Protein AF-0000000078067009 (afdb_homodimer)

Sequence (1162 aa):
MADAAASQSSAQTVKLALQVLQTLSLTAWQYPPDCTLTNGSSFDFIVVGSGTAGSVLANRLSANESVSVLLLEAGGYPPLESELPALFMMLSNSDYDYKYYAENDNYTMQNIRGKRCALTQGKVLGGTSSTYAMMHTRGDPQDYDVWAERTNDTTWNATNTLAYFKKQEKLTDEELLHSEYAAVHGSDGMVKIRRETSPLLDDILDAFKEVGHDLVMDTTSLNSSLGYTQLLYAIDDGVRQSSALAYLSPAKKRQNLCVSLFTTATKILIENEVAVGVQLTTSTNETYVIYSNKEVIVSAGTFNSPKLLMLSGIGPREHLESVGIDVVADLPVGQNYMDQPSAPIIIQMEESAEVAGATNPHQFPLPTFIGNVALDSPSKRPEYHTVNFLFPANSTDLLDMCSLFLGYSDEVCQKAYEATTNRKTIFSLVGLALPNSRGEVLLASADPAAAPIVHTGMFSNYTDLNLMGRAFIDHVRVLNSTYFRSVNATILDLGFCKDTTSEVEFWECYTLAMSNTMWHCGGTCAMGLVLDSKMKVKGVGRLRVVDSSSMPALVTGKVNSPIGMLAEKAADFILTEHNILMADAAASQSSAQTVKLALQVLQTLSLTAWQYPPDCTLTNGSSFDFIVVGSGTAGSVLANRLSANESVSVLLLEAGGYPPLESELPALFMMLSNSDYDYKYYAENDNYTMQNIRGKRCALTQGKVLGGTSSTYAMMHTRGDPQDYDVWAERTNDTTWNATNTLAYFKKQEKLTDEELLHSEYAAVHGSDGMVKIRRETSPLLDDILDAFKEVGHDLVMDTTSLNSSLGYTQLLYAIDDGVRQSSALAYLSPAKKRQNLCVSLFTTATKILIENEVAVGVQLTTSTNETYVIYSNKEVIVSAGTFNSPKLLMLSGIGPREHLESVGIDVVADLPVGQNYMDQPSAPIIIQMEESAEVAGATNPHQFPLPTFIGNVALDSPSKRPEYHTVNFLFPANSTDLLDMCSLFLGYSDEVCQKAYEATTNRKTIFSLVGLALPNSRGEVLLASADPAAAPIVHTGMFSNYTDLNLMGRAFIDHVRVLNSTYFRSVNATILDLGFCKDTTSEVEFWECYTLAMSNTMWHCGGTCAMGLVLDSKMKVKGVGRLRVVDSSSMPALVTGKVNSPIGMLAEKAADFILTEHNIL

Radius of gyration: 33.48 Å; Cα contacts (8 Å, |Δi|>4): 2938; chains: 2; bounding box: 71×94×73 Å

Foldseek 3Di:
DPDLVNVVVVLVVVLVVQVVVCVVVVPVLLFADAFDDDFAAEFQEEEEAQALLNLLLLQLQCVFLVGFYEYEAQAEAQTPLLWFLANLLSLPPHPQWPFDWADQPVFFCQFFVVNIWTQTWGRHRRICLSRANQFDDDFFQVLQVVLCVLQVHCCSHSVNLLVLLQQAEAEPEPVCCPDPNVVSHHRDHQQYKYFDADPVCVVVQVLQVVLPFDEDDDCRDNAGDFGKYGTMGSADPLTHRRSRSRRRSVVNPRPSYHYHYSKHWQEFDADPQAGFWTWIAHNVRDIHTYGHPFFYEYAHAQFVSLVHCLLHQAAAPVQSVVQPHHHQHHFHFFWFKDFKKKFKWKKWFAFAPDDDDDARSSDNRFRKMKGFADDDDPRNRGFKMKIKTKDAAQDCVQLSCQPSRGRGHPLQSSLSNVSRHRTIMMMMIMITQFDPFIWGWHPPHSDSSDGIHTHGRPCVDVVRLLVQLVSVVSVCCSCVGPRNVVRVMDIRCSPPDPPDDDSSSSRSRSCRNGMHTPSQIEQSCEDSGQARSLQAGPSHHSYGYQARNHHNGGGSDHCSSVSSSSSSSNSVVSCVVVVND/DPDLVNVVVVLVVVLVVQVVCCVVVVPVLLFADAFDDDFAAEFQEEEEAQALLNLLLLQLQCVFLVGFYEYEAQAEAQTPLLWFLANLLSQPPHPQWPFDWADQPVFFCQFFVVNIWTQTWGRHRNICLSRANQFDDDFFQVLQVVLCVLQVHCCSGSVNLLVLLQQAEAEPEPVCCPDPNVVSHHRDHQQYKYFDADPVCVVVQVLQVVLPFDEDDDCRDNAGDFGKYGTMGSADPLTHRRSRSRRRSVVNPRPSYHYHYSKHFQEFDADPLAGFWTWIAHNVRDIHTYGHPFFYEYAHAQFVSLVHCLLHQAAAPVQSVVQPHHHQHHFHFFWFKDFKKKFKWKKWFAFAPDDDDDARSSDNRFRKMKGFADDDDPSNRGFKMKIKTKDAAQDCVQLSCQPSRGRGHPLQSSLSNVSRHRTIMMMMIMITQFDPFIWGWHDPHSDSSDGIHTHGRPCVDVVRLLVQLVSVVSVCCSCVGPRNVVRVMDIRDSPPDPPDDDSSSSRSRSCRNGMHTPSQIEQSCEDSGQARSLQAGPSHHRYGYQARNHHNGGGSDHCSSVSSSSSSSNSVVSCVVVVND

Solvent-accessible surface area (backbone atoms only — not comparable to full-atom values): 56680 Å² total; per-residue (Å²): 123,86,49,67,65,56,55,51,50,51,51,52,49,41,49,52,23,52,56,53,48,43,78,68,39,63,47,39,52,56,41,51,64,77,40,86,82,57,74,68,38,72,27,38,31,36,33,39,22,29,16,43,18,21,15,43,34,53,36,63,58,31,70,34,73,89,36,36,32,36,37,30,19,60,17,49,70,51,46,70,49,41,37,26,41,42,39,30,57,64,41,48,81,32,90,42,24,70,64,41,49,37,55,64,76,87,62,48,17,61,45,28,50,89,25,30,49,76,50,76,41,33,29,23,46,4,11,40,48,36,47,54,86,43,68,54,40,66,27,46,28,64,39,25,41,50,37,9,61,60,37,73,40,70,68,43,16,44,77,58,38,44,63,32,47,22,53,44,21,13,61,69,31,66,69,49,61,75,40,83,54,34,78,74,49,16,74,78,26,52,35,37,29,25,65,65,81,55,77,86,45,51,65,58,52,52,21,41,37,70,66,72,41,47,76,40,84,65,61,67,46,86,49,66,56,58,26,32,32,56,44,37,26,27,41,47,100,42,26,46,41,15,29,26,60,36,32,33,27,83,46,37,82,45,85,30,50,39,39,27,50,34,22,39,79,48,29,52,39,66,58,95,52,23,41,44,28,35,32,29,35,41,75,84,72,43,80,33,44,38,37,28,76,56,30,41,34,39,14,46,34,48,65,46,33,32,45,38,37,35,63,44,13,36,20,38,53,71,61,35,50,72,48,72,39,68,74,73,34,78,33,64,42,11,35,54,23,34,54,23,48,25,28,70,49,46,35,33,40,40,75,38,86,60,73,77,70,60,59,51,38,47,34,73,76,54,55,45,35,35,34,31,38,50,88,82,42,88,81,41,48,52,46,32,33,35,45,34,38,50,41,56,23,63,44,64,61,60,31,43,45,32,42,55,55,66,33,37,27,69,69,59,27,46,52,52,37,57,49,16,57,46,10,25,25,38,43,31,37,43,25,41,25,71,55,79,32,50,18,33,48,43,74,70,50,75,51,72,86,57,66,62,41,33,42,63,33,76,60,69,32,62,70,44,38,52,50,48,10,51,48,51,58,57,60,57,47,35,51,74,19,70,56,34,49,73,38,60,42,42,72,64,83,85,81,69,57,78,85,50,88,44,70,55,51,28,36,34,46,45,38,30,36,46,29,39,71,69,79,45,53,24,18,10,39,12,28,58,70,33,14,41,79,82,30,33,38,64,85,35,41,42,31,33,44,45,33,38,11,29,28,63,59,79,47,56,39,44,50,66,52,47,27,41,21,53,17,51,48,45,42,52,54,52,31,59,74,68,72,56,123,123,88,47,67,66,56,54,52,52,50,52,52,52,42,48,53,23,52,56,53,50,44,78,69,38,64,48,41,52,54,41,50,63,76,40,87,83,57,74,67,39,74,28,36,29,36,34,40,23,28,16,42,18,22,15,44,34,53,35,61,55,32,69,33,74,90,36,35,31,35,38,31,19,59,17,50,70,53,48,69,48,40,37,26,40,43,37,32,57,64,41,48,81,32,92,41,25,71,62,41,50,38,54,63,75,87,64,45,18,63,45,27,49,88,28,32,49,76,49,76,42,36,30,23,46,4,10,40,48,36,46,54,86,44,67,54,40,67,29,45,28,65,39,25,41,49,39,9,61,62,38,72,39,70,67,43,16,43,78,59,38,44,63,32,47,22,53,46,20,14,60,68,31,68,69,49,63,73,41,83,55,34,79,75,50,16,74,76,26,52,34,39,29,26,64,64,80,55,80,86,45,50,64,58,53,48,21,41,37,70,67,70,41,46,76,41,83,64,60,66,45,87,49,67,55,60,23,33,32,56,43,37,26,28,42,47,99,40,26,45,40,16,29,27,61,36,32,32,28,82,43,36,82,47,86,32,49,38,39,26,51,34,20,38,78,49,29,53,37,67,56,95,51,24,41,45,29,36,32,28,34,41,75,83,71,43,82,34,42,38,36,28,76,57,30,39,35,38,14,46,32,48,64,46,34,33,45,40,37,38,62,42,14,37,18,39,54,72,61,36,51,74,48,74,38,67,74,74,36,79,32,62,41,11,35,55,22,35,55,25,48,25,26,69,49,46,36,33,40,40,75,38,87,59,73,76,72,58,58,52,37,49,34,72,76,54,57,47,35,34,33,32,39,51,88,82,42,89,80,41,49,54,44,34,34,35,45,35,37,52,42,58,22,63,44,64,60,59,32,43,45,33,41,55,54,65,34,38,28,70,69,59,26,46,52,53,39,57,48,15,57,45,10,25,25,37,41,31,37,43,25,42,26,71,56,80,32,50,19,33,47,42,74,70,50,74,52,72,85,57,67,63,42,31,41,62,34,74,59,70,32,62,69,43,38,53,49,49,9,51,48,50,59,58,61,58,48,34,51,74,18,71,55,34,49,73,37,61,42,45,72,65,81,85,82,70,58,77,84,51,87,45,70,55,52,28,36,34,46,45,37,30,37,46,29,40,72,68,80,46,52,24,18,10,39,13,27,57,70,33,13,40,79,83,30,34,38,64,83,34,42,40,32,32,46,45,34,39,12,29,30,64,60,77,47,57,41,44,52,66,51,46,28,40,22,51,18,50,49,45,43,51,54,51,32,58,75,68,72,54,122

pLDDT: mean 95.67, std 5.36, range [36.94, 98.94]

Organism: Helicoverpa armigera (NCBI:txid29058)

Secondary structure (DSSP, 8-state):
---HHHHHHHHHHHHHHHHHHGGG-TTGGGSPPBPPP-TT-EEEEEEE--SHHHHHHHHHHHTSTTS-EEEE-SSBS--HHHHSGGGGGGGTTSTTB--EEBPP-SSS-TTBGGGS-EE--B-BTTGGGGTS--EE----HHHHHHHHHHHT-GGGSHHHHHHHHHHHEEE--HHHHTSGGGGGS-BSSSEEEEE---GGGHHHHHHHHHTT--B-S----SS---EEEEPEESEETTEE--HIIIIIGGGTT-TTEEEE-S-EEEEEEEETTEEEEEEEE-TTS-EEEEEEEEEEEE--HHHHHHHHHHHTTEE-HHHHHHTT---SEE--TTEEEB--EEEEEEEEEEE--PPP----TTS-SS-EEEEEE-SS-TT---SEEEEEEEEPTT-SHHHHIIIIIS-B-HHHHHHHHHHTTTEEEEEEEEEESS----EEEE-SSS-TTSPPEEE--TT-SHHHHHHHHHHHHHHGGGGGSHHHHHTT-EE---S--TT--SHHHHHHHHHHHH-EE-S--B-TT-BTTTB-TTSBBTT-BTEEE-SGGG-SS--SS-SHHHHHHHHHHHHHHHHHHTT--/---HHHHHHHHHHHHHHHHHHGGG-TTGGGSPPBPPP-TT-EEEEEEE--SHHHHHHHHHHHTSTTS-EEEE-SSBS--HHHHSGGGGGGGTTSTTB--EEBPP-SSS-TTBGGGS-EE--B-BTTGGGGTS--EE----HHHHHHHHHHHT-GGGSHHHHHHHHHHHEEE--HHHHTSGGGGGS-BSSSEEEEE---GGGHHHHHHHHHTT--B-S----SS---EEEEPEESEETTEE--HIIIIIGGGTT-TTEEEE-S-EEEEEEEETTEEEEEEEE-TTS-EEEEEEEEEEEE--HHHHHHHHHHHTTEE-HHHHHHTT---SEE--TTEEEB--EEEEEEEEEEE--PPP----TTS-SS-EEEEEE-SS-TT---SEEEEEEEEPTT-SHHHHIIIIIS-B-HHHHHHHHHHTTTEEEEEEEEEESS----EEEE-SSS-TTSPPEEE--TT-SHHHHHHHHHHHHHHGGGGGSHHHHHTT-EE---S--TT--SHHHHHHHHHHHH-EE-S--B-TT-BTTTB-TTSBBTT-BTEEE-SGGG-SS--SS-SHHHHHHHHHHHHHHHHHHTT--

InterPro domains:
  IPR000172 Glucose-methanol-choline oxidoreductase, N-terminal [PF00732] (43-341)
  IPR000172 Glucose-methanol-choline oxidoreductase, N-terminal [PS00624] (301-315)
  IPR007867 Glucose-methanol-choline oxidoreductase, C-terminal [PF05199] (435-567)
  IPR012132 Glucose-methanol-choline oxidoreductase [PIRSF000137] (27-578)
  IPR012132 Glucose-methanol-choline oxidoreductase [PTHR11552] (23-577)
  IPR036188 FAD/NAD(P)-binding domain superfamily [G3DSA:3.50.50.60] (43-574)
  IPR036188 FAD/NAD(P)-binding domain superfamily [SSF51905] (32-578)

Structure (mmCIF, N/CA/C/O backbone):
data_AF-0000000078067009-model_v1
#
loop_
_entity.id
_entity.type
_entity.pdbx_description
1 polymer 'Glucose-methanol-choline oxidoreductase N-terminal domain-containing protein'
#
loop_
_atom_site.group_PDB
_atom_site.id
_atom_site.type_symbol
_atom_site.label_atom_id
_atom_site.label_alt_id
_atom_site.label_comp_id
_atom_site.label_asym_id
_atom_site.label_entity_id
_atom_site.label_seq_id
_atom_site.pdbx_PDB_ins_code
_atom_site.Cartn_x
_atom_site.Cartn_y
_atom_site.Cartn_z
_atom_site.occupancy
_atom_site.B_iso_or_equiv
_atom_site.auth_seq_id
_atom_site.auth_comp_id
_atom_site.auth_asym_id
_atom_site.auth_atom_id
_atom_site.pdbx_PDB_model_num
ATOM 1 N N . MET A 1 1 ? 20.484 15.562 -18.297 1 37.47 1 MET A N 1
ATOM 2 C CA . MET A 1 1 ? 19.922 16.047 -17.031 1 37.47 1 MET A CA 1
ATOM 3 C C . MET A 1 1 ? 18.406 16.219 -17.156 1 37.47 1 MET A C 1
ATOM 5 O O . MET A 1 1 ? 17.938 16.938 -18.031 1 37.47 1 MET A O 1
ATOM 9 N N . ALA A 1 2 ? 17.703 15.344 -16.688 1 53.16 2 ALA A N 1
ATOM 10 C CA . ALA A 1 2 ? 16.266 15.531 -16.844 1 53.16 2 ALA A CA 1
ATOM 11 C C . ALA A 1 2 ? 15.867 16.969 -16.516 1 53.16 2 ALA A C 1
ATOM 13 O O . ALA A 1 2 ? 16.312 17.531 -15.516 1 53.16 2 ALA A O 1
ATOM 14 N N . ASP A 1 3 ? 15.273 17.656 -17.359 1 72.19 3 ASP A N 1
ATOM 15 C CA . ASP A 1 3 ? 14.742 19.016 -17.281 1 72.19 3 ASP A CA 1
ATOM 16 C C . ASP A 1 3 ? 13.688 19.141 -16.188 1 72.19 3 ASP A C 1
ATOM 18 O O . ASP A 1 3 ? 12.984 18.156 -15.883 1 72.19 3 ASP A O 1
ATOM 22 N N . ALA A 1 4 ? 13.875 20.094 -15.18 1 72.69 4 ALA A N 1
ATOM 23 C CA . ALA A 1 4 ? 12.891 20.406 -14.148 1 72.69 4 ALA A CA 1
ATOM 24 C C . ALA A 1 4 ? 11.469 20.25 -14.672 1 72.69 4 ALA A C 1
ATOM 26 O O . ALA A 1 4 ? 10.602 19.703 -13.992 1 72.69 4 ALA A O 1
ATOM 27 N N . ALA A 1 5 ? 11.367 20.625 -15.914 1 77.75 5 ALA A N 1
ATOM 28 C CA . ALA A 1 5 ? 10.039 20.562 -16.531 1 77.75 5 ALA A CA 1
ATOM 29 C C . ALA A 1 5 ? 9.594 19.125 -16.734 1 77.75 5 ALA A C 1
ATOM 31 O O . ALA A 1 5 ? 8.438 18.781 -16.5 1 77.75 5 ALA A O 1
ATOM 32 N N . ALA A 1 6 ? 10.531 18.25 -17.141 1 75.44 6 ALA A N 1
ATOM 33 C CA . ALA A 1 6 ? 10.219 16.844 -17.344 1 75.44 6 ALA A CA 1
ATOM 34 C C . ALA A 1 6 ? 9.875 16.156 -16.031 1 75.44 6 ALA A C 1
ATOM 36 O O . ALA A 1 6 ? 8.93 15.367 -15.969 1 75.44 6 ALA A O 1
ATOM 37 N N . SER A 1 7 ? 10.547 16.484 -15.047 1 77.62 7 SER A N 1
ATOM 38 C CA . SER A 1 7 ? 10.297 15.906 -13.727 1 77.62 7 SER A CA 1
ATOM 39 C C . SER A 1 7 ? 8.938 16.344 -13.18 1 77.62 7 SER A C 1
ATOM 41 O O . SER A 1 7 ? 8.227 15.539 -12.578 1 77.62 7 SER A O 1
ATOM 43 N N . GLN A 1 8 ? 8.609 17.531 -13.414 1 80.44 8 GLN A N 1
ATOM 44 C CA . GLN A 1 8 ? 7.324 18.047 -12.953 1 80.44 8 GLN A CA 1
ATOM 45 C C . GLN A 1 8 ? 6.168 17.391 -13.695 1 80.44 8 GLN A C 1
ATOM 47 O O . GLN A 1 8 ? 5.125 17.109 -13.109 1 80.44 8 GLN A O 1
ATOM 52 N N . SER A 1 9 ? 6.391 17.156 -14.945 1 82.75 9 SER A N 1
ATOM 53 C CA . SER A 1 9 ? 5.383 16.453 -15.742 1 82.75 9 SER A CA 1
ATOM 54 C C . SER A 1 9 ? 5.168 15.031 -15.234 1 82.75 9 SER A C 1
ATOM 56 O O . SER A 1 9 ? 4.031 14.562 -15.156 1 82.75 9 SER A O 1
ATOM 58 N N . SER A 1 10 ? 6.207 14.383 -14.859 1 85.44 10 SER A N 1
ATOM 59 C CA . SER A 1 10 ? 6.125 13.039 -14.312 1 85.44 10 SER A CA 1
ATOM 60 C C . SER A 1 10 ? 5.359 13.023 -12.992 1 85.44 10 SER A C 1
ATOM 62 O O . SER A 1 10 ? 4.539 12.133 -12.758 1 85.44 10 SER A O 1
ATOM 64 N N . ALA A 1 11 ? 5.637 13.984 -12.211 1 86.06 11 ALA A N 1
ATOM 65 C CA . ALA A 1 11 ? 4.945 14.078 -10.93 1 86.06 11 ALA A CA 1
ATOM 66 C C . ALA A 1 11 ? 3.447 14.297 -11.125 1 86.06 11 ALA A C 1
ATOM 68 O O . ALA A 1 11 ? 2.633 13.719 -10.398 1 86.06 11 ALA A O 1
ATOM 69 N N . GLN A 1 12 ? 3.076 15.094 -12.039 1 87.75 12 GLN A N 1
ATOM 70 C CA . GLN A 1 12 ? 1.667 15.328 -12.328 1 87.75 12 GLN A CA 1
ATOM 71 C C . GLN A 1 12 ? 0.988 14.062 -12.828 1 87.75 12 GLN A C 1
ATOM 73 O O . GLN A 1 12 ? -0.166 13.789 -12.492 1 87.75 12 GLN A O 1
ATOM 78 N N . THR A 1 13 ? 1.729 13.344 -13.641 1 92.19 13 THR A N 1
ATOM 79 C CA . THR A 1 13 ? 1.206 12.078 -14.133 1 92.19 13 THR A CA 1
ATOM 80 C C . THR A 1 13 ? 0.973 11.094 -12.992 1 92.19 13 THR A C 1
ATOM 82 O O . THR A 1 13 ? -0.038 10.391 -12.961 1 92.19 13 THR A O 1
ATOM 85 N N . VAL A 1 14 ? 1.853 11.062 -12.109 1 93.38 14 VAL A N 1
ATOM 86 C CA . VAL A 1 14 ? 1.715 10.203 -10.938 1 93.38 14 VAL A CA 1
ATOM 87 C C . VAL A 1 14 ? 0.501 10.641 -10.117 1 93.38 14 VAL A C 1
ATOM 89 O O . VAL A 1 14 ? -0.275 9.805 -9.648 1 93.38 14 VAL A O 1
ATOM 92 N N . LYS A 1 15 ? 0.299 11.914 -9.922 1 92.5 15 LYS A N 1
ATOM 93 C CA . LYS A 1 15 ? -0.857 12.422 -9.188 1 92.5 15 LYS A CA 1
ATOM 94 C C . LYS A 1 15 ? -2.162 11.969 -9.836 1 92.5 15 LYS A C 1
ATOM 96 O O . LYS A 1 15 ? -3.096 11.562 -9.141 1 92.5 15 LYS A O 1
ATOM 101 N N . LEU A 1 16 ? -2.182 12.039 -11.133 1 92.94 16 LEU A N 1
ATOM 102 C CA . LEU A 1 16 ? -3.369 11.594 -11.852 1 92.94 16 LEU A CA 1
ATOM 103 C C . LEU A 1 16 ? -3.588 10.102 -11.672 1 92.94 16 LEU A C 1
ATOM 105 O O . LEU A 1 16 ? -4.727 9.648 -11.516 1 92.94 16 LEU A O 1
ATOM 109 N N . ALA A 1 17 ? -2.52 9.367 -11.742 1 96.12 17 ALA A N 1
ATOM 110 C CA . ALA A 1 17 ? -2.613 7.922 -11.523 1 96.12 17 ALA A CA 1
ATOM 111 C C . ALA A 1 17 ? -3.148 7.609 -10.133 1 96.12 17 ALA A C 1
ATOM 113 O O . ALA A 1 17 ? -3.98 6.711 -9.969 1 96.12 17 ALA A O 1
ATOM 114 N N . LEU A 1 18 ? -2.703 8.312 -9.188 1 95.81 18 LEU A N 1
ATOM 115 C CA . LEU A 1 18 ? -3.162 8.133 -7.816 1 95.81 18 LEU A CA 1
ATOM 116 C C . LEU A 1 18 ? -4.645 8.469 -7.691 1 95.81 18 LEU A C 1
ATOM 118 O O . LEU A 1 18 ? -5.375 7.797 -6.957 1 95.81 18 LEU A O 1
ATOM 122 N N . GLN A 1 19 ? -5.098 9.445 -8.383 1 93.94 19 GLN A N 1
ATOM 123 C CA . GLN A 1 19 ? -6.516 9.789 -8.391 1 93.94 19 GLN A CA 1
ATOM 124 C C . GLN A 1 19 ? -7.355 8.648 -8.969 1 93.94 19 GLN A C 1
ATOM 126 O O . GLN A 1 19 ? -8.438 8.352 -8.461 1 93.94 19 GLN A O 1
ATOM 131 N N . VAL A 1 20 ? -6.863 8.07 -9.992 1 94.5 20 VAL A N 1
ATOM 132 C CA . VAL A 1 20 ? -7.547 6.93 -10.586 1 94.5 20 VAL A CA 1
ATOM 133 C C . VAL A 1 20 ? -7.605 5.781 -9.586 1 94.5 20 VAL A C 1
ATOM 135 O O . VAL A 1 20 ? -8.648 5.145 -9.422 1 94.5 20 VAL A O 1
ATOM 138 N N . LEU A 1 21 ? -6.555 5.574 -8.906 1 94.69 21 LEU A N 1
ATOM 139 C CA . LEU A 1 21 ? -6.488 4.469 -7.953 1 94.69 21 LEU A CA 1
ATOM 140 C C . LEU A 1 21 ? -7.469 4.676 -6.805 1 94.69 21 LEU A C 1
ATOM 142 O O . LEU A 1 21 ? -7.906 3.711 -6.176 1 94.69 21 LEU A O 1
ATOM 146 N N . GLN A 1 22 ? -7.773 5.906 -6.516 1 94.31 22 GLN A N 1
ATOM 147 C CA . GLN A 1 22 ? -8.719 6.207 -5.445 1 94.31 22 GLN A CA 1
ATOM 148 C C . GLN A 1 22 ? -10.086 5.586 -5.723 1 94.31 22 GLN A C 1
ATOM 150 O O . GLN A 1 22 ? -10.867 5.355 -4.801 1 94.31 22 GLN A O 1
ATOM 155 N N . THR A 1 23 ? -10.43 5.289 -6.973 1 91.44 23 THR A N 1
ATOM 156 C CA . THR A 1 23 ? -11.703 4.672 -7.316 1 91.44 23 THR A CA 1
ATOM 157 C C . THR A 1 23 ? -11.805 3.273 -6.711 1 91.44 23 THR A C 1
ATOM 159 O O . THR A 1 23 ? -12.906 2.732 -6.57 1 91.44 23 THR A O 1
ATOM 162 N N . LEU A 1 24 ? -10.656 2.686 -6.297 1 92 24 LEU A N 1
ATOM 163 C CA . LEU A 1 24 ? -10.648 1.366 -5.672 1 92 24 LEU A CA 1
ATOM 164 C C . LEU A 1 24 ? -10.898 1.471 -4.172 1 92 24 LEU A C 1
ATOM 166 O O . LEU A 1 24 ? -11.141 0.461 -3.508 1 92 24 LEU A O 1
ATOM 170 N N . SER A 1 25 ? -10.812 2.691 -3.574 1 93.38 25 SER A N 1
ATOM 171 C CA . SER A 1 25 ? -11.047 2.936 -2.154 1 93.38 25 SER A CA 1
ATOM 172 C C . SER A 1 25 ? -10.25 1.961 -1.289 1 93.38 25 SER A C 1
ATOM 174 O O . SER A 1 25 ? -10.812 1.321 -0.395 1 93.38 25 SER A O 1
ATOM 176 N N . LEU A 1 26 ? -8.969 1.878 -1.503 1 95.31 26 LEU A N 1
ATOM 177 C CA . LEU A 1 26 ? -8.102 0.853 -0.932 1 95.31 26 LEU A CA 1
ATOM 178 C C . LEU A 1 26 ? -7.992 1.013 0.581 1 95.31 26 LEU A C 1
ATOM 180 O O . LEU A 1 26 ? -7.57 0.087 1.278 1 95.31 26 LEU A O 1
ATOM 184 N N . THR A 1 27 ? -8.375 2.16 1.139 1 96.75 27 THR A N 1
ATOM 185 C CA . THR A 1 27 ? -8.188 2.398 2.566 1 96.75 27 THR A CA 1
ATOM 186 C C . THR A 1 27 ? -9.531 2.408 3.289 1 96.75 27 THR A C 1
ATOM 188 O O . THR A 1 27 ? -9.578 2.434 4.52 1 96.75 27 THR A O 1
ATOM 191 N N . ALA A 1 28 ? -10.609 2.334 2.59 1 96.19 28 ALA A N 1
ATOM 192 C CA . ALA A 1 28 ? -11.953 2.562 3.119 1 96.19 28 ALA A CA 1
ATOM 193 C C . ALA A 1 28 ? -12.297 1.536 4.195 1 96.19 28 ALA A C 1
ATOM 195 O O . ALA A 1 28 ? -13.039 1.838 5.133 1 96.19 28 ALA A O 1
ATOM 196 N N . TRP A 1 29 ? -11.734 0.289 4.066 1 94.94 29 TRP A N 1
ATOM 197 C CA . TRP A 1 29 ? -12.055 -0.803 4.98 1 94.94 29 TRP A CA 1
ATOM 198 C C . TRP A 1 29 ? -11.664 -0.448 6.414 1 94.94 29 TRP A C 1
ATOM 200 O O . TRP A 1 29 ? -12.156 -1.061 7.367 1 94.94 29 TRP A O 1
ATOM 210 N N . GLN A 1 30 ? -10.812 0.565 6.621 1 96.69 30 GLN A N 1
ATOM 211 C CA . GLN A 1 30 ? -10.281 0.943 7.93 1 96.69 30 GLN A CA 1
ATOM 212 C C . GLN A 1 30 ? -11.25 1.852 8.672 1 96.69 30 GLN A C 1
ATOM 214 O O . GLN A 1 30 ? -11.109 2.07 9.883 1 96.69 30 GLN A O 1
ATOM 219 N N . TYR A 1 31 ? -12.266 2.4 7.984 1 97.69 31 TYR A N 1
ATOM 220 C CA . TYR A 1 31 ? -13.039 3.5 8.547 1 97.69 31 TYR A CA 1
ATOM 221 C C . TYR A 1 31 ? -14.523 3.146 8.602 1 97.69 31 TYR A C 1
ATOM 223 O O . TYR A 1 31 ? -14.961 2.166 7.992 1 97.69 31 TYR A O 1
ATOM 231 N N . PRO A 1 32 ? -15.305 3.936 9.414 1 97 32 PRO A N 1
ATOM 232 C CA . PRO A 1 32 ? -16.75 3.738 9.383 1 97 32 PRO A CA 1
ATOM 233 C C . PRO A 1 32 ? -17.344 3.885 7.977 1 97 32 PRO A C 1
ATOM 235 O O . PRO A 1 32 ? -16.906 4.746 7.211 1 97 32 PRO A O 1
ATOM 238 N N . PRO A 1 33 ? -18.266 3.029 7.633 1 94.94 33 PRO A N 1
ATOM 239 C CA . PRO A 1 33 ? -18.922 3.193 6.332 1 94.94 33 PRO A CA 1
ATOM 240 C C . PRO A 1 33 ? -19.688 4.504 6.219 1 94.94 33 PRO A C 1
ATOM 242 O O . PRO A 1 33 ? -20.094 5.082 7.234 1 94.94 33 PRO A O 1
ATOM 245 N N . ASP A 1 34 ? -19.859 4.988 5.039 1 95.44 34 ASP A N 1
ATOM 246 C CA . ASP A 1 34 ? -20.672 6.176 4.773 1 95.44 34 ASP A CA 1
ATOM 247 C C . ASP A 1 34 ? -22.109 5.969 5.211 1 95.44 34 ASP A C 1
ATOM 249 O O . ASP A 1 34 ? -22.766 5.004 4.797 1 95.44 34 ASP A O 1
ATOM 253 N N . CYS A 1 35 ? -22.531 6.863 6.043 1 94.19 35 CYS A N 1
ATOM 254 C CA . CYS A 1 35 ? -23.891 6.789 6.574 1 94.19 35 CYS A CA 1
ATOM 255 C C . CYS A 1 35 ? -24.859 7.602 5.719 1 94.19 35 CYS A C 1
ATOM 257 O O . CYS A 1 35 ? -24.562 8.742 5.359 1 94.19 35 CYS A O 1
ATOM 259 N N . THR A 1 36 ? -26.047 7.066 5.406 1 90.69 36 THR A N 1
ATOM 260 C CA . THR A 1 36 ? -27.078 7.777 4.66 1 90.69 36 THR A CA 1
ATOM 261 C C . THR A 1 36 ? -27.969 8.586 5.605 1 90.69 36 THR A C 1
ATOM 263 O O . THR A 1 36 ? -28.531 8.039 6.551 1 90.69 36 THR A O 1
ATOM 266 N N . LEU A 1 37 ? -28.047 9.828 5.285 1 96.06 37 LEU A N 1
ATOM 267 C CA . LEU A 1 37 ? -28.859 10.719 6.117 1 96.06 37 LEU A CA 1
ATOM 268 C C . LEU A 1 37 ? -30.266 10.852 5.559 1 96.06 37 LEU A C 1
ATOM 270 O O . LEU A 1 37 ? -30.469 10.781 4.344 1 96.06 37 LEU A O 1
ATOM 274 N N . THR A 1 38 ? -31.219 11.008 6.453 1 96.56 38 THR A N 1
ATOM 275 C CA . THR A 1 38 ? -32.594 11.367 6.098 1 96.56 38 TH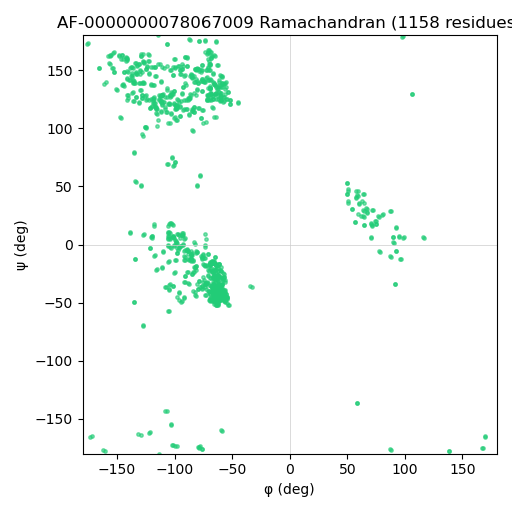R A CA 1
ATOM 276 C C . THR A 1 38 ? -32.875 12.812 6.473 1 96.56 38 THR A C 1
ATOM 278 O O . THR A 1 38 ? -32.594 13.242 7.598 1 96.56 38 THR A O 1
ATOM 281 N N . ASN A 1 39 ? -33.5 13.547 5.555 1 97.81 39 ASN A N 1
ATOM 282 C CA . ASN A 1 39 ? -33.844 14.93 5.832 1 97.81 39 ASN A CA 1
ATOM 283 C C . ASN A 1 39 ? -34.781 15.031 7.047 1 97.81 39 ASN A C 1
ATOM 285 O O . ASN A 1 39 ? -35.75 14.281 7.16 1 97.81 39 ASN A O 1
ATOM 289 N N . GLY A 1 40 ? -34.438 15.867 7.934 1 98.06 40 GLY A N 1
ATOM 290 C CA . GLY A 1 40 ? -35.25 16.078 9.117 1 98.06 40 GLY A CA 1
ATOM 291 C C . GLY A 1 40 ? -34.875 15.188 10.281 1 98.06 40 GLY A C 1
ATOM 292 O O . GLY A 1 40 ? -35.406 15.305 11.367 1 98.06 40 GLY A O 1
ATOM 293 N N . SER A 1 41 ? -33.844 14.367 10.086 1 97.62 41 SER A N 1
ATOM 294 C CA . SER A 1 41 ? -33.438 13.484 11.172 1 97.62 41 SER A CA 1
ATOM 295 C C . SER A 1 41 ? -32.781 14.266 12.305 1 97.62 41 SER A C 1
ATOM 297 O O . SER A 1 41 ? -32.531 15.469 12.172 1 97.62 41 SER A O 1
ATOM 299 N N . SER A 1 42 ? -32.625 13.578 13.445 1 98.44 42 SER A N 1
ATOM 300 C CA . SER A 1 42 ? -32.062 14.227 14.625 1 98.44 42 SER A CA 1
ATOM 301 C C . SER A 1 42 ? -30.984 13.352 15.273 1 98.44 42 SER A C 1
ATOM 303 O O . SER A 1 42 ? -31.062 12.125 15.227 1 98.44 42 SER A O 1
ATOM 305 N N . PHE A 1 43 ? -30.016 13.93 15.852 1 98.81 43 PHE A N 1
ATOM 306 C CA . PHE A 1 43 ? -28.953 13.32 16.625 1 98.81 43 PHE A CA 1
ATOM 307 C C . PHE A 1 43 ? -28.734 14.086 17.938 1 98.81 43 PHE A C 1
ATOM 309 O O . PHE A 1 43 ? -29.125 15.242 18.047 1 98.81 43 PHE A O 1
ATOM 316 N N . ASP A 1 44 ? -28.172 13.422 18.938 1 98.75 44 ASP A N 1
ATOM 317 C CA . ASP A 1 44 ? -27.828 14.148 20.156 1 98.75 44 ASP A CA 1
ATOM 318 C C . ASP A 1 44 ? -26.75 15.195 19.891 1 98.75 44 ASP A C 1
ATOM 320 O O . ASP A 1 44 ? -26.891 16.344 20.281 1 98.75 44 ASP A O 1
ATOM 324 N N . PHE A 1 45 ? -25.719 14.797 19.188 1 98.88 45 PHE A N 1
ATOM 325 C CA . PHE A 1 45 ? -24.641 15.711 18.828 1 98.88 45 PHE A CA 1
ATOM 326 C C . PHE A 1 45 ? -24.391 15.695 17.312 1 98.88 45 PHE A C 1
ATOM 328 O O . PHE A 1 45 ? -24.422 14.633 16.688 1 98.88 45 PHE A O 1
ATOM 335 N N . ILE A 1 46 ? -24.156 16.844 16.734 1 98.94 46 ILE A N 1
ATOM 336 C CA . ILE A 1 46 ? -23.688 17.016 15.359 1 98.94 46 ILE A CA 1
ATOM 337 C C . ILE A 1 46 ? -22.297 17.641 15.352 1 98.94 46 ILE A C 1
ATOM 339 O O . ILE A 1 46 ? -22.125 18.766 15.812 1 98.94 46 ILE A O 1
ATOM 343 N N . VAL A 1 47 ? -21.297 16.891 14.938 1 98.94 47 VAL A N 1
ATOM 344 C CA . VAL A 1 47 ? -19.938 17.391 14.781 1 98.94 47 VAL A CA 1
ATOM 345 C C . VAL A 1 47 ? -19.688 17.734 13.312 1 98.94 47 VAL A C 1
ATOM 347 O O . VAL A 1 47 ? -19.766 16.859 12.438 1 98.94 47 VAL A O 1
ATOM 350 N N . VAL A 1 48 ? -19.375 19 13.023 1 98.94 48 VAL A N 1
ATOM 351 C CA . VAL A 1 48 ? -19.172 19.469 11.656 1 98.94 48 VAL A CA 1
ATOM 352 C C . VAL A 1 48 ? -17.672 19.516 11.352 1 98.94 48 VAL A C 1
ATOM 354 O O . VAL A 1 48 ? -16.969 20.438 11.758 1 98.94 48 VAL A O 1
ATOM 357 N N . GLY A 1 49 ? -17.203 18.547 10.523 1 98.88 49 GLY A N 1
ATOM 358 C CA . GLY A 1 49 ? -15.789 18.422 10.195 1 98.88 49 GLY A CA 1
ATOM 359 C C . GLY A 1 49 ? -15.125 17.25 10.898 1 98.88 49 GLY A C 1
ATOM 360 O O . GLY A 1 49 ? -15.211 17.125 12.117 1 98.88 49 GLY A O 1
ATOM 361 N N . SER A 1 50 ? -14.438 16.438 10.148 1 98.81 50 SER A N 1
ATOM 362 C CA . SER A 1 50 ? -13.828 15.227 10.695 1 98.81 50 SER A CA 1
ATOM 363 C C . SER A 1 50 ? -12.32 15.406 10.875 1 98.81 50 SER A C 1
ATOM 365 O O . SER A 1 50 ? -11.578 14.422 10.938 1 98.81 50 SER A O 1
ATOM 367 N N . GLY A 1 51 ? -11.797 16.656 10.898 1 98.62 51 GLY A N 1
ATOM 368 C CA . GLY A 1 51 ? -10.375 16.891 11.117 1 98.62 51 GLY A CA 1
ATOM 369 C C . GLY A 1 51 ? -9.875 16.344 12.438 1 98.62 51 GLY A C 1
ATOM 370 O O . GLY A 1 51 ? -10.508 15.453 13.023 1 98.62 51 GLY A O 1
ATOM 371 N N . THR A 1 52 ? -8.75 16.828 12.898 1 98.56 52 THR A N 1
ATOM 372 C CA . THR A 1 52 ? -8.117 16.344 14.109 1 98.56 52 THR A CA 1
ATOM 373 C C . THR A 1 52 ? -9.094 16.359 15.281 1 98.56 52 THR A C 1
ATOM 375 O O . THR A 1 52 ? -9.344 15.328 15.914 1 98.56 52 THR A O 1
ATOM 378 N N . ALA A 1 53 ? -9.688 17.453 15.484 1 98.88 53 ALA A N 1
ATOM 379 C CA . ALA A 1 53 ? -10.57 17.609 16.641 1 98.88 53 ALA A CA 1
ATOM 380 C C . ALA A 1 53 ? -11.875 16.844 16.438 1 98.88 53 ALA A C 1
ATOM 382 O O . ALA A 1 53 ? -12.359 16.188 17.359 1 98.88 53 ALA A O 1
ATOM 383 N N . GLY A 1 54 ? -12.461 16.938 15.25 1 98.88 54 GLY A N 1
ATOM 384 C CA . GLY A 1 54 ? -13.719 16.266 14.977 1 98.88 54 GLY A CA 1
ATOM 385 C C . GLY A 1 54 ? -13.648 14.766 15.172 1 98.88 54 GLY A C 1
ATOM 386 O O . GLY A 1 54 ? -14.586 14.156 15.672 1 98.88 54 GLY A O 1
ATOM 387 N N . SER A 1 55 ? -12.578 14.188 14.742 1 98.88 55 SER A N 1
ATOM 388 C CA . SER A 1 55 ? -12.383 12.75 14.906 1 98.88 55 SER A CA 1
ATOM 389 C C . SER A 1 55 ? -12.312 12.367 16.375 1 98.88 55 SER A C 1
ATOM 391 O O . SER A 1 55 ? -12.891 11.359 16.797 1 98.88 55 SER A O 1
ATOM 393 N N . VAL A 1 56 ? -11.578 13.172 17.156 1 98.88 56 VAL A N 1
ATOM 394 C CA . VAL A 1 56 ? -11.461 12.93 18.594 1 98.88 56 VAL A CA 1
ATOM 395 C C . VAL A 1 56 ? -12.844 13.008 19.234 1 98.88 56 VAL A C 1
ATOM 397 O O . VAL A 1 56 ? -13.234 12.102 19.984 1 98.88 56 VAL A O 1
ATOM 400 N N . LEU A 1 57 ? -13.609 14.023 18.938 1 98.88 57 LEU A N 1
ATOM 401 C CA . LEU A 1 57 ? -14.914 14.258 19.547 1 98.88 57 LEU A CA 1
ATOM 402 C C . LEU A 1 57 ? -15.891 13.148 19.156 1 98.88 57 LEU A C 1
ATOM 404 O O . LEU A 1 57 ? -16.609 12.625 20.016 1 98.88 57 LEU A O 1
ATOM 408 N N . ALA A 1 58 ? -15.922 12.836 17.859 1 98.81 58 ALA A N 1
ATOM 409 C CA . ALA A 1 58 ? -16.812 11.773 17.406 1 98.81 58 ALA A CA 1
ATOM 410 C C . ALA A 1 58 ? -16.547 10.477 18.156 1 98.81 58 ALA A C 1
ATOM 412 O O . ALA A 1 58 ? -17.484 9.781 18.562 1 98.81 58 ALA A O 1
ATOM 413 N N . ASN A 1 59 ? -15.273 10.109 18.312 1 98.81 59 ASN A N 1
ATOM 414 C CA . ASN A 1 59 ? -14.914 8.898 19.031 1 98.81 59 ASN A CA 1
ATOM 415 C C . ASN A 1 59 ? -15.336 8.961 20.484 1 98.81 59 ASN A C 1
ATOM 417 O O . ASN A 1 59 ? -16 8.055 20.984 1 98.81 59 ASN A O 1
ATOM 421 N N . ARG A 1 60 ? -14.961 10.039 21.172 1 98.69 60 ARG A N 1
ATOM 422 C CA . ARG A 1 60 ? -15.18 10.141 22.609 1 98.69 60 ARG A CA 1
ATOM 423 C C . ARG A 1 60 ? -16.672 10.234 22.938 1 98.69 60 ARG A C 1
ATOM 425 O O . ARG A 1 60 ? -17.141 9.617 23.875 1 98.69 60 ARG A O 1
ATOM 432 N N . LEU A 1 61 ? -17.422 10.969 22.172 1 98.56 61 LEU A N 1
ATOM 433 C CA . LEU A 1 61 ? -18.844 11.164 22.438 1 98.56 61 LEU A CA 1
ATOM 434 C C . LEU A 1 61 ? -19.625 9.898 22.125 1 98.56 61 LEU A C 1
ATOM 436 O O . LEU A 1 61 ? -20.578 9.555 22.828 1 98.56 61 LEU A O 1
ATOM 440 N N . SER A 1 62 ? -19.281 9.148 21.062 1 98.44 62 SER A N 1
ATOM 441 C CA . SER A 1 62 ? -20.031 7.969 20.656 1 98.44 62 SER A CA 1
ATOM 442 C C . SER A 1 62 ? -19.656 6.75 21.484 1 98.44 62 SER A C 1
ATOM 444 O O . SER A 1 62 ? -20.25 5.676 21.312 1 98.44 62 SER A O 1
ATOM 446 N N . ALA A 1 63 ? -18.609 6.902 22.375 1 98 63 ALA A N 1
ATOM 447 C CA . ALA A 1 63 ? -18.234 5.785 23.234 1 98 63 ALA A CA 1
ATOM 448 C C . ALA A 1 63 ? -19.406 5.344 24.109 1 98 63 ALA A C 1
ATOM 450 O O . ALA A 1 63 ? -19.516 4.176 24.484 1 98 63 ALA A O 1
ATOM 451 N N . ASN A 1 64 ? -20.297 6.293 24.469 1 97.5 64 ASN A N 1
ATOM 452 C CA . ASN A 1 64 ? -21.547 5.961 25.125 1 97.5 64 ASN A CA 1
ATOM 453 C C . ASN A 1 64 ? -22.641 5.59 24.125 1 97.5 64 ASN A C 1
ATOM 455 O O . ASN A 1 64 ? -23.109 6.441 23.359 1 97.5 64 ASN A O 1
ATOM 459 N N . GLU A 1 65 ? -23.094 4.438 24.172 1 96.38 65 GLU A N 1
ATOM 460 C CA . GLU A 1 65 ? -23.984 3.871 23.172 1 96.38 65 GLU A CA 1
ATOM 461 C C . GLU A 1 65 ? -25.359 4.539 23.219 1 96.38 65 GLU A C 1
ATOM 463 O O . GLU A 1 65 ? -26.141 4.426 22.281 1 96.38 65 GLU A O 1
ATOM 468 N N . SER A 1 66 ? -25.672 5.23 24.266 1 96.06 66 SER A N 1
ATOM 469 C CA . SER A 1 66 ? -26.969 5.863 24.422 1 96.06 66 SER A CA 1
ATOM 470 C C . SER A 1 66 ? -27 7.23 23.734 1 96.06 66 SER A C 1
ATOM 472 O O . SER A 1 66 ? -28.062 7.859 23.656 1 96.06 66 SER A O 1
ATOM 474 N N . VAL A 1 67 ? -25.875 7.656 23.266 1 97.44 67 VAL A N 1
ATOM 475 C CA . VAL A 1 67 ? -25.734 8.969 22.641 1 97.44 67 VAL A CA 1
ATOM 476 C C . VAL A 1 67 ? -25.578 8.797 21.141 1 97.44 67 VAL A C 1
ATOM 478 O O . VAL A 1 67 ? -24.719 8.047 20.672 1 97.44 67 VAL A O 1
ATOM 481 N N . SER A 1 68 ? -26.391 9.461 20.359 1 98.5 68 SER A N 1
ATOM 482 C CA . SER A 1 68 ? -26.25 9.414 18.906 1 98.5 68 SER A CA 1
ATOM 483 C C . SER A 1 68 ? -25.391 10.57 18.391 1 98.5 68 SER A C 1
ATOM 485 O O . SER A 1 68 ? -25.609 11.727 18.781 1 98.5 68 SER A O 1
ATOM 487 N N . VAL A 1 69 ? -24.406 10.266 17.578 1 98.88 69 VAL A N 1
ATOM 488 C CA . VAL A 1 69 ? -23.469 11.273 17.094 1 98.88 69 VAL A CA 1
ATOM 489 C C . VAL A 1 69 ? -23.438 11.25 15.562 1 98.88 69 VAL A C 1
ATOM 491 O O . VAL A 1 69 ? -23.297 10.188 14.953 1 98.88 69 VAL A O 1
ATOM 494 N N . LEU A 1 70 ? -23.609 12.414 14.922 1 98.88 70 LEU A N 1
ATOM 495 C CA . LEU A 1 70 ? -23.406 12.602 13.492 1 98.88 70 LEU A CA 1
ATOM 496 C C . LEU A 1 70 ? -22.094 13.344 13.234 1 98.88 70 LEU A C 1
ATOM 498 O O . LEU A 1 70 ? -21.859 14.414 13.797 1 98.88 70 LEU A O 1
ATOM 502 N N . LEU A 1 71 ? -21.219 12.734 12.5 1 98.94 71 LEU A N 1
ATOM 503 C CA . LEU A 1 71 ? -20 13.383 12.023 1 98.94 71 LEU A CA 1
ATOM 504 C C . LEU A 1 71 ? -20.094 13.703 10.539 1 98.94 71 LEU A C 1
ATOM 506 O O . LEU A 1 71 ? -20.281 12.805 9.719 1 98.94 71 LEU A O 1
ATOM 510 N N . LEU A 1 72 ? -19.969 14.977 10.18 1 98.88 72 LEU A N 1
ATOM 511 C CA . LEU A 1 72 ? -20.062 15.422 8.797 1 98.88 72 LEU A CA 1
ATOM 512 C C . LEU A 1 72 ? -18.672 15.656 8.211 1 98.88 72 LEU A C 1
ATOM 514 O O . LEU A 1 72 ? -17.812 16.266 8.859 1 98.88 72 LEU A O 1
ATOM 518 N N . GLU A 1 73 ? -18.391 15.156 7.047 1 98.81 73 GLU A N 1
ATOM 519 C CA . GLU A 1 73 ? -17.156 15.375 6.305 1 98.81 73 GLU A CA 1
ATOM 520 C C . GLU A 1 73 ? -17.438 15.719 4.848 1 98.81 73 GLU A C 1
ATOM 522 O O . GLU A 1 73 ? -18.141 14.984 4.152 1 98.81 73 GLU A O 1
ATOM 527 N N . ALA A 1 74 ? -16.844 16.844 4.43 1 98.44 74 ALA A N 1
ATOM 528 C CA . ALA A 1 74 ? -17.047 17.344 3.07 1 98.44 74 ALA A CA 1
ATOM 529 C C . ALA A 1 74 ? -16.344 16.453 2.055 1 98.44 74 ALA A C 1
ATOM 531 O O . ALA A 1 74 ? -16.734 16.391 0.887 1 98.44 74 ALA A O 1
ATOM 532 N N . GLY A 1 75 ? -15.305 15.789 2.453 1 98.06 75 GLY A N 1
ATOM 533 C CA . GLY A 1 75 ? -14.555 14.906 1.576 1 98.06 75 GLY A CA 1
ATOM 534 C C . GLY A 1 75 ? -14.875 13.438 1.79 1 98.06 75 GLY A C 1
ATOM 535 O O . GLY A 1 75 ? -15.852 13.102 2.467 1 98.06 75 GLY A O 1
ATOM 536 N N . GLY A 1 76 ? -14.109 12.578 1.133 1 97.75 76 GLY A N 1
ATOM 537 C CA . GLY A 1 76 ? -14.281 11.133 1.213 1 97.75 76 GLY A CA 1
ATOM 538 C C . GLY A 1 76 ? -13.25 10.461 2.092 1 97.75 76 GLY A C 1
ATOM 539 O O . GLY A 1 76 ? -12.766 11.047 3.059 1 97.75 76 GLY A O 1
ATOM 540 N N . TYR A 1 77 ? -12.992 9.141 1.817 1 97.81 77 TYR A N 1
ATOM 541 C CA . TYR A 1 77 ? -12 8.359 2.549 1 97.81 77 TYR A CA 1
ATOM 542 C C . TYR A 1 77 ? -10.586 8.781 2.164 1 97.81 77 TYR A C 1
ATOM 544 O O . TYR A 1 77 ? -10.359 9.258 1.053 1 97.81 77 TYR A O 1
ATOM 552 N N . PRO A 1 78 ? -9.641 8.641 3.137 1 98.06 78 PRO A N 1
ATOM 553 C CA . PRO A 1 78 ? -8.25 8.93 2.791 1 98.06 78 PRO A CA 1
ATOM 554 C C . PRO A 1 78 ? -7.73 8.055 1.649 1 98.06 78 PRO A C 1
ATOM 556 O O . PRO A 1 78 ? -8.047 6.867 1.584 1 98.06 78 PRO A O 1
ATOM 559 N N . PRO A 1 79 ? -6.984 8.633 0.746 1 97.69 79 PRO A N 1
ATOM 560 C CA . PRO A 1 79 ? -6.371 7.875 -0.346 1 97.69 79 PRO A CA 1
ATOM 561 C C . PRO A 1 79 ? -5.121 7.117 0.094 1 97.69 79 PRO A C 1
ATOM 563 O O . PRO A 1 79 ? -4.648 7.301 1.218 1 97.69 79 PRO A O 1
ATOM 566 N N . LEU A 1 80 ? -4.582 6.332 -0.827 1 96.81 80 LEU A N 1
ATOM 567 C CA . LEU A 1 80 ? -3.383 5.547 -0.561 1 96.81 80 LEU A CA 1
ATOM 568 C C . LEU A 1 80 ? -2.219 6.453 -0.168 1 96.81 80 LEU A C 1
ATOM 570 O O . LEU A 1 80 ? -1.457 6.129 0.746 1 96.81 80 LEU A O 1
ATOM 574 N N . GLU A 1 81 ? -2.061 7.547 -0.871 1 97.12 81 GLU A N 1
ATOM 575 C CA . GLU A 1 81 ? -0.93 8.438 -0.638 1 97.12 81 GLU A CA 1
ATOM 576 C C . GLU A 1 81 ? -1.056 9.148 0.706 1 97.12 81 GLU A C 1
ATOM 578 O O . GLU A 1 81 ? -0.086 9.734 1.2 1 97.12 81 GLU A O 1
ATOM 583 N N . SER A 1 82 ? -2.258 9.156 1.305 1 97.94 82 SER A N 1
ATOM 584 C CA . SER A 1 82 ? -2.406 9.633 2.674 1 97.94 82 SER A CA 1
ATOM 585 C C . SER A 1 82 ? -1.833 8.641 3.676 1 97.94 82 SER A C 1
ATOM 587 O O . SER A 1 82 ? -1.246 9.031 4.688 1 97.94 82 SER A O 1
ATOM 589 N N . GLU A 1 83 ? -1.932 7.441 3.404 1 96.75 83 GLU A N 1
ATOM 590 C CA . GLU A 1 83 ? -1.492 6.395 4.32 1 96.75 83 GLU A CA 1
ATOM 591 C C . GLU A 1 83 ? 0.021 6.207 4.258 1 96.75 83 GLU A C 1
ATOM 593 O O . GLU A 1 83 ? 0.662 5.941 5.277 1 96.75 83 GLU A O 1
ATOM 598 N N . LEU A 1 84 ? 0.619 6.293 3.074 1 97.69 84 LEU A N 1
ATOM 599 C CA . LEU A 1 84 ? 2.051 6.09 2.879 1 97.69 84 LEU A CA 1
ATOM 600 C C . LEU A 1 84 ? 2.822 7.379 3.139 1 97.69 84 LEU A C 1
ATOM 602 O O . LEU A 1 84 ? 2.781 8.305 2.328 1 97.69 84 LEU A O 1
ATOM 606 N N . PRO A 1 85 ? 3.637 7.418 4.137 1 97.75 85 PRO A N 1
ATOM 607 C CA . PRO A 1 85 ? 4.301 8.656 4.562 1 97.75 85 PRO A CA 1
ATOM 608 C C . PRO A 1 85 ? 5.156 9.273 3.457 1 97.75 85 PRO A C 1
ATOM 610 O O . PRO A 1 85 ? 5.188 10.492 3.311 1 97.75 85 PRO A O 1
ATOM 613 N N . ALA A 1 86 ? 5.785 8.484 2.609 1 96.5 86 ALA A N 1
ATOM 614 C CA . ALA A 1 86 ? 6.734 8.984 1.621 1 96.5 86 ALA A CA 1
ATOM 615 C C . ALA A 1 86 ? 6.023 9.797 0.538 1 96.5 86 ALA A C 1
ATOM 617 O O . ALA A 1 86 ? 6.664 10.539 -0.211 1 96.5 86 ALA A O 1
ATOM 618 N N . LEU A 1 87 ? 4.695 9.656 0.434 1 95.81 87 LEU A N 1
ATOM 619 C CA . LEU A 1 87 ? 3.969 10.258 -0.678 1 95.81 87 LEU A CA 1
ATOM 620 C C . LEU A 1 87 ? 3.211 11.5 -0.223 1 95.81 87 LEU A C 1
ATOM 622 O O . LEU A 1 87 ? 2.342 12 -0.94 1 95.81 87 LEU A O 1
ATOM 626 N N . PHE A 1 88 ? 3.545 12.086 0.909 1 95.56 88 PHE A N 1
ATOM 627 C CA . PHE A 1 88 ? 2.732 13.141 1.504 1 95.56 88 PHE A CA 1
ATOM 628 C C . PHE A 1 88 ? 2.715 14.383 0.613 1 95.56 88 PHE A C 1
ATOM 630 O O . PHE A 1 88 ? 1.73 15.125 0.591 1 95.56 88 PHE A O 1
ATOM 637 N N . MET A 1 89 ? 3.773 14.617 -0.161 1 93.56 89 MET A N 1
ATOM 638 C CA . MET A 1 89 ? 3.857 15.828 -0.981 1 93.56 89 MET A CA 1
ATOM 639 C C . MET A 1 89 ? 2.836 15.781 -2.113 1 93.56 89 MET A C 1
ATOM 641 O O . MET A 1 89 ? 2.508 16.812 -2.695 1 93.56 89 MET A O 1
ATOM 645 N N . MET A 1 90 ? 2.322 14.547 -2.398 1 93.81 90 MET A N 1
ATOM 646 C CA . MET A 1 90 ? 1.369 14.383 -3.492 1 93.81 90 MET A CA 1
ATOM 647 C C . MET A 1 90 ? -0.014 14.883 -3.088 1 93.81 90 MET A C 1
ATOM 649 O O . MET A 1 90 ? -0.884 15.07 -3.939 1 93.81 90 MET A O 1
ATOM 653 N N . LEU A 1 91 ? -0.223 15.156 -1.841 1 95.19 91 LEU A N 1
ATOM 654 C CA . LEU A 1 91 ? -1.548 15.469 -1.312 1 95.19 91 LEU A CA 1
ATOM 655 C C . LEU A 1 91 ? -1.842 16.953 -1.417 1 95.19 91 LEU A C 1
ATOM 657 O O . LEU A 1 91 ? -3.004 17.375 -1.37 1 95.19 91 LEU A O 1
ATOM 661 N N . SER A 1 92 ? -0.781 17.766 -1.48 1 90.31 92 SER A N 1
ATOM 662 C CA . SER A 1 92 ? -1.002 19.203 -1.589 1 90.31 92 SER A CA 1
ATOM 663 C C . SER A 1 92 ? -1.66 19.562 -2.918 1 90.31 92 SER A C 1
ATOM 665 O O . SER A 1 92 ? -1.307 19 -3.961 1 90.31 92 SER A O 1
ATOM 667 N N . ASN A 1 93 ? -2.654 20.5 -2.844 1 90.62 93 ASN A N 1
ATOM 668 C CA . AS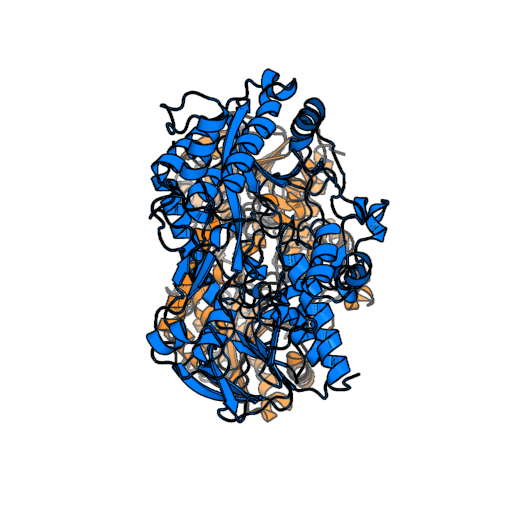N A 1 93 ? -3.367 20.969 -4.027 1 90.62 93 ASN A CA 1
ATOM 669 C C . ASN A 1 93 ? -3.967 19.812 -4.816 1 90.62 93 ASN A C 1
ATOM 671 O O . ASN A 1 93 ? -3.91 19.797 -6.047 1 90.62 93 ASN A O 1
ATOM 675 N N . SER A 1 94 ? -4.332 18.734 -4.137 1 93.25 94 SER A N 1
ATOM 676 C CA . SER A 1 94 ? -5.035 17.594 -4.699 1 93.25 94 SER A CA 1
ATOM 677 C C . SER A 1 94 ? -6.535 17.672 -4.434 1 93.25 94 SER A C 1
ATOM 679 O O . SER A 1 94 ? -7.023 18.672 -3.904 1 93.25 94 SER A O 1
ATOM 681 N N . ASP A 1 95 ? -7.246 16.625 -4.781 1 93.69 95 ASP A N 1
ATOM 682 C CA . ASP A 1 95 ? -8.688 16.578 -4.574 1 93.69 95 ASP A CA 1
ATOM 683 C C . ASP A 1 95 ? -9.031 16.391 -3.096 1 93.69 95 ASP A C 1
ATOM 685 O O . ASP A 1 95 ? -10.188 16.516 -2.695 1 93.69 95 ASP A O 1
ATOM 689 N N . TYR A 1 96 ? -8.031 16.266 -2.273 1 97.19 96 TYR A N 1
ATOM 690 C CA . TYR A 1 96 ? -8.211 16.078 -0.838 1 97.19 96 TYR A CA 1
ATOM 691 C C . TYR A 1 96 ? -7.891 17.344 -0.068 1 97.19 96 TYR A C 1
ATOM 693 O O . TYR A 1 96 ? -7.766 17.328 1.158 1 97.19 96 TYR A O 1
ATOM 701 N N . ASP A 1 97 ? -7.746 18.391 -0.832 1 96.56 97 ASP A N 1
ATOM 702 C CA . ASP A 1 97 ? -7.457 19.75 -0.364 1 96.56 97 ASP A CA 1
ATOM 703 C C . ASP A 1 97 ? -8.547 20.719 -0.794 1 96.56 97 ASP A C 1
ATOM 705 O O . ASP A 1 97 ? -9.062 20.641 -1.911 1 96.56 97 ASP A O 1
ATOM 709 N N . TYR A 1 98 ? -8.961 21.641 0.12 1 97.5 98 TYR A N 1
ATOM 710 C CA . TYR A 1 98 ? -9.953 22.641 -0.229 1 97.5 98 TYR A CA 1
ATOM 711 C C . TYR A 1 98 ? -9.406 23.609 -1.281 1 97.5 98 TYR A C 1
ATOM 713 O O . TYR A 1 98 ? -10.164 24.281 -1.975 1 97.5 98 TYR A O 1
ATOM 721 N N . LYS A 1 99 ? -8.039 23.719 -1.419 1 95.75 99 LYS A N 1
ATOM 722 C CA . LYS A 1 99 ? -7.332 24.547 -2.4 1 95.75 99 LYS A CA 1
ATOM 723 C C . LYS A 1 99 ? -7.613 26.031 -2.184 1 95.75 99 LYS A C 1
ATOM 725 O O . LYS A 1 99 ? -7.922 26.75 -3.133 1 95.75 99 LYS A O 1
ATOM 730 N N . TYR A 1 100 ? -7.582 26.422 -0.901 1 97.12 100 TYR A N 1
ATOM 731 C CA . TYR A 1 100 ? -7.68 27.844 -0.562 1 97.12 100 TYR A CA 1
ATOM 732 C C . TYR A 1 100 ? -6.34 28.547 -0.761 1 97.12 100 TYR A C 1
ATOM 734 O O . TYR A 1 100 ? -5.281 27.922 -0.609 1 97.12 100 TYR A O 1
ATOM 742 N N . TYR A 1 101 ? -6.383 29.844 -1.077 1 96.88 101 TYR A N 1
ATOM 743 C CA . TYR A 1 101 ? -5.199 30.688 -1.238 1 96.88 101 TYR A CA 1
ATOM 744 C C . TYR A 1 101 ? -5.359 32 -0.496 1 96.88 101 TYR A C 1
ATOM 746 O O . TYR A 1 101 ? -6.473 32.531 -0.378 1 96.88 101 TYR A O 1
ATOM 754 N N . ALA A 1 102 ? -4.285 32.469 -0.014 1 97.56 102 ALA A N 1
ATOM 755 C CA . ALA A 1 102 ? -4.281 33.812 0.554 1 97.56 102 ALA A CA 1
ATOM 756 C C . ALA A 1 102 ? -4.449 34.875 -0.536 1 97.56 102 ALA A C 1
ATOM 758 O O . ALA A 1 102 ? -4.16 34.594 -1.707 1 97.56 102 ALA A O 1
ATOM 759 N N . GLU A 1 103 ? -4.949 36 -0.124 1 97.44 103 GLU A N 1
ATOM 760 C CA . GLU A 1 103 ? -4.926 37.156 -1.027 1 97.44 103 GLU A CA 1
ATOM 761 C C . GLU A 1 103 ? -3.504 37.656 -1.257 1 97.44 103 GLU A C 1
ATOM 763 O O . GLU A 1 103 ? -2.672 37.625 -0.347 1 97.44 103 GLU A O 1
ATOM 768 N N . ASN A 1 104 ? -3.236 38.062 -2.482 1 97.44 104 ASN A N 1
ATOM 769 C CA . ASN A 1 104 ? -1.966 38.719 -2.764 1 97.44 104 ASN A CA 1
ATOM 770 C C . ASN A 1 104 ? -1.872 40.062 -2.072 1 97.44 104 ASN A C 1
ATOM 772 O O . ASN A 1 104 ? -2.629 41 -2.393 1 97.44 104 ASN A O 1
ATOM 776 N N . ASP A 1 105 ? -0.942 40.281 -1.169 1 96.62 105 ASP A N 1
ATOM 777 C CA . ASP A 1 105 ? -0.831 41.531 -0.425 1 96.62 105 ASP A CA 1
ATOM 778 C C . ASP A 1 105 ? 0.184 42.469 -1.076 1 96.62 105 ASP A C 1
ATOM 780 O O . ASP A 1 105 ? 0.399 43.594 -0.602 1 96.62 105 ASP A O 1
ATOM 784 N N . ASN A 1 106 ? 0.865 42.062 -2.148 1 95.56 106 ASN A N 1
ATOM 785 C CA . ASN A 1 106 ? 1.864 42.812 -2.902 1 95.56 106 ASN A CA 1
ATOM 786 C C . ASN A 1 106 ? 3.061 43.156 -2.033 1 95.56 106 ASN A C 1
ATOM 788 O O . ASN A 1 106 ? 3.699 44.188 -2.256 1 95.56 106 ASN A O 1
ATOM 792 N N . TYR A 1 107 ? 3.309 42.438 -1.033 1 96 107 TYR A N 1
ATOM 793 C CA . TYR A 1 107 ? 4.363 42.75 -0.07 1 96 107 TYR A CA 1
ATOM 794 C C . TYR A 1 107 ? 5.164 41.5 0.26 1 96 107 TYR A C 1
ATOM 796 O O . TYR A 1 107 ? 6.391 41.469 0.157 1 96 107 TYR A O 1
ATOM 804 N N . THR A 1 108 ? 4.562 40.438 0.57 1 97.19 108 THR A N 1
ATOM 805 C CA . THR A 1 108 ? 5.199 39.156 0.929 1 97.19 108 THR A CA 1
ATOM 806 C C . THR A 1 108 ? 5.055 38.156 -0.199 1 97.19 108 THR A C 1
ATOM 808 O O . THR A 1 108 ? 4.457 38.438 -1.236 1 97.19 108 THR A O 1
ATOM 811 N N . MET A 1 109 ? 5.754 36.906 -0.09 1 96.69 109 MET A N 1
ATOM 812 C CA . MET A 1 109 ? 5.602 35.75 -0.996 1 96.69 109 MET A CA 1
ATOM 813 C C . MET A 1 109 ? 5.922 36.156 -2.432 1 96.69 109 MET A C 1
ATOM 815 O O . MET A 1 109 ? 5.203 35.781 -3.361 1 96.69 109 MET A O 1
ATOM 819 N N . GLN A 1 110 ? 6.902 36.938 -2.613 1 96.38 110 GLN A N 1
ATOM 820 C CA . GLN A 1 110 ? 7.18 37.562 -3.896 1 96.38 110 GLN A CA 1
ATOM 821 C C . GLN A 1 110 ? 7.621 36.562 -4.938 1 96.38 110 GLN A C 1
ATOM 823 O O . GLN A 1 110 ? 7.508 36.781 -6.141 1 96.38 110 GLN A O 1
ATOM 828 N N . ASN A 1 111 ? 8.086 35.406 -4.48 1 96.44 111 ASN A N 1
ATOM 829 C CA . ASN A 1 111 ? 8.586 34.406 -5.422 1 96.44 111 ASN A CA 1
ATOM 830 C C . ASN A 1 111 ? 7.766 33.125 -5.355 1 96.44 111 ASN A C 1
ATOM 832 O O . ASN A 1 111 ? 8.242 32.062 -5.758 1 96.44 111 ASN A O 1
ATOM 836 N N . ILE A 1 112 ? 6.648 33.156 -4.789 1 95.69 112 ILE A N 1
ATOM 837 C CA . ILE A 1 112 ? 5.664 32.094 -4.879 1 95.69 112 ILE A CA 1
ATOM 838 C C . ILE A 1 112 ? 4.82 32.281 -6.141 1 95.69 112 ILE A C 1
ATOM 840 O O . ILE A 1 112 ? 4.52 33.406 -6.539 1 95.69 112 ILE A O 1
ATOM 844 N N . ARG A 1 113 ? 4.43 31.172 -6.77 1 92.5 113 ARG A N 1
ATOM 845 C CA . ARG A 1 113 ? 3.572 31.25 -7.949 1 92.5 113 ARG A CA 1
ATOM 846 C C . ARG A 1 113 ? 2.295 32.031 -7.641 1 92.5 113 ARG A C 1
ATOM 848 O O . ARG A 1 113 ? 1.609 31.734 -6.66 1 92.5 113 ARG A O 1
ATOM 855 N N . GLY A 1 114 ? 2.025 33.031 -8.406 1 92.31 114 GLY A N 1
ATOM 856 C CA . GLY A 1 114 ? 0.843 33.844 -8.195 1 92.31 114 GLY A CA 1
ATOM 857 C C . GLY A 1 114 ? 0.999 34.844 -7.055 1 92.31 114 GLY A C 1
ATOM 858 O O . GLY A 1 114 ? 0.096 35.625 -6.789 1 92.31 114 GLY A O 1
ATOM 859 N N . LYS A 1 115 ? 2.096 34.781 -6.324 1 95.5 115 LYS A N 1
ATOM 860 C CA . LYS A 1 115 ? 2.43 35.656 -5.203 1 95.5 115 LYS A CA 1
ATOM 861 C C . LYS A 1 115 ? 1.385 35.562 -4.098 1 95.5 115 LYS A C 1
ATOM 863 O O . LYS A 1 115 ? 0.974 36.594 -3.531 1 95.5 115 LYS A O 1
ATOM 868 N N . ARG A 1 116 ? 0.872 34.469 -3.914 1 94.5 116 ARG A N 1
ATOM 869 C CA . ARG A 1 116 ? -0.035 34.062 -2.838 1 94.5 116 ARG A CA 1
ATOM 870 C C . ARG A 1 116 ? 0.209 32.625 -2.402 1 94.5 116 ARG A C 1
ATOM 872 O O . ARG A 1 116 ? 0.49 31.766 -3.232 1 94.5 116 ARG A O 1
ATOM 879 N N . CYS A 1 117 ? 0.202 32.438 -1.159 1 94.06 117 CYS A N 1
ATOM 880 C CA . CYS A 1 117 ? 0.498 31.078 -0.693 1 94.06 117 CYS A CA 1
ATOM 881 C C . CYS A 1 117 ? -0.76 30.219 -0.677 1 94.06 117 CYS A C 1
ATOM 883 O O . CYS A 1 117 ? -1.865 30.734 -0.49 1 94.06 117 CYS A O 1
ATOM 885 N N . ALA A 1 118 ? -0.585 28.953 -0.947 1 95.19 118 ALA A N 1
ATOM 886 C CA . ALA A 1 118 ? -1.643 27.969 -0.765 1 95.19 118 ALA A CA 1
ATOM 887 C C . ALA A 1 118 ? -1.917 27.719 0.716 1 95.19 118 ALA A C 1
ATOM 889 O O . ALA A 1 118 ? -0.985 27.562 1.508 1 95.19 118 ALA A O 1
ATOM 890 N N . LEU A 1 119 ? -3.137 27.812 1.109 1 96.38 119 LEU A N 1
ATOM 891 C CA . LEU A 1 119 ? -3.568 27.531 2.477 1 96.38 119 LEU A CA 1
ATOM 892 C C . LEU A 1 119 ? -4.223 26.172 2.576 1 96.38 119 LEU A C 1
ATOM 894 O O . LEU A 1 119 ? -5.438 26.062 2.764 1 96.38 119 LEU A O 1
ATOM 898 N N . THR A 1 120 ? -3.414 25.188 2.533 1 94.06 120 THR A N 1
ATOM 899 C CA . THR A 1 120 ? -3.84 23.797 2.477 1 94.06 120 THR A CA 1
ATOM 900 C C . THR A 1 120 ? -4.676 23.438 3.701 1 94.06 120 THR A C 1
ATOM 902 O O . THR A 1 120 ? -4.262 23.688 4.836 1 94.06 120 THR A O 1
ATOM 905 N N . GLN A 1 121 ? -5.801 22.906 3.539 1 96.75 121 GLN A N 1
ATOM 906 C CA . GLN A 1 121 ? -6.703 22.328 4.531 1 96.75 121 GLN A CA 1
ATOM 907 C C . GLN A 1 121 ? -7.355 21.062 4.012 1 96.75 121 GLN A C 1
ATOM 909 O O . GLN A 1 121 ? -7.938 21.047 2.926 1 96.75 121 GLN A O 1
ATOM 914 N N . GLY A 1 122 ? -7.281 20.062 4.758 1 97.94 122 GLY A N 1
ATOM 915 C CA . GLY A 1 122 ? -7.746 18.766 4.305 1 97.94 122 GLY A CA 1
ATOM 916 C C . GLY A 1 122 ? -9.25 18.703 4.094 1 97.94 122 GLY A C 1
ATOM 917 O O . GLY A 1 122 ? -10.016 19.125 4.957 1 97.94 122 GLY A O 1
ATOM 918 N N . LYS A 1 123 ? -9.688 18.312 2.91 1 98.38 123 LYS A N 1
ATOM 919 C CA . LYS A 1 123 ? -11.055 17.922 2.566 1 98.38 123 LYS A CA 1
ATOM 920 C C . LYS A 1 123 ? -11.164 16.422 2.383 1 98.38 123 LYS A C 1
ATOM 922 O O . LYS A 1 123 ? -11.344 15.93 1.262 1 98.38 123 LYS A O 1
ATOM 927 N N . VAL A 1 124 ? -11.047 15.734 3.416 1 98.56 124 VAL A N 1
ATOM 928 C CA . VAL A 1 124 ? -10.93 14.281 3.502 1 98.56 124 VAL A CA 1
ATOM 929 C C . VAL A 1 124 ? -11.156 13.828 4.941 1 98.56 124 VAL A C 1
ATOM 931 O O . VAL A 1 124 ? -10.914 14.586 5.883 1 98.56 124 VAL A O 1
ATOM 934 N N . LEU A 1 125 ? -11.641 12.625 5.133 1 98.69 125 LEU A N 1
ATOM 935 C CA . LEU A 1 125 ? -11.805 12.086 6.48 1 98.69 125 LEU A CA 1
ATOM 936 C C . LEU A 1 125 ? -10.508 12.211 7.277 1 98.69 125 LEU A C 1
ATOM 938 O O . LEU A 1 125 ? -9.445 11.797 6.809 1 98.69 125 LEU A O 1
ATOM 942 N N . GLY A 1 126 ? -10.555 12.844 8.414 1 98.62 126 GLY A N 1
ATOM 943 C CA . GLY A 1 126 ? -9.375 13.156 9.211 1 98.62 126 GLY A CA 1
ATOM 944 C C . GLY A 1 126 ? -8.852 14.562 8.984 1 98.62 126 GLY A C 1
ATOM 945 O O . GLY A 1 126 ? -8.016 15.047 9.742 1 98.62 126 GLY A O 1
ATOM 946 N N . GLY A 1 127 ? -9.391 15.211 7.895 1 98.44 127 GLY A N 1
ATOM 947 C CA . GLY A 1 127 ? -8.977 16.562 7.594 1 98.44 127 GLY A CA 1
ATOM 948 C C . GLY A 1 127 ? -7.48 16.703 7.359 1 98.44 127 GLY A C 1
ATOM 949 O O . GLY A 1 127 ? -6.887 15.891 6.641 1 98.44 127 GLY A O 1
ATOM 950 N N . THR A 1 128 ? -6.918 17.719 7.926 1 98.06 128 THR A N 1
ATOM 951 C CA . THR A 1 128 ? -5.512 18.016 7.668 1 98.06 128 THR A CA 1
ATOM 952 C C . THR A 1 128 ? -4.609 16.984 8.32 1 98.06 128 THR A C 1
ATOM 954 O O . THR A 1 128 ? -3.49 16.75 7.855 1 98.06 128 THR A O 1
ATOM 957 N N . SER A 1 129 ? -5.047 16.234 9.359 1 98.31 129 SER A N 1
ATOM 958 C CA . SER A 1 129 ? -4.246 15.164 9.938 1 98.31 129 SER A CA 1
ATOM 959 C C . SER A 1 129 ? -4.004 14.047 8.922 1 98.31 129 SER A C 1
ATOM 961 O O . SER A 1 129 ? -3.1 13.234 9.102 1 98.31 129 SER A O 1
ATOM 963 N N . SER A 1 130 ? -4.785 14 7.855 1 98.44 130 SER A N 1
ATOM 964 C CA . SER A 1 130 ? -4.645 12.992 6.809 1 98.44 130 SER A CA 1
ATOM 965 C C . SER A 1 130 ? -3.787 13.5 5.66 1 98.44 130 SER A C 1
ATOM 967 O O . SER A 1 130 ? -3.5 12.766 4.715 1 98.44 130 SER A O 1
ATOM 969 N N . THR A 1 131 ? -3.32 14.773 5.754 1 97.25 131 THR A N 1
ATOM 970 C CA . THR A 1 131 ? -2.631 15.312 4.59 1 97.25 131 THR A CA 1
ATOM 971 C C . THR A 1 131 ? -1.347 16.031 5.004 1 97.25 131 THR A C 1
ATOM 973 O O . THR A 1 131 ? -0.49 16.312 4.164 1 97.25 131 THR A O 1
ATOM 976 N N . TYR A 1 132 ? -1.148 16.297 6.277 1 95.81 132 TYR A N 1
ATOM 977 C CA . TYR A 1 132 ? -0.009 17.094 6.715 1 95.81 132 TYR A CA 1
ATOM 978 C C . TYR A 1 132 ? 1.275 16.266 6.68 1 95.81 132 TYR A C 1
ATOM 980 O O . TYR A 1 132 ? 1.28 15.133 6.207 1 95.81 132 TYR A O 1
ATOM 988 N N . ALA A 1 133 ? 2.406 16.781 7.117 1 96.31 133 ALA A N 1
ATOM 989 C CA . ALA A 1 133 ? 3.717 16.156 6.977 1 96.31 133 ALA A CA 1
ATOM 990 C C . ALA A 1 133 ? 4.059 15.312 8.203 1 96.31 133 ALA A C 1
ATOM 992 O O . ALA A 1 133 ? 5.219 14.953 8.414 1 96.31 133 ALA A O 1
ATOM 993 N N . MET A 1 134 ? 3.195 15.055 9.117 1 97.69 134 MET A N 1
ATOM 994 C CA . MET A 1 134 ? 3.223 14.062 10.188 1 97.69 134 MET A CA 1
ATOM 995 C C . MET A 1 134 ? 4.262 14.438 11.25 1 97.69 134 MET A C 1
ATOM 997 O O . MET A 1 134 ? 4.539 13.648 12.156 1 97.69 134 MET A O 1
ATOM 1001 N N . MET A 1 135 ? 4.906 15.641 11.18 1 96.94 135 MET A N 1
ATOM 1002 C CA . MET A 1 135 ? 5.855 16.062 12.211 1 96.94 135 MET A CA 1
ATOM 1003 C C . MET A 1 135 ? 5.137 16.359 13.523 1 96.94 135 MET A C 1
ATOM 1005 O O . MET A 1 135 ? 4.066 16.969 13.523 1 96.94 135 MET A O 1
ATOM 1009 N N . HIS A 1 136 ? 5.715 15.859 14.578 1 95.94 136 HIS A N 1
ATOM 1010 C CA . HIS A 1 136 ? 5 15.922 15.852 1 95.94 136 HIS A CA 1
ATOM 1011 C C . HIS A 1 136 ? 5.797 16.703 16.891 1 95.94 136 HIS A C 1
ATOM 1013 O O . HIS A 1 136 ? 6.91 16.312 17.25 1 95.94 136 HIS A O 1
ATOM 1019 N N . THR A 1 137 ? 5.242 17.781 17.359 1 93.25 137 THR A N 1
ATOM 1020 C CA . THR A 1 137 ? 5.684 18.531 18.531 1 93.25 137 THR A CA 1
ATOM 1021 C C . THR A 1 137 ? 4.488 19.047 19.328 1 93.25 137 THR A C 1
ATOM 1023 O O . THR A 1 137 ? 3.375 19.125 18.812 1 93.25 137 THR A O 1
ATOM 1026 N N . ARG A 1 138 ? 4.688 19.406 20.609 1 92.69 138 ARG A N 1
ATOM 1027 C CA . ARG A 1 138 ? 3.621 19.938 21.453 1 92.69 138 ARG A CA 1
ATOM 1028 C C . ARG A 1 138 ? 3.754 21.438 21.641 1 92.69 138 ARG A C 1
ATOM 1030 O O . ARG A 1 138 ? 2.807 22.109 22.062 1 92.69 138 ARG A O 1
ATOM 1037 N N . GLY A 1 139 ? 4.859 21.953 21.312 1 92.19 139 GLY A N 1
ATOM 1038 C CA . GLY A 1 139 ? 5.156 23.328 21.672 1 92.19 139 GLY A CA 1
ATOM 1039 C C . GLY A 1 139 ? 5.777 23.484 23.047 1 92.19 139 GLY A C 1
ATOM 1040 O O . GLY A 1 139 ? 6.09 22.484 23.703 1 92.19 139 GLY A O 1
ATOM 1041 N N . ASP A 1 140 ? 5.977 24.703 23.422 1 95 140 ASP A N 1
ATOM 1042 C CA . ASP A 1 140 ? 6.57 25.047 24.719 1 95 140 ASP A CA 1
ATOM 1043 C C . ASP A 1 140 ? 5.512 25.078 25.828 1 95 140 ASP A C 1
ATOM 1045 O O . ASP A 1 140 ? 4.379 25.5 25.594 1 95 140 ASP A O 1
ATOM 1049 N N . PRO A 1 141 ? 5.855 24.641 27.062 1 94.25 141 PRO A N 1
ATOM 1050 C CA . PRO A 1 141 ? 4.883 24.688 28.156 1 94.25 141 PRO A CA 1
ATOM 1051 C C . PRO A 1 141 ? 4.336 26.094 28.375 1 94.25 141 PRO A C 1
ATOM 1053 O O . PRO A 1 141 ? 3.166 26.266 28.734 1 94.25 141 PRO A O 1
ATOM 1056 N N . GLN A 1 142 ? 5.078 27.094 28.141 1 95.38 142 GLN A N 1
ATOM 1057 C CA . GLN A 1 142 ? 4.664 28.484 28.359 1 95.38 142 GLN A CA 1
ATOM 1058 C C . GLN A 1 142 ? 3.545 28.875 27.391 1 95.38 142 GLN A C 1
ATOM 1060 O O . GLN A 1 142 ? 2.828 29.844 27.641 1 95.38 142 GLN A O 1
ATOM 1065 N N . ASP A 1 143 ? 3.488 28.172 26.297 1 96.88 143 ASP A N 1
ATOM 1066 C CA . ASP A 1 143 ? 2.387 28.422 25.375 1 96.88 143 ASP A CA 1
ATOM 1067 C C . ASP A 1 143 ? 1.038 28.266 26.078 1 96.88 143 ASP A C 1
ATOM 1069 O O . ASP A 1 143 ? 0.134 29.094 25.891 1 96.88 143 ASP A O 1
ATOM 1073 N N . TYR A 1 144 ? 0.93 27.328 26.906 1 97.12 144 TYR A N 1
ATOM 1074 C CA . TYR A 1 144 ? -0.34 26.984 27.547 1 97.12 144 TYR A CA 1
ATOM 1075 C C . TYR A 1 144 ? -0.576 27.844 28.781 1 97.12 144 TYR A C 1
ATOM 1077 O O . TYR A 1 144 ? -1.723 28.078 29.172 1 97.12 144 TYR A O 1
ATOM 1085 N N . ASP A 1 145 ? 0.471 28.312 29.359 1 96.88 145 ASP A N 1
ATOM 1086 C CA . ASP A 1 145 ? 0.313 29.344 30.391 1 96.88 145 ASP A CA 1
ATOM 1087 C C . ASP A 1 145 ? -0.291 30.609 29.812 1 96.88 145 ASP A C 1
ATOM 1089 O O . ASP A 1 145 ? -1.115 31.266 30.453 1 96.88 145 ASP A O 1
ATOM 1093 N N . VAL A 1 146 ? 0.11 30.906 28.641 1 97.31 146 VAL A N 1
ATOM 1094 C CA . VAL A 1 146 ? -0.473 32.062 27.938 1 97.31 146 VAL A CA 1
ATOM 1095 C C . VAL A 1 146 ? -1.951 31.781 27.656 1 97.31 146 VAL A C 1
ATOM 1097 O O . VAL A 1 146 ? -2.781 32.688 27.766 1 97.31 146 VAL A O 1
ATOM 1100 N N . TRP A 1 147 ? -2.295 30.516 27.281 1 98.31 147 TRP A N 1
ATOM 1101 C CA . TRP A 1 147 ? -3.701 30.188 27.078 1 98.31 147 TRP A CA 1
ATOM 1102 C C . TRP A 1 147 ? -4.512 30.422 28.344 1 98.31 147 TRP A C 1
ATOM 1104 O O . TRP A 1 147 ? -5.609 30.984 28.297 1 98.31 147 TRP A O 1
ATOM 1114 N N . ALA A 1 148 ? -3.959 30.016 29.453 1 98.44 148 ALA A N 1
ATOM 1115 C CA . ALA A 1 148 ? -4.629 30.203 30.734 1 98.44 148 ALA A CA 1
ATOM 1116 C C . ALA A 1 148 ? -4.855 31.688 31.016 1 98.44 148 ALA A C 1
ATOM 1118 O O . ALA A 1 148 ? -5.926 32.062 31.484 1 98.44 148 ALA A O 1
ATOM 1119 N N . GLU A 1 149 ? -3.889 32.469 30.734 1 98 149 GLU A N 1
ATOM 1120 C CA . GLU A 1 149 ? -3.977 33.906 30.969 1 98 149 GLU A CA 1
ATOM 1121 C C . GLU A 1 149 ? -5.039 34.531 30.062 1 98 149 GLU A C 1
ATOM 1123 O O . G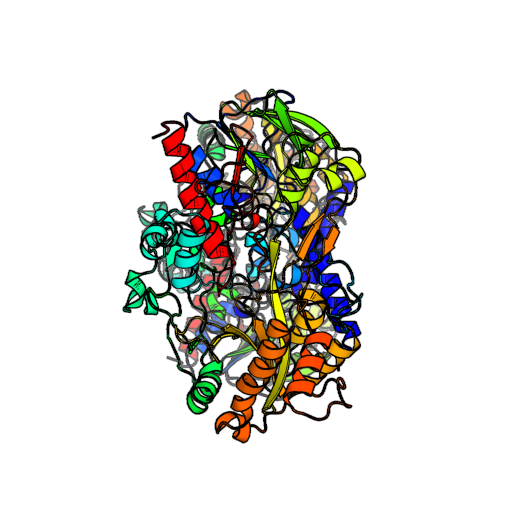LU A 1 149 ? -5.883 35.312 30.547 1 98 149 GLU A O 1
ATOM 1128 N N . ARG A 1 150 ? -5.012 34.188 28.812 1 97.31 150 ARG A N 1
ATOM 1129 C CA . ARG A 1 150 ? -5.902 34.812 27.828 1 97.31 150 ARG A CA 1
ATOM 1130 C C . ARG A 1 150 ? -7.352 34.406 28.062 1 97.31 150 ARG A C 1
ATOM 1132 O O . ARG A 1 150 ? -8.273 35.156 27.766 1 97.31 150 ARG A O 1
ATOM 1139 N N . THR A 1 151 ? -7.52 33.25 28.609 1 98 151 THR A N 1
ATOM 1140 C CA . THR A 1 151 ? -8.867 32.719 28.828 1 98 151 THR A CA 1
ATOM 1141 C C . THR A 1 151 ? -9.305 32.969 30.266 1 98 151 THR A C 1
ATOM 1143 O O . THR A 1 151 ? -10.453 32.688 30.609 1 98 151 THR A O 1
ATOM 1146 N N . ASN A 1 152 ? -8.398 33.469 31.109 1 97.5 152 ASN A N 1
ATOM 1147 C CA . ASN A 1 152 ? -8.633 33.594 32.531 1 97.5 152 ASN A CA 1
ATOM 1148 C C . ASN A 1 152 ? -9.148 32.281 33.156 1 97.5 152 ASN A C 1
ATOM 1150 O O . ASN A 1 152 ? -10.18 32.281 33.812 1 97.5 152 ASN A O 1
ATOM 1154 N N . ASP A 1 153 ? -8.531 31.234 32.812 1 98.25 153 ASP A N 1
ATOM 1155 C CA . ASP A 1 153 ? -8.875 29.875 33.219 1 98.25 153 ASP A CA 1
ATOM 1156 C C . ASP A 1 153 ? -7.629 29 33.375 1 98.25 153 ASP A C 1
ATOM 1158 O O . ASP A 1 153 ? -7.074 28.531 32.375 1 98.25 153 ASP A O 1
ATOM 1162 N N . THR A 1 154 ? -7.219 28.625 34.531 1 97.69 154 THR A N 1
ATOM 1163 C CA . THR A 1 154 ? -5.953 27.969 34.844 1 97.69 154 THR A CA 1
ATOM 1164 C C . THR A 1 154 ? -5.961 26.516 34.375 1 97.69 154 THR A C 1
ATOM 1166 O O . THR A 1 154 ? -4.91 25.875 34.312 1 97.69 154 THR A O 1
ATOM 1169 N N . THR A 1 155 ? -7.094 26 34 1 97.56 155 THR A N 1
ATOM 1170 C CA . THR A 1 155 ? -7.145 24.609 33.562 1 97.56 155 THR A CA 1
ATOM 1171 C C . THR A 1 155 ? -6.465 24.453 32.188 1 97.56 155 THR A C 1
ATOM 1173 O O . THR A 1 155 ? -6.184 23.344 31.766 1 97.56 155 THR A O 1
ATOM 1176 N N . TRP A 1 156 ? -6.102 25.594 31.562 1 98.38 156 TRP A N 1
ATOM 1177 C CA . TRP A 1 156 ? -5.461 25.547 30.25 1 98.38 156 TRP A CA 1
ATOM 1178 C C . TRP A 1 156 ? -3.945 25.672 30.391 1 98.38 156 TRP A C 1
ATOM 1180 O O . TRP A 1 156 ? -3.227 25.656 29.391 1 98.38 156 TRP A O 1
ATOM 1190 N N . ASN A 1 157 ? -3.408 25.781 31.609 1 97.31 157 ASN A N 1
ATOM 1191 C CA . ASN A 1 157 ? -1.963 25.938 31.75 1 97.31 157 ASN A CA 1
ATOM 1192 C C . ASN A 1 157 ? -1.234 24.625 31.453 1 97.31 157 ASN A C 1
ATOM 1194 O O . ASN A 1 157 ? -1.869 23.594 31.219 1 97.31 157 ASN A O 1
ATOM 1198 N N . ALA A 1 158 ? 0.071 24.656 31.453 1 95.69 158 ALA A N 1
ATOM 1199 C CA . ALA A 1 158 ? 0.909 23.531 31.047 1 95.69 158 ALA A CA 1
ATOM 1200 C C . ALA A 1 158 ? 0.653 22.312 31.906 1 95.69 158 ALA A C 1
ATOM 1202 O O . ALA A 1 158 ? 0.512 21.188 31.391 1 95.69 158 ALA A O 1
ATOM 1203 N N . THR A 1 159 ? 0.573 22.438 33.094 1 95.38 159 THR A N 1
ATOM 1204 C CA . THR A 1 159 ? 0.404 21.344 34.062 1 95.38 159 THR A CA 1
ATOM 1205 C C . THR A 1 159 ? -0.945 20.656 33.844 1 95.38 159 THR A C 1
ATOM 1207 O O . THR A 1 159 ? -1.019 19.422 33.781 1 95.38 159 THR A O 1
ATOM 1210 N N . ASN A 1 160 ? -1.958 21.438 33.688 1 96.62 160 ASN A N 1
ATOM 1211 C CA . ASN A 1 160 ? -3.316 20.906 33.656 1 96.62 160 ASN A CA 1
ATOM 1212 C C . ASN A 1 160 ? -3.684 20.344 32.312 1 96.62 160 ASN A C 1
ATOM 1214 O O . ASN A 1 160 ? -4.625 19.562 32.188 1 96.62 160 ASN A O 1
ATOM 1218 N N . THR A 1 161 ? -2.973 20.703 31.266 1 97.12 161 THR A N 1
ATOM 1219 C CA . THR A 1 161 ? -3.275 20.188 29.938 1 97.12 161 THR A CA 1
ATOM 1220 C C . THR A 1 161 ? -2.467 18.922 29.656 1 97.12 161 THR A C 1
ATOM 1222 O O . THR A 1 161 ? -2.76 18.188 28.703 1 97.12 161 THR A O 1
ATOM 1225 N N . LEU A 1 162 ? -1.462 18.625 30.469 1 96.62 162 LEU A N 1
ATOM 1226 C CA . LEU A 1 162 ? -0.557 17.5 30.25 1 96.62 162 LEU A CA 1
ATOM 1227 C C . LEU A 1 162 ? -1.329 16.188 30.141 1 96.62 162 LEU A C 1
ATOM 1229 O O . LEU A 1 162 ? -1.013 15.344 29.297 1 96.62 162 LEU A O 1
ATOM 1233 N N . ALA A 1 163 ? -2.314 16.047 30.984 1 97.06 163 ALA A N 1
ATOM 1234 C CA . ALA A 1 163 ? -3.076 14.797 30.984 1 97.06 163 ALA A CA 1
ATOM 1235 C C . ALA A 1 163 ? -3.777 14.57 29.656 1 97.06 163 ALA A C 1
ATOM 1237 O O . ALA A 1 163 ? -3.928 13.43 29.203 1 97.06 163 ALA A O 1
ATOM 1238 N N . TYR A 1 164 ? -4.207 15.625 28.984 1 98.06 164 TYR A N 1
ATOM 1239 C CA . TYR A 1 164 ? -4.902 15.516 27.703 1 98.06 164 TYR A CA 1
ATOM 1240 C C . TYR A 1 164 ? -3.92 15.266 26.562 1 98.06 164 TYR A C 1
ATOM 1242 O O . TYR A 1 164 ? -4.246 14.578 25.594 1 98.06 164 TYR A O 1
ATOM 1250 N N . PHE A 1 165 ? -2.699 15.805 26.703 1 97.56 165 PHE A N 1
ATOM 1251 C CA . PHE A 1 165 ? -1.642 15.445 25.766 1 97.56 165 PHE A CA 1
ATOM 1252 C C . PHE A 1 165 ? -1.334 13.953 25.844 1 97.56 165 PHE A C 1
ATOM 1254 O O . PHE A 1 165 ? -1.217 13.281 24.812 1 97.56 165 PHE A O 1
ATOM 1261 N N . LYS A 1 166 ? -1.206 13.492 27.047 1 97.69 166 LYS A N 1
ATOM 1262 C CA . LYS A 1 166 ? -0.895 12.078 27.266 1 97.69 166 LYS A CA 1
ATOM 1263 C C . LYS A 1 166 ? -2.047 11.188 26.797 1 97.69 166 LYS A C 1
ATOM 1265 O O . LYS A 1 166 ? -1.822 10.102 26.266 1 97.69 166 LYS A O 1
ATOM 1270 N N . LYS A 1 167 ? -3.246 11.664 26.953 1 98 167 LYS A N 1
ATOM 1271 C CA . LYS A 1 167 ? -4.449 10.906 26.625 1 98 167 LYS A CA 1
ATOM 1272 C C . LYS A 1 167 ? -4.508 10.594 25.125 1 98 167 LYS A C 1
ATOM 1274 O O . LYS A 1 167 ? -4.988 9.531 24.734 1 98 167 LYS A O 1
ATOM 1279 N N . GLN A 1 168 ? -4.062 11.43 24.281 1 98 168 GLN A N 1
ATOM 1280 C CA . GLN A 1 168 ? -4.168 11.234 22.844 1 98 168 GLN A CA 1
ATOM 1281 C C . GLN A 1 168 ? -2.98 10.438 22.312 1 98 168 GLN A C 1
ATOM 1283 O O . GLN A 1 168 ? -3.049 9.867 21.219 1 98 168 GLN A O 1
ATOM 1288 N N . GLU A 1 169 ? -1.941 10.281 23.109 1 98.12 169 GLU A N 1
ATOM 1289 C CA . GLU A 1 169 ? -0.643 9.898 22.562 1 98.12 169 GLU A CA 1
ATOM 1290 C C . GLU A 1 169 ? -0.252 8.484 22.984 1 98.12 169 GLU A C 1
ATOM 1292 O O . GLU A 1 169 ? -0.487 8.102 24.141 1 98.12 169 GLU A O 1
ATOM 1297 N N . LYS A 1 170 ? 0.325 7.738 22.125 1 98.31 170 LYS A N 1
ATOM 1298 C CA . LYS A 1 170 ? 1.036 6.504 22.438 1 98.31 170 LYS A CA 1
ATOM 1299 C C . LYS A 1 170 ? 2.459 6.531 21.891 1 98.31 170 LYS A C 1
ATOM 1301 O O . LYS A 1 170 ? 2.676 6.293 20.703 1 98.31 170 LYS A O 1
ATOM 1306 N N . LEU A 1 171 ? 3.41 6.797 22.75 1 97.88 171 LEU A N 1
ATOM 1307 C CA . LEU A 1 171 ? 4.82 6.762 22.375 1 97.88 171 LEU A CA 1
ATOM 1308 C C . LEU A 1 171 ? 5.289 5.328 22.156 1 97.88 171 LEU A C 1
ATOM 1310 O O . LEU A 1 171 ? 5.141 4.48 23.047 1 97.88 171 LEU A O 1
ATOM 1314 N N . THR A 1 172 ? 5.848 5.062 21 1 97.75 172 THR A N 1
ATOM 1315 C CA . THR A 1 172 ? 6.293 3.705 20.703 1 97.75 172 THR A CA 1
ATOM 1316 C C . THR A 1 172 ? 7.793 3.682 20.406 1 97.75 172 THR A C 1
ATOM 1318 O O . THR A 1 172 ? 8.328 2.656 19.984 1 97.75 172 THR A O 1
ATOM 1321 N N . ASP A 1 173 ? 8.469 4.793 20.578 1 96.25 173 ASP A N 1
ATOM 1322 C CA . ASP A 1 173 ? 9.914 4.879 20.406 1 96.25 173 ASP A CA 1
ATOM 1323 C C . ASP A 1 173 ? 10.648 4.242 21.578 1 96.25 173 ASP A C 1
ATOM 1325 O O . ASP A 1 173 ? 10.625 4.777 22.703 1 96.25 173 ASP A O 1
ATOM 1329 N N . GLU A 1 174 ? 11.375 3.205 21.375 1 95.06 174 GLU A N 1
ATOM 1330 C CA . GLU A 1 174 ? 11.977 2.406 22.453 1 95.06 174 GLU A CA 1
ATOM 1331 C C . GLU A 1 174 ? 13.008 3.217 23.234 1 95.06 174 GLU A C 1
ATOM 1333 O O . GLU A 1 174 ? 13.086 3.111 24.453 1 95.06 174 GLU A O 1
ATOM 1338 N N . GLU A 1 175 ? 13.805 3.975 22.562 1 94.56 175 GLU A N 1
ATOM 1339 C CA . GLU A 1 175 ? 14.836 4.762 23.234 1 94.56 175 GLU A CA 1
ATOM 1340 C C . GLU A 1 175 ? 14.211 5.805 24.172 1 94.56 175 GLU A C 1
ATOM 1342 O O . GLU A 1 175 ? 14.664 5.98 25.297 1 94.56 175 GLU A O 1
ATOM 1347 N N . LEU A 1 176 ? 13.219 6.496 23.672 1 94.94 176 LEU A N 1
ATOM 1348 C CA . LEU A 1 176 ? 12.555 7.516 24.484 1 94.94 176 LEU A CA 1
ATOM 1349 C C . LEU A 1 176 ? 11.805 6.879 25.641 1 94.94 176 LEU A C 1
ATOM 1351 O O . LEU A 1 176 ? 11.766 7.441 26.75 1 94.94 176 LEU A O 1
ATOM 1355 N N . LEU A 1 177 ? 11.227 5.727 25.391 1 95.88 177 LEU A N 1
ATOM 1356 C CA . LEU A 1 177 ? 10.477 5.031 26.438 1 95.88 177 LEU A CA 1
ATOM 1357 C C . LEU A 1 177 ? 11.383 4.68 27.609 1 95.88 177 LEU A C 1
ATOM 1359 O O . LEU A 1 177 ? 10.922 4.578 28.75 1 95.88 177 LEU A O 1
ATOM 1363 N N . HIS A 1 178 ? 12.656 4.512 27.344 1 95.5 178 HIS A N 1
ATOM 1364 C CA . HIS A 1 178 ? 13.602 4.137 28.391 1 95.5 178 HIS A CA 1
ATOM 1365 C C . HIS A 1 178 ? 14.414 5.344 28.844 1 95.5 178 HIS A C 1
ATOM 1367 O O . HIS A 1 178 ? 15.477 5.184 29.453 1 95.5 178 HIS A O 1
ATOM 1373 N N . SER A 1 179 ? 13.969 6.52 28.562 1 93.38 179 SER A N 1
ATOM 1374 C CA . SER A 1 179 ? 14.617 7.762 28.969 1 93.38 179 SER A CA 1
ATOM 1375 C C . SER A 1 179 ? 13.75 8.547 29.953 1 93.38 179 SER A C 1
ATOM 1377 O O . SER A 1 179 ? 12.625 8.133 30.25 1 93.38 179 SER A O 1
ATOM 1379 N N . GLU A 1 180 ? 14.25 9.703 30.391 1 91.06 180 GLU A N 1
ATOM 1380 C CA . GLU A 1 180 ? 13.531 10.562 31.328 1 91.06 180 GLU A CA 1
ATOM 1381 C C . GLU A 1 180 ? 12.344 11.242 30.641 1 91.06 180 GLU A C 1
ATOM 1383 O O . GLU A 1 180 ? 11.398 11.664 31.312 1 91.06 180 GLU A O 1
ATOM 1388 N N . TYR A 1 181 ? 12.398 11.25 29.359 1 91.62 181 TYR A N 1
ATOM 1389 C CA . TYR A 1 181 ? 11.359 11.953 28.625 1 91.62 181 TYR A CA 1
ATOM 1390 C C . TYR A 1 181 ? 10.055 11.164 28.625 1 91.62 181 TYR A C 1
ATOM 1392 O O . TYR A 1 181 ? 8.992 11.711 28.328 1 91.62 181 TYR A O 1
ATOM 1400 N N . ALA A 1 182 ? 10.109 9.914 28.938 1 93.75 182 ALA A N 1
ATOM 1401 C CA . ALA A 1 182 ? 8.945 9.031 28.906 1 93.75 182 ALA A CA 1
ATOM 1402 C C . ALA A 1 182 ? 7.848 9.547 29.828 1 93.75 182 ALA A C 1
ATOM 1404 O O . ALA A 1 182 ? 6.66 9.383 29.547 1 93.75 182 ALA A O 1
ATOM 1405 N N . ALA A 1 183 ? 8.227 10.234 30.859 1 93.25 183 ALA A N 1
ATOM 1406 C CA . ALA A 1 183 ? 7.301 10.656 31.906 1 93.25 183 ALA A CA 1
ATOM 1407 C C . ALA A 1 183 ? 6.301 11.68 31.375 1 93.25 183 ALA A C 1
ATOM 1409 O O . ALA A 1 183 ? 5.195 11.805 31.891 1 93.25 183 ALA A O 1
ATOM 1410 N N . VAL A 1 184 ? 6.625 12.391 30.328 1 94.19 184 VAL A N 1
ATOM 1411 C CA . VAL A 1 184 ? 5.75 13.445 29.844 1 94.19 184 VAL A CA 1
ATOM 1412 C C . VAL A 1 184 ? 5.043 12.992 28.562 1 94.19 184 VAL A C 1
ATOM 1414 O O . VAL A 1 184 ? 4.242 13.742 27.984 1 94.19 184 VAL A O 1
ATOM 1417 N N . HIS A 1 185 ? 5.332 11.812 28.125 1 96.69 185 HIS A N 1
ATOM 1418 C CA . HIS A 1 185 ? 4.652 11.25 26.953 1 96.69 185 HIS A CA 1
ATOM 1419 C C . HIS A 1 185 ? 3.545 10.289 27.375 1 96.69 185 HIS A C 1
ATOM 1421 O O . HIS A 1 185 ? 3.584 9.734 28.469 1 96.69 185 HIS A O 1
ATOM 1427 N N . GLY A 1 186 ? 2.547 10.18 26.516 1 97.31 186 GLY A N 1
ATOM 1428 C CA . GLY A 1 186 ? 1.523 9.164 26.719 1 97.31 186 GLY A CA 1
ATOM 1429 C C . GLY A 1 186 ? 1.938 7.793 26.234 1 97.31 186 GLY A C 1
ATOM 1430 O O . GLY A 1 186 ? 2.691 7.68 25.266 1 97.31 186 GLY A O 1
ATOM 1431 N N . SER A 1 187 ? 1.403 6.738 26.875 1 95.88 187 SER A N 1
ATOM 1432 C CA . SER A 1 187 ? 1.785 5.379 26.516 1 95.88 187 SER A CA 1
ATOM 1433 C C . SER A 1 187 ? 0.571 4.555 26.094 1 95.88 187 SER A C 1
ATOM 1435 O O . SER A 1 187 ? 0.714 3.436 25.594 1 95.88 187 SER A O 1
ATOM 1437 N N . ASP A 1 188 ? -0.593 5.109 26.156 1 96.69 188 ASP A N 1
ATOM 1438 C CA . ASP A 1 188 ? -1.79 4.301 25.938 1 96.69 188 ASP A CA 1
ATOM 1439 C C . ASP A 1 188 ? -2.814 5.055 25.094 1 96.69 188 ASP A C 1
ATOM 1441 O O . ASP A 1 188 ? -3.977 4.652 25.016 1 96.69 188 ASP A O 1
ATOM 1445 N N . GLY A 1 189 ? -2.475 6.117 24.531 1 98 189 GLY A N 1
ATOM 1446 C CA . GLY A 1 189 ? -3.389 6.914 23.719 1 98 189 GLY A CA 1
ATOM 1447 C C . GLY A 1 189 ? -3.592 6.363 22.328 1 98 189 GLY A C 1
ATOM 1448 O O . GLY A 1 189 ? -3.184 5.234 22.031 1 98 189 GLY A O 1
ATOM 1449 N N . MET A 1 190 ? -4.301 7.102 21.516 1 97.81 190 MET A N 1
ATOM 1450 C CA . MET A 1 190 ? -4.781 6.602 20.234 1 97.81 190 MET A CA 1
ATOM 1451 C C . MET A 1 190 ? -3.775 6.887 19.125 1 97.81 190 MET A C 1
ATOM 1453 O O . MET A 1 190 ? -3.699 6.145 18.141 1 97.81 190 MET A O 1
ATOM 1457 N N . VAL A 1 191 ? -3.047 7.969 19.203 1 98.44 191 VAL A N 1
ATOM 1458 C CA . VAL A 1 191 ? -2.133 8.391 18.141 1 98.44 191 VAL A CA 1
ATOM 1459 C C . VAL A 1 191 ? -0.725 7.887 18.438 1 98.44 191 VAL A C 1
ATOM 1461 O O . VAL A 1 191 ? -0.076 8.367 19.375 1 98.44 191 VAL A O 1
ATOM 1464 N N . LYS A 1 192 ? -0.207 6.977 17.719 1 98.38 192 LYS A N 1
ATOM 1465 C CA . LYS A 1 192 ? 1.135 6.438 17.922 1 98.38 192 LYS A CA 1
ATOM 1466 C C . LYS A 1 192 ? 2.191 7.359 17.312 1 98.38 192 LYS A C 1
ATOM 1468 O O . LYS A 1 192 ? 2.014 7.883 16.219 1 98.38 192 LYS A O 1
ATOM 1473 N N . ILE A 1 193 ? 3.227 7.625 18.047 1 97.69 193 ILE A N 1
ATOM 1474 C CA . ILE A 1 193 ? 4.32 8.461 17.562 1 97.69 193 ILE A CA 1
ATOM 1475 C C . ILE A 1 193 ? 5.652 7.762 17.812 1 97.69 193 ILE A C 1
ATOM 1477 O O . ILE A 1 193 ? 5.805 7.039 18.812 1 97.69 193 ILE A O 1
ATOM 1481 N N . ARG A 1 194 ? 6.602 7.977 17.031 1 96.69 194 ARG A N 1
ATOM 1482 C CA . ARG A 1 194 ? 7.957 7.469 17.188 1 96.69 194 ARG A CA 1
ATOM 1483 C C . ARG A 1 194 ? 8.961 8.32 16.406 1 96.69 194 ARG A C 1
ATOM 1485 O O . ARG A 1 194 ? 8.57 9.07 15.508 1 96.69 194 ARG A O 1
ATOM 1492 N N . ARG A 1 195 ? 10.273 8.188 16.766 1 95.81 195 ARG A N 1
ATOM 1493 C CA . ARG A 1 195 ? 11.328 8.891 16.047 1 95.81 195 ARG A CA 1
ATOM 1494 C C . ARG A 1 195 ? 11.758 8.102 14.812 1 95.81 195 ARG A C 1
ATOM 1496 O O . ARG A 1 195 ? 11.688 6.871 14.797 1 95.81 195 ARG A O 1
ATOM 1503 N N . GLU A 1 196 ? 12.102 8.789 13.828 1 92.75 196 GLU A N 1
ATOM 1504 C CA . GLU A 1 196 ? 12.883 8.25 12.719 1 92.75 196 GLU A CA 1
ATOM 1505 C C . GLU A 1 196 ? 14.25 8.922 12.633 1 92.75 196 GLU A C 1
ATOM 1507 O O . GLU A 1 196 ? 14.375 10 12.047 1 92.75 196 GLU A O 1
ATOM 1512 N N . THR A 1 197 ? 15.266 8.242 13.102 1 93.69 197 THR A N 1
ATOM 1513 C CA . THR A 1 197 ? 16.594 8.852 13.211 1 93.69 197 THR A CA 1
ATOM 1514 C C . THR A 1 197 ? 17.484 8.391 12.062 1 93.69 197 THR A C 1
ATOM 1516 O O . THR A 1 197 ? 17.266 7.328 11.477 1 93.69 197 THR A O 1
ATOM 1519 N N . SER A 1 198 ? 18.406 9.219 11.75 1 94.62 198 SER A N 1
ATOM 1520 C CA . SER A 1 198 ? 19.375 8.898 10.703 1 94.62 198 SER A CA 1
ATOM 1521 C C . SER A 1 198 ? 20.797 9.273 11.117 1 94.62 198 SER A C 1
ATOM 1523 O O . SER A 1 198 ? 21.047 10.414 11.5 1 94.62 198 SER A O 1
ATOM 1525 N N . PRO A 1 199 ? 21.734 8.391 10.969 1 94.12 199 PRO A N 1
ATOM 1526 C CA . PRO A 1 199 ? 23.125 8.711 11.281 1 94.12 199 PRO A CA 1
ATOM 1527 C C . PRO A 1 199 ? 23.734 9.734 10.32 1 94.12 199 PRO A C 1
ATOM 1529 O O . PRO A 1 199 ? 24.75 10.344 10.625 1 94.12 199 PRO A O 1
ATOM 1532 N N . LEU A 1 200 ? 23.062 9.961 9.195 1 92.31 200 LEU A N 1
ATOM 1533 C CA . LEU A 1 200 ? 23.547 10.93 8.219 1 92.31 200 LEU A CA 1
ATOM 1534 C C . LEU A 1 200 ? 23.5 12.344 8.789 1 92.31 200 LEU A C 1
ATOM 1536 O O . LEU A 1 200 ? 24.109 13.258 8.234 1 92.31 200 LEU A O 1
ATOM 1540 N N . LEU A 1 201 ? 22.781 12.477 9.891 1 97 201 LEU A N 1
ATOM 1541 C CA . LEU A 1 201 ? 22.578 13.812 10.445 1 97 201 LEU A CA 1
ATOM 1542 C C . LEU A 1 201 ? 23.562 14.094 11.57 1 97 201 LEU A C 1
ATOM 1544 O O . LEU A 1 201 ? 23.641 15.219 12.062 1 97 201 LEU A O 1
ATOM 1548 N N . ASP A 1 202 ? 24.422 13.125 11.953 1 96.56 202 ASP A N 1
ATOM 1549 C CA . ASP A 1 202 ? 25.25 13.227 13.148 1 96.56 202 ASP A CA 1
ATOM 1550 C C . ASP A 1 202 ? 26.234 14.391 13.031 1 96.56 202 ASP A C 1
ATOM 1552 O O . ASP A 1 202 ? 26.281 15.258 13.906 1 96.56 202 ASP A O 1
ATOM 1556 N N . ASP A 1 203 ? 26.938 14.438 11.93 1 97.19 203 ASP A N 1
ATOM 1557 C CA . ASP A 1 203 ? 27.953 15.484 11.742 1 97.19 203 ASP A CA 1
ATOM 1558 C C . ASP A 1 203 ? 27.297 16.859 11.641 1 97.19 203 ASP A C 1
ATOM 1560 O O . ASP A 1 203 ? 27.859 17.859 12.086 1 97.19 203 ASP A O 1
ATOM 1564 N N . ILE A 1 204 ? 26.156 16.906 11.07 1 98.06 204 ILE A N 1
ATOM 1565 C CA . ILE A 1 204 ? 25.438 18.156 10.891 1 98.06 204 ILE A CA 1
ATOM 1566 C C . ILE A 1 204 ? 24.953 18.672 12.242 1 98.06 204 ILE A C 1
ATOM 1568 O O . ILE A 1 204 ? 25.109 19.859 12.555 1 98.06 204 ILE A O 1
ATOM 1572 N N . LEU A 1 205 ? 24.375 17.781 13.023 1 98.12 205 LEU A N 1
ATOM 1573 C CA . LEU A 1 205 ? 23.906 18.156 14.352 1 98.12 205 LEU A CA 1
ATOM 1574 C C . LEU A 1 205 ? 25.078 18.594 15.234 1 98.12 205 LEU A C 1
ATOM 1576 O O . LEU A 1 205 ? 24.969 19.578 15.977 1 98.12 205 LEU A O 1
ATOM 1580 N N . ASP A 1 206 ? 26.188 17.938 15.133 1 98.19 206 ASP A N 1
ATOM 1581 C CA . ASP A 1 206 ? 27.375 18.328 15.883 1 98.19 206 ASP A CA 1
ATOM 1582 C C . ASP A 1 206 ? 27.828 19.734 15.484 1 98.19 206 ASP A C 1
ATOM 1584 O O . ASP A 1 206 ? 28.359 20.484 16.312 1 98.19 206 ASP A O 1
ATOM 1588 N N . ALA A 1 207 ? 27.672 20.078 14.234 1 98.56 207 ALA A N 1
ATOM 1589 C CA . ALA A 1 207 ? 28.047 21.406 13.758 1 98.56 207 ALA A CA 1
ATOM 1590 C C . ALA A 1 207 ? 27.188 22.484 14.43 1 98.56 207 ALA A C 1
ATOM 1592 O O . ALA A 1 207 ? 27.688 23.547 14.766 1 98.56 207 ALA A O 1
ATOM 1593 N N . PHE A 1 208 ? 25.922 22.234 14.57 1 98.38 208 PHE A N 1
ATOM 1594 C CA . PHE A 1 208 ? 25.062 23.188 15.25 1 98.38 208 PHE A CA 1
ATOM 1595 C C . PHE A 1 208 ? 25.469 23.328 16.719 1 98.38 208 PHE A C 1
ATOM 1597 O O . PHE A 1 208 ? 25.406 24.422 17.281 1 98.38 208 PHE A O 1
ATOM 1604 N N . LYS A 1 209 ? 25.844 22.234 17.297 1 98 209 LYS A N 1
ATOM 1605 C CA . LYS A 1 209 ? 26.375 22.297 18.656 1 98 209 LYS A CA 1
ATOM 1606 C C . LYS A 1 209 ? 27.641 23.141 18.719 1 98 209 LYS A C 1
ATOM 1608 O O . LYS A 1 209 ? 27.812 23.953 19.625 1 98 209 LYS A O 1
ATOM 1613 N N . GLU A 1 210 ? 28.469 23 17.812 1 98.38 210 GLU A N 1
ATOM 1614 C CA . GLU A 1 210 ? 29.734 23.734 17.75 1 98.38 210 GLU A CA 1
ATOM 1615 C C . GLU A 1 210 ? 29.5 25.234 17.703 1 98.38 210 GLU A C 1
ATOM 1617 O O . GLU A 1 210 ? 30.281 26 18.281 1 98.38 210 GLU A O 1
ATOM 1622 N N . VAL A 1 211 ? 28.469 25.656 17.062 1 97.56 211 VAL A N 1
ATOM 1623 C CA . VAL A 1 211 ? 28.266 27.094 16.906 1 97.56 211 VAL A CA 1
ATOM 1624 C C . VAL A 1 211 ? 27.375 27.609 18.031 1 97.56 211 VAL A C 1
ATOM 1626 O O . VAL A 1 211 ? 26.828 28.703 17.938 1 97.56 211 VAL A O 1
ATOM 1629 N N . GLY A 1 212 ? 27.078 26.781 19.031 1 96.25 212 GLY A N 1
ATOM 1630 C CA . GLY A 1 212 ? 26.562 27.328 20.281 1 96.25 212 GLY A CA 1
ATOM 1631 C C . GLY A 1 212 ? 25.141 26.891 20.594 1 96.25 212 GLY A C 1
ATOM 1632 O O . GLY A 1 212 ? 24.531 27.344 21.562 1 96.25 212 GLY A O 1
ATOM 1633 N N . HIS A 1 213 ? 24.578 25.969 19.797 1 96.69 213 HIS A N 1
ATOM 1634 C CA . HIS A 1 213 ? 23.234 25.484 20.094 1 96.69 213 HIS A CA 1
ATOM 1635 C C . HIS A 1 213 ? 23.281 24.172 20.859 1 96.69 213 HIS A C 1
ATOM 1637 O O . HIS A 1 213 ? 24.234 23.406 20.734 1 96.69 213 HIS A O 1
ATOM 1643 N N . ASP A 1 214 ? 22.25 23.875 21.641 1 95.12 214 ASP A N 1
ATOM 1644 C CA . ASP A 1 214 ? 22.141 22.594 22.344 1 95.12 214 ASP A CA 1
ATOM 1645 C C . ASP A 1 214 ? 21.594 21.516 21.422 1 95.12 214 ASP A C 1
ATOM 1647 O O . ASP A 1 214 ? 20.906 21.812 20.438 1 95.12 214 ASP A O 1
ATOM 1651 N N . LEU A 1 215 ? 22 20.328 21.703 1 95.5 215 LEU A N 1
ATOM 1652 C CA . LEU A 1 215 ? 21.328 19.141 21.156 1 95.5 215 LEU A CA 1
ATOM 1653 C C . LEU A 1 215 ? 20.469 18.469 22.219 1 95.5 215 LEU A C 1
ATOM 1655 O O . LEU A 1 215 ? 20.922 18.25 23.344 1 95.5 215 LEU A O 1
ATOM 1659 N N . VAL A 1 216 ? 19.234 18.234 21.875 1 92.31 216 VAL A N 1
ATOM 1660 C CA . VAL A 1 216 ? 18.328 17.594 22.828 1 92.31 216 VAL A CA 1
ATOM 1661 C C . VAL A 1 216 ? 17.719 16.344 22.203 1 92.31 216 VAL A C 1
ATOM 1663 O O . VAL A 1 216 ? 17.594 16.25 20.969 1 92.31 216 VAL A O 1
ATOM 1666 N N . MET A 1 217 ? 17.391 15.383 23.047 1 90.06 217 MET A N 1
ATOM 1667 C CA . MET A 1 217 ? 16.828 14.133 22.547 1 90.06 217 MET A CA 1
ATOM 1668 C C . MET A 1 217 ? 15.359 14.32 22.156 1 90.06 217 MET A C 1
ATOM 1670 O O . MET A 1 217 ? 14.875 13.68 21.234 1 90.06 217 MET A O 1
ATOM 1674 N N . ASP A 1 218 ? 14.68 15.125 22.969 1 90.69 218 ASP A N 1
ATOM 1675 C CA . ASP A 1 218 ? 13.25 15.375 22.812 1 90.69 218 ASP A CA 1
ATOM 1676 C C . ASP A 1 218 ? 12.883 16.766 23.312 1 90.69 218 ASP A C 1
ATOM 1678 O O . ASP A 1 218 ? 13.328 17.188 24.391 1 90.69 218 ASP A O 1
ATOM 1682 N N . THR A 1 219 ? 12.109 17.422 22.453 1 86.56 219 THR A N 1
ATOM 1683 C CA . THR A 1 219 ? 11.742 18.781 22.844 1 86.56 219 THR A CA 1
ATOM 1684 C C . THR A 1 219 ? 10.469 18.781 23.688 1 86.56 219 THR A C 1
ATOM 1686 O O . THR A 1 219 ? 10.055 19.812 24.203 1 86.56 219 THR A O 1
ATOM 1689 N N . THR A 1 220 ? 9.836 17.641 23.844 1 85.56 220 THR A N 1
ATOM 1690 C CA . THR A 1 220 ? 8.656 17.531 24.688 1 85.56 220 THR A CA 1
ATOM 1691 C C . THR A 1 220 ? 9.055 17.547 26.172 1 85.56 220 THR A C 1
ATOM 1693 O O . THR A 1 220 ? 9.617 16.562 26.672 1 85.56 220 THR A O 1
ATOM 1696 N N . SER A 1 221 ? 8.82 18.672 26.828 1 81.81 221 SER A N 1
ATOM 1697 C CA . SER A 1 221 ? 9.25 18.859 28.203 1 81.81 221 SER A CA 1
ATOM 1698 C C . SER A 1 221 ? 8.297 19.766 28.969 1 81.81 221 SER A C 1
ATOM 1700 O O . SER A 1 221 ? 7.457 20.438 28.359 1 81.81 221 SER A O 1
ATOM 1702 N N . LEU A 1 222 ? 8.438 19.672 30.266 1 81.75 222 LEU A N 1
ATOM 1703 C CA . LEU A 1 222 ? 7.664 20.578 31.094 1 81.75 222 LEU A CA 1
ATOM 1704 C C . LEU A 1 222 ? 8.391 21.906 31.281 1 81.75 222 LEU A C 1
ATOM 1706 O O . LEU A 1 222 ? 7.805 22.875 31.75 1 81.75 222 LEU A O 1
ATOM 1710 N N . ASN A 1 223 ? 9.617 21.828 30.859 1 83.19 223 ASN A N 1
ATOM 1711 C CA . ASN A 1 223 ? 10.391 23.062 30.797 1 83.19 223 ASN A CA 1
ATOM 1712 C C . ASN A 1 223 ? 10.797 23.406 29.375 1 83.19 223 ASN A C 1
ATOM 1714 O O . ASN A 1 223 ? 10.812 22.531 28.5 1 83.19 223 ASN A O 1
ATOM 1718 N N . SER A 1 224 ? 10.953 24.719 29.219 1 81.69 224 SER A N 1
ATOM 1719 C CA . SER A 1 224 ? 11.383 25.125 27.891 1 81.69 224 SER A CA 1
ATOM 1720 C C . SER A 1 224 ? 12.641 24.375 27.469 1 81.69 224 SER A C 1
ATOM 1722 O O . SER A 1 224 ? 13.562 24.203 28.266 1 81.69 224 SER A O 1
ATOM 1724 N N . SER A 1 225 ? 12.523 23.859 26.234 1 83.25 225 SER A N 1
ATOM 1725 C CA . SER A 1 225 ? 13.641 23.094 25.703 1 83.25 225 SER A CA 1
ATOM 1726 C C . SER A 1 225 ? 14.102 23.641 24.359 1 83.25 225 SER A C 1
ATOM 1728 O O . SER A 1 225 ? 13.406 23.516 23.344 1 83.25 225 SER A O 1
ATOM 1730 N N . LEU A 1 226 ? 15.195 24.391 24.406 1 92 226 LEU A N 1
ATOM 1731 C CA . LEU A 1 226 ? 15.828 24.938 23.203 1 92 226 LEU A CA 1
ATOM 1732 C C . LEU A 1 226 ? 16.891 23.984 22.672 1 92 226 LEU A C 1
ATOM 1734 O O . LEU A 1 226 ? 17.547 23.281 23.453 1 92 226 LEU A O 1
ATOM 1738 N N . GLY A 1 227 ? 17 23.984 21.359 1 94.5 227 GLY A N 1
ATOM 1739 C CA . GLY A 1 227 ? 18.062 23.188 20.75 1 94.5 227 GLY A CA 1
ATOM 1740 C C . GLY A 1 227 ? 17.609 22.453 19.516 1 94.5 227 GLY A C 1
ATOM 1741 O O . GLY A 1 227 ? 16.484 22.641 19.031 1 94.5 227 GLY A O 1
ATOM 1742 N N . TYR A 1 228 ? 18.547 21.688 18.969 1 96.69 228 TYR A N 1
ATOM 1743 C CA . TYR A 1 228 ? 18.297 20.891 17.766 1 96.69 228 TYR A CA 1
ATOM 1744 C C . TYR A 1 228 ? 18.062 19.422 18.125 1 96.69 228 TYR A C 1
ATOM 1746 O O . TYR A 1 228 ? 18.609 18.922 19.109 1 96.69 228 TYR A O 1
ATOM 1754 N N . THR A 1 229 ? 17.203 18.719 17.391 1 95.06 229 THR A N 1
ATOM 1755 C CA . THR A 1 229 ? 16.859 17.328 17.656 1 95.06 229 THR A CA 1
ATOM 1756 C C . THR A 1 229 ? 16.344 16.641 16.391 1 95.06 229 THR A C 1
ATOM 1758 O O . THR A 1 229 ? 15.906 17.312 15.453 1 95.06 229 THR A O 1
ATOM 1761 N N . GLN A 1 230 ? 16.469 15.305 16.375 1 93.81 230 GLN A N 1
ATOM 1762 C CA . GLN A 1 230 ? 15.766 14.523 15.352 1 93.81 230 GLN A CA 1
ATOM 1763 C C . GLN A 1 230 ? 14.305 14.297 15.758 1 93.81 230 GLN A C 1
ATOM 1765 O O . GLN A 1 230 ? 14.016 14.023 16.922 1 93.81 230 GLN A O 1
ATOM 1770 N N . LEU A 1 231 ? 13.438 14.328 14.883 1 89.94 231 LEU A N 1
ATOM 1771 C CA . LEU A 1 231 ? 12.031 14.633 15.148 1 89.94 231 LEU A CA 1
ATOM 1772 C C . LEU A 1 231 ? 11.242 13.352 15.398 1 89.94 231 LEU A C 1
ATOM 1774 O O . LEU A 1 231 ? 11.641 12.273 14.961 1 89.94 231 LEU A O 1
ATOM 1778 N N . LEU A 1 232 ? 10.141 13.508 16.172 1 95.19 232 LEU A N 1
ATOM 1779 C CA . LEU A 1 232 ? 9.047 12.555 16.297 1 95.19 232 LEU A CA 1
ATOM 1780 C C . LEU A 1 232 ? 8.055 12.719 15.148 1 95.19 232 LEU A C 1
ATOM 1782 O O . LEU A 1 232 ? 7.762 13.836 14.727 1 95.19 232 LEU A O 1
ATOM 1786 N N . TYR A 1 233 ? 7.57 11.578 14.656 1 97.75 233 TYR A N 1
ATOM 1787 C CA . TYR A 1 233 ? 6.551 11.57 13.617 1 97.75 233 TYR A CA 1
ATOM 1788 C C . TYR A 1 233 ? 5.305 10.812 14.078 1 97.75 233 TYR A C 1
ATOM 1790 O O . TYR A 1 233 ? 5.402 9.859 14.852 1 97.75 233 TYR A O 1
ATOM 1798 N N . ALA A 1 234 ? 4.152 11.266 13.609 1 98.19 234 ALA A N 1
ATOM 1799 C CA . ALA A 1 234 ? 2.936 10.461 13.703 1 98.19 234 ALA A CA 1
ATOM 1800 C C . ALA A 1 234 ? 2.918 9.367 12.633 1 98.19 234 ALA A C 1
ATOM 1802 O O . ALA A 1 234 ? 2.053 9.367 11.75 1 98.19 234 ALA A O 1
ATOM 1803 N N . ILE A 1 235 ? 3.863 8.539 12.656 1 98.19 235 ILE A N 1
ATOM 1804 C CA . ILE A 1 235 ? 4.035 7.375 11.797 1 98.19 235 ILE A CA 1
ATOM 1805 C C . ILE A 1 235 ? 4.297 6.137 12.648 1 98.19 235 ILE A C 1
ATOM 1807 O O . ILE A 1 235 ? 5.152 6.16 13.539 1 98.19 235 ILE A O 1
ATOM 1811 N N . ASP A 1 236 ? 3.584 5.156 12.477 1 97.06 236 ASP A N 1
ATOM 1812 C CA . ASP A 1 236 ? 3.793 3.865 13.117 1 97.06 236 ASP A CA 1
ATOM 1813 C C . ASP A 1 236 ? 3.236 2.729 12.266 1 97.06 236 ASP A C 1
ATOM 1815 O O . ASP A 1 236 ? 2.383 2.953 11.398 1 97.06 236 ASP A O 1
ATOM 1819 N N . ASP A 1 237 ? 3.941 1.541 12.406 1 92.06 237 ASP A N 1
ATOM 1820 C CA . ASP A 1 237 ? 3.576 0.37 11.617 1 92.06 237 ASP A CA 1
ATOM 1821 C C . ASP A 1 237 ? 3.609 0.685 10.125 1 92.06 237 ASP A C 1
ATOM 1823 O O . ASP A 1 237 ? 2.775 0.192 9.359 1 92.06 237 ASP A O 1
ATOM 1827 N N . GLY A 1 238 ? 4.293 1.717 9.797 1 94.81 238 GLY A N 1
ATOM 1828 C CA . GLY A 1 238 ? 4.562 2.039 8.406 1 94.81 238 GLY A CA 1
ATOM 1829 C C . GLY A 1 238 ? 3.504 2.928 7.785 1 94.81 238 GLY A C 1
ATOM 1830 O O . GLY A 1 238 ? 3.496 3.139 6.57 1 94.81 238 GLY A O 1
ATOM 1831 N N . VAL A 1 239 ? 2.574 3.41 8.562 1 97.31 239 VAL A N 1
ATOM 1832 C CA . VAL A 1 239 ? 1.51 4.23 7.996 1 97.31 239 VAL A CA 1
ATOM 1833 C C . VAL A 1 239 ? 1.358 5.516 8.812 1 97.31 239 VAL A C 1
ATOM 1835 O O . VAL A 1 239 ? 1.724 5.559 9.984 1 97.31 239 VAL A O 1
ATOM 1838 N N . ARG A 1 240 ? 0.833 6.535 8.18 1 98.38 240 ARG A N 1
ATOM 1839 C CA . ARG A 1 240 ? 0.455 7.773 8.852 1 98.38 240 ARG A CA 1
ATOM 1840 C C . ARG A 1 240 ? -0.546 7.5 9.969 1 98.38 240 ARG A C 1
ATOM 1842 O O . ARG A 1 240 ? -1.482 6.719 9.797 1 98.38 240 ARG A O 1
ATOM 1849 N N . GLN A 1 241 ? -0.349 8.156 11.094 1 98.5 241 GLN A N 1
ATOM 1850 C CA . GLN A 1 241 ? -1.312 8.078 12.188 1 98.5 241 GLN A CA 1
ATOM 1851 C C . GLN A 1 241 ? -2.23 9.297 12.203 1 98.5 241 GLN A C 1
ATOM 1853 O O . GLN A 1 241 ? -2.162 10.117 13.117 1 98.5 241 GLN A O 1
ATOM 1858 N N . SER A 1 242 ? -3.117 9.383 11.227 1 98.5 242 SER A N 1
ATOM 1859 C CA . SER A 1 242 ? -4.102 10.461 11.195 1 98.5 242 SER A CA 1
ATOM 1860 C C . SER A 1 242 ? -5.113 10.312 12.328 1 98.5 242 SER A C 1
ATOM 1862 O O . SER A 1 242 ? -5.242 9.242 12.914 1 98.5 242 SER A O 1
ATOM 1864 N N . SER A 1 243 ? -5.777 11.383 12.648 1 98.5 243 SER A N 1
ATOM 1865 C CA . SER A 1 243 ? -6.809 11.305 13.672 1 98.5 243 SER A CA 1
ATOM 1866 C C . SER A 1 243 ? -7.961 10.406 13.234 1 98.5 243 SER A C 1
ATOM 1868 O O . SER A 1 243 ? -8.609 9.766 14.07 1 98.5 243 SER A O 1
ATOM 1870 N N . ALA A 1 244 ? -8.227 10.352 11.938 1 98.62 244 ALA A N 1
ATOM 1871 C CA . ALA A 1 244 ? -9.234 9.414 11.453 1 98.62 244 ALA A CA 1
ATOM 1872 C C . ALA A 1 244 ? -8.836 7.973 11.742 1 98.62 244 ALA A C 1
ATOM 1874 O O . ALA A 1 244 ? -9.625 7.195 12.281 1 98.62 244 ALA A O 1
ATOM 1875 N N . LEU A 1 245 ? -7.613 7.59 11.359 1 98.5 245 LEU A N 1
ATOM 1876 C CA . LEU A 1 245 ? -7.148 6.23 11.602 1 98.5 245 LEU A CA 1
ATOM 1877 C C . LEU A 1 245 ? -7.121 5.926 13.094 1 98.5 245 LEU A C 1
ATOM 1879 O O . LEU A 1 245 ? -7.582 4.867 13.523 1 98.5 245 LEU A O 1
ATOM 1883 N N . ALA A 1 246 ? -6.613 6.828 13.867 1 98.56 246 ALA A N 1
ATOM 1884 C CA . ALA A 1 246 ? -6.383 6.609 15.297 1 98.56 246 ALA A CA 1
ATOM 1885 C C . ALA A 1 246 ? -7.703 6.547 16.062 1 98.56 246 ALA A C 1
ATOM 1887 O O . ALA A 1 246 ? -7.875 5.711 16.953 1 98.56 246 ALA A O 1
ATOM 1888 N N . TYR A 1 247 ? -8.664 7.441 15.695 1 98.81 247 TYR A N 1
ATOM 1889 C CA . TYR A 1 247 ? -9.836 7.605 16.547 1 98.81 247 TYR A CA 1
ATOM 1890 C C . TYR A 1 247 ? -11.078 6.992 15.898 1 98.81 247 TYR A C 1
ATOM 1892 O O . TYR A 1 247 ? -11.938 6.445 16.594 1 98.81 247 TYR A O 1
ATOM 1900 N N . LEU A 1 248 ? -11.234 7.086 14.578 1 98.81 248 LEU A N 1
ATOM 1901 C CA . LEU A 1 248 ? -12.469 6.645 13.938 1 98.81 248 LEU A CA 1
ATOM 1902 C C . LEU A 1 248 ? -12.398 5.16 13.586 1 98.81 248 LEU A C 1
ATOM 1904 O O . LEU A 1 248 ? -13.414 4.465 13.609 1 98.81 248 LEU A O 1
ATOM 1908 N N . SER A 1 249 ? -11.227 4.668 13.242 1 98.19 249 SER A N 1
ATOM 1909 C CA . SER A 1 249 ? -11.07 3.256 12.906 1 98.19 249 SER A CA 1
ATOM 1910 C C . SER A 1 249 ? -11.547 2.361 14.047 1 98.19 249 SER A C 1
ATOM 1912 O O . SER A 1 249 ? -12.352 1.455 13.836 1 98.19 249 SER A O 1
ATOM 1914 N N . PRO A 1 250 ? -11.125 2.637 15.297 1 98.06 250 PRO A N 1
ATOM 1915 C CA . PRO A 1 250 ? -11.586 1.788 16.391 1 98.06 250 PRO A CA 1
ATOM 1916 C C . PRO A 1 250 ? -13.086 1.908 16.641 1 98.06 250 PRO A C 1
ATOM 1918 O O . PRO A 1 250 ? -13.68 1.057 17.312 1 98.06 250 PRO A O 1
ATOM 1921 N N . ALA A 1 251 ? -13.711 2.92 16.125 1 98.12 251 ALA A N 1
ATOM 1922 C CA . ALA A 1 251 ? -15.133 3.166 16.359 1 98.12 251 ALA A CA 1
ATOM 1923 C C . ALA A 1 251 ? -15.977 2.719 15.164 1 98.12 251 ALA A C 1
ATOM 1925 O O . ALA A 1 251 ? -17.188 2.957 15.117 1 98.12 251 ALA A O 1
ATOM 1926 N N . LYS A 1 252 ? -15.375 2.076 14.203 1 96.5 252 LYS A N 1
ATOM 1927 C CA . LYS A 1 252 ? -16 1.887 12.898 1 96.5 252 LYS A CA 1
ATOM 1928 C C . LYS A 1 252 ? -17.219 0.967 13.008 1 96.5 252 LYS A C 1
ATOM 1930 O O . LYS A 1 252 ? -18.078 0.961 12.125 1 96.5 252 LYS A O 1
ATOM 1935 N N . LYS A 1 253 ? -17.422 0.213 14.102 1 95.38 253 LYS A N 1
ATOM 1936 C CA . LYS A 1 253 ? -18.531 -0.735 14.227 1 95.38 253 LYS A CA 1
ATOM 1937 C C . LYS A 1 253 ? -19.641 -0.176 15.109 1 95.38 253 LYS A C 1
ATOM 1939 O O . LYS A 1 253 ? -20.656 -0.836 15.336 1 95.38 253 LYS A O 1
ATOM 1944 N N . ARG A 1 254 ? -19.422 1.046 15.672 1 97.88 254 ARG A N 1
ATOM 1945 C CA . ARG A 1 254 ? -20.422 1.629 16.562 1 97.88 254 ARG A CA 1
ATOM 1946 C C . ARG A 1 254 ? -21.688 2.02 15.789 1 97.88 254 ARG A C 1
ATOM 1948 O O . ARG A 1 254 ? -21.609 2.781 14.828 1 97.88 254 ARG A O 1
ATOM 1955 N N . GLN A 1 255 ? -22.844 1.625 16.25 1 96.75 255 GLN A N 1
ATOM 1956 C CA . GLN A 1 255 ? -24.109 1.871 15.562 1 96.75 255 GLN A CA 1
ATOM 1957 C C . GLN A 1 255 ? -24.625 3.277 15.852 1 96.75 255 GLN A C 1
ATOM 1959 O O . GLN A 1 255 ? -25.469 3.797 15.117 1 96.75 255 GLN A O 1
ATOM 1964 N N . ASN A 1 256 ? -24.109 3.832 16.953 1 98.25 256 ASN A N 1
ATOM 1965 C CA . ASN A 1 256 ? -24.609 5.141 17.375 1 98.25 256 ASN A CA 1
ATOM 1966 C C . ASN A 1 256 ? -23.766 6.27 16.781 1 98.25 256 ASN A C 1
ATOM 1968 O O . ASN A 1 256 ? -23.922 7.43 17.172 1 98.25 256 ASN A O 1
ATOM 1972 N N . LEU A 1 257 ? -22.781 5.941 15.906 1 98.69 257 LEU A N 1
ATOM 1973 C CA . LEU A 1 257 ? -21.984 6.926 15.188 1 98.69 257 LEU A CA 1
ATOM 1974 C C . LEU A 1 257 ? -22.297 6.906 13.695 1 98.69 257 LEU A C 1
ATOM 1976 O O . LEU A 1 257 ? -22.109 5.887 13.031 1 98.69 257 LEU A O 1
ATOM 1980 N N . CYS A 1 258 ? -22.844 7.957 13.211 1 98.56 258 CYS A N 1
ATOM 1981 C CA . CYS A 1 258 ? -23.094 8.133 11.781 1 98.56 258 CYS A CA 1
ATOM 1982 C C . CYS A 1 258 ? -22.078 9.07 11.164 1 98.56 258 CYS A C 1
ATOM 1984 O O . CYS A 1 258 ? -22 10.25 11.523 1 98.56 258 CYS A O 1
ATOM 1986 N N . VAL A 1 259 ? -21.234 8.57 10.305 1 98.56 259 VAL A N 1
ATOM 1987 C CA . VAL A 1 259 ? -20.297 9.383 9.531 1 98.56 259 VAL A CA 1
ATOM 1988 C C . VAL A 1 259 ? -20.844 9.617 8.133 1 98.56 259 VAL A C 1
ATOM 1990 O O . VAL A 1 259 ? -21.031 8.672 7.363 1 98.56 259 VAL A O 1
ATOM 1993 N N . SER A 1 260 ? -21.109 10.828 7.785 1 98.44 260 SER A N 1
ATOM 1994 C CA . SER A 1 260 ? -21.641 11.156 6.465 1 98.44 260 SER A CA 1
ATOM 1995 C C . SER A 1 260 ? -20.578 11.844 5.609 1 98.44 260 SER A C 1
ATOM 1997 O O . SER A 1 260 ? -20.141 12.953 5.914 1 98.44 260 SER A O 1
ATOM 1999 N N . LEU A 1 261 ? -20.172 11.195 4.57 1 97.94 261 LEU A N 1
ATOM 2000 C CA . LEU A 1 261 ? -19.125 11.688 3.676 1 97.94 261 LEU A CA 1
ATOM 2001 C C . LEU A 1 261 ? -19.719 12.508 2.541 1 97.94 261 LEU A C 1
ATOM 2003 O O . LEU A 1 261 ? -20.938 12.461 2.305 1 97.94 261 LEU A O 1
ATOM 2007 N N . PHE A 1 262 ? -18.812 13.336 1.894 1 97.88 262 PHE A N 1
ATOM 2008 C CA . PHE A 1 262 ? -19.203 14.195 0.785 1 97.88 262 PHE A CA 1
ATOM 2009 C C . PHE A 1 262 ? -20.438 15.016 1.156 1 97.88 262 PHE A C 1
ATOM 2011 O O . PHE A 1 262 ? -21.359 15.148 0.355 1 97.88 262 PHE A O 1
ATOM 2018 N N . THR A 1 263 ? -20.484 15.422 2.373 1 98.38 263 THR A N 1
ATOM 2019 C CA . THR A 1 263 ? -21.578 16.203 2.938 1 98.38 263 THR A CA 1
ATOM 2020 C C . THR A 1 263 ? -21.047 17.5 3.555 1 98.38 263 THR A C 1
ATOM 2022 O O . THR A 1 263 ? -20.172 17.469 4.422 1 98.38 263 THR A O 1
ATOM 2025 N N . THR A 1 264 ? -21.531 18.594 3.148 1 98.44 264 THR A N 1
ATOM 2026 C CA . THR A 1 264 ? -21.016 19.891 3.578 1 98.44 264 THR A CA 1
ATOM 2027 C C . THR A 1 264 ? -22.078 20.672 4.34 1 98.44 264 THR A C 1
ATOM 2029 O O . THR A 1 264 ? -23.172 20.922 3.82 1 98.44 264 THR A O 1
ATOM 2032 N N . ALA A 1 265 ? -21.781 21.047 5.586 1 98.81 265 ALA A N 1
ATOM 2033 C CA . ALA A 1 265 ? -22.656 21.953 6.316 1 98.81 265 ALA A CA 1
ATOM 2034 C C . ALA A 1 265 ? -22.609 23.359 5.723 1 98.81 265 ALA A C 1
ATOM 2036 O O . ALA A 1 265 ? -21.516 23.891 5.457 1 98.81 265 ALA A O 1
ATOM 2037 N N . THR A 1 266 ? -23.781 23.969 5.547 1 98.62 266 THR A N 1
ATOM 2038 C CA . THR A 1 266 ? -23.828 25.25 4.871 1 98.62 266 THR A CA 1
ATOM 2039 C C . THR A 1 266 ? -24.328 26.344 5.816 1 98.62 266 THR A C 1
ATOM 2041 O O . THR A 1 266 ? -24.109 27.531 5.574 1 98.62 266 THR A O 1
ATOM 2044 N N . LYS A 1 267 ? -25.031 25.938 6.852 1 98.75 267 LYS A N 1
ATOM 2045 C CA . LYS A 1 267 ? -25.594 26.891 7.801 1 98.75 267 LYS A CA 1
ATOM 2046 C C . LYS A 1 267 ? -25.922 26.219 9.125 1 98.75 267 LYS A C 1
ATOM 2048 O O . LYS A 1 267 ? -26.375 25.062 9.148 1 98.75 267 LYS A O 1
ATOM 2053 N N . ILE A 1 268 ? -25.625 26.938 10.234 1 98.94 268 ILE A N 1
ATOM 2054 C CA . ILE A 1 268 ? -26.141 26.516 11.531 1 98.94 268 ILE A CA 1
ATOM 2055 C C . ILE A 1 268 ? -27.531 27.109 11.742 1 98.94 268 ILE A C 1
ATOM 2057 O O . ILE A 1 268 ? -27.75 28.312 11.523 1 98.94 268 ILE A O 1
ATOM 2061 N N . LEU A 1 269 ? -28.438 26.281 12.102 1 98.81 269 LEU A N 1
ATOM 2062 C CA . LEU A 1 269 ? -29.797 26.75 12.383 1 98.81 269 LEU A CA 1
ATOM 2063 C C . LEU A 1 269 ? -29.906 27.281 13.812 1 98.81 269 LEU A C 1
ATOM 2065 O O . LEU A 1 269 ? -29.688 26.531 14.773 1 98.81 269 LEU A O 1
ATOM 2069 N N . ILE A 1 270 ? -30.234 28.562 13.938 1 98.69 270 ILE A N 1
ATOM 2070 C CA . ILE A 1 270 ? -30.312 29.219 15.234 1 98.69 270 ILE A CA 1
ATOM 2071 C C . ILE A 1 270 ? -31.719 29.734 15.477 1 98.69 270 ILE A C 1
ATOM 2073 O O . ILE A 1 270 ? -32.25 30.469 14.648 1 98.69 270 ILE A O 1
ATOM 2077 N N . GLU A 1 271 ? -32.344 29.312 16.531 1 98 271 GLU A N 1
ATOM 2078 C CA . GLU A 1 271 ? -33.625 29.797 17 1 98 271 GLU A CA 1
ATOM 2079 C C . GLU A 1 271 ? -33.531 30.359 18.406 1 98 271 GLU A C 1
ATOM 2081 O O . GLU A 1 271 ? -33.125 29.672 19.344 1 98 271 GLU A O 1
ATOM 2086 N N . ASN A 1 272 ? -33.938 31.578 18.625 1 97 272 ASN A N 1
ATOM 2087 C CA . ASN A 1 272 ? -33.875 32.25 19.922 1 97 272 ASN A CA 1
ATOM 2088 C C . ASN A 1 272 ? -32.5 32.125 20.547 1 97 272 ASN A C 1
ATOM 2090 O O . ASN A 1 272 ? -32.344 31.688 21.688 1 97 272 ASN A O 1
ATOM 2094 N N . GLU A 1 273 ? -31.438 32.312 19.719 1 97.31 273 GLU A N 1
ATOM 2095 C CA . GLU A 1 273 ? -30.031 32.312 20.125 1 97.31 273 GLU A CA 1
ATOM 2096 C C . GLU A 1 273 ? -29.578 30.953 20.594 1 97.31 273 GLU A C 1
ATOM 2098 O O . GLU A 1 273 ? -28.719 30.859 21.484 1 97.31 273 GLU A O 1
ATOM 2103 N N . VAL A 1 274 ? -30.234 29.969 20.062 1 98.62 274 VAL A N 1
ATOM 2104 C CA . VAL A 1 274 ? -29.859 28.594 20.375 1 98.62 274 VAL A CA 1
ATOM 2105 C C . VAL A 1 274 ? -29.672 27.812 19.078 1 98.62 274 VAL A C 1
ATOM 2107 O O . VAL A 1 274 ? -30.516 27.844 18.188 1 98.62 274 VAL A O 1
ATOM 2110 N N . ALA A 1 275 ? -28.562 27.156 18.953 1 98.88 275 ALA A N 1
ATOM 2111 C CA . ALA A 1 275 ? -28.328 26.281 17.812 1 98.88 275 ALA A CA 1
ATOM 2112 C C . ALA A 1 275 ? -29.203 25.031 17.891 1 98.88 275 ALA A C 1
ATOM 2114 O O . ALA A 1 275 ? -29.109 24.266 18.859 1 98.88 275 ALA A O 1
ATOM 2115 N N . VAL A 1 276 ? -30 24.734 16.875 1 98.81 276 VAL A N 1
ATOM 2116 C CA . VAL A 1 276 ? -30.953 23.625 16.953 1 98.81 276 VAL A CA 1
ATOM 2117 C C . VAL A 1 276 ? -30.609 22.578 15.898 1 98.81 276 VAL A C 1
ATOM 2119 O O . VAL A 1 276 ? -31.203 21.5 15.875 1 98.81 276 VAL A O 1
ATOM 2122 N N . GLY A 1 277 ? -29.719 22.891 15.008 1 98.81 277 GLY A N 1
ATOM 2123 C CA . GLY A 1 277 ? -29.328 21.969 13.961 1 98.81 277 GLY A CA 1
ATOM 2124 C C . GLY A 1 277 ? -28.469 22.609 12.891 1 98.81 277 GLY A C 1
ATOM 2125 O O . GLY A 1 277 ? -27.844 23.641 13.117 1 98.81 277 GLY A O 1
ATOM 2126 N N . VAL A 1 278 ? -28.344 21.844 11.742 1 98.94 278 VAL A N 1
ATOM 2127 C CA . VAL A 1 278 ? -27.547 22.359 10.633 1 98.94 278 VAL A CA 1
ATOM 2128 C C . VAL A 1 278 ? -28.281 22.109 9.32 1 98.94 278 VAL A C 1
ATOM 2130 O O . VAL A 1 278 ? -29.047 21.156 9.203 1 98.94 278 VAL A O 1
ATOM 2133 N N . GLN A 1 279 ? -28.094 23 8.422 1 98.81 279 GLN A N 1
ATOM 2134 C CA . GLN A 1 279 ? -28.391 22.766 7.012 1 98.81 279 GLN A CA 1
ATOM 2135 C C . GLN A 1 279 ? -27.156 22.219 6.281 1 98.81 279 GLN A C 1
ATOM 2137 O O . GLN A 1 279 ? -26.031 22.625 6.562 1 98.81 279 GLN A O 1
ATOM 2142 N N . LEU A 1 280 ? -27.344 21.234 5.391 1 98.44 280 LEU A N 1
ATOM 2143 C CA . LEU A 1 280 ? -26.203 20.672 4.684 1 98.44 280 LEU A CA 1
ATOM 2144 C C . LEU A 1 280 ? -26.562 20.344 3.24 1 98.44 280 LEU A C 1
ATOM 2146 O O . LEU A 1 280 ? -27.734 20.312 2.881 1 98.44 280 LEU A O 1
ATOM 2150 N N . THR A 1 281 ? -25.578 20.266 2.412 1 97.94 281 THR A N 1
ATOM 2151 C CA . THR A 1 281 ? -25.672 19.719 1.062 1 97.94 281 THR A CA 1
ATOM 2152 C C . THR A 1 281 ? -25.109 18.312 1.004 1 97.94 281 THR A C 1
ATOM 2154 O O . THR A 1 281 ? -24 18.047 1.477 1 97.94 281 THR A O 1
ATOM 2157 N N . THR A 1 282 ? -25.844 17.391 0.427 1 95.69 282 THR A N 1
ATOM 2158 C CA . THR A 1 282 ? -25.469 15.984 0.354 1 95.69 282 THR A CA 1
ATOM 2159 C C . THR A 1 282 ? -24.594 15.727 -0.877 1 95.69 282 THR A C 1
ATOM 2161 O O . THR A 1 282 ? -24.375 16.625 -1.684 1 95.69 282 THR A O 1
ATOM 2164 N N . SER A 1 283 ? -24.141 14.508 -0.973 1 91.38 283 SER A N 1
ATOM 2165 C CA . SER A 1 283 ? -23.312 14.078 -2.098 1 91.38 283 SER A CA 1
ATOM 2166 C C . SER A 1 283 ? -24.078 14.188 -3.414 1 91.38 283 SER A C 1
ATOM 2168 O O . SER A 1 283 ? -23.469 14.328 -4.477 1 91.38 283 SER A O 1
ATOM 2170 N N . THR A 1 284 ? -25.406 14.172 -3.369 1 92.75 284 THR A N 1
ATOM 2171 C CA . THR A 1 284 ? -26.234 14.281 -4.562 1 92.75 284 THR A CA 1
ATOM 2172 C C . THR A 1 284 ? -26.719 15.719 -4.762 1 92.75 284 THR A C 1
ATOM 2174 O O . THR A 1 284 ? -27.656 15.969 -5.512 1 92.75 284 THR A O 1
ATOM 2177 N N . ASN A 1 285 ? -26.188 16.625 -3.982 1 94.12 285 ASN A N 1
ATOM 2178 C CA . ASN A 1 285 ? -26.453 18.062 -4.098 1 94.12 285 ASN A CA 1
ATOM 2179 C C . ASN A 1 285 ? -27.859 18.406 -3.637 1 94.12 285 ASN A C 1
ATOM 2181 O O . ASN A 1 285 ? -28.516 19.281 -4.215 1 94.12 285 ASN A O 1
ATOM 2185 N N . GLU A 1 286 ? -28.344 17.656 -2.746 1 96.94 286 GLU A N 1
ATOM 2186 C CA . GLU A 1 286 ? -29.609 17.969 -2.098 1 96.94 286 GLU A CA 1
ATOM 2187 C C . GLU A 1 286 ? -29.391 18.75 -0.804 1 96.94 286 GLU A C 1
ATOM 2189 O O . GLU A 1 286 ? -28.375 18.578 -0.134 1 96.94 286 GLU A O 1
ATOM 2194 N N . THR A 1 287 ? -30.328 19.547 -0.458 1 97.94 287 THR A N 1
ATOM 2195 C CA . THR A 1 287 ? -30.297 20.297 0.79 1 97.94 287 THR A CA 1
ATOM 2196 C C . THR A 1 287 ? -31.078 19.578 1.884 1 97.94 287 THR A C 1
ATOM 2198 O O . THR A 1 287 ? -32.25 19.25 1.699 1 97.94 287 THR A O 1
ATOM 2201 N N . TYR A 1 288 ? -30.422 19.297 2.951 1 98.38 288 TYR A N 1
ATOM 2202 C CA . TYR A 1 288 ? -31.047 18.656 4.098 1 98.38 288 TYR A CA 1
ATOM 2203 C C . TYR A 1 288 ? -30.969 19.531 5.336 1 98.38 288 TYR A C 1
ATOM 2205 O O . TYR A 1 288 ? -30.109 20.406 5.418 1 98.38 288 TYR A O 1
ATOM 2213 N N . VAL A 1 289 ? -31.891 19.375 6.219 1 98.69 289 VAL A N 1
ATOM 2214 C CA . VAL A 1 289 ? -31.844 19.906 7.578 1 98.69 289 VAL A CA 1
ATOM 2215 C C . VAL A 1 289 ? -31.75 18.75 8.578 1 98.69 289 VAL A C 1
ATOM 2217 O O . VAL A 1 289 ? -32.531 17.812 8.531 1 98.69 289 VAL A O 1
ATOM 2220 N N . ILE A 1 290 ? -30.766 18.828 9.383 1 98.81 290 ILE A N 1
ATOM 2221 C CA . ILE A 1 290 ? -30.594 17.844 10.445 1 98.81 290 ILE A CA 1
ATOM 2222 C C . ILE A 1 290 ? -30.641 18.531 11.805 1 98.81 290 ILE A C 1
ATOM 2224 O O . ILE A 1 290 ? -30 19.562 12.008 1 98.81 290 ILE A O 1
ATOM 2228 N N . TYR A 1 291 ? -31.297 17.984 12.766 1 98.81 291 TYR A N 1
ATOM 2229 C CA . TYR A 1 291 ? -31.5 18.625 14.062 1 98.81 291 TYR A CA 1
ATOM 2230 C C . TYR A 1 291 ? -30.594 18.016 15.117 1 98.81 291 TYR A C 1
ATOM 2232 O O . TYR A 1 291 ? -30.156 16.875 14.984 1 98.81 291 TYR A O 1
ATOM 2240 N N . SER A 1 292 ? -30.203 18.828 16.125 1 98.75 292 SER A N 1
ATOM 2241 C CA . SER A 1 292 ? -29.422 18.422 17.281 1 98.75 292 SER A CA 1
ATOM 2242 C C . SER A 1 292 ? -30.234 18.484 18.562 1 98.75 292 SER A C 1
ATOM 2244 O O . SER A 1 292 ? -30.797 19.516 18.891 1 98.75 292 SER A O 1
ATOM 2246 N N . ASN A 1 293 ? -30.25 17.406 19.297 1 98.38 293 ASN A N 1
ATOM 2247 C CA . ASN A 1 293 ? -30.984 17.359 20.562 1 98.38 293 ASN A CA 1
ATOM 2248 C C . ASN A 1 293 ? -30.172 17.953 21.703 1 98.38 293 ASN A C 1
ATOM 2250 O O . ASN A 1 293 ? -30.734 18.375 22.719 1 98.38 293 ASN A O 1
ATOM 2254 N N . LYS A 1 294 ? -28.891 18.062 21.578 1 98.38 294 LYS A N 1
ATOM 2255 C CA . LYS A 1 294 ? -28.047 18.562 22.656 1 98.38 294 LYS A CA 1
ATOM 2256 C C . LYS A 1 294 ? -27.156 19.703 22.172 1 98.38 294 LYS A C 1
ATOM 2258 O O . LYS A 1 294 ? -27.453 20.875 22.438 1 98.38 294 LYS A O 1
ATOM 2263 N N . GLU A 1 295 ? -26.094 19.375 21.25 1 98.44 295 GLU A N 1
ATOM 2264 C CA . GLU A 1 295 ? -25.188 20.453 20.828 1 98.44 295 GLU A CA 1
ATOM 2265 C C . GLU A 1 295 ? -24.766 20.281 19.375 1 98.44 295 GLU A C 1
ATOM 2267 O O . GLU A 1 295 ? -24.703 19.156 18.859 1 98.44 295 GLU A O 1
ATOM 2272 N N . VAL A 1 296 ? -24.547 21.391 18.75 1 98.94 296 VAL A N 1
ATOM 2273 C CA . VAL A 1 296 ? -23.797 21.469 17.5 1 98.94 296 VAL A CA 1
ATOM 2274 C C . VAL A 1 296 ? -22.344 21.859 17.781 1 98.94 296 VAL A C 1
ATOM 2276 O O . VAL A 1 296 ? -22.078 22.844 18.484 1 98.94 296 VAL A O 1
ATOM 2279 N N . ILE A 1 297 ? -21.406 21.062 17.328 1 98.94 297 ILE A N 1
ATOM 2280 C CA . ILE A 1 297 ? -19.984 21.312 17.516 1 98.94 297 ILE A CA 1
ATOM 2281 C C . ILE A 1 297 ? -19.297 21.547 16.172 1 98.94 297 ILE A C 1
ATOM 2283 O O . ILE A 1 297 ? -19.25 20.641 15.328 1 98.94 297 ILE A O 1
ATOM 2287 N N . VAL A 1 298 ? -18.766 22.734 15.984 1 98.94 298 VAL A N 1
ATOM 2288 C CA . VAL A 1 298 ? -18.109 23.094 14.734 1 98.94 298 VAL A CA 1
ATOM 2289 C C . VAL A 1 298 ? -16.609 22.781 14.844 1 98.94 298 VAL A C 1
ATOM 2291 O O . VAL A 1 298 ? -15.922 23.328 15.711 1 98.94 298 VAL A O 1
ATOM 2294 N N . SER A 1 299 ? -16.109 21.906 14.07 1 98.94 299 SER A N 1
ATOM 2295 C CA . SER A 1 299 ? -14.711 21.5 13.992 1 98.94 299 SER A CA 1
ATOM 2296 C C . SER A 1 299 ? -14.203 21.531 12.555 1 98.94 299 SER A C 1
ATOM 2298 O O . SER A 1 299 ? -13.617 20.562 12.07 1 98.94 299 SER A O 1
ATOM 2300 N N . ALA A 1 300 ? -14.414 22.625 11.883 1 98.75 300 ALA A N 1
ATOM 2301 C CA . ALA A 1 300 ? -14.195 22.703 10.438 1 98.75 300 ALA A CA 1
ATOM 2302 C C . ALA A 1 300 ? -12.859 23.375 10.133 1 98.75 300 ALA A C 1
ATOM 2304 O O . ALA A 1 300 ? -12.477 23.516 8.961 1 98.75 300 ALA A O 1
ATOM 2305 N N . GLY A 1 301 ? -12.094 23.812 11.117 1 98.19 301 GLY A N 1
ATOM 2306 C CA . GLY A 1 301 ? -10.742 24.312 10.914 1 98.19 301 GLY A CA 1
ATOM 2307 C C . GLY A 1 301 ? -10.672 25.828 10.859 1 98.19 301 GLY A C 1
ATOM 2308 O O . GLY A 1 301 ? -11.695 26.5 10.914 1 98.19 301 GLY A O 1
ATOM 2309 N N . THR A 1 302 ? -9.523 26.344 10.703 1 98.31 302 THR A N 1
ATOM 2310 C CA . THR A 1 302 ? -9.18 27.766 10.836 1 98.31 302 THR A CA 1
ATOM 2311 C C . THR A 1 302 ? -9.93 28.594 9.805 1 98.31 302 THR A C 1
ATOM 2313 O O . THR A 1 302 ? -10.188 29.781 10.023 1 98.31 302 THR A O 1
ATOM 2316 N N . PHE A 1 303 ? -10.312 28.031 8.672 1 98.62 303 PHE A N 1
ATOM 2317 C CA . PHE A 1 303 ? -10.93 28.781 7.59 1 98.62 303 PHE A CA 1
ATOM 2318 C C . PHE A 1 303 ? -12.43 28.516 7.535 1 98.62 303 PHE A C 1
ATOM 2320 O O . PHE A 1 303 ? -13.227 29.453 7.402 1 98.62 303 PHE A O 1
ATOM 2327 N N . ASN A 1 304 ? -12.781 27.281 7.77 1 98.75 304 ASN A N 1
ATOM 2328 C CA . ASN A 1 304 ? -14.164 26.906 7.52 1 98.75 304 ASN A CA 1
ATOM 2329 C C . ASN A 1 304 ? -15.031 27.094 8.766 1 98.75 304 ASN A C 1
ATOM 2331 O O . ASN A 1 304 ? -16.25 27.281 8.656 1 98.75 304 ASN A O 1
ATOM 2335 N N . SER A 1 305 ? -14.453 27.016 9.961 1 98.94 305 SER A N 1
ATOM 2336 C CA . SER A 1 305 ? -15.242 27.281 11.156 1 98.94 305 SER A CA 1
ATOM 2337 C C . SER A 1 305 ? -15.742 28.719 11.188 1 98.94 305 SER A C 1
ATOM 2339 O O . SER A 1 305 ? -16.938 28.953 11.344 1 98.94 305 SER A O 1
ATOM 2341 N N . PRO A 1 306 ? -14.852 29.734 11.016 1 98.94 306 PRO A N 1
ATOM 2342 C CA . PRO A 1 306 ? -15.383 31.094 10.961 1 98.94 306 PRO A CA 1
ATOM 2343 C C . PRO A 1 306 ? -16.328 31.312 9.781 1 98.94 306 PRO A C 1
ATOM 2345 O O . PRO A 1 306 ? -17.312 32.031 9.906 1 98.94 306 PRO A O 1
ATOM 2348 N N . LYS A 1 307 ? -16.016 30.703 8.633 1 98.88 307 LYS A N 1
ATOM 2349 C CA . LYS A 1 307 ? -16.891 30.812 7.473 1 98.88 307 LYS A CA 1
ATOM 2350 C C . LYS A 1 307 ? -18.312 30.344 7.805 1 98.88 307 LYS A C 1
ATOM 2352 O O . LYS A 1 307 ? -19.281 31.047 7.527 1 98.88 307 LYS A O 1
ATOM 2357 N N . LEU A 1 308 ? -18.406 29.188 8.406 1 98.94 308 LEU A N 1
ATOM 2358 C CA . LEU A 1 308 ? -19.703 28.625 8.742 1 98.94 308 LEU A CA 1
ATOM 2359 C C . LEU A 1 308 ? -20.422 29.484 9.781 1 98.94 308 LEU A C 1
ATOM 2361 O O . LEU A 1 308 ? -21.625 29.688 9.695 1 98.94 308 LEU A O 1
ATOM 2365 N N . LEU A 1 309 ? -19.703 29.953 10.812 1 98.94 309 LEU A N 1
ATOM 2366 C CA . LEU A 1 309 ? -20.297 30.844 11.805 1 98.94 309 LEU A CA 1
ATOM 2367 C C . LEU A 1 309 ? -20.844 32.094 11.141 1 98.94 309 LEU A C 1
ATOM 2369 O O . LEU A 1 309 ? -21.984 32.5 11.391 1 98.94 309 LEU A O 1
ATOM 2373 N N . MET A 1 310 ? -20.062 32.719 10.258 1 98.94 310 MET A N 1
ATOM 2374 C CA . MET A 1 310 ? -20.484 33.938 9.617 1 98.94 310 MET A CA 1
ATOM 2375 C C . MET A 1 310 ? -21.672 33.719 8.695 1 98.94 310 MET A C 1
ATOM 2377 O O . MET A 1 310 ? -22.625 34.5 8.68 1 98.94 310 MET A O 1
ATOM 2381 N N . LEU A 1 311 ? -21.656 32.594 7.965 1 98.88 311 LEU A N 1
ATOM 2382 C CA . LEU A 1 311 ? -22.781 32.25 7.105 1 98.88 311 LEU A CA 1
ATOM 2383 C C . LEU A 1 311 ? -24.062 32.062 7.922 1 98.88 311 LEU A C 1
ATOM 2385 O O . LEU A 1 311 ? -25.156 32.156 7.379 1 98.88 311 LEU A O 1
ATOM 2389 N N . SER A 1 312 ? -23.906 31.891 9.227 1 98.88 312 SER A N 1
ATOM 2390 C CA . SER A 1 312 ? -25.031 31.609 10.125 1 98.88 312 SER A CA 1
ATOM 2391 C C . SER A 1 312 ? -25.406 32.844 10.93 1 98.88 312 SER A C 1
ATOM 2393 O O . SER A 1 312 ? -26.203 32.75 11.875 1 98.88 312 SER A O 1
ATOM 2395 N N . GLY A 1 313 ? -24.781 33.969 10.664 1 98.75 313 GLY A N 1
ATOM 2396 C CA . GLY A 1 313 ? -25.141 35.219 11.305 1 98.75 313 GLY A CA 1
ATOM 2397 C C . GLY A 1 313 ? -24.297 35.531 12.531 1 98.75 313 GLY A C 1
ATOM 2398 O O . GLY A 1 313 ? -24.609 36.438 13.297 1 98.75 313 GLY A O 1
ATOM 2399 N N . ILE A 1 314 ? -23.312 34.781 12.82 1 98.88 314 ILE A N 1
ATOM 2400 C CA . ILE A 1 314 ? -22.406 35 13.945 1 98.88 314 ILE A CA 1
ATOM 2401 C C . ILE A 1 314 ? -21.078 35.562 13.445 1 98.88 314 ILE A C 1
ATOM 2403 O O . ILE A 1 314 ? -20.25 34.844 12.914 1 98.88 314 ILE A O 1
ATOM 2407 N N . GLY A 1 315 ? -20.781 36.844 13.602 1 98.81 315 GLY A N 1
ATOM 2408 C CA . GLY A 1 315 ? -19.578 37.5 13.109 1 98.81 315 GLY A CA 1
ATOM 2409 C C . GLY A 1 315 ? -19.672 39 13.188 1 98.81 315 GLY A C 1
ATOM 2410 O O . GLY A 1 315 ? -20.625 39.562 13.734 1 98.81 315 GLY A O 1
ATOM 2411 N N . PRO A 1 316 ? -18.688 39.688 12.688 1 98.75 316 PRO A N 1
ATOM 2412 C CA . PRO A 1 316 ? -18.703 41.156 12.742 1 98.75 316 PRO A CA 1
ATOM 2413 C C . PRO A 1 316 ? -19.891 41.75 12 1 98.75 316 PRO A C 1
ATOM 2415 O O . PRO A 1 316 ? -20.062 41.531 10.805 1 98.75 316 PRO A O 1
ATOM 2418 N N . ARG A 1 317 ? -20.672 42.625 12.672 1 98.62 317 ARG A N 1
ATOM 2419 C CA . ARG A 1 317 ? -21.922 43.188 12.148 1 98.62 317 ARG A CA 1
ATOM 2420 C C . ARG A 1 317 ? -21.719 43.844 10.797 1 98.62 317 ARG A C 1
ATOM 2422 O O . ARG A 1 317 ? -22.422 43.562 9.836 1 98.62 317 ARG A O 1
ATOM 2429 N N . GLU A 1 318 ? -20.734 44.688 10.742 1 98.5 318 GLU A N 1
ATOM 2430 C CA . GLU A 1 318 ? -20.5 45.469 9.523 1 98.5 318 GLU A CA 1
ATOM 2431 C C . GLU A 1 318 ? -20.219 44.531 8.344 1 98.5 318 GLU A C 1
ATOM 2433 O O . GLU A 1 318 ? -20.734 44.75 7.242 1 98.5 318 GLU A O 1
ATOM 2438 N N . HIS A 1 319 ? -19.406 43.5 8.555 1 98.56 319 HIS A N 1
ATOM 2439 C CA . HIS A 1 319 ? -19.047 42.594 7.488 1 98.56 319 HIS A CA 1
ATOM 2440 C C . HIS A 1 319 ? -20.266 41.75 7.062 1 98.56 319 HIS A C 1
ATOM 2442 O O . HIS A 1 319 ? -20.531 41.594 5.867 1 98.56 319 HIS A O 1
ATOM 2448 N N . LEU A 1 320 ? -20.969 41.188 8 1 98.75 320 LEU A N 1
ATOM 2449 C CA . LEU A 1 320 ? -22.125 40.344 7.699 1 98.75 320 LEU A CA 1
ATOM 2450 C C . LEU A 1 320 ? -23.156 41.156 6.895 1 98.75 320 LEU A C 1
ATOM 2452 O O . LEU A 1 320 ? -23.688 40.656 5.898 1 98.75 320 LEU A O 1
ATOM 2456 N N . GLU A 1 321 ? -23.438 42.375 7.328 1 98.5 321 GLU A N 1
ATOM 2457 C CA . GLU A 1 321 ? -24.391 43.219 6.621 1 98.5 321 GLU A CA 1
ATOM 2458 C C . GLU A 1 321 ? -23.922 43.531 5.199 1 98.5 321 GLU A C 1
ATOM 2460 O O . GLU A 1 321 ? -24.719 43.594 4.273 1 98.5 321 GLU A O 1
ATOM 2465 N N . SER A 1 322 ? -22.672 43.719 5.055 1 98.38 322 SER A N 1
ATOM 2466 C CA . SER A 1 322 ? -22.125 44.031 3.746 1 98.38 322 SER A CA 1
ATOM 2467 C C . SER A 1 322 ? -22.328 42.906 2.754 1 98.38 322 SER A C 1
ATOM 2469 O O . SER A 1 322 ? -22.359 43.125 1.541 1 98.38 322 SER A O 1
ATOM 2471 N N . VAL A 1 323 ? -22.453 41.625 3.209 1 98.31 323 VAL A N 1
ATOM 2472 C CA . VAL A 1 323 ? -22.641 40.5 2.309 1 98.31 323 VAL A CA 1
ATOM 2473 C C . VAL A 1 323 ? -24.094 40.031 2.375 1 98.31 323 VAL A C 1
ATOM 2475 O O . VAL A 1 323 ? -24.422 38.969 1.866 1 98.31 323 VAL A O 1
ATOM 2478 N N . GLY A 1 324 ? -24.953 40.719 3.113 1 98.31 324 GLY A N 1
ATOM 2479 C CA . GLY A 1 324 ? -26.391 40.469 3.096 1 98.31 324 GLY A CA 1
ATOM 2480 C C . GLY A 1 324 ? -26.828 39.406 4.074 1 98.31 324 GLY A C 1
ATOM 2481 O O . GLY A 1 324 ? -27.812 38.719 3.84 1 98.31 324 GLY A O 1
ATOM 2482 N N . ILE A 1 325 ? -26.125 39.219 5.195 1 98.56 325 ILE A N 1
ATOM 2483 C CA . ILE A 1 325 ? -26.469 38.219 6.188 1 98.56 325 ILE A CA 1
ATOM 2484 C C . ILE A 1 325 ? -26.984 38.906 7.453 1 98.56 325 ILE A C 1
ATOM 2486 O O . ILE A 1 325 ? -26.375 39.844 7.957 1 98.56 325 ILE A O 1
ATOM 2490 N N . ASP A 1 326 ? -28.156 38.469 7.949 1 97.94 326 ASP A N 1
ATOM 2491 C CA . ASP A 1 326 ? -28.719 38.969 9.188 1 97.94 326 ASP A CA 1
ATOM 2492 C C . ASP A 1 326 ? -27.844 38.594 10.391 1 97.94 326 ASP A C 1
ATOM 2494 O O . ASP A 1 326 ? -27.391 37.469 10.5 1 97.94 326 ASP A O 1
ATOM 2498 N N . VAL A 1 327 ? -27.672 39.531 11.312 1 98.44 327 VAL A N 1
ATOM 2499 C CA . VAL A 1 327 ? -26.766 39.312 12.445 1 98.44 327 VAL A CA 1
ATOM 2500 C C . VAL A 1 327 ? -27.516 38.656 13.586 1 98.44 327 VAL A C 1
ATOM 2502 O O . VAL A 1 327 ? -28.562 39.125 14.023 1 98.44 327 VAL A O 1
ATOM 2505 N N . VAL A 1 328 ? -27.031 37.594 14.047 1 98.44 328 VAL A N 1
ATOM 2506 C CA . VAL A 1 328 ? -27.531 36.906 15.234 1 98.44 328 VAL A CA 1
ATOM 2507 C C . VAL A 1 328 ? -26.688 37.281 16.453 1 98.44 328 VAL A C 1
ATOM 2509 O O . VAL A 1 328 ? -27.219 37.562 17.516 1 98.44 328 VAL A O 1
ATOM 2512 N N . ALA A 1 329 ? -25.375 37.281 16.312 1 98.56 329 ALA A N 1
ATOM 2513 C CA . ALA A 1 329 ? -24.438 37.656 17.359 1 98.56 329 ALA A CA 1
ATOM 2514 C C . ALA A 1 329 ? -23.266 38.438 16.766 1 98.56 329 ALA A C 1
ATOM 2516 O O . ALA A 1 329 ? -22.609 37.969 15.828 1 98.56 329 ALA A O 1
ATOM 2517 N N . ASP A 1 330 ? -23.031 39.625 17.281 1 98.62 330 ASP A N 1
ATOM 2518 C CA . ASP A 1 330 ? -21.906 40.438 16.859 1 98.62 330 ASP A CA 1
ATOM 2519 C C . ASP A 1 330 ? -20.625 40.062 17.609 1 98.62 330 ASP A C 1
ATOM 2521 O O . ASP A 1 330 ? -20.422 40.5 18.75 1 98.62 330 ASP A O 1
ATOM 2525 N N . LEU A 1 331 ? -19.812 39.281 17.031 1 98.81 331 LEU A N 1
ATOM 2526 C CA . LEU A 1 331 ? -18.562 38.781 17.578 1 98.81 331 LEU A CA 1
ATOM 2527 C C . LEU A 1 331 ? -17.422 38.906 16.578 1 98.81 331 LEU A C 1
ATOM 2529 O O . LEU A 1 331 ? -17.656 38.938 15.367 1 98.81 331 LEU A O 1
ATOM 2533 N N . PRO A 1 332 ? -16.172 39 16.969 1 98.75 332 PRO A N 1
ATOM 2534 C CA . PRO A 1 332 ? -15.039 39.188 16.062 1 98.75 332 PRO A CA 1
ATOM 2535 C C . PRO A 1 332 ? -14.602 37.875 15.406 1 98.75 332 PRO A C 1
ATOM 2537 O O . PRO A 1 332 ? -13.406 37.562 15.398 1 98.75 332 PRO A O 1
ATOM 2540 N N . VAL A 1 333 ? -15.555 37.156 14.828 1 98.88 333 VAL A N 1
ATOM 2541 C CA . VAL A 1 333 ? -15.273 35.938 14.094 1 98.88 333 VAL A CA 1
ATOM 2542 C C . VAL A 1 333 ? -14.422 36.25 12.867 1 98.88 333 VAL A C 1
ATOM 2544 O O . VAL A 1 333 ? -14.703 37.188 12.141 1 98.88 333 VAL A O 1
ATOM 2547 N N . GLY A 1 334 ? -13.391 35.438 12.633 1 98.69 334 GLY A N 1
ATOM 2548 C CA . GLY A 1 334 ? -12.523 35.594 11.477 1 98.69 334 GLY A CA 1
ATOM 2549 C C . GLY A 1 334 ? -11.367 36.531 11.711 1 98.69 334 GLY A C 1
ATOM 2550 O O . GLY A 1 334 ? -10.406 36.562 10.938 1 98.69 334 GLY A O 1
ATOM 2551 N N . GLN A 1 335 ? -11.508 37.188 12.82 1 96.25 335 GLN A N 1
ATOM 2552 C CA . GLN A 1 335 ? -10.43 38.125 13.148 1 96.25 335 GLN A CA 1
ATOM 2553 C C . GLN A 1 335 ? -9.336 37.406 13.953 1 96.25 335 GLN A C 1
ATOM 2555 O O . GLN A 1 335 ? -9.484 36.25 14.328 1 96.25 335 GLN A O 1
ATOM 2560 N N . ASN A 1 336 ? -8.156 37.906 14.023 1 97.19 336 ASN A N 1
ATOM 2561 C CA . ASN A 1 336 ? -7.035 37.375 14.797 1 97.19 336 ASN A CA 1
ATOM 2562 C C . ASN A 1 336 ? -6.402 36.188 14.102 1 97.19 336 ASN A C 1
ATOM 2564 O O . ASN A 1 336 ? -5.941 35.25 14.766 1 97.19 336 ASN A O 1
ATOM 2568 N N . TYR A 1 337 ? -6.535 36.062 12.805 1 98.19 337 TYR A N 1
ATOM 2569 C CA . TYR A 1 337 ? -5.84 35 12.078 1 98.19 337 TYR A CA 1
ATOM 2570 C C . TYR A 1 337 ? -4.352 35 12.414 1 98.19 337 TYR A C 1
ATOM 2572 O O . TYR A 1 337 ? -3.676 36.031 12.273 1 98.19 337 TYR A O 1
ATOM 2580 N N . MET A 1 338 ? -3.891 33.906 12.93 1 97.88 338 MET A N 1
ATOM 2581 C CA . MET A 1 338 ? -2.484 33.688 13.258 1 97.88 338 MET A CA 1
ATOM 2582 C C . MET A 1 338 ? -1.896 32.562 12.422 1 97.88 338 MET A C 1
ATOM 2584 O O . MET A 1 338 ? -2.59 31.578 12.102 1 97.88 338 MET A O 1
ATOM 2588 N N . ASP A 1 339 ? -0.664 32.688 12.07 1 97.62 339 ASP A N 1
ATOM 2589 C CA . ASP A 1 339 ? 0.108 31.672 11.367 1 97.62 339 ASP A CA 1
ATOM 2590 C C . ASP A 1 339 ? 1.605 31.844 11.609 1 97.62 339 ASP A C 1
ATOM 2592 O O . ASP A 1 339 ? 2.031 32.875 12.148 1 97.62 339 ASP A O 1
ATOM 2596 N N . GLN A 1 340 ? 2.309 30.766 11.305 1 97.62 340 GLN A N 1
ATOM 2597 C CA . GLN A 1 340 ? 3.764 30.844 11.375 1 97.62 340 GLN A CA 1
ATOM 2598 C C . GLN A 1 340 ? 4.371 31.047 9.984 1 97.62 340 GLN A C 1
ATOM 2600 O O . GLN A 1 340 ? 4.352 30.125 9.164 1 97.62 340 GLN A O 1
ATOM 2605 N N . PRO A 1 341 ? 4.91 32.219 9.727 1 97.56 341 PRO A N 1
ATOM 2606 C CA . PRO A 1 341 ? 5.602 32.438 8.445 1 97.56 341 PRO A CA 1
ATOM 2607 C C . PRO A 1 341 ? 6.988 31.797 8.422 1 97.56 341 PRO A C 1
ATOM 2609 O O . PRO A 1 341 ? 7.633 31.672 9.469 1 97.56 341 PRO A O 1
ATOM 2612 N N . SER A 1 342 ? 7.449 31.391 7.25 1 97.88 342 SER A N 1
ATOM 2613 C CA . SER A 1 342 ? 8.789 30.828 7.082 1 97.88 342 SER A CA 1
ATOM 2614 C C . SER A 1 342 ? 9.375 31.203 5.727 1 97.88 342 SER A C 1
ATOM 2616 O O . SER A 1 342 ? 8.664 31.703 4.848 1 97.88 342 SER A O 1
ATOM 2618 N N . ALA A 1 343 ? 10.609 31.062 5.613 1 98.12 343 ALA A N 1
ATOM 2619 C CA . ALA A 1 343 ? 11.344 31.172 4.355 1 98.12 343 ALA A CA 1
ATOM 2620 C C . ALA A 1 343 ? 12.453 30.125 4.281 1 98.12 343 ALA A C 1
ATOM 2622 O O . ALA A 1 343 ? 13.117 29.844 5.281 1 98.12 343 ALA A O 1
ATOM 2623 N N . PRO A 1 344 ? 12.648 29.609 3.111 1 98 344 PRO A N 1
ATOM 2624 C CA . PRO A 1 344 ? 13.664 28.562 2.982 1 98 344 PRO A CA 1
ATOM 2625 C C . PRO A 1 344 ? 15.047 29.125 2.678 1 98 344 PRO A C 1
ATOM 2627 O O . PRO A 1 344 ? 15.172 30.234 2.148 1 98 344 PRO A O 1
ATOM 2630 N N . ILE A 1 345 ? 16.047 28.438 3.047 1 97.62 345 ILE A N 1
ATOM 2631 C CA . ILE A 1 345 ? 17.422 28.625 2.627 1 97.62 345 ILE A CA 1
ATOM 2632 C C . ILE A 1 345 ? 18.016 27.297 2.16 1 97.62 345 ILE A C 1
ATOM 2634 O O . ILE A 1 345 ? 17.703 26.25 2.717 1 97.62 345 ILE A O 1
ATOM 2638 N N . ILE A 1 346 ? 18.781 27.328 1.081 1 97.69 346 ILE A N 1
ATOM 2639 C CA . ILE A 1 346 ? 19.375 26.125 0.497 1 97.69 346 ILE A CA 1
ATOM 2640 C C . ILE A 1 346 ? 20.891 26.172 0.675 1 97.69 346 ILE A C 1
ATOM 2642 O O . ILE A 1 346 ? 21.547 27.141 0.256 1 97.69 346 ILE A O 1
ATOM 2646 N N . ILE A 1 347 ? 21.422 25.203 1.286 1 98.06 347 ILE A N 1
ATOM 2647 C CA . ILE A 1 347 ? 22.859 25.109 1.52 1 98.06 347 ILE A CA 1
ATOM 2648 C C . ILE A 1 347 ? 23.422 23.891 0.779 1 98.06 347 ILE A C 1
ATOM 2650 O O . ILE A 1 347 ? 23.047 22.75 1.068 1 98.06 347 ILE A O 1
ATOM 2654 N N . GLN A 1 348 ? 24.281 24.078 -0.149 1 97.06 348 GLN A N 1
ATOM 2655 C CA . GLN A 1 348 ? 24.969 23.016 -0.863 1 97.06 348 GLN A CA 1
ATOM 2656 C C . GLN A 1 348 ? 26.156 22.484 -0.056 1 97.06 348 GLN A C 1
ATOM 2658 O O . GLN A 1 348 ? 26.969 23.266 0.449 1 97.06 348 GLN A O 1
ATOM 2663 N N . MET A 1 349 ? 26.172 21.203 0.077 1 95.56 349 MET A N 1
ATOM 2664 C CA . MET A 1 349 ? 27.219 20.547 0.868 1 95.56 349 MET A CA 1
ATOM 2665 C C . MET A 1 349 ? 28.219 19.828 -0.031 1 95.56 349 MET A C 1
ATOM 2667 O O . MET A 1 349 ? 28.562 20.312 -1.111 1 95.56 349 MET A O 1
ATOM 2671 N N . GLU A 1 350 ? 28.75 18.656 0.361 1 92.56 350 GLU A N 1
ATOM 2672 C CA . GLU A 1 350 ? 29.828 17.938 -0.314 1 92.56 350 GLU A CA 1
ATOM 2673 C C . GLU A 1 350 ? 29.359 17.328 -1.635 1 92.56 350 GLU A C 1
ATOM 2675 O O . GLU A 1 350 ? 28.172 17.016 -1.789 1 92.56 350 GLU A O 1
ATOM 2680 N N . GLU A 1 351 ? 30.281 17.188 -2.523 1 91.19 351 GLU A N 1
ATOM 2681 C CA . GLU A 1 351 ? 30.031 16.422 -3.75 1 91.19 351 GLU A CA 1
ATOM 2682 C C . GLU A 1 351 ? 29.891 14.938 -3.461 1 91.19 351 GLU A C 1
ATOM 2684 O O . GLU A 1 351 ? 30.562 14.398 -2.586 1 91.19 351 GLU A O 1
ATOM 2689 N N . SER A 1 352 ? 28.938 14.375 -4.062 1 88.75 352 SER A N 1
ATOM 2690 C CA . SER A 1 352 ? 28.688 12.945 -3.902 1 88.75 352 SER A CA 1
ATOM 2691 C C . SER A 1 352 ? 28.172 12.328 -5.191 1 88.75 352 SER A C 1
ATOM 2693 O O . SER A 1 352 ? 27.375 12.945 -5.902 1 88.75 352 SER A O 1
ATOM 2695 N N . ALA A 1 353 ? 28.734 11.078 -5.512 1 78.31 353 ALA A N 1
ATOM 2696 C CA . ALA A 1 353 ? 28.25 10.305 -6.652 1 78.31 353 ALA A CA 1
ATOM 2697 C C . ALA A 1 353 ? 27.266 9.219 -6.199 1 78.31 353 ALA A C 1
ATOM 2699 O O . ALA A 1 353 ? 26.812 8.414 -7.012 1 78.31 353 ALA A O 1
ATOM 2700 N N . GLU A 1 354 ? 27.047 9.273 -4.969 1 72.88 354 GLU A N 1
ATOM 2701 C CA . GLU A 1 354 ? 26.203 8.219 -4.418 1 72.88 354 GLU A CA 1
ATOM 2702 C C . GLU A 1 354 ? 24.781 8.297 -4.965 1 72.88 354 GLU A C 1
ATOM 2704 O O . GLU A 1 354 ? 24.234 9.391 -5.125 1 72.88 354 GLU A O 1
ATOM 2709 N N . VAL A 1 355 ? 24.375 7.09 -5.441 1 66.44 355 VAL A N 1
ATOM 2710 C CA . VAL A 1 355 ? 23 6.98 -5.902 1 66.44 355 VAL A CA 1
ATOM 2711 C C . VAL A 1 355 ? 22.094 6.613 -4.73 1 66.44 355 VAL A C 1
ATOM 2713 O O . VAL A 1 355 ? 22.375 5.676 -3.984 1 66.44 355 VAL A O 1
ATOM 2716 N N . ALA A 1 356 ? 21.094 7.457 -4.574 1 71.38 356 ALA A N 1
ATOM 2717 C CA . ALA A 1 356 ? 20.141 7.18 -3.5 1 71.38 356 ALA A CA 1
ATOM 2718 C C . ALA A 1 356 ? 19.453 5.836 -3.713 1 71.38 356 ALA A C 1
ATOM 2720 O O . ALA A 1 356 ? 19.109 5.477 -4.844 1 71.38 356 ALA A O 1
ATOM 2721 N N . GLY A 1 357 ? 19.422 4.984 -2.66 1 74.44 357 GLY A N 1
ATOM 2722 C CA . GLY A 1 357 ? 18.672 3.738 -2.732 1 74.44 357 GLY A CA 1
ATOM 2723 C C . GLY A 1 357 ? 17.188 3.941 -2.883 1 74.44 357 GLY A C 1
ATOM 2724 O O . GLY A 1 357 ? 16.703 5.078 -2.893 1 74.44 357 GLY A O 1
ATOM 2725 N N . ALA A 1 358 ? 16.484 2.877 -3.066 1 80.69 358 ALA A N 1
ATOM 2726 C CA . ALA A 1 358 ? 15.039 2.926 -3.211 1 80.69 358 ALA A CA 1
ATOM 2727 C C . ALA A 1 358 ? 14.375 3.463 -1.944 1 80.69 358 ALA A C 1
ATOM 2729 O O . ALA A 1 358 ? 14.75 3.088 -0.832 1 80.69 358 ALA A O 1
ATOM 2730 N N . THR A 1 359 ? 13.461 4.363 -2.139 1 88.06 359 THR A N 1
ATOM 2731 C CA . THR A 1 359 ? 12.727 4.961 -1.028 1 88.06 359 THR A CA 1
ATOM 2732 C C . THR A 1 359 ? 11.758 3.957 -0.41 1 88.06 359 THR A C 1
ATOM 2734 O O . THR A 1 359 ? 11.062 3.238 -1.128 1 88.06 359 THR A O 1
ATOM 2737 N N . ASN A 1 360 ? 11.805 3.791 0.934 1 94.38 360 ASN A N 1
ATOM 2738 C CA . ASN A 1 360 ? 10.789 3.055 1.67 1 94.38 360 ASN A CA 1
ATOM 2739 C C . ASN A 1 360 ? 9.516 3.881 1.849 1 94.38 360 ASN A C 1
ATOM 2741 O O . ASN A 1 360 ? 9.516 4.867 2.586 1 94.38 360 ASN A O 1
ATOM 2745 N N . PRO A 1 361 ? 8.43 3.533 1.162 1 96.44 361 PRO A N 1
ATOM 2746 C CA . PRO A 1 361 ? 7.23 4.375 1.215 1 96.44 361 PRO A CA 1
ATOM 2747 C C . PRO A 1 361 ? 6.602 4.418 2.605 1 96.44 361 PRO A C 1
ATOM 2749 O O . PRO A 1 361 ? 5.723 5.246 2.863 1 96.44 361 PRO A O 1
ATOM 2752 N N . HIS A 1 362 ? 7.043 3.551 3.539 1 96.88 362 HIS A N 1
ATOM 2753 C CA . HIS A 1 362 ? 6.449 3.41 4.863 1 96.88 362 HIS A CA 1
ATOM 2754 C C . HIS A 1 362 ? 7.172 4.281 5.887 1 96.88 362 HIS A C 1
ATOM 2756 O O . HIS A 1 362 ? 6.906 4.188 7.086 1 96.88 362 HIS A O 1
ATOM 2762 N N . GLN A 1 363 ? 8.07 5.125 5.426 1 96.19 363 GLN A N 1
ATOM 2763 C CA . GLN A 1 363 ? 8.828 6.059 6.254 1 96.19 363 GLN A CA 1
ATOM 2764 C C . GLN A 1 363 ? 8.758 7.477 5.691 1 96.19 363 GLN A C 1
ATOM 2766 O O . GLN A 1 363 ? 8.336 7.676 4.551 1 96.19 363 GLN A O 1
ATOM 2771 N N . PHE A 1 364 ? 9.094 8.414 6.586 1 96.44 364 PHE A N 1
ATOM 2772 C CA . PHE A 1 364 ? 9.273 9.766 6.066 1 96.44 364 PHE A CA 1
ATOM 2773 C C . PHE A 1 364 ? 10.398 9.797 5.035 1 96.44 364 PHE A C 1
ATOM 2775 O O . PHE A 1 364 ? 11.43 9.148 5.211 1 96.44 364 PHE A O 1
ATOM 2782 N N . PRO A 1 365 ? 10.273 10.461 3.932 1 92.44 365 PRO A N 1
ATOM 2783 C CA . PRO A 1 365 ? 11.125 10.219 2.762 1 92.44 365 PRO A CA 1
ATOM 2784 C C . PRO A 1 365 ? 12.523 10.812 2.91 1 92.44 365 PRO A C 1
ATOM 2786 O O . PRO A 1 365 ? 13.422 10.492 2.133 1 92.44 365 PRO A O 1
ATOM 2789 N N . LEU A 1 366 ? 12.82 11.719 3.941 1 93.56 366 LEU A N 1
ATOM 2790 C CA . LEU A 1 366 ? 14.094 12.414 4.047 1 93.56 366 LEU A CA 1
ATOM 2791 C C . LEU A 1 366 ? 14.57 12.461 5.492 1 93.56 366 LEU A C 1
ATOM 2793 O O . LEU A 1 366 ? 13.766 12.648 6.41 1 93.56 366 LEU A O 1
ATOM 2797 N N . PRO A 1 367 ? 15.938 12.289 5.645 1 95.25 367 PRO A N 1
ATOM 2798 C CA . PRO A 1 367 ? 16.438 12.656 6.973 1 95.25 367 PRO A CA 1
ATOM 2799 C C . PRO A 1 367 ? 16.125 14.102 7.344 1 95.25 367 PRO A C 1
ATOM 2801 O O . PRO A 1 367 ? 16.359 15.016 6.551 1 95.25 367 PRO A O 1
ATOM 2804 N N . THR A 1 368 ? 15.516 14.281 8.484 1 97.31 368 THR A N 1
ATOM 2805 C CA . THR A 1 368 ? 15.023 15.594 8.891 1 97.31 368 THR A CA 1
ATOM 2806 C C . THR A 1 368 ? 15.336 15.852 10.359 1 97.31 368 THR A C 1
ATOM 2808 O O . THR A 1 368 ? 15.375 14.922 11.172 1 97.31 368 THR A O 1
ATOM 2811 N N . PHE A 1 369 ? 15.641 17.094 10.703 1 97.38 369 PHE A N 1
ATOM 2812 C CA . PHE A 1 369 ? 15.82 17.547 12.07 1 97.38 369 PHE A CA 1
ATOM 2813 C C . PHE A 1 369 ? 15.242 18.953 12.266 1 97.38 369 PHE A C 1
ATOM 2815 O O . PHE A 1 369 ? 14.984 19.656 11.289 1 97.38 369 PHE A O 1
ATOM 2822 N N . ILE A 1 370 ? 14.961 19.312 13.492 1 96.62 370 ILE A N 1
ATOM 2823 C CA . ILE A 1 370 ? 14.359 20.609 13.773 1 96.62 370 ILE A CA 1
ATOM 2824 C C . ILE A 1 370 ? 15.195 21.344 14.82 1 96.62 370 ILE A C 1
ATOM 2826 O O . ILE A 1 370 ? 15.977 20.719 15.547 1 96.62 370 ILE A O 1
ATOM 2830 N N . GLY A 1 371 ? 15.094 22.672 14.844 1 96.5 371 GLY A N 1
ATOM 2831 C CA . GLY A 1 371 ? 15.703 23.531 15.844 1 96.5 371 GLY A CA 1
ATOM 2832 C C . GLY A 1 371 ? 14.727 24.516 16.453 1 96.5 371 GLY A C 1
ATOM 2833 O O . GLY A 1 371 ? 13.875 25.062 15.766 1 96.5 371 GLY A O 1
ATOM 2834 N N . ASN A 1 372 ? 14.75 24.609 17.75 1 96.38 372 ASN A N 1
ATOM 2835 C CA . ASN A 1 372 ? 14.07 25.656 18.5 1 96.38 372 ASN A CA 1
ATOM 2836 C C . ASN A 1 372 ? 15.062 26.641 19.125 1 96.38 372 ASN A C 1
ATOM 2838 O O . ASN A 1 372 ? 15.906 26.234 19.938 1 96.38 372 ASN A O 1
ATOM 2842 N N . VAL A 1 373 ? 14.891 27.922 18.781 1 96.88 373 VAL A N 1
ATOM 2843 C CA . VAL A 1 373 ? 15.938 28.859 19.172 1 96.88 373 VAL A CA 1
ATOM 2844 C C . VAL A 1 373 ? 15.312 30.125 19.766 1 96.88 373 VAL A C 1
ATOM 2846 O O . VAL A 1 373 ? 14.258 30.578 19.297 1 96.88 373 VAL A O 1
ATOM 2849 N N . ALA A 1 374 ? 15.914 30.609 20.812 1 95.69 374 ALA A N 1
ATOM 2850 C CA . ALA A 1 374 ? 15.594 31.906 21.391 1 95.69 374 ALA A CA 1
ATOM 2851 C C . ALA A 1 374 ? 16.75 32.906 21.203 1 95.69 374 ALA A C 1
ATOM 2853 O O . ALA A 1 374 ? 17.891 32.594 21.578 1 95.69 374 ALA A O 1
ATOM 2854 N N . LEU A 1 375 ? 16.469 34.031 20.594 1 94.12 375 LEU A N 1
ATOM 2855 C CA . LEU A 1 375 ? 17.5 35.031 20.391 1 94.12 375 LEU A CA 1
ATOM 2856 C C . LEU A 1 375 ? 17.438 36.094 21.5 1 94.12 375 LEU A C 1
ATOM 2858 O O . LEU A 1 375 ? 18.469 36.469 22.062 1 94.12 375 LEU A O 1
ATOM 2862 N N . ASP A 1 376 ? 16.219 36.469 21.844 1 86.25 376 ASP A N 1
ATOM 2863 C CA . ASP A 1 376 ? 16.016 37.594 22.766 1 86.25 376 ASP A CA 1
ATOM 2864 C C . ASP A 1 376 ? 15.109 37.188 23.922 1 86.25 376 ASP A C 1
ATOM 2866 O O . ASP A 1 376 ? 14.734 38.031 24.75 1 86.25 376 ASP A O 1
ATOM 2870 N N . SER A 1 377 ? 14.82 36 24.016 1 83.69 377 SER A N 1
ATOM 2871 C CA . SER A 1 377 ? 13.812 35.562 24.984 1 83.69 377 SER A CA 1
ATOM 2872 C C . SER A 1 377 ? 14.43 35.281 26.344 1 83.69 377 SER A C 1
ATOM 2874 O O . SER A 1 377 ? 15.078 34.25 26.547 1 83.69 377 SER A O 1
ATOM 2876 N N . PRO A 1 378 ? 14.102 36.062 27.281 1 83.69 378 PRO A N 1
ATOM 2877 C CA . PRO A 1 378 ? 14.633 35.812 28.625 1 83.69 378 PRO A CA 1
ATOM 2878 C C . PRO A 1 378 ? 14.094 34.531 29.234 1 83.69 378 PRO A C 1
ATOM 2880 O O . PRO A 1 378 ? 14.781 33.875 30.016 1 83.69 378 PRO A O 1
ATOM 2883 N N . SER A 1 379 ? 12.922 34.094 28.875 1 83.56 379 SER A N 1
ATOM 2884 C CA . SER A 1 379 ? 12.289 32.906 29.422 1 83.56 379 SER A CA 1
ATOM 2885 C C . SER A 1 379 ? 12.672 31.656 28.641 1 83.56 379 SER A C 1
ATOM 2887 O O . SER A 1 379 ? 12.203 30.562 28.938 1 83.56 379 SER A O 1
ATOM 2889 N N . LYS A 1 380 ? 13.375 31.844 27.578 1 89.12 380 LYS A N 1
ATOM 2890 C CA . LYS A 1 380 ? 13.891 30.75 26.75 1 89.12 380 LYS A CA 1
ATOM 2891 C C . LYS A 1 380 ? 12.773 30.125 25.922 1 89.12 380 LYS A C 1
ATOM 2893 O O . LYS A 1 380 ? 12.875 28.969 25.5 1 89.12 380 LYS A O 1
ATOM 2898 N N . ARG A 1 381 ? 11.727 30.891 25.828 1 93.06 381 ARG A N 1
ATOM 2899 C CA . ARG A 1 381 ? 10.68 30.484 24.891 1 93.06 381 ARG A CA 1
ATOM 2900 C C . ARG A 1 381 ? 11.156 30.609 23.453 1 93.06 381 ARG A C 1
ATOM 2902 O O . ARG A 1 381 ? 11.734 31.625 23.078 1 93.06 381 ARG A O 1
ATOM 2909 N N . PRO A 1 382 ? 10.969 29.531 22.688 1 95.25 382 PRO A N 1
ATOM 2910 C CA . PRO A 1 382 ? 11.469 29.609 21.312 1 95.25 382 PRO A CA 1
ATOM 2911 C C . PRO A 1 382 ? 10.906 30.797 20.547 1 95.25 382 PRO A C 1
ATOM 2913 O O . PRO A 1 382 ? 9.703 31.078 20.609 1 95.25 382 PRO A O 1
ATOM 2916 N N . GLU A 1 383 ? 11.781 31.5 19.828 1 96.5 383 GLU A N 1
ATOM 2917 C CA . GLU A 1 383 ? 11.375 32.656 19.016 1 96.5 383 GLU A CA 1
ATOM 2918 C C . GLU A 1 383 ? 11.359 32.281 17.531 1 96.5 383 GLU A C 1
ATOM 2920 O O . GLU A 1 383 ? 10.531 32.812 16.766 1 96.5 383 GLU A O 1
ATOM 2925 N N . TYR A 1 384 ? 12.266 31.438 17.109 1 96.88 384 TYR A N 1
ATOM 2926 C CA . TYR A 1 384 ? 12.188 30.891 15.758 1 96.88 384 TYR A CA 1
ATOM 2927 C C . TYR A 1 384 ? 12.516 29.406 15.75 1 96.88 384 TYR A C 1
ATOM 2929 O O . TYR A 1 384 ? 13.117 28.891 16.688 1 96.88 384 TYR A O 1
ATOM 2937 N N . HIS A 1 385 ? 12.016 28.688 14.836 1 96.75 385 HIS A N 1
ATOM 2938 C CA . HIS A 1 385 ? 12.258 27.266 14.617 1 96.75 385 HIS A CA 1
ATOM 2939 C C . HIS A 1 385 ? 12.797 27 13.219 1 96.75 385 HIS A C 1
ATOM 2941 O O . HIS A 1 385 ? 12.664 27.844 12.328 1 96.75 385 HIS A O 1
ATOM 2947 N N . THR A 1 386 ? 13.445 25.906 13.062 1 97.56 386 THR A N 1
ATOM 2948 C CA . THR A 1 386 ? 13.891 25.453 11.75 1 97.56 386 THR A CA 1
ATOM 2949 C C . THR A 1 386 ? 13.445 24.016 11.492 1 97.56 386 THR A C 1
ATOM 2951 O O . THR A 1 386 ? 13.336 23.219 12.422 1 97.56 386 THR A O 1
ATOM 2954 N N . VAL A 1 387 ? 13.031 23.719 10.359 1 97.69 387 VAL A N 1
ATOM 2955 C CA . VAL A 1 387 ? 12.883 22.359 9.828 1 97.69 387 VAL A CA 1
ATOM 2956 C C . VAL A 1 387 ? 13.906 22.125 8.719 1 97.69 387 VAL A C 1
ATOM 2958 O O . VAL A 1 387 ? 13.906 22.828 7.711 1 97.69 387 VAL A O 1
ATOM 2961 N N . ASN A 1 388 ? 14.727 21.172 8.914 1 98.19 388 ASN A N 1
ATOM 2962 C CA . ASN A 1 388 ? 15.852 20.938 8.016 1 98.19 388 ASN A CA 1
ATOM 2963 C C . ASN A 1 388 ? 15.766 19.578 7.332 1 98.19 388 ASN A C 1
ATOM 2965 O O . ASN A 1 388 ? 15.633 18.547 8 1 98.19 388 ASN A O 1
ATOM 2969 N N . PHE A 1 389 ? 15.852 19.625 6.035 1 97.38 389 PHE A N 1
ATOM 2970 C CA . PHE A 1 389 ? 15.805 18.406 5.219 1 97.38 389 PHE A CA 1
ATOM 2971 C C . PHE A 1 389 ? 17.141 18.172 4.535 1 97.38 389 PHE A C 1
ATOM 2973 O O . PHE A 1 389 ? 17.688 19.078 3.889 1 97.38 389 PHE A O 1
ATOM 2980 N N . LEU A 1 390 ? 17.656 16.984 4.688 1 96.38 390 LEU A N 1
ATOM 2981 C CA . LEU A 1 390 ? 18.844 16.609 3.957 1 96.38 390 LEU A CA 1
ATOM 2982 C C . LEU A 1 390 ? 18.5 15.859 2.674 1 96.38 390 LEU A C 1
ATOM 2984 O O . LEU A 1 390 ? 17.875 14.797 2.721 1 96.38 390 LEU A O 1
ATOM 2988 N N . PHE A 1 391 ? 18.875 16.406 1.539 1 94.69 391 PHE A N 1
ATOM 2989 C CA . PHE A 1 391 ? 18.656 15.797 0.238 1 94.69 391 PHE A CA 1
ATOM 2990 C C . PHE A 1 391 ? 19.922 15.141 -0.283 1 94.69 391 PHE A C 1
ATOM 2992 O O . PHE A 1 391 ? 20.984 15.766 -0.279 1 94.69 391 PHE A O 1
ATOM 2999 N N . PRO A 1 392 ? 19.828 13.883 -0.705 1 92.25 392 PRO A N 1
ATOM 3000 C CA . PRO A 1 392 ? 20.984 13.266 -1.348 1 92.25 392 PRO A CA 1
ATOM 3001 C C . PRO A 1 392 ? 21.312 13.875 -2.709 1 92.25 392 PRO A C 1
ATOM 3003 O O . PRO A 1 392 ? 20.453 14.555 -3.295 1 92.25 392 PRO A O 1
ATOM 3006 N N . ALA A 1 393 ? 22.516 13.633 -3.164 1 91.94 393 ALA A N 1
ATOM 3007 C CA . ALA A 1 393 ? 22.922 14.102 -4.484 1 91.94 393 ALA A CA 1
ATOM 3008 C C . ALA A 1 393 ? 22.016 13.523 -5.574 1 91.94 393 ALA A C 1
ATOM 3010 O O . ALA A 1 393 ? 21.625 12.352 -5.512 1 91.94 393 ALA A O 1
ATOM 3011 N N . ASN A 1 394 ? 21.609 14.414 -6.523 1 88 394 ASN A N 1
ATOM 3012 C CA . ASN A 1 394 ? 20.891 14.055 -7.734 1 88 394 ASN A CA 1
ATOM 3013 C C . ASN A 1 394 ? 19.453 13.641 -7.43 1 88 394 ASN A C 1
ATOM 3015 O O . ASN A 1 394 ? 18.797 12.977 -8.242 1 88 394 ASN A O 1
ATOM 3019 N N . SER A 1 395 ? 19 13.977 -6.258 1 86.44 395 SER A N 1
ATOM 3020 C CA . SER A 1 395 ? 17.609 13.703 -5.906 1 86.44 395 SER A CA 1
ATOM 3021 C C . SER A 1 395 ? 16.656 14.695 -6.566 1 86.44 395 SER A C 1
ATOM 3023 O O . SER A 1 395 ? 16.969 15.883 -6.668 1 86.44 395 SER A O 1
ATOM 3025 N N . THR A 1 396 ? 15.492 14.211 -6.988 1 86.12 396 THR A N 1
ATOM 3026 C CA . THR A 1 396 ? 14.469 15.086 -7.547 1 86.12 396 THR A CA 1
ATOM 3027 C C . THR A 1 396 ? 13.5 15.547 -6.461 1 86.12 396 THR A C 1
ATOM 3029 O O . THR A 1 396 ? 12.609 16.359 -6.715 1 86.12 396 THR A O 1
ATOM 3032 N N . ASP A 1 397 ? 13.719 15.094 -5.246 1 88.88 397 ASP A N 1
ATOM 3033 C CA . ASP A 1 397 ? 12.789 15.367 -4.152 1 88.88 397 ASP A CA 1
ATOM 3034 C C . ASP A 1 397 ? 12.75 16.859 -3.822 1 88.88 397 ASP A C 1
ATOM 3036 O O . ASP A 1 397 ? 11.711 17.391 -3.422 1 88.88 397 ASP A O 1
ATOM 3040 N N . LEU A 1 398 ? 13.875 17.5 -3.938 1 92.88 398 LEU A N 1
ATOM 3041 C CA . LEU A 1 398 ? 13.898 18.922 -3.645 1 92.88 398 LEU A CA 1
ATOM 3042 C C . LEU A 1 398 ? 13.047 19.703 -4.641 1 92.88 398 LEU A C 1
ATOM 3044 O O . LEU A 1 398 ? 12.359 20.656 -4.27 1 92.88 398 LEU A O 1
ATOM 3048 N N . LEU A 1 399 ? 13.18 19.312 -5.895 1 92 399 LEU A N 1
ATOM 3049 C CA . LEU A 1 399 ? 12.32 19.922 -6.902 1 92 399 LEU A CA 1
ATOM 3050 C C . LEU A 1 399 ? 10.852 19.734 -6.547 1 92 399 LEU A C 1
ATOM 3052 O O . LEU A 1 399 ? 10.055 20.672 -6.668 1 92 399 LEU A O 1
ATOM 3056 N N . ASP A 1 400 ? 10.477 18.578 -6.102 1 90.06 400 ASP A N 1
ATOM 3057 C CA . ASP A 1 400 ? 9.094 18.297 -5.715 1 90.06 400 ASP A CA 1
ATOM 3058 C C . ASP A 1 400 ? 8.664 19.156 -4.527 1 90.06 400 ASP A C 1
ATOM 3060 O O . ASP A 1 400 ? 7.574 19.719 -4.531 1 90.06 400 ASP A O 1
ATOM 3064 N N . MET A 1 401 ? 9.5 19.219 -3.564 1 93 401 MET A N 1
ATOM 3065 C CA . MET A 1 401 ? 9.211 20.062 -2.4 1 93 401 MET A CA 1
ATOM 3066 C C . MET A 1 401 ? 9.023 21.516 -2.811 1 93 401 MET A C 1
ATOM 3068 O O . MET A 1 401 ? 8.07 22.172 -2.381 1 93 401 MET A O 1
ATOM 3072 N N . CYS A 1 402 ? 9.898 21.984 -3.645 1 94.12 402 CYS A N 1
ATOM 3073 C CA . CYS A 1 402 ? 9.898 23.375 -4.09 1 94.12 402 CYS A CA 1
ATOM 3074 C C . CYS A 1 402 ? 8.648 23.688 -4.91 1 94.12 402 CYS A C 1
ATOM 3076 O O . CYS A 1 402 ? 7.961 24.672 -4.648 1 94.12 402 CYS A O 1
ATOM 3078 N N . SER A 1 403 ? 8.328 22.797 -5.809 1 91.75 403 SER A N 1
ATOM 3079 C CA . SER A 1 403 ? 7.297 23.094 -6.793 1 91.75 403 SER A CA 1
ATOM 3080 C C . SER A 1 403 ? 5.938 22.578 -6.34 1 91.75 403 SER A C 1
ATOM 3082 O O . SER A 1 403 ? 4.957 23.328 -6.324 1 91.75 403 SER A O 1
ATOM 3084 N N . LEU A 1 404 ? 5.852 21.328 -5.914 1 87.31 404 LEU A N 1
ATOM 3085 C CA . LEU A 1 404 ? 4.574 20.688 -5.629 1 87.31 404 LEU A CA 1
ATOM 3086 C C . LEU A 1 404 ? 4.082 21.062 -4.23 1 87.31 404 LEU A C 1
ATOM 3088 O O . LEU A 1 404 ? 2.891 21.312 -4.035 1 87.31 404 LEU A O 1
ATOM 3092 N N . PHE A 1 405 ? 4.945 21.094 -3.359 1 89.62 405 PHE A N 1
ATOM 3093 C CA . PHE A 1 405 ? 4.547 21.234 -1.965 1 89.62 405 PHE A CA 1
ATOM 3094 C C . PHE A 1 405 ? 4.516 22.703 -1.562 1 89.62 405 PHE A C 1
ATOM 3096 O O . PHE A 1 405 ? 3.545 23.172 -0.963 1 89.62 405 PHE A O 1
ATOM 3103 N N . LEU A 1 406 ? 5.562 23.438 -1.943 1 94.44 406 LEU A N 1
ATOM 3104 C CA . LEU A 1 406 ? 5.695 24.797 -1.45 1 94.44 406 LEU A CA 1
ATOM 3105 C C . LEU A 1 406 ? 5.227 25.812 -2.498 1 94.44 406 LEU A C 1
ATOM 3107 O O . LEU A 1 406 ? 4.945 26.969 -2.174 1 94.44 406 LEU A O 1
ATOM 3111 N N . GLY A 1 407 ? 5.234 25.5 -3.777 1 93.5 407 GLY A N 1
ATOM 3112 C CA . GLY A 1 407 ? 4.633 26.312 -4.824 1 93.5 407 GLY A CA 1
ATOM 3113 C C . GLY A 1 407 ? 5.508 27.469 -5.258 1 93.5 407 GLY A C 1
ATOM 3114 O O . GLY A 1 407 ? 5 28.516 -5.703 1 93.5 407 GLY A O 1
ATOM 3115 N N . TYR A 1 408 ? 6.793 27.375 -5.109 1 96 408 TYR A N 1
ATOM 3116 C CA . TYR A 1 408 ? 7.684 28.453 -5.547 1 96 408 TYR A CA 1
ATOM 3117 C C . TYR A 1 408 ? 7.715 28.547 -7.066 1 96 408 TYR A C 1
ATOM 3119 O O . TYR A 1 408 ? 7.238 27.656 -7.762 1 96 408 TYR A O 1
ATOM 3127 N N . SER A 1 409 ? 8.242 29.656 -7.559 1 94.44 409 SER A N 1
ATOM 3128 C CA . SER A 1 409 ? 8.305 29.922 -8.992 1 94.44 409 SER A CA 1
ATOM 3129 C C . SER A 1 409 ? 9.211 28.922 -9.703 1 94.44 409 SER A C 1
ATOM 3131 O O . SER A 1 409 ? 10.062 28.297 -9.07 1 94.44 409 SER A O 1
ATOM 3133 N N . ASP A 1 410 ? 9.07 28.828 -11 1 92.25 410 ASP A N 1
ATOM 3134 C CA . ASP A 1 410 ? 9.883 27.922 -11.805 1 92.25 410 ASP A CA 1
ATOM 3135 C C . ASP A 1 410 ? 11.359 28.281 -11.734 1 92.25 410 ASP A C 1
ATOM 3137 O O . ASP A 1 410 ? 12.227 27.406 -11.734 1 92.25 410 ASP A O 1
ATOM 3141 N N . GLU A 1 411 ? 11.617 29.547 -11.664 1 93 411 GLU A N 1
ATOM 3142 C CA . GLU A 1 411 ? 12.992 30.031 -11.594 1 93 411 GLU A CA 1
ATOM 3143 C C . GLU A 1 411 ? 13.672 29.562 -10.305 1 93 411 GLU A C 1
ATOM 3145 O O . GLU A 1 411 ? 14.781 29.047 -10.336 1 93 411 GLU A O 1
ATOM 3150 N N . VAL A 1 412 ? 12.984 29.734 -9.219 1 95.5 412 VAL A N 1
ATOM 3151 C CA . VAL A 1 412 ? 13.516 29.328 -7.922 1 95.5 412 VAL A CA 1
ATOM 3152 C C . VAL A 1 412 ? 13.695 27.812 -7.891 1 95.5 412 VAL A C 1
ATOM 3154 O O . VAL A 1 412 ? 14.742 27.312 -7.461 1 95.5 412 VAL A O 1
ATOM 3157 N N . CYS A 1 413 ? 12.719 27.078 -8.422 1 94.88 413 CYS A N 1
ATOM 3158 C CA . CYS A 1 413 ? 12.734 25.625 -8.344 1 94.88 413 CYS A CA 1
ATOM 3159 C C . CYS A 1 413 ? 13.789 25.031 -9.273 1 94.88 413 CYS A C 1
ATOM 3161 O O . CYS A 1 413 ? 14.383 24 -8.977 1 94.88 413 CYS A O 1
ATOM 3163 N N . GLN A 1 414 ? 14.031 25.719 -10.445 1 94.19 414 GLN A N 1
ATOM 3164 C CA . GLN A 1 414 ? 15.109 25.297 -11.328 1 94.19 414 GLN A CA 1
ATOM 3165 C C . GLN A 1 414 ? 16.469 25.391 -10.633 1 94.19 414 GLN A C 1
ATOM 3167 O O . GLN A 1 414 ? 17.281 24.484 -10.734 1 94.19 414 GLN A O 1
ATOM 3172 N N . LYS A 1 415 ? 16.656 26.469 -9.938 1 94.38 415 LYS A N 1
ATOM 3173 C CA . LYS A 1 415 ? 17.906 26.656 -9.203 1 94.38 415 LYS A CA 1
ATOM 3174 C C . LYS A 1 415 ? 18.047 25.609 -8.102 1 94.38 415 LYS A C 1
ATOM 3176 O O . LYS A 1 415 ? 19.141 25.078 -7.883 1 94.38 415 LYS A O 1
ATOM 3181 N N . ALA A 1 416 ? 16.953 25.359 -7.414 1 93.5 416 ALA A N 1
ATOM 3182 C CA . ALA A 1 416 ? 16.969 24.344 -6.363 1 93.5 416 ALA A CA 1
ATOM 3183 C C . ALA A 1 416 ? 17.328 22.984 -6.922 1 93.5 416 ALA A C 1
ATOM 3185 O O . ALA A 1 416 ? 18.078 22.219 -6.305 1 93.5 416 ALA A O 1
ATOM 3186 N N . TYR A 1 417 ? 16.734 22.641 -8.062 1 92.06 417 TYR A N 1
ATOM 3187 C CA . TYR A 1 417 ? 17.016 21.375 -8.734 1 92.06 417 TYR A CA 1
ATOM 3188 C C . TYR A 1 417 ? 18.5 21.266 -9.094 1 92.06 417 TYR A C 1
ATOM 3190 O O . TYR A 1 417 ? 19.141 20.234 -8.844 1 92.06 417 TYR A O 1
ATOM 3198 N N . GLU A 1 418 ? 19.062 22.297 -9.633 1 92.81 418 GLU A N 1
ATOM 3199 C CA . GLU A 1 418 ? 20.453 22.328 -10.031 1 92.81 418 GLU A CA 1
ATOM 3200 C C . GLU A 1 418 ? 21.375 22.234 -8.828 1 92.81 418 GLU A C 1
ATOM 3202 O O . GLU A 1 418 ? 22.484 21.688 -8.922 1 92.81 418 GLU A O 1
ATOM 3207 N N . ALA A 1 419 ? 20.906 22.734 -7.73 1 92 419 ALA A N 1
ATOM 3208 C CA . ALA A 1 419 ? 21.688 22.734 -6.504 1 92 419 ALA A CA 1
ATOM 3209 C C . ALA A 1 419 ? 21.984 21.312 -6.031 1 92 419 ALA A C 1
ATOM 3211 O O . ALA A 1 419 ? 22.969 21.078 -5.332 1 92 419 ALA A O 1
ATOM 3212 N N . THR A 1 420 ? 21.156 20.359 -6.352 1 91.44 420 THR A N 1
ATOM 3213 C CA . THR A 1 420 ? 21.297 18.984 -5.875 1 91.44 420 THR A CA 1
ATOM 3214 C C . THR A 1 420 ? 22.125 18.156 -6.855 1 91.44 420 THR A C 1
ATOM 3216 O O . THR A 1 420 ? 22.406 16.984 -6.602 1 91.44 420 THR A O 1
ATOM 3219 N N . THR A 1 421 ? 22.5 18.719 -8 1 90.69 421 THR A N 1
ATOM 3220 C CA . THR A 1 421 ? 23.281 17.984 -8.977 1 90.69 421 THR A CA 1
ATOM 3221 C C . THR A 1 421 ? 24.672 17.656 -8.414 1 90.69 421 THR A C 1
ATOM 3223 O O . THR A 1 421 ? 25.469 18.547 -8.141 1 90.69 421 THR A O 1
ATOM 3226 N N . ASN A 1 422 ? 24.953 16.391 -8.117 1 91.44 422 ASN A N 1
ATOM 3227 C CA . ASN A 1 422 ? 26.203 15.82 -7.652 1 91.44 422 ASN A CA 1
ATOM 3228 C C . ASN A 1 422 ? 26.594 16.359 -6.277 1 91.44 422 ASN A C 1
ATOM 3230 O O . ASN A 1 422 ? 27.766 16.312 -5.898 1 91.44 422 ASN A O 1
ATOM 3234 N N . ARG A 1 423 ? 25.641 16.969 -5.559 1 93.19 423 ARG A N 1
ATOM 3235 C CA . ARG A 1 423 ? 25.922 17.5 -4.227 1 93.19 423 ARG A CA 1
ATOM 3236 C C . ARG A 1 423 ? 24.797 17.156 -3.252 1 93.19 423 ARG A C 1
ATOM 3238 O O . ARG A 1 423 ? 23.625 17.188 -3.613 1 93.19 423 ARG A O 1
ATOM 3245 N N . LYS A 1 424 ? 25.188 16.844 -2.061 1 94.62 424 LYS A N 1
ATOM 3246 C CA . LYS A 1 424 ? 24.219 16.828 -0.97 1 94.62 424 LYS A CA 1
ATOM 3247 C C . LYS A 1 424 ? 23.766 18.234 -0.617 1 94.62 424 LYS A C 1
ATOM 3249 O O . LYS A 1 424 ? 24.531 19.188 -0.718 1 94.62 424 LYS A O 1
ATOM 3254 N N . THR A 1 425 ? 22.531 18.375 -0.325 1 96.12 425 THR A N 1
ATOM 3255 C CA . THR A 1 425 ? 22 19.703 -0.091 1 96.12 425 THR A CA 1
ATOM 3256 C C . THR A 1 425 ? 21.078 19.703 1.134 1 96.12 425 THR A C 1
ATOM 3258 O O . THR A 1 425 ? 20.312 18.766 1.35 1 96.12 425 THR A O 1
ATOM 3261 N N . ILE A 1 426 ? 21.172 20.703 1.904 1 97.38 426 ILE A N 1
ATOM 3262 C CA . ILE A 1 426 ? 20.25 20.922 3.01 1 97.38 426 ILE A CA 1
ATOM 3263 C C . ILE A 1 426 ? 19.25 22.016 2.639 1 97.38 426 ILE A C 1
ATOM 3265 O O . ILE A 1 426 ? 19.641 23.078 2.127 1 97.38 426 ILE A O 1
ATOM 3269 N N . PHE A 1 427 ? 18.078 21.703 2.781 1 97.38 427 PHE A N 1
ATOM 3270 C CA . PHE A 1 427 ? 17 22.656 2.656 1 97.38 427 PHE A CA 1
ATOM 3271 C C . PHE A 1 427 ? 16.391 22.969 4.02 1 97.38 427 PHE A C 1
ATOM 3273 O O . PHE A 1 427 ? 15.797 22.094 4.656 1 97.38 427 PHE A O 1
ATOM 3280 N N . SER A 1 428 ? 16.469 24.234 4.449 1 98 428 SER A N 1
ATOM 3281 C CA . SER A 1 428 ? 16 24.625 5.781 1 98 428 SER A CA 1
ATOM 3282 C C . SER A 1 428 ? 14.875 25.641 5.699 1 98 428 SER A C 1
ATOM 3284 O O . SER A 1 428 ? 15.023 26.688 5.078 1 98 428 SER A O 1
ATOM 3286 N N . LEU A 1 429 ? 13.812 25.297 6.336 1 98.12 429 LEU A N 1
ATOM 3287 C CA . LEU A 1 429 ? 12.773 26.297 6.586 1 98.12 429 LEU A CA 1
ATOM 3288 C C . LEU A 1 429 ? 13.016 27.016 7.91 1 98.12 429 LEU A C 1
ATOM 3290 O O . LEU A 1 429 ? 12.992 26.391 8.977 1 98.12 429 LEU A O 1
ATOM 3294 N N . VAL A 1 430 ? 13.242 28.281 7.816 1 98.31 430 VAL A N 1
ATOM 3295 C CA . VAL A 1 430 ? 13.359 29.141 8.992 1 98.31 430 VAL A CA 1
ATOM 3296 C C . VAL A 1 430 ? 12.055 29.891 9.227 1 98.31 430 VAL A C 1
ATOM 3298 O O . VAL A 1 430 ? 11.578 30.609 8.344 1 98.31 430 VAL A O 1
ATOM 3301 N N . GLY A 1 431 ? 11.477 29.656 10.398 1 97.5 431 GLY A N 1
ATOM 3302 C CA . GLY A 1 431 ? 10.172 30.25 10.633 1 97.5 431 GLY A CA 1
ATOM 3303 C C . GLY A 1 431 ? 10.039 30.859 12.016 1 97.5 431 GLY A C 1
ATOM 3304 O O . GLY A 1 431 ? 10.719 30.453 12.953 1 97.5 431 GLY A O 1
ATOM 3305 N N . LEU A 1 432 ? 9.188 31.859 12.102 1 97.12 432 LEU A N 1
ATOM 3306 C CA . LEU A 1 432 ? 8.883 32.438 13.406 1 97.12 432 LEU A CA 1
ATOM 3307 C C . LEU A 1 432 ? 7.941 31.547 14.203 1 97.12 432 LEU A C 1
ATOM 3309 O O . LEU A 1 432 ? 7.008 30.969 13.641 1 97.12 432 LEU A O 1
ATOM 3313 N N . ALA A 1 433 ? 8.203 31.469 15.445 1 95.88 433 ALA A N 1
ATOM 3314 C CA . ALA A 1 433 ? 7.383 30.625 16.297 1 95.88 433 ALA A CA 1
ATOM 3315 C C . ALA A 1 433 ? 6.098 31.328 16.703 1 95.88 433 ALA A C 1
ATOM 3317 O O . ALA A 1 433 ? 5.016 30.734 16.672 1 95.88 433 ALA A O 1
ATOM 3318 N N . LEU A 1 434 ? 6.254 32.594 17.078 1 95.19 434 LEU A N 1
ATOM 3319 C CA . LEU A 1 434 ? 5.121 33.375 17.609 1 95.19 434 LEU A CA 1
ATOM 3320 C C . LEU A 1 434 ? 5.07 34.75 17 1 95.19 434 LEU A C 1
ATOM 3322 O O . LEU A 1 434 ? 5.367 35.75 17.672 1 95.19 434 LEU A O 1
ATOM 3326 N N . PRO A 1 435 ? 4.586 34.906 15.828 1 96.81 435 PRO A N 1
ATOM 3327 C CA . PRO A 1 435 ? 4.527 36.219 15.203 1 96.81 435 PRO A CA 1
ATOM 3328 C C . PRO A 1 435 ? 3.514 37.156 15.867 1 96.81 435 PRO A C 1
ATOM 3330 O O . PRO A 1 435 ? 2.477 36.688 16.344 1 96.81 435 PRO A O 1
ATOM 3333 N N . ASN A 1 436 ? 3.787 38.438 15.828 1 96.81 436 ASN A N 1
ATOM 3334 C CA . ASN A 1 436 ? 2.865 39.469 16.281 1 96.81 436 ASN A CA 1
ATOM 3335 C C . ASN A 1 436 ? 1.861 39.844 15.188 1 96.81 436 ASN A C 1
ATOM 3337 O O . ASN A 1 436 ? 0.788 40.375 15.484 1 96.81 436 ASN A O 1
ATOM 3341 N N . SER A 1 437 ? 2.205 39.625 14.008 1 97.69 437 SER A N 1
ATOM 3342 C CA . SER A 1 437 ? 1.357 39.938 12.859 1 97.69 437 SER A CA 1
ATOM 3343 C C . SER A 1 437 ? 0.052 39.156 12.906 1 97.69 437 SER A C 1
ATOM 3345 O O . SER A 1 437 ? 0.034 38 13.344 1 97.69 437 SER A O 1
ATOM 3347 N N . ARG A 1 438 ? -1.042 39.781 12.547 1 97.81 438 ARG A N 1
ATOM 3348 C CA . ARG A 1 438 ? -2.365 39.156 12.523 1 97.81 438 ARG A CA 1
ATOM 3349 C C . ARG A 1 438 ? -3.047 39.375 11.18 1 97.81 438 ARG A C 1
ATOM 3351 O O . ARG A 1 438 ? -2.809 40.406 10.516 1 97.81 438 ARG A O 1
ATOM 3358 N N . GLY A 1 439 ? -3.838 38.438 10.781 1 98.19 439 GLY A N 1
ATOM 3359 C CA . GLY A 1 439 ? -4.68 38.531 9.602 1 98.19 439 GLY A CA 1
ATOM 3360 C C . GLY A 1 439 ? -6.156 38.344 9.898 1 98.19 439 GLY A C 1
ATOM 3361 O O . GLY A 1 439 ? -6.605 38.594 11.016 1 98.19 439 GLY A O 1
ATOM 3362 N N . GLU A 1 440 ? -6.891 38.062 8.844 1 98.38 440 GLU A N 1
ATOM 3363 C CA . GLU A 1 440 ? -8.328 37.875 9.016 1 98.38 440 GLU A CA 1
ATOM 3364 C C . GLU A 1 440 ? -8.898 36.969 7.922 1 98.38 440 GLU A C 1
ATOM 3366 O O . GLU A 1 440 ? -8.312 36.844 6.84 1 98.38 440 GLU A O 1
ATOM 3371 N N . VAL A 1 441 ? -9.945 36.281 8.227 1 98.81 441 VAL A N 1
ATOM 3372 C CA . VAL A 1 441 ? -10.75 35.469 7.309 1 98.81 441 VAL A CA 1
ATOM 3373 C C . VAL A 1 441 ? -12.125 36.125 7.121 1 98.81 441 VAL A C 1
ATOM 3375 O O . VAL A 1 441 ? -12.797 36.438 8.102 1 98.81 441 VAL A O 1
ATOM 3378 N N . LEU A 1 442 ? -12.508 36.312 5.859 1 98.81 442 LEU A N 1
ATOM 3379 C CA . LEU A 1 442 ? -13.789 36.938 5.535 1 98.81 442 LEU A CA 1
ATOM 3380 C C . LEU A 1 442 ? -14.594 36.062 4.574 1 98.81 442 LEU A C 1
ATOM 3382 O O . LEU A 1 442 ? -14.039 35.188 3.938 1 98.81 442 LEU A O 1
ATOM 3386 N N . LEU A 1 443 ? -15.906 36.312 4.59 1 98.75 443 LEU A N 1
ATOM 3387 C CA . LEU A 1 443 ? -16.75 35.75 3.537 1 98.75 443 LEU A CA 1
ATOM 3388 C C . LEU A 1 443 ? -16.547 36.5 2.223 1 98.75 443 LEU A C 1
ATOM 3390 O O . LEU A 1 443 ? -16.406 37.719 2.215 1 98.75 443 LEU A O 1
ATOM 3394 N N . ALA A 1 444 ? -16.516 35.719 1.146 1 98.31 444 ALA A N 1
ATOM 3395 C CA . ALA A 1 444 ? -16.531 36.375 -0.167 1 98.31 444 ALA A CA 1
ATOM 3396 C C . ALA A 1 444 ? -17.938 36.781 -0.546 1 98.31 444 ALA A C 1
ATOM 3398 O O . ALA A 1 444 ? -18.125 37.781 -1.248 1 98.31 444 ALA A O 1
ATOM 3399 N N . SER A 1 445 ? -18.938 36.031 -0.18 1 98.19 445 SER A N 1
ATOM 3400 C CA . SER A 1 445 ? -20.359 36.25 -0.388 1 98.19 445 SER A CA 1
ATOM 3401 C C . SER A 1 445 ? -21.188 35.375 0.566 1 98.19 445 SER A C 1
ATOM 3403 O O . SER A 1 445 ? -20.641 34.688 1.424 1 98.19 445 SER A O 1
ATOM 3405 N N . ALA A 1 446 ? -22.484 35.469 0.395 1 98.19 446 ALA A N 1
ATOM 3406 C CA . ALA A 1 446 ? -23.391 34.688 1.217 1 98.19 446 ALA A CA 1
ATOM 3407 C C . ALA A 1 446 ? -23.531 33.281 0.654 1 98.19 446 ALA A C 1
ATOM 3409 O O . ALA A 1 446 ? -24.25 32.438 1.227 1 98.19 446 ALA A O 1
ATOM 3410 N N . ASP A 1 447 ? -22.797 32.938 -0.458 1 97.69 447 ASP A N 1
ATOM 3411 C CA . ASP A 1 447 ? -22.812 31.625 -1.067 1 97.69 447 ASP A CA 1
ATOM 3412 C C . ASP A 1 447 ? -21.922 30.656 -0.292 1 97.69 447 ASP A C 1
ATOM 3414 O O . ASP A 1 447 ? -20.703 30.828 -0.248 1 97.69 447 ASP A O 1
ATOM 3418 N N . PRO A 1 448 ? -22.531 29.625 0.256 1 97 448 PRO A N 1
ATOM 3419 C CA . PRO A 1 448 ? -21.734 28.672 1.05 1 97 448 PRO A CA 1
ATOM 3420 C C . PRO A 1 448 ? -20.672 27.953 0.219 1 97 448 PRO A C 1
ATOM 3422 O O . PRO A 1 448 ? -19.734 27.391 0.774 1 97 448 PRO A O 1
ATOM 3425 N N . ALA A 1 449 ? -20.734 27.906 -1.066 1 95.81 449 ALA A N 1
ATOM 3426 C CA . ALA A 1 449 ? -19.797 27.203 -1.935 1 95.81 449 ALA A CA 1
ATOM 3427 C C . ALA A 1 449 ? -18.594 28.078 -2.266 1 95.81 449 ALA A C 1
ATOM 3429 O O . ALA A 1 449 ? -17.578 27.578 -2.756 1 95.81 449 ALA A O 1
ATOM 3430 N N . ALA A 1 450 ? -18.672 29.359 -1.968 1 97.56 450 ALA A N 1
ATOM 3431 C CA . ALA A 1 450 ? -17.562 30.266 -2.273 1 97.56 450 ALA A CA 1
ATOM 3432 C C . ALA A 1 450 ? -16.406 30.078 -1.3 1 97.56 450 ALA A C 1
ATOM 3434 O O . ALA A 1 450 ? -16.625 29.891 -0.1 1 97.56 450 ALA A O 1
ATOM 3435 N N . ALA A 1 451 ? -15.219 30.141 -1.811 1 97.88 451 ALA A N 1
ATOM 3436 C CA . ALA A 1 451 ? -14.039 30.125 -0.947 1 97.88 451 ALA A CA 1
ATOM 3437 C C . ALA A 1 451 ? -13.969 31.391 -0.088 1 97.88 451 ALA A C 1
ATOM 3439 O O . ALA A 1 451 ? -14.375 32.469 -0.522 1 97.88 451 ALA A O 1
ATOM 3440 N N . PRO A 1 452 ? -13.438 31.281 1.132 1 98.44 452 PRO A N 1
ATOM 3441 C CA . PRO A 1 452 ? -13.242 32.469 1.947 1 98.44 452 PRO A CA 1
ATOM 3442 C C . PRO A 1 452 ? -12.125 33.375 1.423 1 98.44 452 PRO A C 1
ATOM 3444 O O . PRO A 1 452 ? -11.281 32.938 0.646 1 98.44 452 PRO A O 1
ATOM 3447 N N . ILE A 1 453 ? -12.188 34.625 1.813 1 98.62 453 ILE A N 1
ATOM 3448 C CA . ILE A 1 453 ? -11.094 35.562 1.584 1 98.62 453 ILE A CA 1
ATOM 3449 C C . ILE A 1 453 ? -10.141 35.531 2.775 1 98.62 453 ILE A C 1
ATOM 3451 O O . ILE A 1 453 ? -10.562 35.75 3.916 1 98.62 453 ILE A O 1
ATOM 3455 N N . VAL A 1 454 ? -8.875 35.281 2.52 1 98.62 454 VAL A N 1
ATOM 3456 C CA . VAL A 1 454 ? -7.926 35.188 3.623 1 98.62 454 VAL A CA 1
ATOM 3457 C C . VAL A 1 454 ? -6.812 36.219 3.439 1 98.62 454 VAL A C 1
ATOM 3459 O O . VAL A 1 454 ? -6.102 36.188 2.434 1 98.62 454 VAL A O 1
ATOM 3462 N N . HIS A 1 455 ? -6.688 37.125 4.309 1 98.31 455 HIS A N 1
ATOM 3463 C CA . HIS A 1 455 ? -5.539 38 4.457 1 98.31 455 HIS A CA 1
ATOM 3464 C C . HIS A 1 455 ? -4.598 37.531 5.555 1 98.31 455 HIS A C 1
ATOM 3466 O O . HIS A 1 455 ? -4.961 37.531 6.734 1 98.31 455 HIS A O 1
ATOM 3472 N N . THR A 1 456 ? -3.439 37.219 5.184 1 97.44 456 THR A N 1
ATOM 3473 C CA . THR A 1 456 ? -2.547 36.562 6.145 1 97.44 456 THR A CA 1
ATOM 3474 C C . THR A 1 456 ? -2 37.594 7.137 1 97.44 456 THR A C 1
ATOM 3476 O O . THR A 1 456 ? -1.723 37.25 8.289 1 97.44 456 THR A O 1
ATOM 3479 N N . GLY A 1 457 ? -1.756 38.812 6.605 1 97.44 457 GLY A N 1
ATOM 3480 C CA . GLY A 1 457 ? -1.129 39.844 7.434 1 97.44 457 GLY A CA 1
ATOM 3481 C C . GLY A 1 457 ? 0.329 39.531 7.734 1 97.44 457 GLY A C 1
ATOM 3482 O O . GLY A 1 457 ? 0.926 40.188 8.609 1 97.44 457 GLY A O 1
ATOM 3483 N N . MET A 1 458 ? 0.918 38.688 6.984 1 96.44 458 MET A N 1
ATOM 3484 C CA . MET A 1 458 ? 2.297 38.25 7.211 1 96.44 458 MET A CA 1
ATOM 3485 C C . MET A 1 458 ? 3.24 39.438 7.207 1 96.44 458 MET A C 1
ATOM 3487 O O . MET A 1 458 ? 3.244 40.25 6.258 1 96.44 458 MET A O 1
ATOM 3491 N N . PHE A 1 459 ? 3.98 39.594 8.336 1 97.88 459 PHE A N 1
ATOM 3492 C CA . PHE A 1 459 ? 5.008 40.625 8.531 1 97.88 459 PHE A CA 1
ATOM 3493 C C . PHE A 1 459 ? 4.402 42 8.5 1 97.88 459 PHE A C 1
ATOM 3495 O O . PHE A 1 459 ? 5.062 42.969 8.102 1 97.88 459 PHE A O 1
ATOM 3502 N N . SER A 1 460 ? 3.113 42.094 8.812 1 97.06 460 SER A N 1
ATOM 3503 C CA . SER A 1 460 ? 2.494 43.375 8.969 1 97.06 460 SER A CA 1
ATOM 3504 C C . SER A 1 460 ? 3.082 44.125 10.164 1 97.06 460 SER A C 1
ATOM 3506 O O . SER A 1 460 ? 2.965 45.375 10.258 1 97.06 460 SER A O 1
ATOM 3508 N N . ASN A 1 461 ? 3.67 43.438 11.086 1 97.56 461 ASN A N 1
ATOM 3509 C CA . ASN A 1 461 ? 4.461 44 12.18 1 97.56 461 ASN A CA 1
ATOM 3510 C C . ASN A 1 461 ? 5.957 43.906 11.891 1 97.56 461 ASN A C 1
ATOM 3512 O O . ASN A 1 461 ? 6.508 42.812 11.781 1 97.56 461 ASN A O 1
ATOM 3516 N N . TYR A 1 462 ? 6.645 44.969 11.867 1 97.31 462 TYR A N 1
ATOM 3517 C CA . TYR A 1 462 ? 8.055 45.031 11.484 1 97.31 462 TYR A CA 1
ATOM 3518 C C . TYR A 1 462 ? 8.914 44.219 12.453 1 97.31 462 TYR A C 1
ATOM 3520 O O . TYR A 1 462 ? 9.961 43.719 12.078 1 97.31 462 TYR A O 1
ATOM 3528 N N . THR A 1 463 ? 8.484 44.125 13.68 1 97.12 463 THR A N 1
ATOM 3529 C CA . THR A 1 463 ? 9.25 43.344 14.656 1 97.12 463 THR A CA 1
ATOM 3530 C C . THR A 1 463 ? 9.398 41.906 14.211 1 97.12 463 THR A C 1
ATOM 3532 O O . THR A 1 463 ? 10.422 41.25 14.477 1 97.12 463 THR A O 1
ATOM 3535 N N . ASP A 1 464 ? 8.359 41.406 13.562 1 98.12 464 ASP A N 1
ATOM 3536 C CA . ASP A 1 464 ? 8.406 40.062 13.047 1 98.12 464 ASP A CA 1
ATOM 3537 C C . ASP A 1 464 ? 9.445 39.938 11.938 1 98.12 464 ASP A C 1
ATOM 3539 O O . ASP A 1 464 ? 10.203 38.938 11.898 1 98.12 464 ASP A O 1
ATOM 3543 N N . LEU A 1 465 ? 9.492 40.875 11.023 1 98.25 465 LEU A N 1
ATOM 3544 C CA . LEU A 1 465 ? 10.43 40.875 9.906 1 98.25 465 LEU A CA 1
ATOM 3545 C C . LEU A 1 465 ? 11.867 41 10.398 1 98.25 465 LEU A C 1
ATOM 3547 O O . LEU A 1 465 ? 12.75 40.281 9.922 1 98.25 465 LEU A O 1
ATOM 3551 N N . ASN A 1 466 ? 12.055 41.906 11.32 1 98 466 ASN A N 1
ATOM 3552 C CA . ASN A 1 466 ? 13.383 42.094 11.891 1 98 466 ASN A CA 1
ATOM 3553 C C . ASN A 1 466 ? 13.875 40.812 12.586 1 98 466 ASN A C 1
ATOM 3555 O O . ASN A 1 466 ? 15.031 40.438 12.445 1 98 466 ASN A O 1
ATOM 3559 N N . LEU A 1 467 ? 12.992 40.188 13.367 1 97.69 467 LEU A N 1
ATOM 3560 C CA . LEU A 1 467 ? 13.352 38.969 14.047 1 97.69 467 LEU A CA 1
ATOM 3561 C C . LEU A 1 467 ? 13.719 37.875 13.039 1 97.69 467 LEU A C 1
ATOM 3563 O O . LEU A 1 467 ? 14.648 37.094 13.258 1 97.69 467 LEU A O 1
ATOM 3567 N N . MET A 1 468 ? 13.031 37.812 11.93 1 97.94 468 MET A N 1
ATOM 3568 C CA . MET A 1 468 ? 13.336 36.844 10.883 1 97.94 468 MET A CA 1
ATOM 3569 C C . MET A 1 468 ? 14.727 37.094 10.312 1 97.94 468 MET A C 1
ATOM 3571 O O . MET A 1 468 ? 15.477 36.156 10.062 1 97.94 468 MET A O 1
ATOM 3575 N N . GLY A 1 469 ? 15 38.375 10.023 1 98.06 469 GLY A N 1
ATOM 3576 C CA . GLY A 1 469 ? 16.344 38.688 9.555 1 98.06 469 GLY A CA 1
ATOM 3577 C C . GLY A 1 469 ? 17.438 38.219 10.492 1 98.06 469 GLY A C 1
ATOM 3578 O O . GLY A 1 469 ? 18.406 37.625 10.055 1 98.06 469 GLY A O 1
ATOM 3579 N N . ARG A 1 470 ? 17.219 38.469 11.711 1 98.19 470 ARG A N 1
ATOM 3580 C CA . ARG A 1 470 ? 18.203 38.062 12.719 1 98.19 470 ARG A CA 1
ATOM 3581 C C . ARG A 1 470 ? 18.266 36.531 12.859 1 98.19 470 ARG A C 1
ATOM 3583 O O . ARG A 1 470 ? 19.328 35.969 13.133 1 98.19 470 ARG A O 1
ATOM 3590 N N . ALA A 1 471 ? 17.141 35.875 12.727 1 98.31 471 ALA A N 1
ATOM 3591 C CA . ALA A 1 471 ? 17.078 34.406 12.766 1 98.31 471 ALA A CA 1
ATOM 3592 C C . ALA A 1 471 ? 17.938 33.812 11.656 1 98.31 471 ALA A C 1
ATOM 3594 O O . ALA A 1 471 ? 18.656 32.844 11.883 1 98.31 471 ALA A O 1
ATOM 3595 N N . PHE A 1 472 ? 17.875 34.375 10.438 1 98.38 472 PHE A N 1
ATOM 3596 C CA . PHE A 1 472 ? 18.688 33.906 9.328 1 98.38 472 PHE A CA 1
ATOM 3597 C C . PHE A 1 472 ? 20.172 34.094 9.633 1 98.38 472 PHE A C 1
ATOM 3599 O O . PHE A 1 472 ? 20.984 33.188 9.359 1 98.38 472 PHE A O 1
ATOM 3606 N N . ILE A 1 473 ? 20.484 35.281 10.195 1 98.12 473 ILE A N 1
ATOM 3607 C CA . ILE A 1 473 ? 21.875 35.562 10.539 1 98.12 473 ILE A CA 1
ATOM 3608 C C . ILE A 1 473 ? 22.375 34.5 11.531 1 98.12 473 ILE A C 1
ATOM 3610 O O . ILE A 1 473 ? 23.484 33.969 11.383 1 98.12 473 ILE A O 1
ATOM 3614 N N . ASP A 1 474 ? 21.594 34.188 12.469 1 98.12 474 ASP A N 1
ATOM 3615 C CA . ASP A 1 474 ? 21.969 33.188 13.461 1 98.12 474 ASP A CA 1
ATOM 3616 C C . ASP A 1 474 ? 22.109 31.828 12.828 1 98.12 474 ASP A C 1
ATOM 3618 O O . ASP A 1 474 ? 23.078 31.109 13.094 1 98.12 474 ASP A O 1
ATOM 3622 N N . HIS A 1 475 ? 21.125 31.375 12.039 1 98.31 475 HIS A N 1
ATOM 3623 C CA . HIS A 1 475 ? 21.094 30.047 11.445 1 98.31 475 HIS A CA 1
ATOM 3624 C C . HIS A 1 475 ? 22.297 29.797 10.547 1 98.31 475 HIS A C 1
ATOM 3626 O O . HIS A 1 475 ? 22.875 28.719 10.562 1 98.31 475 HIS A O 1
ATOM 3632 N N . VAL A 1 476 ? 22.734 30.766 9.766 1 97.38 476 VAL A N 1
ATOM 3633 C CA . VAL A 1 476 ? 23.75 30.562 8.75 1 97.38 476 VAL A CA 1
ATOM 3634 C C . VAL A 1 476 ? 25.141 30.562 9.406 1 97.38 476 VAL A C 1
ATOM 3636 O O . VAL A 1 476 ? 26.141 30.25 8.75 1 97.38 476 VAL A O 1
ATOM 3639 N N . ARG A 1 477 ? 25.219 30.859 10.695 1 97.38 477 ARG A N 1
ATOM 3640 C CA . ARG A 1 477 ? 26.469 30.766 11.422 1 97.38 477 ARG A CA 1
ATOM 3641 C C . ARG A 1 477 ? 27.047 29.359 11.328 1 97.38 477 ARG A C 1
ATOM 3643 O O . ARG A 1 477 ? 28.25 29.156 11.477 1 97.38 477 ARG A O 1
ATOM 3650 N N . VAL A 1 478 ? 26.219 28.375 11.164 1 98.12 478 VAL A N 1
ATOM 3651 C CA . VAL A 1 478 ? 26.656 26.969 11.117 1 98.12 478 VAL A CA 1
ATOM 3652 C C . VAL A 1 478 ? 27.672 26.781 10 1 98.12 478 VAL A C 1
ATOM 3654 O O . VAL A 1 478 ? 28.516 25.891 10.062 1 98.12 478 VAL A O 1
ATOM 3657 N N . LEU A 1 479 ? 27.672 27.625 8.969 1 98 479 LEU A N 1
ATOM 3658 C CA . LEU A 1 479 ? 28.609 27.562 7.859 1 98 479 LEU A CA 1
ATOM 3659 C C . LEU A 1 479 ? 30.047 27.734 8.352 1 98 479 LEU A C 1
ATOM 3661 O O . LEU A 1 479 ? 31 27.328 7.68 1 98 479 LEU A O 1
ATOM 3665 N N . ASN A 1 480 ? 30.172 28.328 9.5 1 97.31 480 ASN A N 1
ATOM 3666 C CA . ASN A 1 480 ? 31.5 28.578 10.062 1 97.31 480 ASN A CA 1
ATOM 3667 C C . ASN A 1 480 ? 31.984 27.406 10.914 1 97.31 480 ASN A C 1
ATOM 3669 O O . ASN A 1 480 ? 33.094 27.406 11.406 1 97.31 480 ASN A O 1
ATOM 3673 N N . SER A 1 481 ? 31.188 26.438 11.102 1 98.19 481 SER A N 1
ATOM 3674 C CA . SER A 1 481 ? 31.578 25.266 11.867 1 98.19 481 SER A CA 1
ATOM 3675 C C . SER A 1 481 ? 32.594 24.422 11.102 1 98.19 481 SER A C 1
ATOM 3677 O O . SER A 1 481 ? 32.75 24.578 9.891 1 98.19 481 SER A O 1
ATOM 3679 N N . THR A 1 482 ? 33.25 23.5 11.812 1 98.38 482 THR A N 1
ATOM 3680 C CA . THR A 1 482 ? 34.312 22.656 11.266 1 98.38 482 THR A CA 1
ATOM 3681 C C . THR A 1 482 ? 33.781 21.781 10.133 1 98.38 482 THR A C 1
ATOM 3683 O O . THR A 1 482 ? 34.375 21.719 9.047 1 98.38 482 THR A O 1
ATOM 3686 N N . TYR A 1 483 ? 32.719 21.156 10.352 1 97.75 483 TYR A N 1
ATOM 3687 C CA . TYR A 1 483 ? 32.156 20.234 9.359 1 97.75 483 TYR A CA 1
ATOM 3688 C C . TYR A 1 483 ? 31.75 20.969 8.094 1 97.75 483 TYR A C 1
ATOM 3690 O O . TYR A 1 483 ? 32.125 20.594 6.988 1 97.75 483 TYR A O 1
ATOM 3698 N N . PHE A 1 484 ? 31 21.984 8.227 1 98.19 484 PHE A N 1
ATOM 3699 C CA . PHE A 1 484 ? 30.484 22.703 7.059 1 98.19 484 PHE A CA 1
ATOM 3700 C C . PHE A 1 484 ? 31.625 23.312 6.254 1 98.19 484 PHE A C 1
ATOM 3702 O O . PHE A 1 484 ? 31.578 23.344 5.023 1 98.19 484 PHE A O 1
ATOM 3709 N N . ARG A 1 485 ? 32.625 23.781 6.898 1 98 485 ARG A N 1
ATOM 3710 C CA . ARG A 1 485 ? 33.812 24.266 6.195 1 98 485 ARG A CA 1
ATOM 3711 C C . ARG A 1 485 ? 34.531 23.141 5.469 1 98 485 ARG A C 1
ATOM 3713 O O . ARG A 1 485 ? 35 23.312 4.336 1 98 485 ARG A O 1
ATOM 3720 N N . SER A 1 486 ? 34.594 22.016 6.148 1 97.62 486 SER A N 1
ATOM 3721 C CA . SER A 1 486 ? 35.344 20.891 5.59 1 97.62 486 SER A CA 1
ATOM 3722 C C . SER A 1 486 ? 34.688 20.406 4.289 1 97.62 486 SER A C 1
ATOM 3724 O O . SER A 1 486 ? 35.375 19.875 3.416 1 97.62 486 SER A O 1
ATOM 3726 N N . VAL A 1 487 ? 33.438 20.625 4.137 1 96.31 487 VAL A N 1
ATOM 3727 C CA . VAL A 1 487 ? 32.75 20.125 2.945 1 96.31 487 VAL A CA 1
ATOM 3728 C C . VAL A 1 487 ? 32.469 21.297 1.994 1 96.31 487 VAL A C 1
ATOM 3730 O O . VAL A 1 487 ? 31.719 21.156 1.04 1 96.31 487 VAL A O 1
ATOM 3733 N N . ASN A 1 488 ? 32.969 22.484 2.266 1 95.56 488 ASN A N 1
ATOM 3734 C CA . ASN A 1 488 ? 32.844 23.688 1.46 1 95.56 488 ASN A CA 1
ATOM 3735 C C . ASN A 1 488 ? 31.359 24.062 1.265 1 95.56 488 ASN A C 1
ATOM 3737 O O . ASN A 1 488 ? 30.922 24.281 0.136 1 95.56 488 ASN A O 1
ATOM 3741 N N . ALA A 1 489 ? 30.625 24.016 2.338 1 97.56 489 ALA A N 1
ATOM 3742 C CA . ALA A 1 489 ? 29.203 24.344 2.289 1 97.56 489 ALA A CA 1
ATOM 3743 C C . ALA A 1 489 ? 28.984 25.812 1.923 1 97.56 489 ALA A C 1
ATOM 3745 O O . ALA A 1 489 ? 29.719 26.688 2.395 1 97.56 489 ALA A O 1
ATOM 3746 N N . THR A 1 490 ? 28 26.047 1.033 1 96.75 490 THR A N 1
ATOM 3747 C CA . THR A 1 490 ? 27.703 27.406 0.591 1 96.75 490 THR A CA 1
ATOM 3748 C C . THR A 1 490 ? 26.188 27.609 0.448 1 96.75 490 THR A C 1
ATOM 3750 O O . THR A 1 490 ? 25.453 26.672 0.156 1 96.75 490 THR A O 1
ATOM 3753 N N . ILE A 1 491 ? 25.734 28.812 0.68 1 97.25 491 ILE A N 1
ATOM 3754 C CA . ILE A 1 491 ? 24.344 29.172 0.464 1 97.25 491 ILE A CA 1
ATOM 3755 C C . ILE A 1 491 ? 24.078 29.344 -1.03 1 97.25 491 ILE A C 1
ATOM 3757 O O . ILE A 1 491 ? 24.859 30 -1.728 1 97.25 491 ILE A O 1
ATOM 3761 N N . LEU A 1 492 ? 23.047 28.75 -1.474 1 97.06 492 LEU A N 1
ATOM 3762 C CA . LEU A 1 492 ? 22.656 28.938 -2.867 1 97.06 492 LEU A CA 1
ATOM 3763 C C . LEU A 1 492 ? 22.219 30.375 -3.121 1 97.06 492 LEU A C 1
ATOM 3765 O O . LEU A 1 492 ? 21.344 30.906 -2.424 1 97.06 492 LEU A O 1
ATOM 3769 N N . ASP A 1 493 ? 22.766 31.016 -4.105 1 95.44 493 ASP A N 1
ATOM 3770 C CA . ASP A 1 493 ? 22.375 32.375 -4.504 1 95.44 493 ASP A CA 1
ATOM 3771 C C . ASP A 1 493 ? 21.156 32.344 -5.418 1 95.44 493 ASP A C 1
ATOM 3773 O O . ASP A 1 493 ? 21.219 31.875 -6.555 1 95.44 493 ASP A O 1
ATOM 3777 N N . LEU A 1 494 ? 20.078 32.875 -4.914 1 94.88 494 LEU A N 1
ATOM 3778 C CA . LEU A 1 494 ? 18.844 32.875 -5.699 1 94.88 494 LEU A CA 1
ATOM 3779 C C . LEU A 1 494 ? 18.719 34.125 -6.527 1 94.88 494 LEU A C 1
ATOM 3781 O O . LEU A 1 494 ? 17.828 34.25 -7.379 1 94.88 494 LEU A O 1
ATOM 3785 N N . GLY A 1 495 ? 19.547 35.094 -6.297 1 91.69 495 GLY A N 1
ATOM 3786 C CA . GLY A 1 495 ? 19.656 36.25 -7.16 1 91.69 495 GLY A CA 1
ATOM 3787 C C . GLY A 1 495 ? 18.766 37.406 -6.719 1 91.69 495 GLY A C 1
ATOM 3788 O O . GLY A 1 495 ? 18.516 38.344 -7.492 1 91.69 495 GLY A O 1
ATOM 3789 N N . PHE A 1 496 ? 18.25 37.344 -5.449 1 90.69 496 PHE A N 1
ATOM 3790 C CA . PHE A 1 496 ? 17.375 38.375 -4.922 1 90.69 496 PHE A CA 1
ATOM 3791 C C . PHE A 1 496 ? 18.156 39.312 -4.012 1 90.69 496 PHE A C 1
ATOM 3793 O O . PHE A 1 496 ? 19.25 39 -3.564 1 90.69 496 PHE A O 1
ATOM 3800 N N . CYS A 1 497 ? 17.625 40.562 -3.77 1 95.44 497 CYS A N 1
ATOM 3801 C CA . CYS A 1 49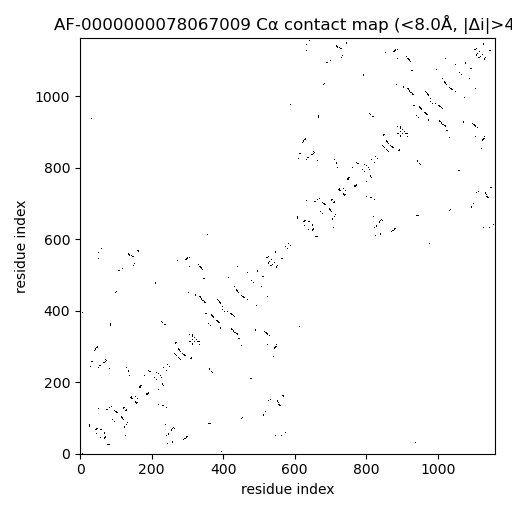7 ? 18.016 41.5 -2.705 1 95.44 497 CYS A CA 1
ATOM 3802 C C . CYS A 1 497 ? 19.469 41.938 -2.865 1 95.44 497 CYS A C 1
ATOM 3804 O O . CYS A 1 497 ? 20.203 42.062 -1.879 1 95.44 497 CYS A O 1
ATOM 3806 N N . LYS A 1 498 ? 19.906 42.125 -4.051 1 92.06 498 LYS A N 1
ATOM 3807 C CA . LYS A 1 498 ? 21.297 42.438 -4.34 1 92.06 498 LYS A CA 1
ATOM 3808 C C . LYS A 1 498 ? 21.625 43.875 -3.949 1 92.06 498 LYS A C 1
ATOM 3810 O O . LYS A 1 498 ? 22.797 44.188 -3.695 1 92.06 498 LYS A O 1
ATOM 3815 N N . ASP A 1 499 ? 20.75 44.688 -3.781 1 92.38 499 ASP A N 1
ATOM 3816 C CA . ASP A 1 499 ? 20.969 46.125 -3.555 1 92.38 499 ASP A CA 1
ATOM 3817 C C . ASP A 1 499 ? 20.969 46.438 -2.064 1 92.38 499 ASP A C 1
ATOM 3819 O O . ASP A 1 499 ? 21.062 47.625 -1.679 1 92.38 499 ASP A O 1
ATOM 3823 N N . THR A 1 500 ? 20.906 45.5 -1.252 1 93.44 500 THR A N 1
ATOM 3824 C CA . THR A 1 500 ? 20.875 45.75 0.184 1 93.44 500 THR A CA 1
ATOM 3825 C C . THR A 1 500 ? 22.266 46.125 0.698 1 93.44 500 THR A C 1
ATOM 3827 O O . THR A 1 500 ? 23.266 45.75 0.105 1 93.44 500 THR A O 1
ATOM 3830 N N . THR A 1 501 ? 22.312 46.875 1.816 1 93.19 501 THR A N 1
ATOM 3831 C CA . THR A 1 501 ? 23.578 47.438 2.256 1 93.19 501 THR A CA 1
ATOM 3832 C C . THR A 1 501 ? 24.062 46.781 3.545 1 93.19 501 THR A C 1
ATOM 3834 O O . THR A 1 501 ? 25.188 47.031 3.973 1 93.19 501 THR A O 1
ATOM 3837 N N . SER A 1 502 ? 23.219 46.156 4.258 1 95.38 502 SER A N 1
ATOM 3838 C CA . SER A 1 502 ? 23.594 45.438 5.477 1 95.38 502 SER A CA 1
ATOM 3839 C C . SER A 1 502 ? 23.094 44 5.461 1 95.38 502 SER A C 1
ATOM 3841 O O . SER A 1 502 ? 22.203 43.656 4.68 1 95.38 502 SER A O 1
ATOM 3843 N N . GLU A 1 503 ? 23.656 43.25 6.328 1 95.88 503 GLU A N 1
ATOM 3844 C CA . GLU A 1 503 ? 23.297 41.844 6.406 1 95.88 503 GLU A CA 1
ATOM 3845 C C . GLU A 1 503 ? 21.844 41.688 6.855 1 95.88 503 GLU A C 1
ATOM 3847 O O . GLU A 1 503 ? 21.109 40.875 6.301 1 95.88 503 GLU A O 1
ATOM 3852 N N . VAL A 1 504 ? 21.469 42.406 7.871 1 96.62 504 VAL A N 1
ATOM 3853 C CA . VAL A 1 504 ? 20.109 42.312 8.383 1 96.62 504 VAL A CA 1
ATOM 3854 C C . VAL A 1 504 ? 19.125 42.75 7.309 1 96.62 504 VAL A C 1
ATOM 3856 O O . VAL A 1 504 ? 18.062 42.125 7.137 1 96.62 504 VAL A O 1
ATOM 3859 N N . GLU A 1 505 ? 19.469 43.75 6.531 1 97.06 505 GLU A N 1
ATOM 3860 C CA . GLU A 1 505 ? 18.609 44.219 5.441 1 97.06 505 GLU A CA 1
ATOM 3861 C C . GLU A 1 505 ? 18.484 43.156 4.355 1 97.06 505 GLU A C 1
ATOM 3863 O O . GLU A 1 505 ? 17.406 42.969 3.77 1 97.06 505 GLU A O 1
ATOM 3868 N N . PHE A 1 506 ? 19.578 42.531 4.066 1 97.44 506 PHE A N 1
ATOM 3869 C CA . PHE A 1 506 ? 19.547 41.469 3.076 1 97.44 506 PHE A CA 1
ATOM 3870 C C . PHE A 1 506 ? 18.562 40.375 3.482 1 97.44 506 PHE A C 1
ATOM 3872 O O . PHE A 1 506 ? 17.703 40 2.691 1 97.44 506 PHE A O 1
ATOM 3879 N N . TRP A 1 507 ? 18.609 39.969 4.711 1 98.12 507 TRP A N 1
ATOM 3880 C CA . TRP A 1 507 ? 17.797 38.844 5.156 1 98.12 507 TRP A CA 1
ATOM 3881 C C . TRP A 1 507 ? 16.344 39.25 5.32 1 98.12 507 TRP A C 1
ATOM 3883 O O . TRP A 1 507 ? 15.438 38.469 5.113 1 98.12 507 TRP A O 1
ATOM 3893 N N . GLU A 1 508 ? 16.062 40.469 5.684 1 97.94 508 GLU A N 1
ATOM 3894 C CA . GLU A 1 508 ? 14.695 40.969 5.688 1 97.94 508 GLU A CA 1
ATOM 3895 C C . GLU A 1 508 ? 14.094 40.969 4.285 1 97.94 508 GLU A C 1
ATOM 3897 O O . GLU A 1 508 ? 12.969 40.5 4.09 1 97.94 508 GLU A O 1
ATOM 3902 N N . CYS A 1 509 ? 14.922 41.469 3.35 1 97.94 509 CYS A N 1
ATOM 3903 C CA . CYS A 1 509 ? 14.5 41.438 1.954 1 97.94 509 CYS A CA 1
ATOM 3904 C C . CYS A 1 509 ? 14.273 40.031 1.473 1 97.94 509 CYS A C 1
ATOM 3906 O O . CYS A 1 509 ? 13.266 39.719 0.821 1 97.94 509 CYS A O 1
ATOM 3908 N N . TYR A 1 510 ? 15.195 39.156 1.799 1 97.75 510 TYR A N 1
ATOM 3909 C CA . TYR A 1 510 ? 15.117 37.75 1.444 1 97.75 510 TYR A CA 1
ATOM 3910 C C . TYR A 1 510 ? 13.852 37.125 2.012 1 97.75 510 TYR A C 1
ATOM 3912 O O . TYR A 1 510 ? 13.188 36.312 1.336 1 97.75 510 TYR A O 1
ATOM 3920 N N . THR A 1 511 ? 13.555 37.438 3.219 1 98 511 THR A N 1
ATOM 3921 C CA . THR A 1 511 ? 12.359 36.938 3.891 1 98 511 THR A CA 1
ATOM 3922 C C . THR A 1 511 ? 11.102 37.312 3.113 1 98 511 THR A C 1
ATOM 3924 O O . THR A 1 511 ? 10.242 36.469 2.861 1 98 511 THR A O 1
ATOM 3927 N N . LEU A 1 512 ? 11.016 38.531 2.732 1 97.62 512 LEU A N 1
ATOM 3928 C CA . LEU A 1 512 ? 9.844 38.969 1.988 1 97.62 512 LEU A CA 1
ATOM 3929 C C . LEU A 1 512 ? 9.766 38.312 0.625 1 97.62 512 LEU A C 1
ATOM 3931 O O . LEU A 1 512 ? 8.68 37.969 0.158 1 97.62 512 LEU A O 1
ATOM 3935 N N . ALA A 1 513 ? 10.875 38.031 0.05 1 97.06 513 ALA A N 1
ATOM 3936 C CA . ALA A 1 513 ? 10.945 37.406 -1.272 1 97.06 513 ALA A CA 1
ATOM 3937 C C . ALA A 1 513 ? 10.508 35.969 -1.217 1 97.06 513 ALA A C 1
ATOM 3939 O O . ALA A 1 513 ? 9.875 35.438 -2.15 1 97.06 513 ALA A O 1
ATOM 3940 N N . MET A 1 514 ? 10.797 35.312 -0.085 1 97.5 514 MET A N 1
ATOM 3941 C CA . MET A 1 514 ? 10.688 33.875 -0.069 1 97.5 514 MET A CA 1
ATOM 3942 C C . MET A 1 514 ? 9.664 33.406 0.965 1 97.5 514 MET A C 1
ATOM 3944 O O . MET A 1 514 ? 9.508 32.219 1.202 1 97.5 514 MET A O 1
ATOM 3948 N N . SER A 1 515 ? 9 34.312 1.557 1 97.06 515 SER A N 1
ATOM 3949 C CA . SER A 1 515 ? 8.109 34 2.658 1 97.06 515 SER A CA 1
ATOM 3950 C C . SER A 1 515 ? 7.012 33.031 2.207 1 97.06 515 SER A C 1
ATOM 3952 O O . SER A 1 515 ? 6.566 33.094 1.059 1 97.06 515 SER A O 1
ATOM 3954 N N . ASN A 1 516 ? 6.59 32.125 3.064 1 97.5 516 ASN A N 1
ATOM 3955 C CA . ASN A 1 516 ? 5.512 31.172 2.91 1 97.5 516 ASN A CA 1
ATOM 3956 C C . ASN A 1 516 ? 4.906 30.781 4.258 1 97.5 516 ASN A C 1
ATOM 3958 O O . ASN A 1 516 ? 5.43 31.172 5.309 1 97.5 516 ASN A O 1
ATOM 3962 N N . THR A 1 517 ? 3.781 30.172 4.215 1 96.5 517 THR A N 1
ATOM 3963 C CA . THR A 1 517 ? 3.137 29.641 5.41 1 96.5 517 THR A CA 1
ATOM 3964 C C . THR A 1 517 ? 3.744 28.297 5.797 1 96.5 517 THR A C 1
ATOM 3966 O O . THR A 1 517 ? 4.23 27.562 4.938 1 96.5 517 THR A O 1
ATOM 3969 N N . MET A 1 518 ? 3.713 27.969 7.078 1 95.94 518 MET A N 1
ATOM 3970 C CA . MET A 1 518 ? 4.02 26.625 7.559 1 95.94 518 MET A CA 1
ATOM 3971 C C . MET A 1 518 ? 2.742 25.859 7.879 1 95.94 518 MET A C 1
ATOM 3973 O O . MET A 1 518 ? 2.795 24.766 8.461 1 95.94 518 MET A O 1
ATOM 3977 N N . TRP A 1 519 ? 1.592 26.484 7.547 1 96.06 519 TRP A N 1
ATOM 3978 C CA . TRP A 1 519 ? 0.265 25.891 7.691 1 96.06 519 TRP A CA 1
ATOM 3979 C C . TRP A 1 519 ? -0.053 25.625 9.164 1 96.06 519 TRP A C 1
ATOM 3981 O O . TRP A 1 519 ? -0.645 24.594 9.5 1 96.06 519 TRP A O 1
ATOM 3991 N N . HIS A 1 520 ? 0.502 26.422 10.055 1 97.06 520 HIS A N 1
ATOM 3992 C CA . HIS A 1 520 ? 0.155 26.359 11.477 1 97.06 520 HIS A CA 1
ATOM 3993 C C . HIS A 1 520 ? -0.798 27.484 11.859 1 97.06 520 HIS A C 1
ATOM 3995 O O . HIS A 1 520 ? -0.454 28.344 12.672 1 97.06 520 HIS A O 1
ATOM 4001 N N . CYS A 1 521 ? -1.965 27.375 11.336 1 96.31 521 CYS A N 1
ATOM 4002 C CA . CYS A 1 521 ? -2.928 28.453 11.438 1 96.31 521 CYS A CA 1
ATOM 4003 C C . CYS A 1 521 ? -3.871 28.25 12.617 1 96.31 521 CYS A C 1
ATOM 4005 O O . CYS A 1 521 ? -4.152 27.109 12.992 1 96.31 521 CYS A O 1
ATOM 4007 N N . GLY A 1 522 ? -4.352 29.391 13.188 1 97.69 522 GLY A N 1
ATOM 4008 C CA . GLY A 1 522 ? -5.336 29.328 14.258 1 97.69 522 GLY A CA 1
ATOM 4009 C C . GLY A 1 522 ? -5.824 30.703 14.695 1 97.69 522 GLY A C 1
ATOM 4010 O O . GLY A 1 522 ? -5.402 31.719 14.156 1 97.69 522 GLY A O 1
ATOM 4011 N N . GLY A 1 523 ? -6.84 30.703 15.555 1 98.44 523 GLY A N 1
ATOM 4012 C CA . GLY A 1 523 ? -7.215 31.875 16.312 1 98.44 523 GLY A CA 1
ATOM 4013 C C . GLY A 1 523 ? -8.398 32.625 15.711 1 98.44 523 GLY A C 1
ATOM 4014 O O . GLY A 1 523 ? -8.812 33.656 16.219 1 98.44 523 GLY A O 1
ATOM 4015 N N . THR A 1 524 ? -9.062 32.094 14.664 1 98.81 524 THR A N 1
ATOM 4016 C CA . THR A 1 524 ? -10.07 32.844 13.93 1 98.81 524 THR A CA 1
ATOM 4017 C C . THR A 1 524 ? -11.438 32.719 14.609 1 98.81 524 THR A C 1
ATOM 4019 O O . THR A 1 524 ? -12.383 33.406 14.227 1 98.81 524 THR A O 1
ATOM 4022 N N . CYS A 1 525 ? -11.562 31.875 15.578 1 98.88 525 CYS A N 1
ATOM 4023 C CA . CYS A 1 525 ? -12.672 31.781 16.531 1 98.88 525 CYS A CA 1
ATOM 4024 C C . CYS A 1 525 ? -12.148 31.625 17.953 1 98.88 525 CYS A C 1
ATOM 4026 O O . CYS A 1 525 ? -12.617 30.781 18.703 1 98.88 525 CYS A O 1
ATOM 4028 N N . ALA A 1 526 ? -11.344 32.469 18.406 1 98.81 526 ALA A N 1
ATOM 4029 C CA . ALA A 1 526 ? -10.477 32.281 19.578 1 98.81 526 ALA A CA 1
ATOM 4030 C C . ALA A 1 526 ? -11.281 32.312 20.875 1 98.81 526 ALA A C 1
ATOM 4032 O O . ALA A 1 526 ? -12.219 33.094 21.016 1 98.81 526 ALA A O 1
ATOM 4033 N N . MET A 1 527 ? -10.844 31.453 21.828 1 98.75 527 MET A N 1
ATOM 4034 C CA . MET A 1 527 ? -11.305 31.609 23.203 1 98.75 527 MET A CA 1
ATOM 4035 C C . MET A 1 527 ? -10.938 32.969 23.75 1 98.75 527 MET A C 1
ATOM 4037 O O . MET A 1 527 ? -9.852 33.5 23.484 1 98.75 527 MET A O 1
ATOM 4041 N N . GLY A 1 528 ? -11.773 33.5 24.531 1 97.56 528 GLY A N 1
ATOM 4042 C CA . GLY A 1 528 ? -11.57 34.844 25.031 1 97.56 528 GLY A CA 1
ATOM 4043 C C . GLY A 1 528 ? -12.211 35.938 24.156 1 97.56 528 GLY A C 1
ATOM 4044 O O . GLY A 1 528 ? -12.734 36.906 24.672 1 97.56 528 GLY A O 1
ATOM 4045 N N . LEU A 1 529 ? -12.234 35.719 22.875 1 97.69 529 LEU A N 1
ATOM 4046 C CA . LEU A 1 529 ? -12.781 36.688 21.938 1 97.69 529 LEU A CA 1
ATOM 4047 C C . LEU A 1 529 ? -14.156 36.25 21.422 1 97.69 529 LEU A C 1
ATOM 4049 O O . LEU A 1 529 ? -15.156 36.906 21.703 1 97.69 529 LEU A O 1
ATOM 4053 N N . VAL A 1 530 ? -14.203 35.094 20.844 1 98.81 530 VAL A N 1
ATOM 4054 C CA . VAL A 1 530 ? -15.422 34.562 20.25 1 98.81 530 VAL A CA 1
ATOM 4055 C C . VAL A 1 530 ? -16.047 33.531 21.188 1 98.81 530 VAL A C 1
ATOM 4057 O O . VAL A 1 530 ? -17.281 33.469 21.312 1 98.81 530 VAL A O 1
ATOM 4060 N N . LEU A 1 531 ? -15.203 32.781 21.859 1 98.88 531 LEU A N 1
ATOM 4061 C CA . LEU A 1 531 ? -15.625 31.656 22.688 1 98.88 531 LEU A CA 1
ATOM 4062 C C . LEU A 1 531 ? -15.32 31.938 24.156 1 98.88 531 LEU A C 1
ATOM 4064 O O . LEU A 1 531 ? -14.414 32.719 24.469 1 98.88 531 LEU A O 1
ATOM 4068 N N . ASP A 1 532 ? -16.047 31.312 25.047 1 98.62 532 ASP A N 1
ATOM 4069 C CA . ASP A 1 532 ? -15.625 31.281 26.453 1 98.62 532 ASP A CA 1
ATOM 4070 C C . ASP A 1 532 ? -14.547 30.219 26.672 1 98.62 532 ASP A C 1
ATOM 4072 O O . ASP A 1 532 ? -14.039 29.641 25.719 1 98.62 532 ASP A O 1
ATOM 4076 N N . SER A 1 533 ? -14.141 29.969 27.875 1 98.44 533 SER A N 1
ATOM 4077 C CA . SER A 1 533 ? -13.008 29.094 28.156 1 98.44 533 SER A CA 1
ATOM 4078 C C . SER A 1 533 ? -13.367 27.625 27.984 1 98.44 533 SER A C 1
ATOM 4080 O O . SER A 1 533 ? -12.492 26.766 27.984 1 98.44 533 SER A O 1
ATOM 4082 N N . LYS A 1 534 ? -14.625 27.281 27.781 1 98.44 534 LYS A N 1
ATOM 4083 C CA . LYS A 1 534 ? -15.07 25.922 27.516 1 98.44 534 LYS A CA 1
ATOM 4084 C C . LYS A 1 534 ? -15.445 25.75 26.047 1 98.44 534 LYS A C 1
ATOM 4086 O O . LYS A 1 534 ? -16.156 24.812 25.688 1 98.44 534 LYS A O 1
ATOM 4091 N N . MET A 1 535 ? -15.109 26.734 25.219 1 98.75 535 MET A N 1
ATOM 4092 C CA . MET A 1 535 ? -15.18 26.75 23.75 1 98.75 535 MET A CA 1
ATOM 4093 C C . MET A 1 535 ? -16.625 26.875 23.281 1 98.75 535 MET A C 1
ATOM 4095 O O . MET A 1 535 ? -16.969 26.422 22.188 1 98.75 535 MET A O 1
ATOM 4099 N N . LYS A 1 536 ? -17.484 27.359 24.156 1 98.88 536 LYS A N 1
ATOM 4100 C CA . LYS A 1 536 ? -18.844 27.719 23.781 1 98.88 536 LYS A CA 1
ATOM 4101 C C . LYS A 1 536 ? -18.891 29.078 23.094 1 98.88 536 LYS A C 1
ATOM 4103 O O . LYS A 1 536 ? -18.203 30.016 23.516 1 98.88 536 LYS A O 1
ATOM 4108 N N . VAL A 1 537 ? -19.672 29.203 22.062 1 98.94 537 VAL A N 1
ATOM 4109 C CA . VAL A 1 537 ? -19.812 30.469 21.359 1 98.94 537 VAL A CA 1
ATOM 4110 C C . VAL A 1 537 ? -20.562 31.484 22.234 1 98.94 537 VAL A C 1
ATOM 4112 O O . VAL A 1 537 ? -21.656 31.188 22.734 1 98.94 537 VAL A O 1
ATOM 4115 N N . LYS A 1 538 ? -19.984 32.625 22.453 1 98.69 538 LYS A N 1
ATOM 4116 C CA . LYS A 1 538 ? -20.609 33.656 23.281 1 98.69 538 LYS A CA 1
ATOM 4117 C C . LYS A 1 538 ? -21.906 34.156 22.656 1 98.69 538 LYS A C 1
ATOM 4119 O O . LYS A 1 538 ? -21.969 34.469 21.469 1 98.69 538 LYS A O 1
ATOM 4124 N N . GLY A 1 539 ? -22.969 34.094 23.406 1 98 539 GLY A N 1
ATOM 4125 C CA . GLY A 1 539 ? -24.234 34.656 22.969 1 98 539 GLY A CA 1
ATOM 4126 C C . GLY A 1 539 ? -25.109 33.656 22.25 1 98 539 GLY A C 1
ATOM 4127 O O . GLY A 1 539 ? -26.266 33.969 21.906 1 98 539 GLY A O 1
ATOM 4128 N N . VAL A 1 540 ? -24.672 32.469 21.984 1 98.69 540 VAL A N 1
ATOM 4129 C CA . VAL A 1 540 ? -25.469 31.453 21.297 1 98.69 540 VAL A CA 1
ATOM 4130 C C . VAL A 1 540 ? -25.406 30.141 22.078 1 98.69 540 VAL A C 1
ATOM 4132 O O . VAL A 1 540 ? -24.328 29.578 22.281 1 98.69 540 VAL A O 1
ATOM 4135 N N . GLY A 1 541 ? -26.562 29.641 22.469 1 98.5 541 GLY A N 1
ATOM 4136 C CA . GLY A 1 541 ? -26.625 28.422 23.25 1 98.5 541 GLY A CA 1
ATOM 4137 C C . GLY A 1 541 ? -26.453 27.172 22.422 1 98.5 541 GLY A C 1
ATOM 4138 O O . GLY A 1 541 ? -26.75 27.156 21.234 1 98.5 541 GLY A O 1
ATOM 4139 N N . ARG A 1 542 ? -25.875 26.078 22.969 1 98.62 542 ARG A N 1
ATOM 4140 C CA . ARG A 1 542 ? -25.75 24.734 22.406 1 98.62 542 ARG A CA 1
ATOM 4141 C C . ARG A 1 542 ? -24.828 24.734 21.188 1 98.62 542 ARG A C 1
ATOM 4143 O O . ARG A 1 542 ? -25.047 23.969 20.234 1 98.62 542 ARG A O 1
ATOM 4150 N N . LEU A 1 543 ? -23.859 25.656 21.219 1 98.88 543 LEU A N 1
ATOM 4151 C CA . LEU A 1 543 ? -22.938 25.766 20.109 1 98.88 543 LEU A CA 1
ATOM 4152 C C . LEU A 1 543 ? -21.5 25.906 20.594 1 98.88 543 LEU A C 1
ATOM 4154 O O . LEU A 1 543 ? -21.203 26.75 21.453 1 98.88 543 LEU A O 1
ATOM 4158 N N . ARG A 1 544 ? -20.641 24.984 20.125 1 98.88 544 ARG A N 1
ATOM 4159 C CA . ARG A 1 544 ? -19.203 25.047 20.422 1 98.88 544 ARG A CA 1
ATOM 4160 C C . ARG A 1 544 ? -18.391 25.062 19.125 1 98.88 544 ARG A C 1
ATOM 4162 O O . ARG A 1 544 ? -18.875 24.656 18.078 1 98.88 544 ARG A O 1
ATOM 4169 N N . VAL A 1 545 ? -17.219 25.641 19.203 1 98.94 545 VAL A N 1
ATOM 4170 C CA . VAL A 1 545 ? -16.188 25.5 18.172 1 98.94 545 VAL A CA 1
ATOM 4171 C C . VAL A 1 545 ? -14.961 24.812 18.75 1 98.94 545 VAL A C 1
ATOM 4173 O O . VAL A 1 545 ? -14.375 25.297 19.719 1 98.94 545 VAL A O 1
ATOM 4176 N N . VAL A 1 546 ? -14.586 23.656 18.219 1 98.88 546 VAL A N 1
ATOM 4177 C CA . VAL A 1 546 ? -13.445 22.891 18.734 1 98.88 546 VAL A CA 1
ATOM 4178 C C . VAL A 1 546 ? -12.508 22.547 17.578 1 98.88 546 VAL A C 1
ATOM 4180 O O . VAL A 1 546 ? -12.672 21.516 16.922 1 98.88 546 VAL A O 1
ATOM 4183 N N . ASP A 1 547 ? -11.523 23.281 17.328 1 98.69 547 ASP A N 1
ATOM 4184 C CA . ASP A 1 547 ? -10.453 23.094 16.344 1 98.69 547 ASP A CA 1
ATOM 4185 C C . ASP A 1 547 ? -9.375 24.156 16.5 1 98.69 547 ASP A C 1
ATOM 4187 O O . ASP A 1 547 ? -9.273 24.812 17.547 1 98.69 547 ASP A O 1
ATOM 4191 N N . SER A 1 548 ? -8.516 24.312 15.547 1 98.31 548 SER A N 1
ATOM 4192 C CA . SER A 1 548 ? -7.387 25.219 15.656 1 98.31 548 SER A CA 1
ATOM 4193 C C . SER A 1 548 ? -7.859 26.672 15.734 1 98.31 548 SER A C 1
ATOM 4195 O O . SER A 1 548 ? -7.184 27.516 16.328 1 98.31 548 SER A O 1
ATOM 4197 N N . SER A 1 549 ? -9.039 27 15.148 1 98.75 549 SER A N 1
ATOM 4198 C CA . SER A 1 549 ? -9.562 28.359 15.18 1 98.75 549 SER A CA 1
ATOM 4199 C C . SER A 1 549 ? -9.875 28.797 16.609 1 98.75 549 SER A C 1
ATOM 4201 O O . SER A 1 549 ? -9.953 30 16.891 1 98.75 549 SER A O 1
ATOM 4203 N N . SER A 1 550 ? -9.984 27.906 17.516 1 98.75 550 SER A N 1
ATOM 4204 C CA . SER A 1 550 ? -10.383 28.172 18.891 1 98.75 550 SER A CA 1
ATOM 4205 C C . SER A 1 550 ? -9.188 28.578 19.75 1 98.75 550 SER A C 1
ATOM 4207 O O . SER A 1 550 ? -9.344 29.031 20.875 1 98.75 550 SER A O 1
ATOM 4209 N N . MET A 1 551 ? -8.008 28.484 19.234 1 98.31 551 MET A N 1
ATOM 4210 C CA . MET A 1 551 ? -6.801 28.797 20 1 98.31 551 MET A CA 1
ATOM 4211 C C . MET A 1 551 ? -6.77 30.266 20.391 1 98.31 551 MET A C 1
ATOM 4213 O O . MET A 1 551 ? -6.91 31.141 19.531 1 98.31 551 MET A O 1
ATOM 4217 N N . PRO A 1 552 ? -6.527 30.531 21.641 1 97.88 552 PRO A N 1
ATOM 4218 C CA . PRO A 1 552 ? -6.418 31.953 22.031 1 97.88 552 PRO A CA 1
ATOM 4219 C C . PRO A 1 552 ? -5.098 32.562 21.594 1 97.88 552 PRO A C 1
ATOM 4221 O O . PRO A 1 552 ? -5.02 33.781 21.422 1 97.88 552 PRO A O 1
ATOM 4224 N N . ALA A 1 553 ? -4.062 31.75 21.484 1 97.25 553 ALA A N 1
ATOM 4225 C CA . ALA A 1 553 ? -2.742 32.094 20.953 1 97.25 553 ALA A CA 1
ATOM 4226 C C . ALA A 1 553 ? -2.117 30.906 20.234 1 97.25 553 ALA A C 1
ATOM 4228 O O . ALA A 1 553 ? -2.51 29.75 20.469 1 97.25 553 ALA A O 1
ATOM 4229 N N . LEU A 1 554 ? -1.199 31.219 19.422 1 96.44 554 LEU A N 1
A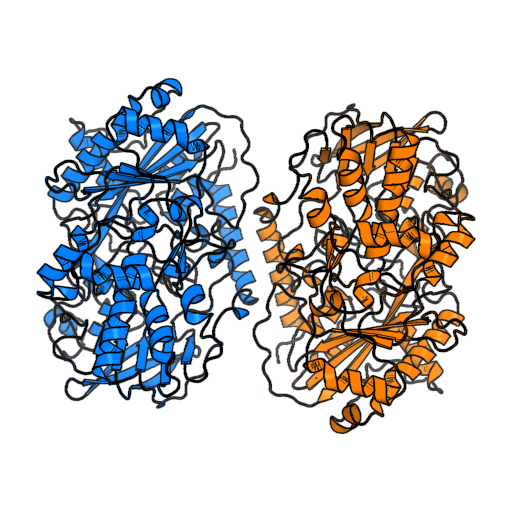TOM 4230 C CA . LEU A 1 554 ? -0.493 30.125 18.75 1 96.44 554 LEU A CA 1
ATOM 4231 C C . LEU A 1 554 ? 0.454 29.422 19.719 1 96.44 554 LEU A C 1
ATOM 4233 O O . LEU A 1 554 ? 0.75 29.938 20.797 1 96.44 554 LEU A O 1
ATOM 4237 N N . VAL A 1 555 ? 0.881 28.281 19.281 1 96 555 VAL A N 1
ATOM 4238 C CA . VAL A 1 555 ? 1.88 27.531 20.031 1 96 555 VAL A CA 1
ATOM 4239 C C . VAL A 1 555 ? 3.201 27.516 19.281 1 96 555 VAL A C 1
ATOM 4241 O O . VAL A 1 555 ? 3.227 27.719 18.062 1 96 555 VAL A O 1
ATOM 4244 N N . THR A 1 556 ? 4.391 27.391 19.938 1 93.69 556 THR A N 1
ATOM 4245 C CA . THR A 1 556 ? 5.723 27.438 19.344 1 93.69 556 THR A CA 1
ATOM 4246 C C . THR A 1 556 ? 6 26.156 18.562 1 93.69 556 THR A C 1
ATOM 4248 O O . THR A 1 556 ? 7.027 26.047 17.875 1 93.69 556 THR A O 1
ATOM 4251 N N . GLY A 1 557 ? 5.195 25.234 18.359 1 88.5 557 GLY A N 1
ATOM 4252 C CA . GLY A 1 557 ? 5.391 23.984 17.641 1 88.5 557 GLY A CA 1
ATOM 4253 C C . GLY A 1 557 ? 4.32 23.734 16.594 1 88.5 557 GLY A C 1
ATOM 4254 O O . GLY A 1 557 ? 3.771 24.672 16.016 1 88.5 557 GLY A O 1
ATOM 4255 N N . LYS A 1 558 ? 4.27 22.531 16.172 1 93.56 558 LYS A N 1
ATOM 4256 C CA . LYS A 1 558 ? 3.209 22.125 15.258 1 93.56 558 LYS A CA 1
ATOM 4257 C C . LYS A 1 558 ? 1.852 22.109 15.961 1 93.56 558 LYS A C 1
ATOM 4259 O O . LYS A 1 558 ? 1.774 21.922 17.172 1 93.56 558 LYS A O 1
ATOM 4264 N N . VAL A 1 559 ? 0.869 22.266 15.234 1 95.94 559 VAL A N 1
ATOM 4265 C CA . VAL A 1 559 ? -0.394 22.609 15.883 1 95.94 559 VAL A CA 1
ATOM 4266 C C . VAL A 1 559 ? -1.248 21.359 16.047 1 95.94 559 VAL A C 1
ATOM 4268 O O . VAL A 1 559 ? -2.229 21.359 16.781 1 95.94 559 VAL A O 1
ATOM 4271 N N . ASN A 1 560 ? -0.895 20.281 15.375 1 97.44 560 ASN A N 1
ATOM 4272 C CA . ASN A 1 560 ? -1.78 19.109 15.359 1 97.44 560 ASN A CA 1
ATOM 4273 C C . ASN A 1 560 ? -1.947 18.531 16.75 1 97.44 560 ASN A C 1
ATOM 4275 O O . ASN A 1 560 ? -3.064 18.219 17.172 1 97.44 560 ASN A O 1
ATOM 4279 N N . SER A 1 561 ? -0.864 18.344 17.484 1 97.12 561 SER A N 1
ATOM 4280 C CA . SER A 1 561 ? -0.92 17.766 18.828 1 97.12 561 SER A CA 1
ATOM 4281 C C . SER A 1 561 ? -1.716 18.656 19.781 1 97.12 561 SER A C 1
ATOM 4283 O O . SER A 1 561 ? -2.598 18.172 20.5 1 97.12 561 SER A O 1
ATOM 4285 N N . PRO A 1 562 ? -1.472 19.938 19.781 1 97.75 562 PRO A N 1
ATOM 4286 C CA . PRO A 1 562 ? -2.293 20.828 20.594 1 97.75 562 PRO A CA 1
ATOM 4287 C C . PRO A 1 562 ? -3.775 20.766 20.234 1 97.75 562 PRO A C 1
ATOM 4289 O O . PRO A 1 562 ? -4.633 20.875 21.125 1 97.75 562 PRO A O 1
ATOM 4292 N N . ILE A 1 563 ? -4.109 20.641 18.984 1 98.56 563 ILE A N 1
ATOM 4293 C CA . ILE A 1 563 ? -5.504 20.516 18.578 1 98.56 563 ILE A CA 1
ATOM 4294 C C . ILE A 1 563 ? -6.117 19.25 19.156 1 98.56 563 ILE A C 1
ATOM 4296 O O . ILE A 1 563 ? -7.262 19.266 19.625 1 98.56 563 ILE A O 1
ATOM 4300 N N . GLY A 1 564 ? -5.367 18.141 19.094 1 98.56 564 GLY A N 1
ATOM 4301 C CA . GLY A 1 564 ? -5.836 16.922 19.734 1 98.56 564 GLY A CA 1
ATOM 4302 C C . GLY A 1 564 ? -6.09 17.078 21.219 1 98.56 564 GLY A C 1
ATOM 4303 O O . GLY A 1 564 ? -7.105 16.609 21.734 1 98.56 564 GLY A O 1
ATOM 4304 N N . MET A 1 565 ? -5.164 17.75 21.906 1 98.12 565 MET A N 1
ATOM 4305 C CA . MET A 1 565 ? -5.312 18.031 23.328 1 98.12 565 MET A CA 1
ATOM 4306 C C . MET A 1 565 ? -6.559 18.859 23.594 1 98.12 565 MET A C 1
ATOM 4308 O O . MET A 1 565 ? -7.348 18.547 24.484 1 98.12 565 MET A O 1
ATOM 4312 N N . LEU A 1 566 ? -6.68 19.859 22.797 1 97.88 566 LEU A N 1
ATOM 4313 C CA . LEU A 1 566 ? -7.836 20.75 22.891 1 97.88 566 LEU A CA 1
ATOM 4314 C C . LEU A 1 566 ? -9.133 19.969 22.719 1 97.88 566 LEU A C 1
ATOM 4316 O O . LEU A 1 566 ? -10.102 20.188 23.453 1 97.88 566 LEU A O 1
ATOM 4320 N N . ALA A 1 567 ? -9.172 19.062 21.797 1 98.81 567 ALA A N 1
ATOM 4321 C CA . ALA A 1 567 ? -10.352 18.25 21.5 1 98.81 567 ALA A CA 1
ATOM 4322 C C . ALA A 1 567 ? -10.641 17.266 22.625 1 98.81 567 ALA A C 1
ATOM 4324 O O . ALA A 1 567 ? -11.805 17.062 23 1 98.81 567 ALA A O 1
ATOM 4325 N N . GLU A 1 568 ? -9.625 16.609 23.172 1 98.69 568 GLU A N 1
ATOM 4326 C CA . GLU A 1 568 ? -9.789 15.719 24.312 1 98.69 568 GLU A CA 1
ATOM 4327 C C . GLU A 1 568 ? -10.391 16.469 25.516 1 98.69 568 GLU A C 1
ATOM 4329 O O . GLU A 1 568 ? -11.273 15.938 26.188 1 98.69 568 GLU A O 1
ATOM 4334 N N . LYS A 1 569 ? -9.914 17.594 25.734 1 98.56 569 LYS A N 1
ATOM 4335 C CA . LYS A 1 569 ? -10.422 18.422 26.844 1 98.56 569 LYS A CA 1
ATOM 4336 C C . LYS A 1 569 ? -11.867 18.844 26.578 1 98.56 569 LYS A C 1
ATOM 4338 O O . LYS A 1 569 ? -12.703 18.797 27.484 1 98.56 569 LYS A O 1
ATOM 4343 N N . ALA A 1 570 ? -12.148 19.25 25.375 1 98.69 570 ALA A N 1
ATOM 4344 C CA . ALA A 1 570 ? -13.508 19.625 25 1 98.69 570 ALA A CA 1
ATOM 4345 C C . ALA A 1 570 ? -14.477 18.469 25.219 1 98.69 570 ALA A C 1
ATOM 4347 O O . ALA A 1 570 ? -15.609 18.672 25.656 1 98.69 570 ALA A O 1
ATOM 4348 N N . ALA A 1 571 ? -14.047 17.281 24.859 1 98.62 571 ALA A N 1
ATOM 4349 C CA . ALA A 1 571 ? -14.898 16.109 25.078 1 98.62 571 ALA A CA 1
ATOM 4350 C C . ALA A 1 571 ? -15.297 15.992 26.531 1 98.62 571 ALA A C 1
ATOM 4352 O O . ALA A 1 571 ? -16.453 15.727 26.844 1 98.62 571 ALA A O 1
ATOM 4353 N N . ASP A 1 572 ? -14.375 16.219 27.422 1 97.81 572 ASP A N 1
ATOM 4354 C CA . ASP A 1 572 ? -14.664 16.156 28.844 1 97.81 572 ASP A CA 1
ATOM 4355 C C . ASP A 1 572 ? -15.641 17.25 29.266 1 97.81 572 ASP A C 1
ATOM 4357 O O . ASP A 1 572 ? -16.547 17.016 30.078 1 97.81 572 ASP A O 1
ATOM 4361 N N . PHE A 1 573 ? -15.477 18.484 28.766 1 98 573 PHE A N 1
ATOM 4362 C CA . PHE A 1 573 ? -16.422 19.562 29.031 1 98 573 PHE A CA 1
ATOM 4363 C C . PHE A 1 573 ? -17.828 19.156 28.656 1 98 573 PHE A C 1
ATOM 4365 O O . PHE A 1 573 ? -18.766 19.344 29.422 1 98 573 PHE A O 1
ATOM 4372 N N . ILE A 1 574 ? -17.953 18.578 27.484 1 98.38 574 ILE A N 1
ATOM 4373 C CA . ILE A 1 574 ? -19.25 18.25 26.891 1 98.38 574 ILE A CA 1
ATOM 4374 C C . ILE A 1 574 ? -19.906 17.109 27.688 1 98.38 574 ILE A C 1
ATOM 4376 O O . ILE A 1 574 ? -21.078 17.219 28.062 1 98.38 574 ILE A O 1
ATOM 4380 N N . LEU A 1 575 ? -19.172 16.078 27.938 1 97.69 575 LEU A N 1
ATOM 4381 C CA . LEU A 1 575 ? -19.688 14.922 28.656 1 97.69 575 LEU A CA 1
ATOM 4382 C C . LEU A 1 575 ? -20.125 15.312 30.078 1 97.69 575 LEU A C 1
ATOM 4384 O O . LEU A 1 575 ? -21.156 14.859 30.547 1 97.69 575 LEU A O 1
ATOM 4388 N N . THR A 1 576 ? -19.344 16.188 30.719 1 96.81 576 THR A N 1
ATOM 4389 C CA . THR A 1 576 ? -19.672 16.656 32.062 1 96.81 576 THR A CA 1
ATOM 4390 C C . THR A 1 576 ? -20.938 17.516 32.031 1 96.81 576 THR A C 1
ATOM 4392 O O . THR A 1 576 ? -21.828 17.328 32.875 1 96.81 576 THR A O 1
ATOM 4395 N N . GLU A 1 577 ? -21.016 18.438 31.141 1 96.56 577 GLU A N 1
ATOM 4396 C CA . GLU A 1 577 ? -22.125 19.375 31.047 1 96.56 577 GLU A CA 1
ATOM 4397 C C . GLU A 1 577 ? -23.438 18.656 30.781 1 96.56 577 GLU A C 1
ATOM 4399 O O . GLU A 1 577 ? -24.484 19.062 31.281 1 96.56 577 GLU A O 1
ATOM 4404 N N . HIS A 1 578 ? -23.438 17.609 30.031 1 96.25 578 HIS A N 1
ATOM 4405 C CA . HIS A 1 578 ? -24.656 16.891 29.656 1 96.25 578 HIS A CA 1
ATOM 4406 C C . HIS A 1 578 ? -24.859 15.656 30.516 1 96.25 578 HIS A C 1
ATOM 4408 O O . HIS A 1 578 ? -25.734 14.828 30.219 1 96.25 578 HIS A O 1
ATOM 4414 N N . ASN A 1 579 ? -24.031 15.391 31.516 1 95.06 579 ASN A N 1
ATOM 4415 C CA . ASN A 1 579 ? -24.125 14.289 32.469 1 95.06 579 ASN A CA 1
ATOM 4416 C C . ASN A 1 579 ? -24.094 12.93 31.766 1 95.06 579 ASN A C 1
ATOM 4418 O O . ASN A 1 579 ? -24.953 12.078 32.031 1 95.06 579 ASN A O 1
ATOM 4422 N N . ILE A 1 580 ? -23.203 12.883 30.797 1 91.19 580 ILE A N 1
ATOM 4423 C CA . ILE A 1 580 ? -23.016 11.641 30.062 1 91.19 580 ILE A CA 1
ATOM 4424 C C . ILE A 1 580 ? -21.812 10.883 30.625 1 91.19 580 ILE A C 1
ATOM 4426 O O . ILE A 1 580 ? -20.734 11.453 30.781 1 91.19 580 ILE A O 1
ATOM 4430 N N . LEU A 1 581 ? -21.922 9.625 31.219 1 74.81 581 LEU A N 1
ATOM 4431 C CA . LEU A 1 581 ? -20.906 8.812 31.859 1 74.81 581 LEU A CA 1
ATOM 4432 C C . LEU A 1 581 ? -20.25 7.859 30.859 1 74.81 581 LEU A C 1
ATOM 4434 O O . LEU A 1 581 ? -20.922 7.355 29.953 1 74.81 581 LEU A O 1
ATOM 4438 N N . MET B 1 1 ? -27.688 -0.198 -14.836 1 36.94 1 MET B N 1
ATOM 4439 C CA . MET B 1 1 ? -26.766 -1.311 -14.633 1 36.94 1 MET B CA 1
ATOM 4440 C C . MET B 1 1 ? -25.438 -1.055 -15.352 1 36.94 1 MET B C 1
ATOM 4442 O O . MET B 1 1 ? -25.422 -0.803 -16.562 1 36.94 1 MET B O 1
ATOM 4446 N N . ALA B 1 2 ? -24.516 -0.684 -14.656 1 52.62 2 ALA B N 1
ATOM 4447 C CA . ALA B 1 2 ? -23.266 -0.405 -15.375 1 52.62 2 ALA B CA 1
ATOM 4448 C C . ALA B 1 2 ? -22.953 -1.498 -16.391 1 52.62 2 ALA B C 1
ATOM 4450 O O . ALA B 1 2 ? -23.078 -2.688 -16.094 1 52.62 2 ALA B O 1
ATOM 4451 N N . ASP B 1 3 ? -22.828 -1.212 -17.594 1 70.69 3 ASP B N 1
ATOM 4452 C CA . ASP B 1 3 ? -22.531 -2.045 -18.75 1 70.69 3 ASP B CA 1
ATOM 4453 C C . ASP B 1 3 ? -21.188 -2.744 -18.578 1 70.69 3 ASP B C 1
ATOM 4455 O O . ASP B 1 3 ? -20.266 -2.207 -17.953 1 70.69 3 ASP B O 1
ATOM 4459 N N . ALA B 1 4 ? -21.141 -4.164 -18.672 1 73.69 4 ALA B N 1
ATOM 4460 C CA . ALA B 1 4 ? -19.922 -4.965 -18.656 1 73.69 4 ALA B CA 1
ATOM 4461 C C . ALA B 1 4 ? -18.781 -4.234 -19.359 1 73.69 4 ALA B C 1
ATOM 4463 O O . ALA B 1 4 ? -17.656 -4.223 -18.875 1 73.69 4 ALA B O 1
ATOM 4464 N N . ALA B 1 5 ? -19.203 -3.545 -20.359 1 77 5 ALA B N 1
ATOM 4465 C CA . ALA B 1 5 ? -18.203 -2.826 -21.141 1 77 5 ALA B CA 1
ATOM 4466 C C . ALA B 1 5 ? -17.625 -1.659 -20.344 1 77 5 ALA B C 1
ATOM 4468 O O . ALA B 1 5 ? -16.422 -1.415 -20.391 1 77 5 ALA B O 1
ATOM 4469 N N . ALA B 1 6 ? -18.469 -0.95 -19.594 1 75 6 ALA B N 1
ATOM 4470 C CA . ALA B 1 6 ? -18.031 0.178 -18.781 1 75 6 ALA B CA 1
ATOM 4471 C C . ALA B 1 6 ? -17.125 -0.289 -17.641 1 75 6 ALA B C 1
ATOM 4473 O O . ALA B 1 6 ? -16.094 0.331 -17.359 1 75 6 ALA B O 1
ATOM 4474 N N . SER B 1 7 ? -17.438 -1.357 -17.078 1 77.44 7 SER B N 1
ATOM 4475 C CA . SER B 1 7 ? -16.656 -1.92 -15.992 1 77.44 7 SER B CA 1
ATOM 4476 C C . SER B 1 7 ? -15.281 -2.375 -16.484 1 77.44 7 SER B C 1
ATOM 4478 O O . SER B 1 7 ? -14.273 -2.178 -15.805 1 77.44 7 SER B O 1
ATOM 4480 N N . GLN B 1 8 ? -15.258 -2.93 -17.625 1 80.06 8 GLN B N 1
ATOM 4481 C CA . GLN B 1 8 ? -14 -3.391 -18.188 1 80.06 8 GLN B CA 1
ATOM 4482 C C . GLN B 1 8 ? -13.094 -2.215 -18.547 1 80.06 8 GLN B C 1
ATOM 4484 O O . GLN B 1 8 ? -11.875 -2.287 -18.375 1 80.06 8 GLN B O 1
ATOM 4489 N N . SER B 1 9 ? -13.711 -1.165 -19 1 83.56 9 SER B N 1
ATOM 4490 C CA . SER B 1 9 ? -12.953 0.047 -19.297 1 83.56 9 SER B CA 1
ATOM 4491 C C . SER B 1 9 ? -12.344 0.64 -18.031 1 83.56 9 SER B C 1
ATOM 4493 O O . SER B 1 9 ? -11.188 1.081 -18.047 1 83.56 9 SER B O 1
ATOM 4495 N N . SER B 1 10 ? -13.055 0.61 -16.969 1 85.75 10 SER B N 1
ATOM 4496 C CA . SER B 1 10 ? -12.555 1.101 -15.695 1 85.75 10 SER B CA 1
ATOM 4497 C C . SER B 1 10 ? -11.383 0.264 -15.203 1 85.75 10 SER B C 1
ATOM 4499 O O . SER B 1 10 ? -10.391 0.805 -14.703 1 85.75 10 SER B O 1
ATOM 4501 N N . ALA B 1 11 ? -11.516 -0.994 -15.367 1 86 11 ALA B N 1
ATOM 4502 C CA . ALA B 1 11 ? -10.438 -1.887 -14.945 1 86 11 ALA B CA 1
ATOM 4503 C C . ALA B 1 11 ? -9.164 -1.632 -15.75 1 86 11 ALA B C 1
ATOM 4505 O O . ALA B 1 11 ? -8.062 -1.653 -15.203 1 86 11 ALA B O 1
ATOM 4506 N N . GLN B 1 12 ? -9.281 -1.414 -17 1 88 12 GLN B N 1
ATOM 4507 C CA . GLN B 1 12 ? -8.125 -1.115 -17.844 1 88 12 GLN B CA 1
ATOM 4508 C C . GLN B 1 12 ? -7.473 0.199 -17.438 1 88 12 GLN B C 1
ATOM 4510 O O . GLN B 1 12 ? -6.242 0.317 -17.453 1 88 12 GLN B O 1
ATOM 4515 N N . THR B 1 13 ? -8.32 1.141 -17.109 1 92.25 13 THR B N 1
ATOM 4516 C CA . THR B 1 13 ? -7.809 2.424 -16.641 1 92.25 13 THR B CA 1
ATOM 4517 C C . THR B 1 13 ? -7.023 2.256 -15.344 1 92.25 13 THR B C 1
ATOM 4519 O O . THR B 1 13 ? -5.965 2.863 -15.164 1 92.25 13 THR B O 1
ATOM 4522 N N . VAL B 1 14 ? -7.52 1.478 -14.492 1 93.44 14 VAL B N 1
ATOM 4523 C CA . VAL B 1 14 ? -6.832 1.192 -13.234 1 93.44 14 VAL B CA 1
ATOM 4524 C C . VAL B 1 14 ? -5.5 0.505 -13.523 1 93.44 14 VAL B C 1
ATOM 4526 O O . VAL B 1 14 ? -4.48 0.839 -12.914 1 93.44 14 VAL B O 1
ATOM 4529 N N . LYS B 1 15 ? -5.453 -0.427 -14.43 1 92.5 15 LYS B N 1
ATOM 4530 C CA . LYS B 1 15 ? -4.215 -1.108 -14.797 1 92.5 15 LYS B CA 1
ATOM 4531 C C . LYS B 1 15 ? -3.168 -0.115 -15.289 1 92.5 15 LYS B C 1
ATOM 4533 O O . LYS B 1 15 ? -1.994 -0.21 -14.93 1 92.5 15 LYS B O 1
ATOM 4538 N N . LEU B 1 16 ? -3.627 0.79 -16.094 1 93.06 16 LEU B N 1
ATOM 4539 C CA . LEU B 1 16 ? -2.721 1.812 -16.609 1 93.06 16 LEU B CA 1
ATOM 4540 C C . LEU B 1 16 ? -2.203 2.697 -15.477 1 93.06 16 LEU B C 1
ATOM 4542 O O . LEU B 1 16 ? -1.027 3.068 -15.461 1 93.06 16 LEU B O 1
ATOM 4546 N N . ALA B 1 17 ? -3.08 3.049 -14.594 1 96.25 17 ALA B N 1
ATOM 4547 C CA . ALA B 1 17 ? -2.676 3.85 -13.438 1 96.25 17 ALA B CA 1
ATOM 4548 C C . ALA B 1 17 ? -1.637 3.115 -12.602 1 96.25 17 ALA B C 1
ATOM 4550 O O . ALA B 1 17 ? -0.66 3.717 -12.141 1 96.25 17 ALA B O 1
ATOM 4551 N N . LEU B 1 18 ? -1.837 1.887 -12.422 1 95.88 18 LEU B N 1
ATOM 4552 C CA . LEU B 1 18 ? -0.897 1.069 -11.664 1 95.88 18 LEU B CA 1
ATOM 4553 C C . LEU B 1 18 ? 0.456 1.004 -12.359 1 95.88 18 LEU B C 1
ATOM 4555 O O . LEU B 1 18 ? 1.5 1.023 -11.711 1 95.88 18 LEU B O 1
ATOM 4559 N N . GLN B 1 19 ? 0.469 0.95 -13.648 1 94 19 GLN B N 1
ATOM 4560 C CA . GLN B 1 19 ? 1.715 0.962 -14.406 1 94 19 GLN B CA 1
ATOM 4561 C C . GLN B 1 19 ? 2.471 2.271 -14.203 1 94 19 GLN B C 1
ATOM 4563 O O . GLN B 1 19 ? 3.697 2.271 -14.07 1 94 19 GLN B O 1
ATOM 4568 N N . VAL B 1 20 ? 1.745 3.318 -14.188 1 94.56 20 VAL B N 1
ATOM 4569 C CA . VAL B 1 20 ? 2.354 4.621 -13.93 1 94.56 20 VAL B CA 1
ATOM 4570 C C . VAL B 1 20 ? 2.959 4.641 -12.531 1 94.56 20 VAL B C 1
ATOM 4572 O O . VAL B 1 20 ? 4.082 5.113 -12.336 1 94.56 20 VAL B O 1
ATOM 4575 N N . LEU B 1 21 ? 2.279 4.102 -11.602 1 94.81 21 LEU B N 1
ATOM 4576 C CA . LEU B 1 21 ? 2.742 4.117 -10.219 1 94.81 21 LEU B CA 1
ATOM 4577 C C . LEU B 1 21 ? 4.016 3.295 -10.062 1 94.81 21 LEU B C 1
ATOM 4579 O O . LEU B 1 21 ? 4.797 3.525 -9.141 1 94.81 21 LEU B O 1
ATOM 4583 N N . GLN B 1 22 ? 4.199 2.334 -10.922 1 94.31 22 GLN B N 1
ATOM 4584 C CA . GLN B 1 22 ? 5.398 1.506 -10.875 1 94.31 22 GLN B CA 1
ATOM 4585 C C . GLN B 1 22 ? 6.656 2.35 -11.055 1 94.31 22 GLN B C 1
ATOM 4587 O O . GLN B 1 22 ? 7.746 1.952 -10.625 1 94.31 22 GLN B O 1
ATOM 4592 N N . THR B 1 23 ? 6.574 3.531 -11.664 1 91.44 23 THR B N 1
ATOM 4593 C CA . THR B 1 23 ? 7.727 4.406 -11.852 1 91.44 23 THR B CA 1
ATOM 4594 C C . THR B 1 23 ? 8.266 4.887 -10.508 1 91.44 23 THR B C 1
ATOM 4596 O O . THR B 1 23 ? 9.414 5.32 -10.406 1 91.44 23 THR B O 1
ATOM 4599 N N . LEU B 1 24 ? 7.445 4.762 -9.43 1 92 24 LEU B N 1
ATOM 4600 C CA . LEU B 1 24 ? 7.871 5.156 -8.086 1 92 24 LEU B CA 1
ATOM 4601 C C . LEU B 1 24 ? 8.625 4.023 -7.402 1 92 24 LEU B C 1
ATOM 4603 O O . LEU B 1 24 ? 9.258 4.23 -6.359 1 92 24 LEU B O 1
ATOM 4607 N N . SER B 1 25 ? 8.562 2.77 -7.934 1 93.44 25 SER B N 1
ATOM 4608 C CA . SER B 1 25 ? 9.242 1.6 -7.387 1 93.44 25 SER B CA 1
ATOM 4609 C C . SER B 1 25 ? 8.984 1.46 -5.891 1 93.44 25 SER B C 1
ATOM 4611 O O . SER B 1 25 ? 9.922 1.312 -5.105 1 93.44 25 SER B O 1
ATOM 4613 N N . LEU B 1 26 ? 7.738 1.461 -5.492 1 95.31 26 LEU B N 1
ATOM 4614 C CA . LEU B 1 26 ? 7.316 1.561 -4.102 1 95.31 26 LEU B CA 1
ATOM 4615 C C . LEU B 1 26 ? 7.727 0.318 -3.316 1 95.31 26 LEU B C 1
ATOM 4617 O O . LEU B 1 26 ? 7.742 0.333 -2.084 1 95.31 26 LEU B O 1
ATOM 4621 N N . THR B 1 27 ? 8.094 -0.778 -3.979 1 96.75 27 THR B N 1
ATOM 4622 C CA . THR B 1 27 ? 8.398 -2.02 -3.277 1 96.75 27 THR B CA 1
ATOM 4623 C C . THR B 1 27 ? 9.891 -2.33 -3.35 1 96.75 27 THR B C 1
ATOM 4625 O O . THR B 1 27 ? 10.367 -3.244 -2.678 1 96.75 27 THR B O 1
ATOM 4628 N N . ALA B 1 28 ? 10.641 -1.575 -4.086 1 96.31 28 ALA B N 1
ATOM 4629 C CA . ALA B 1 28 ? 12.023 -1.887 -4.43 1 96.31 28 ALA B CA 1
ATOM 4630 C C . ALA B 1 28 ? 12.898 -1.955 -3.18 1 96.31 28 ALA B C 1
ATOM 4632 O O . ALA B 1 28 ? 13.859 -2.721 -3.131 1 96.31 28 ALA B O 1
ATOM 4633 N N . TRP B 1 29 ? 12.539 -1.139 -2.127 1 95 29 TRP B N 1
ATOM 4634 C CA . TRP B 1 29 ? 13.344 -1.047 -0.912 1 95 29 TRP B CA 1
ATOM 4635 C C . TRP B 1 29 ? 13.438 -2.4 -0.217 1 95 29 TRP B C 1
ATOM 4637 O O . TRP B 1 29 ? 14.328 -2.621 0.61 1 95 29 TRP B O 1
ATOM 4647 N N . GLN B 1 30 ? 12.562 -3.359 -0.545 1 96.69 30 GLN B N 1
ATOM 4648 C CA . GLN B 1 30 ? 12.477 -4.656 0.114 1 96.69 30 GLN B CA 1
ATOM 4649 C C . GLN B 1 30 ? 13.492 -5.637 -0.475 1 96.69 30 GLN B C 1
ATOM 4651 O O . GLN B 1 30 ? 13.75 -6.695 0.107 1 96.69 30 GLN B O 1
ATOM 4656 N N . TYR B 1 31 ? 14.078 -5.32 -1.633 1 97.75 31 TYR B N 1
ATOM 4657 C CA . TYR B 1 31 ? 14.812 -6.32 -2.398 1 97.75 31 TYR B CA 1
ATOM 4658 C C . TYR B 1 31 ? 16.25 -5.883 -2.631 1 97.75 31 TYR B C 1
ATOM 4660 O O . TYR B 1 31 ? 16.594 -4.719 -2.41 1 97.75 31 TYR B O 1
ATOM 4668 N N . PRO B 1 32 ? 17.141 -6.867 -3.023 1 97.06 32 PRO B N 1
ATOM 4669 C CA . PRO B 1 32 ? 18.5 -6.465 -3.414 1 97.06 32 PRO B CA 1
ATOM 4670 C C . PRO B 1 32 ? 18.5 -5.426 -4.531 1 97.06 32 PRO B C 1
ATOM 4672 O O . PRO B 1 32 ? 17.688 -5.5 -5.453 1 97.06 32 PRO B O 1
ATOM 4675 N N . PRO B 1 33 ? 19.375 -4.457 -4.426 1 95 33 PRO B N 1
ATOM 4676 C CA . PRO B 1 33 ? 19.469 -3.49 -5.523 1 95 33 PRO B CA 1
ATOM 4677 C C . PRO B 1 33 ? 19.922 -4.133 -6.832 1 95 33 PRO B C 1
ATOM 4679 O O . PRO B 1 33 ? 20.562 -5.188 -6.82 1 95 33 PRO B O 1
ATOM 4682 N N . ASP B 1 34 ? 19.562 -3.547 -7.93 1 95.5 34 ASP B N 1
ATOM 4683 C CA . ASP B 1 34 ? 20 -3.988 -9.25 1 95.5 34 ASP B CA 1
ATOM 4684 C C . ASP B 1 34 ? 21.531 -3.936 -9.359 1 95.5 34 ASP B C 1
ATOM 4686 O O . ASP B 1 34 ? 22.141 -2.891 -9.125 1 95.5 34 ASP B O 1
ATOM 4690 N N . CYS B 1 35 ? 22.062 -5.07 -9.703 1 94.25 35 CYS B N 1
ATOM 4691 C CA . CYS B 1 35 ? 23.516 -5.188 -9.828 1 94.25 35 CYS B CA 1
ATOM 4692 C C . CYS B 1 35 ? 23.969 -4.922 -11.258 1 94.25 35 CYS B C 1
ATOM 4694 O O . CYS B 1 35 ? 23.375 -5.441 -12.203 1 94.25 35 CYS B O 1
ATOM 4696 N N . THR B 1 36 ? 25.031 -4.137 -11.453 1 91 36 THR B N 1
ATOM 4697 C CA . THR B 1 36 ? 25.609 -3.877 -12.773 1 91 36 THR B CA 1
ATOM 4698 C C . THR B 1 36 ? 26.625 -4.949 -13.148 1 91 36 THR B C 1
ATOM 4700 O O . THR B 1 36 ? 27.578 -5.191 -12.398 1 91 36 THR B O 1
ATOM 4703 N N . LEU B 1 37 ? 26.391 -5.512 -14.281 1 96.12 37 LEU B N 1
ATOM 4704 C CA . LEU B 1 37 ? 27.281 -6.566 -14.75 1 96.12 37 LEU B CA 1
ATOM 4705 C C . LEU B 1 37 ? 28.344 -6.004 -15.672 1 96.12 37 LEU B C 1
ATOM 4707 O O . LEU B 1 37 ? 28.109 -5.023 -16.375 1 96.12 37 LEU B O 1
ATOM 4711 N N . THR B 1 38 ? 29.516 -6.609 -15.609 1 96.62 38 THR B N 1
ATOM 4712 C CA . THR B 1 38 ? 30.594 -6.352 -16.562 1 96.62 38 THR B CA 1
ATOM 4713 C C . THR B 1 38 ? 30.75 -7.523 -17.531 1 96.62 38 THR B C 1
ATOM 4715 O O . THR B 1 38 ? 30.812 -8.68 -17.109 1 96.62 38 THR B O 1
ATOM 4718 N N . ASN B 1 39 ? 30.844 -7.207 -18.812 1 97.81 39 ASN B N 1
ATOM 4719 C CA . ASN B 1 39 ? 31.062 -8.25 -19.812 1 97.81 39 ASN B CA 1
ATOM 4720 C C . ASN B 1 39 ? 32.312 -9.062 -19.516 1 97.81 39 ASN B C 1
ATOM 4722 O O . ASN B 1 39 ? 33.375 -8.492 -19.234 1 97.81 39 ASN B O 1
ATOM 4726 N N . GLY B 1 40 ? 32.188 -10.312 -19.516 1 98.06 40 GLY B N 1
ATOM 4727 C CA . GLY B 1 40 ? 33.312 -11.188 -19.281 1 98.06 40 GLY B CA 1
ATOM 4728 C C . GLY B 1 40 ? 33.531 -11.531 -17.828 1 98.06 40 GLY B C 1
ATOM 4729 O O . GLY B 1 40 ? 34.406 -12.312 -17.484 1 98.06 40 GLY B O 1
ATOM 4730 N N . SER B 1 41 ? 32.656 -11.039 -16.953 1 97.62 41 SER B N 1
ATOM 4731 C CA . SER B 1 41 ? 32.812 -11.336 -15.539 1 97.62 41 SER B CA 1
ATOM 4732 C C . SER B 1 41 ? 32.5 -12.797 -15.242 1 97.62 41 SER B C 1
ATOM 4734 O O . SER B 1 41 ? 32 -13.516 -16.109 1 97.62 41 SER B O 1
ATOM 4736 N N . SER B 1 42 ? 32.875 -13.211 -14.016 1 98.44 42 SER B N 1
ATOM 4737 C CA . SER B 1 42 ? 32.656 -14.602 -13.625 1 98.44 42 SER B CA 1
ATOM 4738 C C . SER B 1 42 ? 32.031 -14.695 -12.227 1 98.44 42 SER B C 1
ATOM 4740 O O . SER B 1 42 ? 32.312 -13.844 -11.375 1 98.44 42 SER B O 1
ATOM 4742 N N . PHE B 1 43 ? 31.266 -15.656 -11.984 1 98.81 43 PHE B N 1
ATOM 4743 C CA . PHE B 1 43 ? 30.672 -16.016 -10.703 1 98.81 43 PHE B CA 1
ATOM 4744 C C . PHE B 1 43 ? 30.797 -17.516 -10.445 1 98.81 43 PHE B C 1
ATOM 4746 O O . PHE B 1 43 ? 31 -18.297 -11.375 1 98.81 43 PHE B O 1
ATOM 4753 N N . ASP B 1 44 ? 30.766 -17.906 -9.188 1 98.75 44 ASP B N 1
ATOM 4754 C CA . ASP B 1 44 ? 30.75 -19.344 -8.898 1 98.75 44 ASP B CA 1
ATOM 4755 C C . ASP B 1 44 ? 29.5 -20.016 -9.438 1 98.75 44 ASP B C 1
ATOM 4757 O O . ASP B 1 44 ? 29.562 -21.047 -10.109 1 98.75 44 ASP B O 1
ATOM 4761 N N . PHE B 1 45 ? 28.359 -19.406 -9.188 1 98.88 45 PHE B N 1
ATOM 4762 C CA . PHE B 1 45 ? 27.094 -19.922 -9.688 1 98.88 45 PHE B CA 1
ATOM 4763 C C . PHE B 1 45 ? 26.328 -18.844 -10.445 1 98.88 45 PHE B C 1
ATOM 4765 O O . PHE B 1 45 ? 26.312 -17.672 -10.031 1 98.88 45 PHE B O 1
ATOM 4772 N N . ILE B 1 46 ? 25.703 -19.203 -11.547 1 98.94 46 ILE B N 1
ATOM 4773 C CA . ILE B 1 46 ? 24.766 -18.359 -12.281 1 98.94 46 ILE B CA 1
ATOM 4774 C C . ILE B 1 46 ? 23.375 -19 -12.25 1 98.94 46 ILE B C 1
ATOM 4776 O O . ILE B 1 46 ? 23.188 -20.109 -12.758 1 98.94 46 ILE B O 1
ATOM 4780 N N . VAL B 1 47 ? 22.438 -18.375 -11.586 1 98.94 47 VAL B N 1
ATOM 4781 C CA . VAL B 1 47 ? 21.047 -18.812 -11.562 1 98.94 47 VAL B CA 1
ATOM 4782 C C . VAL B 1 47 ? 20.234 -18 -12.57 1 98.94 47 VAL B C 1
ATOM 4784 O O . VAL B 1 47 ? 20.141 -16.781 -12.453 1 98.94 47 VAL B O 1
ATOM 4787 N N . VAL B 1 48 ? 19.641 -18.672 -13.562 1 98.94 48 VAL B N 1
ATOM 4788 C CA . VAL B 1 48 ? 18.875 -18 -14.617 1 98.94 48 VAL B CA 1
ATOM 4789 C C . VAL B 1 48 ? 17.391 -18.047 -14.289 1 98.94 48 VAL B C 1
ATOM 4791 O O . VAL B 1 48 ? 16.734 -19.078 -14.492 1 98.94 48 VAL B O 1
ATOM 4794 N N . GLY B 1 49 ? 16.812 -16.906 -13.883 1 98.88 49 GLY B N 1
ATOM 4795 C CA . GLY B 1 49 ? 15.422 -16.812 -13.469 1 98.88 49 GLY B CA 1
ATOM 4796 C C . GLY B 1 49 ? 15.258 -16.672 -11.969 1 98.88 49 GLY B C 1
ATOM 4797 O O . GLY B 1 49 ? 15.797 -17.484 -11.203 1 98.88 49 GLY B O 1
ATOM 4798 N N . SER B 1 50 ? 14.5 -15.695 -11.547 1 98.81 50 SER B N 1
ATOM 4799 C CA . SER B 1 50 ? 14.328 -15.422 -10.125 1 98.81 50 SER B CA 1
ATOM 4800 C C . SER B 1 50 ? 12.984 -15.922 -9.617 1 98.81 50 SER B C 1
ATOM 4802 O O . SER B 1 50 ? 12.484 -15.445 -8.602 1 98.81 50 SER B O 1
ATOM 4804 N N . GLY B 1 51 ? 12.297 -16.859 -10.352 1 98.62 51 GLY B N 1
ATOM 4805 C CA . GLY B 1 51 ? 11.031 -17.406 -9.898 1 98.62 51 GLY B CA 1
ATOM 4806 C C . GLY B 1 51 ? 11.133 -18.109 -8.547 1 98.62 51 GLY B C 1
ATOM 4807 O O . GLY B 1 51 ? 12.062 -17.844 -7.781 1 98.62 51 GLY B O 1
ATOM 4808 N N . THR B 1 52 ? 10.188 -18.953 -8.258 1 98.56 52 THR B N 1
ATOM 4809 C CA . THR B 1 52 ? 10.117 -19.641 -6.965 1 98.56 52 THR B CA 1
ATOM 4810 C C . THR B 1 52 ? 11.43 -20.344 -6.66 1 98.56 52 THR B C 1
ATOM 4812 O O . THR B 1 52 ? 12.047 -20.094 -5.621 1 98.56 52 THR B O 1
ATOM 4815 N N . ALA B 1 53 ? 11.867 -21.109 -7.562 1 98.88 53 ALA B N 1
ATOM 4816 C CA . ALA B 1 53 ? 13.07 -21.906 -7.332 1 98.88 53 ALA B CA 1
ATOM 4817 C C . ALA B 1 53 ? 14.32 -21.047 -7.344 1 98.88 53 ALA B C 1
ATOM 4819 O O . ALA B 1 53 ? 15.211 -21.203 -6.504 1 98.88 53 ALA B O 1
ATOM 4820 N N . GLY B 1 54 ? 14.414 -20.125 -8.305 1 98.88 54 GLY B N 1
ATOM 4821 C CA . GLY B 1 54 ? 15.594 -19.281 -8.406 1 98.88 54 GLY B CA 1
ATOM 4822 C C . GLY B 1 54 ? 15.844 -18.453 -7.16 1 98.88 54 GLY B C 1
ATOM 4823 O O . GLY B 1 54 ? 16.984 -18.266 -6.754 1 98.88 54 GLY B O 1
ATOM 4824 N N . SER B 1 55 ? 14.797 -17.938 -6.602 1 98.88 55 SER B N 1
ATOM 4825 C CA . SER B 1 55 ? 14.922 -17.156 -5.379 1 98.88 55 SER B CA 1
ATOM 4826 C C . SER B 1 55 ? 15.438 -18.016 -4.227 1 98.88 55 SER B C 1
ATOM 4828 O O . SER B 1 55 ? 16.281 -17.562 -3.449 1 98.88 55 SER B O 1
ATOM 4830 N N . VAL B 1 56 ? 14.922 -19.234 -4.113 1 98.88 56 VAL B N 1
ATOM 4831 C CA . VAL B 1 56 ? 15.367 -20.156 -3.076 1 98.88 56 VAL B CA 1
ATOM 4832 C C . VAL B 1 56 ? 16.859 -20.438 -3.254 1 98.88 56 VAL B C 1
ATOM 4834 O O . VAL B 1 56 ? 17.625 -20.344 -2.299 1 98.88 56 VAL B O 1
ATOM 4837 N N . LEU B 1 57 ? 17.281 -20.75 -4.457 1 98.88 57 LEU B N 1
ATOM 4838 C CA . LEU B 1 57 ? 18.656 -21.125 -4.742 1 98.88 57 LEU B CA 1
ATOM 4839 C C . LEU B 1 57 ? 19.609 -19.969 -4.48 1 98.88 57 LEU B C 1
ATOM 4841 O O . LEU B 1 57 ? 20.656 -20.141 -3.863 1 98.88 57 LEU B O 1
ATOM 4845 N N . ALA B 1 58 ? 19.219 -18.797 -5.004 1 98.81 58 ALA B N 1
ATOM 4846 C CA . ALA B 1 58 ? 20.062 -17.609 -4.797 1 98.81 58 ALA B CA 1
ATOM 4847 C C . ALA B 1 58 ? 20.297 -17.375 -3.309 1 98.81 58 ALA B C 1
ATOM 4849 O O . ALA B 1 58 ? 21.422 -17.062 -2.898 1 98.81 58 ALA B O 1
ATOM 4850 N N . ASN B 1 59 ? 19.234 -17.469 -2.502 1 98.81 59 ASN B N 1
ATOM 4851 C CA . ASN B 1 59 ? 19.359 -17.266 -1.062 1 98.81 59 ASN B CA 1
ATOM 4852 C C . ASN B 1 59 ? 20.266 -18.328 -0.428 1 98.81 59 ASN B C 1
ATOM 4854 O O . ASN B 1 59 ? 21.219 -17.984 0.285 1 98.81 59 ASN B O 1
ATOM 4858 N N . ARG B 1 60 ? 19.984 -19.594 -0.705 1 98.69 60 ARG B N 1
ATOM 4859 C CA . ARG B 1 60 ? 20.688 -20.688 -0.039 1 98.69 60 ARG B CA 1
ATOM 4860 C C . ARG B 1 60 ? 22.156 -20.734 -0.458 1 98.69 60 ARG B C 1
ATOM 4862 O O . ARG B 1 60 ? 23.031 -20.953 0.374 1 98.69 60 ARG B O 1
ATOM 4869 N N . LEU B 1 61 ? 22.453 -20.516 -1.7 1 98.56 61 LEU B N 1
ATOM 4870 C CA . LEU B 1 61 ? 23.812 -20.609 -2.193 1 98.56 61 LEU B CA 1
ATOM 4871 C C . LEU B 1 61 ? 24.641 -19.406 -1.723 1 98.56 61 LEU B C 1
ATOM 4873 O O . LEU B 1 61 ? 25.828 -19.547 -1.397 1 98.56 61 LEU B O 1
ATOM 4877 N N . SER B 1 62 ? 24.062 -18.203 -1.637 1 98.44 62 SER B N 1
ATOM 4878 C CA . SER B 1 62 ? 24.797 -17 -1.274 1 98.44 62 SER B CA 1
ATOM 4879 C C . SER B 1 62 ? 24.969 -16.891 0.238 1 98.44 62 SER B C 1
ATOM 4881 O O . SER B 1 62 ? 25.625 -15.961 0.729 1 98.44 62 SER B O 1
ATOM 4883 N N . ALA B 1 63 ? 24.281 -17.828 1.01 1 98 63 ALA B N 1
ATOM 4884 C CA . ALA B 1 63 ? 24.438 -17.797 2.461 1 98 63 ALA B CA 1
ATOM 4885 C C . ALA B 1 63 ? 25.906 -17.953 2.857 1 98 63 ALA B C 1
ATOM 4887 O O . ALA B 1 63 ? 26.328 -17.453 3.902 1 98 63 ALA B O 1
ATOM 4888 N N . ASN B 1 64 ? 26.688 -18.688 2.047 1 97.5 64 ASN B N 1
ATOM 4889 C CA . ASN B 1 64 ? 28.141 -18.75 2.223 1 97.5 64 ASN B CA 1
ATOM 4890 C C . ASN B 1 64 ? 28.828 -17.578 1.537 1 97.5 64 ASN B C 1
ATOM 4892 O O . ASN B 1 64 ? 28.844 -17.5 0.308 1 97.5 64 ASN B O 1
ATOM 4896 N N . GLU B 1 65 ? 29.453 -16.781 2.26 1 96.31 65 GLU B N 1
ATOM 4897 C CA . GLU B 1 65 ? 30.016 -15.523 1.784 1 96.31 65 GLU B CA 1
ATOM 4898 C C . GLU B 1 65 ? 31.188 -15.758 0.832 1 96.31 65 GLU B C 1
ATOM 4900 O O . GLU B 1 65 ? 31.594 -14.852 0.101 1 96.31 65 GLU B O 1
ATOM 4905 N N . SER B 1 66 ? 31.719 -16.938 0.808 1 96 66 SER B N 1
ATOM 4906 C CA . SER B 1 66 ? 32.875 -17.234 -0.039 1 96 66 SER B CA 1
ATOM 4907 C C . SER B 1 66 ? 32.438 -17.625 -1.448 1 96 66 SER B C 1
ATOM 4909 O O . SER B 1 66 ? 33.281 -17.797 -2.338 1 96 66 SER B O 1
ATOM 4911 N N . VAL B 1 67 ? 31.172 -17.734 -1.637 1 97.44 67 VAL B N 1
ATOM 4912 C CA . VAL B 1 67 ? 30.609 -18.156 -2.918 1 97.44 67 VAL B CA 1
ATOM 4913 C C . VAL B 1 67 ? 29.938 -16.953 -3.598 1 97.44 67 VAL B C 1
ATOM 4915 O O . VAL B 1 67 ? 29.094 -16.281 -2.996 1 97.44 67 VAL B O 1
ATOM 4918 N N . SER B 1 68 ? 30.297 -16.672 -4.812 1 98.5 68 SER B N 1
ATOM 4919 C CA . SER B 1 68 ? 29.656 -15.594 -5.559 1 98.5 68 SER B CA 1
ATOM 4920 C C . SER B 1 68 ? 28.5 -16.125 -6.398 1 98.5 68 SER B C 1
ATOM 4922 O O . SER B 1 68 ? 28.641 -17.109 -7.109 1 98.5 68 SER B O 1
ATOM 4924 N N . VAL B 1 69 ? 27.344 -15.484 -6.289 1 98.88 69 VAL B N 1
ATOM 4925 C CA . VAL B 1 69 ? 26.141 -15.938 -6.973 1 98.88 69 VAL B CA 1
ATOM 4926 C C . VAL B 1 69 ? 25.562 -14.805 -7.816 1 98.88 69 VAL B C 1
ATOM 4928 O O . VAL B 1 69 ? 25.406 -13.688 -7.328 1 98.88 69 VAL B O 1
ATOM 4931 N N . LEU B 1 70 ? 25.312 -15.055 -9.109 1 98.88 70 LEU B N 1
ATOM 4932 C CA . LEU B 1 70 ? 24.578 -14.156 -9.992 1 98.88 70 LEU B CA 1
ATOM 4933 C C . LEU B 1 70 ? 23.156 -14.672 -10.227 1 98.88 70 LEU B C 1
ATOM 4935 O O . LEU B 1 70 ? 22.969 -15.828 -10.609 1 98.88 70 LEU B O 1
ATOM 4939 N N . LEU B 1 71 ? 22.172 -13.883 -9.875 1 98.94 71 LEU B N 1
ATOM 4940 C CA . LEU B 1 71 ? 20.781 -14.164 -10.195 1 98.94 71 LEU B CA 1
ATOM 4941 C C . LEU B 1 71 ? 20.297 -13.258 -11.32 1 98.94 71 LEU B C 1
ATOM 4943 O O . LEU B 1 71 ? 20.328 -12.031 -11.188 1 98.94 71 LEU B O 1
ATOM 4947 N N . LEU B 1 72 ? 19.844 -13.836 -12.422 1 98.88 72 LEU B N 1
ATOM 4948 C CA . LEU B 1 72 ? 19.359 -13.086 -13.57 1 98.88 72 LEU B CA 1
ATOM 4949 C C . LEU B 1 72 ? 17.828 -13.039 -13.586 1 98.88 72 LEU B C 1
ATOM 4951 O O . LEU B 1 72 ? 17.172 -14.062 -13.367 1 98.88 72 LEU B O 1
ATOM 4955 N N . GLU B 1 73 ? 17.25 -11.906 -13.781 1 98.81 73 GLU B N 1
ATOM 4956 C CA . GLU B 1 73 ? 15.805 -11.703 -13.922 1 98.81 73 GLU B CA 1
ATOM 4957 C C . GLU B 1 73 ? 15.484 -10.805 -15.109 1 98.81 73 GLU B C 1
ATOM 4959 O O . GLU B 1 73 ? 16.016 -9.695 -15.219 1 98.81 73 GLU B O 1
ATOM 4964 N N . ALA B 1 74 ? 14.602 -11.328 -15.977 1 98.44 74 ALA B N 1
ATOM 4965 C CA . ALA B 1 74 ? 14.227 -10.609 -17.188 1 98.44 74 ALA B CA 1
ATOM 4966 C C . ALA B 1 74 ? 13.352 -9.398 -16.859 1 98.44 74 ALA B C 1
ATOM 4968 O O . ALA B 1 74 ? 13.305 -8.438 -17.625 1 98.44 74 ALA B O 1
ATOM 4969 N N . GLY B 1 75 ? 12.656 -9.445 -15.766 1 98.06 75 GLY B N 1
ATOM 4970 C CA . GLY B 1 75 ? 11.797 -8.352 -15.344 1 98.06 75 GLY B CA 1
ATOM 4971 C C . GLY B 1 75 ? 12.414 -7.5 -14.25 1 98.06 75 GLY B C 1
ATOM 4972 O O . GLY B 1 75 ? 13.602 -7.621 -13.961 1 98.06 75 GLY B O 1
ATOM 4973 N N . GLY B 1 76 ? 11.617 -6.574 -13.719 1 97.75 76 GLY B N 1
ATOM 4974 C CA . GLY B 1 76 ? 12.047 -5.668 -12.672 1 97.75 76 GLY B CA 1
ATOM 4975 C C . GLY B 1 76 ? 11.523 -6.051 -11.297 1 97.75 76 GLY B C 1
ATOM 4976 O O . GLY B 1 76 ? 11.32 -7.234 -11.016 1 97.75 76 GLY B O 1
ATOM 4977 N N . TYR B 1 77 ? 11.422 -5.039 -10.391 1 97.81 77 TYR B N 1
ATOM 4978 C CA . TYR B 1 77 ? 10.891 -5.238 -9.047 1 97.81 77 TYR B CA 1
ATOM 4979 C C . TYR B 1 77 ? 9.383 -5.465 -9.078 1 97.81 77 TYR B C 1
ATOM 4981 O O . TYR B 1 77 ? 8.695 -4.984 -9.984 1 97.81 77 TYR B O 1
ATOM 4989 N N . PRO B 1 78 ? 8.883 -6.25 -8.078 1 98.06 78 PRO B N 1
ATOM 4990 C CA . PRO B 1 78 ? 7.426 -6.418 -8 1 98.06 78 PRO B CA 1
ATOM 4991 C C . PRO B 1 78 ? 6.688 -5.094 -7.828 1 98.06 78 PRO B C 1
ATOM 4993 O O . PRO B 1 78 ? 7.152 -4.215 -7.102 1 98.06 78 PRO B O 1
ATOM 4996 N N . PRO B 1 79 ? 5.586 -4.934 -8.508 1 97.69 79 PRO B N 1
ATOM 4997 C CA . PRO B 1 79 ? 4.758 -3.734 -8.359 1 97.69 79 PRO B CA 1
ATOM 4998 C C . PRO B 1 79 ? 3.893 -3.773 -7.102 1 97.69 79 PRO B C 1
ATOM 5000 O O . PRO B 1 79 ? 3.83 -4.801 -6.422 1 97.69 79 PRO B O 1
ATOM 5003 N N . LEU B 1 80 ? 3.203 -2.672 -6.855 1 96.88 80 LEU B N 1
ATOM 5004 C CA . LEU B 1 80 ? 2.326 -2.555 -5.695 1 96.88 80 LEU B CA 1
ATOM 5005 C C . LEU B 1 80 ? 1.247 -3.633 -5.723 1 96.88 80 LEU B C 1
ATOM 5007 O O . LEU B 1 80 ? 0.93 -4.223 -4.684 1 96.88 80 LEU B O 1
ATOM 5011 N N . GLU B 1 81 ? 0.67 -3.859 -6.871 1 97.06 81 GLU B N 1
ATOM 5012 C CA . GLU B 1 81 ? -0.436 -4.805 -6.988 1 97.06 81 GLU B CA 1
ATOM 5013 C C . GLU B 1 81 ? 0.041 -6.238 -6.789 1 97.06 81 GLU B C 1
ATOM 5015 O O . GLU B 1 81 ? -0.771 -7.145 -6.59 1 97.06 81 GLU B O 1
ATOM 5020 N N . SER B 1 82 ? 1.362 -6.477 -6.879 1 97.94 82 SER B N 1
ATOM 5021 C CA . SER B 1 82 ? 1.903 -7.777 -6.504 1 97.94 82 SER B CA 1
ATOM 5022 C C . SER B 1 82 ? 1.9 -7.961 -4.992 1 97.94 82 SER B C 1
ATOM 5024 O O . SER B 1 82 ? 1.651 -9.062 -4.496 1 97.94 82 SER B O 1
ATOM 5026 N N . GLU B 1 83 ? 2.094 -6.969 -4.301 1 96.81 83 GLU B N 1
ATOM 5027 C CA . GLU B 1 83 ? 2.193 -7.039 -2.846 1 96.81 83 GLU B CA 1
ATOM 5028 C C . GLU B 1 83 ? 0.812 -7.121 -2.203 1 96.81 83 GLU B C 1
ATOM 5030 O O . GLU B 1 83 ? 0.631 -7.809 -1.194 1 96.81 83 GLU B O 1
ATOM 5035 N N . LEU B 1 84 ? -0.171 -6.398 -2.729 1 97.69 84 LEU B N 1
ATOM 5036 C CA . LEU B 1 84 ? -1.522 -6.363 -2.178 1 97.69 84 LEU B CA 1
ATOM 5037 C C . LEU B 1 84 ? -2.354 -7.527 -2.709 1 97.69 84 LEU B C 1
ATOM 5039 O O . LEU B 1 84 ? -2.754 -7.531 -3.875 1 97.69 84 LEU B O 1
ATOM 5043 N N . PRO B 1 85 ? -2.75 -8.43 -1.876 1 97.75 85 PRO B N 1
ATOM 5044 C CA . PRO B 1 85 ? -3.414 -9.656 -2.312 1 97.75 85 PRO B CA 1
ATOM 5045 C C . PRO B 1 85 ? -4.699 -9.391 -3.094 1 97.75 85 PRO B C 1
ATOM 5047 O O . PRO B 1 85 ? -4.984 -10.086 -4.07 1 97.75 85 PRO B O 1
ATOM 5050 N N . ALA B 1 86 ? -5.441 -8.359 -2.775 1 96.5 86 ALA B N 1
ATOM 5051 C CA . ALA B 1 86 ? -6.75 -8.117 -3.371 1 96.5 86 ALA B CA 1
ATOM 5052 C C . ALA B 1 86 ? -6.625 -7.723 -4.84 1 96.5 86 ALA B C 1
ATOM 5054 O O . ALA B 1 86 ? -7.605 -7.762 -5.586 1 96.5 86 ALA B O 1
ATOM 5055 N N . LEU B 1 87 ? -5.426 -7.352 -5.27 1 95.69 87 LEU B N 1
ATOM 5056 C CA . LEU B 1 87 ? -5.258 -6.805 -6.613 1 95.69 87 LEU B CA 1
ATOM 5057 C C . LEU B 1 87 ? -4.605 -7.824 -7.539 1 95.69 87 LEU B C 1
ATOM 5059 O O . LEU B 1 87 ? -4.141 -7.473 -8.625 1 95.69 87 LEU B O 1
ATOM 5063 N N . PHE B 1 88 ? -4.586 -9.086 -7.164 1 95.19 88 PHE B N 1
ATOM 5064 C CA . PHE B 1 88 ? -3.803 -10.078 -7.898 1 95.19 88 PHE B CA 1
ATOM 5065 C C . PHE B 1 88 ? -4.316 -10.219 -9.328 1 95.19 88 PHE B C 1
ATOM 5067 O O . PHE B 1 88 ? -3.545 -10.516 -10.242 1 95.19 88 PHE B O 1
ATOM 5074 N N . MET B 1 89 ? -5.594 -9.977 -9.586 1 93.56 89 MET B N 1
ATOM 5075 C CA . MET B 1 89 ? -6.172 -10.172 -10.914 1 93.56 89 MET B CA 1
ATOM 5076 C C . MET B 1 89 ? -5.641 -9.133 -11.898 1 93.56 89 MET B C 1
ATOM 5078 O O . MET B 1 89 ? -5.738 -9.312 -13.117 1 93.56 89 MET B O 1
ATOM 5082 N N . MET B 1 90 ? -5.066 -8.047 -11.336 1 93.62 90 MET B N 1
ATOM 5083 C CA . MET B 1 90 ? -4.562 -6.973 -12.188 1 93.62 90 MET B CA 1
ATOM 5084 C C . MET B 1 90 ? -3.23 -7.359 -12.82 1 93.62 90 MET B C 1
ATOM 5086 O O . MET B 1 90 ? -2.768 -6.699 -13.75 1 93.62 90 MET B O 1
ATOM 5090 N N . LEU B 1 91 ? -2.635 -8.422 -12.406 1 95.06 91 LEU B N 1
ATOM 5091 C CA . LEU B 1 91 ? -1.278 -8.781 -12.797 1 95.06 91 LEU B CA 1
ATOM 5092 C C . LEU B 1 91 ? -1.288 -9.625 -14.07 1 95.06 91 LEU B C 1
ATOM 5094 O O . LEU B 1 91 ? -0.272 -9.727 -14.758 1 95.06 91 LEU B O 1
ATOM 5098 N N . SER B 1 92 ? -2.414 -10.289 -14.32 1 90.31 92 SER B N 1
ATOM 5099 C CA . SER B 1 92 ? -2.484 -11.109 -15.523 1 90.31 92 SER B CA 1
ATOM 5100 C C . SER B 1 92 ? -2.424 -10.25 -16.781 1 90.31 92 SER B C 1
ATOM 5102 O O . SER B 1 92 ? -3.037 -9.188 -16.844 1 90.31 92 SER B O 1
ATOM 5104 N N . ASN B 1 93 ? -1.638 -10.742 -17.797 1 90.75 93 ASN B N 1
ATOM 5105 C CA . ASN B 1 93 ? -1.491 -10.047 -19.062 1 90.75 93 ASN B CA 1
ATOM 5106 C C . ASN B 1 93 ? -1.032 -8.602 -18.875 1 90.75 93 ASN B C 1
ATOM 5108 O O . ASN B 1 93 ? -1.531 -7.695 -19.531 1 90.75 93 ASN B O 1
ATOM 5112 N N . SER B 1 94 ? -0.269 -8.367 -17.828 1 93.19 94 SER B N 1
ATOM 5113 C CA . SER B 1 94 ? 0.364 -7.082 -17.547 1 93.19 94 SER B CA 1
ATOM 5114 C C . SER B 1 94 ? 1.824 -7.078 -17.984 1 93.19 94 SER B C 1
ATOM 5116 O O . SER B 1 94 ? 2.295 -8.039 -18.594 1 93.19 94 SER B O 1
ATOM 5118 N N . ASP B 1 95 ? 2.533 -6.012 -17.656 1 93.75 95 ASP B N 1
ATOM 5119 C CA . ASP B 1 95 ? 3.941 -5.895 -18.016 1 93.75 95 ASP B CA 1
ATOM 5120 C C . ASP B 1 95 ? 4.809 -6.805 -17.141 1 93.75 95 ASP B C 1
ATOM 5122 O O . ASP B 1 95 ? 5.996 -6.988 -17.422 1 93.75 95 ASP B O 1
ATOM 5126 N N . TYR B 1 96 ? 4.207 -7.504 -16.25 1 97.12 96 TYR B N 1
ATOM 5127 C CA . TYR B 1 96 ? 4.914 -8.406 -15.344 1 97.12 96 TYR B CA 1
ATOM 5128 C C . TYR B 1 96 ? 4.688 -9.859 -15.734 1 97.12 96 TYR B C 1
ATOM 5130 O O . TYR B 1 96 ? 5.012 -10.773 -14.977 1 97.12 96 TYR B O 1
ATOM 5138 N N . ASP B 1 97 ? 4.105 -10.008 -16.891 1 96.56 97 ASP B N 1
ATOM 5139 C CA . ASP B 1 97 ? 3.775 -11.281 -17.531 1 96.56 97 ASP B CA 1
ATOM 5140 C C . ASP B 1 97 ? 4.465 -11.414 -18.875 1 96.56 97 ASP B C 1
ATOM 5142 O O . ASP B 1 97 ? 4.547 -10.445 -19.641 1 96.56 97 ASP B O 1
ATOM 5146 N N . TYR B 1 98 ? 5.027 -12.617 -19.172 1 97.5 98 TYR B N 1
ATOM 5147 C CA . TYR B 1 98 ? 5.641 -12.852 -20.469 1 97.5 98 TYR B CA 1
ATOM 5148 C C . TYR B 1 98 ? 4.602 -12.789 -21.578 1 97.5 98 TYR B C 1
ATOM 5150 O O . TYR B 1 98 ? 4.945 -12.586 -22.75 1 97.5 98 TYR B O 1
ATOM 5158 N N . LYS B 1 99 ? 3.283 -12.992 -21.266 1 95.88 99 LYS B N 1
ATOM 5159 C CA . LYS B 1 99 ? 2.146 -12.914 -22.172 1 95.88 99 LYS B CA 1
ATOM 5160 C C . LYS B 1 99 ? 2.23 -14 -23.25 1 95.88 99 LYS B C 1
ATOM 5162 O O . LYS B 1 99 ? 2.053 -13.719 -24.438 1 95.88 99 LYS B O 1
ATOM 5167 N N . TYR B 1 100 ? 2.59 -15.211 -22.797 1 97.12 100 TYR B N 1
ATOM 5168 C CA . TYR B 1 100 ? 2.562 -16.375 -23.688 1 97.12 100 TYR B CA 1
ATOM 5169 C C . TYR B 1 100 ? 1.145 -16.906 -23.844 1 97.12 100 TYR B C 1
ATOM 5171 O O . TYR B 1 100 ? 0.331 -16.797 -22.922 1 97.12 100 TYR B O 1
ATOM 5179 N N . TYR B 1 101 ? 0.852 -17.516 -25.016 1 96.88 101 TYR B N 1
ATOM 5180 C CA . TYR B 1 101 ? -0.431 -18.141 -25.297 1 96.88 101 TYR B CA 1
ATOM 5181 C C . TYR B 1 101 ? -0.234 -19.516 -25.922 1 96.88 101 TYR B C 1
ATOM 5183 O O . TYR B 1 101 ? 0.744 -19.766 -26.625 1 96.88 101 TYR B O 1
ATOM 5191 N N . ALA B 1 102 ? -1.127 -20.359 -25.594 1 97.5 102 ALA B N 1
ATOM 5192 C CA . ALA B 1 102 ? -1.15 -21.656 -26.266 1 97.5 102 ALA B CA 1
ATOM 5193 C C . ALA B 1 102 ? -1.563 -21.516 -27.734 1 97.5 102 ALA B C 1
ATOM 5195 O O . ALA B 1 102 ? -2.203 -20.531 -28.109 1 97.5 102 ALA B O 1
ATOM 5196 N N . GLU B 1 103 ? -1.147 -22.484 -28.531 1 97.44 103 GLU B N 1
ATOM 5197 C CA . GLU B 1 103 ? -1.681 -22.562 -29.875 1 97.44 103 GLU B CA 1
ATOM 5198 C C . GLU B 1 103 ? -3.154 -22.969 -29.875 1 97.44 103 GLU B C 1
ATOM 5200 O O . GLU B 1 103 ? -3.586 -23.75 -29.016 1 97.44 103 GLU B O 1
ATOM 5205 N N . ASN B 1 104 ? -3.904 -22.375 -30.781 1 97.44 104 ASN B N 1
ATOM 5206 C CA . ASN B 1 104 ? -5.281 -22.812 -30.969 1 97.44 104 ASN B CA 1
ATOM 5207 C C . ASN B 1 104 ? -5.344 -24.219 -31.547 1 97.44 104 ASN B C 1
ATOM 5209 O O . ASN B 1 104 ? -4.91 -24.453 -32.688 1 97.44 104 ASN B O 1
ATOM 5213 N N . ASP B 1 105 ? -5.918 -25.172 -30.844 1 96.62 105 ASP B N 1
ATOM 5214 C CA . ASP B 1 105 ? -5.961 -26.562 -31.297 1 96.62 105 ASP B CA 1
ATOM 5215 C C . ASP B 1 105 ? -7.281 -26.859 -32 1 96.62 105 ASP B C 1
ATOM 5217 O O . ASP B 1 105 ? -7.496 -27.984 -32.469 1 96.62 105 ASP B O 1
ATOM 5221 N N . ASN B 1 106 ? -8.211 -25.922 -32.094 1 95.56 106 ASN B N 1
ATOM 5222 C CA . ASN B 1 106 ? -9.531 -26.016 -32.719 1 95.56 106 ASN B CA 1
ATOM 5223 C C . ASN B 1 106 ? -10.375 -27.109 -32.062 1 95.56 106 ASN B C 1
ATOM 5225 O O . ASN B 1 106 ? -11.219 -27.719 -32.719 1 95.56 106 ASN B O 1
ATOM 5229 N N . TYR B 1 107 ? -10.133 -27.422 -30.859 1 95.88 107 TYR B N 1
ATOM 5230 C CA . TYR B 1 107 ? -10.805 -28.5 -30.141 1 95.88 107 TYR B CA 1
ATOM 5231 C C . TYR B 1 107 ? -11.211 -28.062 -28.75 1 95.88 107 TYR B C 1
ATOM 5233 O O . TYR B 1 107 ? -12.375 -28.188 -28.359 1 95.88 107 TYR B O 1
ATOM 5241 N N . THR B 1 108 ? -10.367 -27.5 -28 1 97.06 108 THR B N 1
ATOM 5242 C CA . THR B 1 108 ? -10.609 -27.047 -26.641 1 97.06 108 THR B CA 1
ATOM 5243 C C . THR B 1 108 ? -10.711 -25.531 -26.594 1 97.06 108 THR B C 1
ATOM 5245 O O . THR B 1 108 ? -10.594 -24.859 -27.609 1 97.06 108 THR B O 1
ATOM 5248 N N . MET B 1 109 ? -11.109 -24.906 -25.344 1 96.62 109 MET B N 1
ATOM 5249 C CA . MET B 1 109 ? -11.109 -23.469 -25.078 1 96.62 109 MET B CA 1
ATOM 5250 C C . MET B 1 109 ? -11.984 -22.734 -26.078 1 96.62 109 MET B C 1
ATOM 5252 O O . MET B 1 109 ? -11.594 -21.672 -26.594 1 96.62 109 MET B O 1
ATOM 5256 N N . GLN B 1 110 ? -13.078 -23.266 -26.391 1 96.19 110 GLN B N 1
ATOM 5257 C CA . GLN B 1 110 ? -13.906 -22.781 -27.5 1 96.19 110 GLN B CA 1
ATOM 5258 C C . GLN B 1 110 ? -14.516 -21.422 -27.188 1 96.19 110 GLN B C 1
ATOM 5260 O O . GLN B 1 110 ? -14.891 -20.688 -28.094 1 96.19 110 GLN B O 1
ATOM 5265 N N . ASN B 1 111 ? -14.594 -21.094 -25.906 1 96.31 111 ASN B N 1
ATOM 5266 C CA . ASN B 1 111 ? -15.219 -19.828 -25.531 1 96.31 111 ASN B CA 1
ATOM 5267 C C . ASN B 1 111 ? -14.234 -18.891 -24.828 1 96.31 111 ASN B C 1
ATOM 5269 O O . ASN B 1 111 ? -14.641 -17.984 -24.109 1 96.31 111 ASN B O 1
ATOM 5273 N N . ILE B 1 112 ? -13.016 -19.141 -24.953 1 95.5 112 ILE B N 1
ATOM 5274 C CA . ILE B 1 112 ? -11.969 -18.203 -24.562 1 95.5 112 ILE B CA 1
ATOM 5275 C C . ILE B 1 112 ? -11.664 -17.25 -25.703 1 95.5 112 ILE B C 1
ATOM 5277 O O . ILE B 1 112 ? -11.727 -17.641 -26.875 1 95.5 112 ILE B O 1
ATOM 5281 N N . ARG B 1 113 ? -11.352 -16 -25.391 1 92.31 113 ARG B N 1
ATOM 5282 C CA . ARG B 1 113 ? -10.992 -15.039 -26.422 1 92.31 113 ARG B CA 1
ATOM 5283 C C . ARG B 1 113 ? -9.844 -15.555 -27.281 1 92.31 113 ARG B C 1
ATOM 5285 O O . ARG B 1 113 ? -8.812 -15.984 -26.75 1 92.31 113 ARG B O 1
ATOM 5292 N N . GLY B 1 114 ? -10.039 -15.586 -28.562 1 92.12 114 GLY B N 1
ATOM 5293 C CA . GLY B 1 114 ? -9.016 -16.078 -29.469 1 92.12 114 GLY B CA 1
ATOM 5294 C C . GLY B 1 114 ? -8.914 -17.594 -29.5 1 92.12 114 GLY B C 1
ATOM 5295 O O . GLY B 1 114 ? -8.125 -18.156 -30.266 1 92.12 114 GLY B O 1
ATOM 5296 N N . LYS B 1 115 ? -9.648 -18.281 -28.656 1 95.38 115 LYS B N 1
ATOM 5297 C CA . LYS B 1 115 ? -9.703 -19.734 -28.547 1 95.38 115 LYS B CA 1
ATOM 5298 C C . LYS B 1 115 ? -8.328 -20.312 -28.219 1 95.38 115 LYS B C 1
ATOM 5300 O O . LYS B 1 115 ? -7.922 -21.328 -28.781 1 95.38 115 LYS B O 1
ATOM 5305 N N . ARG B 1 116 ? -7.605 -19.641 -27.469 1 94.44 116 ARG B N 1
ATOM 5306 C CA . ARG B 1 116 ? -6.32 -20.047 -26.906 1 94.44 116 ARG B CA 1
ATOM 5307 C C . ARG B 1 116 ? -6.148 -19.469 -25.5 1 94.44 116 ARG B C 1
ATOM 5309 O O . ARG B 1 116 ? -6.559 -18.328 -25.234 1 94.44 116 ARG B O 1
ATOM 5316 N N . CYS B 1 117 ? -5.664 -20.25 -24.641 1 94.12 117 CYS B N 1
ATOM 5317 C CA . CYS B 1 117 ? -5.547 -19.781 -23.266 1 94.12 117 CYS B CA 1
ATOM 5318 C C . CYS B 1 117 ? -4.242 -19.016 -23.062 1 94.12 117 CYS B C 1
ATOM 5320 O O . CYS B 1 117 ? -3.244 -19.297 -23.734 1 94.12 117 CYS B O 1
ATOM 5322 N N . ALA B 1 118 ? -4.281 -18.016 -22.219 1 95.19 118 ALA B N 1
ATOM 5323 C CA . ALA B 1 118 ? -3.08 -17.328 -21.766 1 95.19 118 ALA B CA 1
ATOM 5324 C C . ALA B 1 118 ? -2.256 -18.203 -20.828 1 95.19 118 ALA B C 1
ATOM 5326 O O . ALA B 1 118 ? -2.803 -18.844 -19.922 1 95.19 118 ALA B O 1
ATOM 5327 N N . LEU B 1 119 ? -1.016 -18.344 -21.109 1 96.38 119 LEU B N 1
ATOM 53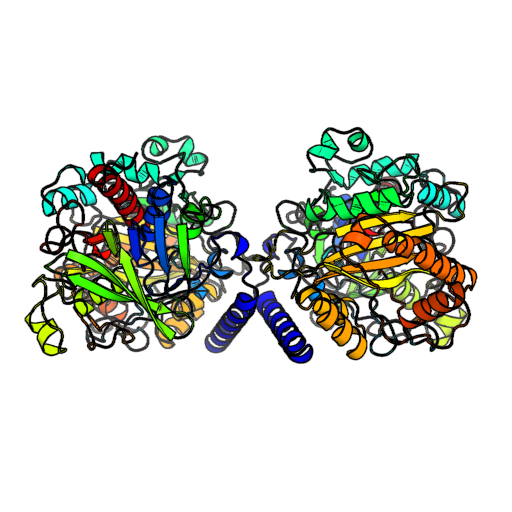28 C CA . LEU B 1 119 ? -0.084 -19.109 -20.281 1 96.38 119 LEU B CA 1
ATOM 5329 C C . LEU B 1 119 ? 0.783 -18.172 -19.438 1 96.38 119 LEU B C 1
ATOM 5331 O O . LEU B 1 119 ? 1.98 -18.031 -19.688 1 96.38 119 LEU B O 1
ATOM 5335 N N . THR B 1 120 ? 0.185 -17.656 -18.453 1 94.19 120 THR B N 1
ATOM 5336 C CA . THR B 1 120 ? 0.789 -16.641 -17.609 1 94.19 120 THR B CA 1
ATOM 5337 C C . THR B 1 120 ? 2.055 -17.172 -16.938 1 94.19 120 THR B C 1
ATOM 5339 O O . THR B 1 120 ? 2.043 -18.25 -16.328 1 94.19 120 THR B O 1
ATOM 5342 N N . GLN B 1 121 ? 3.121 -16.5 -17.031 1 96.75 121 GLN B N 1
ATOM 5343 C CA . GLN B 1 121 ? 4.402 -16.719 -16.359 1 96.75 121 GLN B CA 1
ATOM 5344 C C . GLN B 1 121 ? 5.027 -15.391 -15.945 1 96.75 121 GLN B C 1
ATOM 5346 O O . GLN B 1 121 ? 5.18 -14.484 -16.766 1 96.75 121 GLN B O 1
ATOM 5351 N N . GLY B 1 122 ? 5.387 -15.305 -14.758 1 97.94 122 GLY B N 1
ATOM 5352 C CA . GLY B 1 122 ? 5.867 -14.039 -14.227 1 97.94 122 GLY B CA 1
ATOM 5353 C C . GLY B 1 122 ? 7.18 -13.594 -14.836 1 97.94 122 GLY B C 1
ATOM 5354 O O . GLY B 1 122 ? 8.133 -14.375 -14.93 1 97.94 122 GLY B O 1
ATOM 5355 N N . LYS B 1 123 ? 7.227 -12.391 -15.383 1 98.38 123 LYS B N 1
ATOM 5356 C CA . LYS B 1 123 ? 8.422 -11.648 -15.773 1 98.38 123 LYS B CA 1
ATOM 5357 C C . LYS B 1 123 ? 8.711 -10.516 -14.805 1 98.38 123 LYS B C 1
ATOM 5359 O O . LYS B 1 123 ? 8.562 -9.336 -15.148 1 98.38 123 LYS B O 1
ATOM 5364 N N . VAL B 1 124 ? 9.086 -10.852 -13.672 1 98.56 124 VAL B N 1
ATOM 5365 C CA . VAL B 1 124 ? 9.25 -9.984 -12.508 1 98.56 124 VAL B CA 1
ATOM 5366 C C . VAL B 1 124 ? 10.055 -10.719 -11.43 1 98.56 124 VAL B C 1
ATOM 5368 O O . VAL B 1 124 ? 10.047 -11.945 -11.367 1 98.56 124 VAL B O 1
ATOM 5371 N N . LEU B 1 125 ? 10.766 -9.992 -10.602 1 98.69 125 LEU B N 1
ATOM 5372 C CA . LEU B 1 125 ? 11.484 -10.602 -9.492 1 98.69 125 LEU B CA 1
ATOM 5373 C C . LEU B 1 125 ? 10.562 -11.492 -8.672 1 98.69 125 LEU B C 1
ATOM 5375 O O . LEU B 1 125 ? 9.484 -11.055 -8.258 1 98.69 125 LEU B O 1
ATOM 5379 N N . GLY B 1 126 ? 10.906 -12.742 -8.492 1 98.62 126 GLY B N 1
ATOM 5380 C CA . GLY B 1 126 ? 10.055 -13.727 -7.848 1 98.62 126 GLY B CA 1
ATOM 5381 C C . GLY B 1 126 ? 9.258 -14.562 -8.836 1 98.62 126 GLY B C 1
ATOM 5382 O O . GLY B 1 126 ? 8.672 -15.586 -8.461 1 98.62 126 GLY B O 1
ATOM 5383 N N . GLY B 1 127 ? 9.258 -14.086 -10.125 1 98.44 127 GLY B N 1
ATOM 5384 C CA . GLY B 1 127 ? 8.547 -14.82 -11.164 1 98.44 127 GLY B CA 1
ATOM 5385 C C . GLY B 1 127 ? 7.07 -14.984 -10.859 1 98.44 127 GLY B C 1
ATOM 5386 O O . GLY B 1 127 ? 6.398 -14.031 -10.469 1 98.44 127 GLY B O 1
ATOM 5387 N N . THR B 1 128 ? 6.582 -16.172 -11.086 1 98.06 128 THR B N 1
ATOM 5388 C CA . THR B 1 128 ? 5.152 -16.422 -10.961 1 98.06 128 THR B CA 1
ATOM 5389 C C . THR B 1 128 ? 4.723 -16.375 -9.492 1 98.06 128 THR B C 1
ATOM 5391 O O . THR B 1 128 ? 3.57 -16.062 -9.188 1 98.06 128 THR B O 1
ATOM 5394 N N . SER B 1 129 ? 5.621 -16.578 -8.508 1 98.31 129 SER B N 1
ATOM 5395 C CA . SER B 1 129 ? 5.27 -16.438 -7.098 1 98.31 129 SER B CA 1
ATOM 5396 C C . SER B 1 129 ? 4.875 -15 -6.766 1 98.31 129 SER B C 1
ATOM 5398 O O . SER B 1 129 ? 4.238 -14.75 -5.742 1 98.31 129 SER B O 1
ATOM 5400 N N . SER B 1 130 ? 5.219 -14.055 -7.621 1 98.44 130 SER B N 1
ATOM 5401 C CA . SER B 1 130 ? 4.887 -12.648 -7.422 1 98.44 130 SER B CA 1
ATOM 5402 C C . SER B 1 130 ? 3.602 -12.273 -8.156 1 98.44 130 SER B C 1
ATOM 5404 O O . SER B 1 130 ? 3.125 -11.141 -8.055 1 98.44 130 SER B O 1
ATOM 5406 N N . THR B 1 131 ? 2.996 -13.25 -8.875 1 97.25 131 THR B N 1
ATOM 5407 C CA . THR B 1 131 ? 1.854 -12.859 -9.688 1 97.25 131 THR B CA 1
ATOM 5408 C C . THR B 1 131 ? 0.704 -13.852 -9.523 1 97.25 131 THR B C 1
ATOM 5410 O O . THR B 1 131 ? -0.43 -13.562 -9.914 1 97.25 131 THR B O 1
ATOM 5413 N N . TYR B 1 132 ? 0.925 -14.984 -8.93 1 95.81 132 TYR B N 1
ATOM 5414 C CA . TYR B 1 132 ? -0.097 -16.031 -8.859 1 95.81 132 TYR B CA 1
ATOM 5415 C C . TYR B 1 132 ? -1.154 -15.68 -7.816 1 95.81 132 TYR B C 1
ATOM 5417 O O . TYR B 1 132 ? -1.141 -14.586 -7.246 1 95.81 132 TYR B O 1
ATOM 5425 N N . ALA B 1 133 ? -2.127 -16.547 -7.535 1 96.31 133 ALA B N 1
ATOM 5426 C CA . ALA B 1 133 ? -3.277 -16.25 -6.684 1 96.31 133 ALA B CA 1
ATOM 5427 C C . ALA B 1 133 ? -3.008 -16.672 -5.238 1 96.31 133 ALA B C 1
ATOM 5429 O O . ALA B 1 133 ? -3.939 -16.797 -4.438 1 96.31 133 ALA B O 1
ATOM 5430 N N . MET B 1 134 ? -1.837 -17.031 -4.832 1 97.75 134 MET B N 1
ATOM 5431 C CA . MET B 1 134 ? -1.313 -17.172 -3.475 1 97.75 134 MET B CA 1
ATOM 5432 C C . MET B 1 134 ? -1.95 -18.375 -2.777 1 97.75 134 MET B C 1
ATOM 5434 O O . MET B 1 134 ? -1.738 -18.578 -1.582 1 97.75 134 MET B O 1
ATOM 5438 N N . MET B 1 135 ? -2.787 -19.219 -3.48 1 97 135 MET B N 1
ATOM 5439 C CA . MET B 1 135 ? -3.359 -20.406 -2.861 1 97 135 MET B CA 1
ATOM 5440 C C . MET B 1 135 ? -2.283 -21.453 -2.594 1 97 135 MET B C 1
ATOM 5442 O O . MET B 1 135 ? -1.407 -21.672 -3.432 1 97 135 MET B O 1
ATOM 5446 N N . HIS B 1 136 ? -2.352 -22 -1.411 1 96.06 136 HIS B N 1
ATOM 5447 C CA . HIS B 1 136 ? -1.254 -22.859 -0.986 1 96.06 136 HIS B CA 1
ATOM 5448 C C . HIS B 1 136 ? -1.744 -24.281 -0.696 1 96.06 136 HIS B C 1
ATOM 5450 O O . HIS B 1 136 ? -2.582 -24.484 0.186 1 96.06 136 HIS B O 1
ATOM 5456 N N . THR B 1 137 ? -1.244 -25.234 -1.412 1 93.44 137 THR B N 1
ATOM 5457 C CA . THR B 1 137 ? -1.355 -26.656 -1.149 1 93.44 137 THR B CA 1
ATOM 5458 C C . THR B 1 137 ? -0.054 -27.375 -1.497 1 93.44 137 THR B C 1
ATOM 5460 O O . THR B 1 137 ? 0.772 -26.844 -2.242 1 93.44 137 THR B O 1
ATOM 5463 N N . ARG B 1 138 ? 0.149 -28.594 -0.975 1 92.88 138 ARG B N 1
ATOM 5464 C CA . ARG B 1 138 ? 1.349 -29.375 -1.25 1 92.88 138 ARG B CA 1
ATOM 5465 C C . ARG B 1 138 ? 1.048 -30.516 -2.209 1 92.88 138 ARG B C 1
ATOM 5467 O O . ARG B 1 138 ? 1.963 -31.109 -2.787 1 92.88 138 ARG B O 1
ATOM 5474 N N . GLY B 1 139 ? -0.164 -30.797 -2.383 1 92.38 139 GLY B N 1
ATOM 5475 C CA . GLY B 1 139 ? -0.536 -32.031 -3.092 1 92.38 139 GLY B CA 1
ATOM 5476 C C . GLY B 1 139 ? -0.639 -33.219 -2.184 1 92.38 139 GLY B C 1
ATOM 5477 O O . GLY B 1 139 ? -0.526 -33.125 -0.962 1 92.38 139 GLY B O 1
ATOM 5478 N N . ASP B 1 140 ? -0.896 -34.344 -2.799 1 95.19 140 ASP B N 1
ATOM 5479 C CA . ASP B 1 140 ? -1.036 -35.625 -2.094 1 95.19 140 ASP B CA 1
ATOM 5480 C C . ASP B 1 140 ? 0.325 -36.281 -1.86 1 95.19 140 ASP B C 1
ATOM 5482 O O . ASP B 1 140 ? 1.214 -36.188 -2.711 1 95.19 140 ASP B O 1
ATOM 5486 N N . PRO B 1 141 ? 0.525 -36.969 -0.701 1 94.5 141 PRO B N 1
ATOM 5487 C CA . PRO B 1 141 ? 1.803 -37.656 -0.466 1 94.5 141 PRO B CA 1
ATOM 5488 C C . PRO B 1 141 ? 2.152 -38.656 -1.566 1 94.5 141 PRO B C 1
ATOM 5490 O O . PRO B 1 141 ? 3.328 -38.812 -1.897 1 94.5 141 PRO B O 1
ATOM 5493 N N . GLN B 1 142 ? 1.212 -39.25 -2.184 1 95.5 142 GLN B N 1
ATOM 5494 C CA . GLN B 1 142 ? 1.439 -40.25 -3.225 1 95.5 142 GLN B CA 1
ATOM 5495 C C . GLN B 1 142 ? 2.059 -39.594 -4.465 1 95.5 142 GLN B C 1
ATOM 5497 O O . GLN B 1 142 ? 2.639 -40.312 -5.301 1 95.5 142 GLN B O 1
ATOM 5502 N N . ASP B 1 143 ? 1.847 -38.312 -4.59 1 96.88 143 ASP B N 1
ATOM 5503 C CA . ASP B 1 143 ? 2.488 -37.625 -5.703 1 96.88 143 ASP B CA 1
ATOM 5504 C C . ASP B 1 143 ? 4.004 -37.812 -5.668 1 96.88 143 ASP B C 1
ATOM 5506 O O . ASP B 1 143 ? 4.625 -38.062 -6.707 1 96.88 143 ASP B O 1
ATOM 5510 N N . TYR B 1 144 ? 4.551 -37.781 -4.539 1 97.19 144 TYR B N 1
ATOM 5511 C CA . TYR B 1 144 ? 6 -37.812 -4.379 1 97.19 144 TYR B CA 1
ATOM 5512 C C . TYR B 1 144 ? 6.52 -39.25 -4.387 1 97.19 144 TYR B C 1
ATOM 5514 O O . TYR B 1 144 ? 7.668 -39.5 -4.754 1 97.19 144 TYR B O 1
ATOM 5522 N N . ASP B 1 145 ? 5.684 -40.156 -4.027 1 96.94 145 ASP B N 1
ATOM 5523 C CA . ASP B 1 145 ? 6.023 -41.562 -4.25 1 96.94 145 ASP B CA 1
ATOM 5524 C C . ASP B 1 145 ? 6.16 -41.875 -5.738 1 96.94 145 ASP B C 1
ATOM 5526 O O . ASP B 1 145 ? 7.039 -42.625 -6.148 1 96.94 145 ASP B O 1
ATOM 5530 N N . VAL B 1 146 ? 5.332 -41.281 -6.492 1 97.38 146 VAL B N 1
ATOM 5531 C CA . VAL B 1 146 ? 5.43 -41.406 -7.945 1 97.38 146 VAL B CA 1
ATOM 5532 C C . VAL B 1 146 ? 6.73 -40.75 -8.43 1 97.38 146 VAL B C 1
ATOM 5534 O O . VAL B 1 146 ? 7.383 -41.281 -9.336 1 97.38 146 VAL B O 1
ATOM 5537 N N . TRP B 1 147 ? 7.125 -39.594 -7.828 1 98.31 147 TRP B N 1
ATOM 5538 C CA . TRP B 1 147 ? 8.398 -39 -8.203 1 98.31 147 TRP B CA 1
ATOM 5539 C C . TRP B 1 147 ? 9.555 -39.938 -7.945 1 98.31 147 TRP B C 1
ATOM 5541 O O . TRP B 1 147 ? 10.453 -40.094 -8.781 1 98.31 147 TRP B O 1
ATOM 5551 N N . ALA B 1 148 ? 9.516 -40.594 -6.812 1 98.44 148 ALA B N 1
ATOM 5552 C CA . ALA B 1 148 ? 10.555 -41.562 -6.457 1 98.44 148 ALA B CA 1
ATOM 5553 C C . ALA B 1 148 ? 10.617 -42.688 -7.465 1 98.44 148 ALA B C 1
ATOM 5555 O O . ALA B 1 148 ? 11.703 -43.125 -7.875 1 98.44 148 ALA B O 1
ATOM 5556 N N . GLU B 1 149 ? 9.5 -43.156 -7.859 1 98 149 GLU B N 1
ATOM 5557 C CA . GLU B 1 149 ? 9.414 -44.25 -8.828 1 98 149 GLU B CA 1
ATOM 5558 C C . GLU B 1 149 ? 9.969 -43.812 -10.188 1 98 149 GLU B C 1
ATOM 5560 O O . GLU B 1 149 ? 10.781 -44.531 -10.773 1 98 149 GLU B O 1
ATOM 5565 N N . ARG B 1 150 ? 9.547 -42.688 -10.656 1 97.31 150 ARG B N 1
ATOM 5566 C CA . ARG B 1 150 ? 9.914 -42.219 -11.992 1 97.31 150 ARG B CA 1
ATOM 5567 C C . ARG B 1 150 ? 11.398 -41.875 -12.07 1 97.31 150 ARG B C 1
ATOM 5569 O O . ARG B 1 150 ? 12.008 -42 -13.133 1 97.31 150 ARG B O 1
ATOM 5576 N N . THR B 1 151 ? 11.953 -41.469 -10.953 1 98 151 THR B N 1
ATOM 5577 C CA . THR B 1 151 ? 13.352 -41.062 -10.93 1 98 151 THR B CA 1
ATOM 5578 C C . THR B 1 151 ? 14.234 -42.219 -10.438 1 98 151 THR B C 1
ATOM 5580 O O . THR B 1 151 ? 15.461 -42.094 -10.445 1 98 151 THR B O 1
ATOM 5583 N N . ASN B 1 152 ? 13.625 -43.312 -9.984 1 97.5 152 ASN B N 1
ATOM 5584 C CA . ASN B 1 152 ? 14.328 -44.406 -9.336 1 97.5 152 ASN B CA 1
ATOM 5585 C C . ASN B 1 152 ? 15.234 -43.906 -8.219 1 97.5 152 ASN B C 1
ATOM 5587 O O . ASN B 1 152 ? 16.422 -44.25 -8.188 1 97.5 152 ASN B O 1
ATOM 5591 N N . ASP B 1 153 ? 14.719 -43.094 -7.41 1 98.25 153 ASP B N 1
ATOM 5592 C CA . ASP B 1 153 ? 15.414 -42.438 -6.301 1 98.25 153 ASP B CA 1
ATOM 5593 C C . ASP B 1 153 ? 14.461 -42.219 -5.129 1 98.25 153 ASP B C 1
ATOM 5595 O O . ASP B 1 153 ? 13.68 -41.25 -5.145 1 98.25 153 ASP B O 1
ATOM 5599 N N . THR B 1 154 ? 14.562 -42.875 -4.031 1 97.69 154 THR B N 1
ATOM 5600 C CA . THR B 1 154 ? 13.617 -42.906 -2.918 1 97.69 154 THR B CA 1
ATOM 5601 C C . THR B 1 154 ? 13.695 -41.594 -2.121 1 97.69 154 THR B C 1
ATOM 5603 O O . THR B 1 154 ? 12.82 -41.312 -1.305 1 97.69 154 THR B O 1
ATOM 5606 N N . THR B 1 155 ? 14.688 -40.781 -2.359 1 97.56 155 THR B N 1
ATOM 5607 C CA . THR B 1 155 ? 14.812 -39.562 -1.612 1 97.56 155 THR B CA 1
ATOM 5608 C C . THR B 1 155 ? 13.727 -38.562 -2.029 1 97.56 155 THR B C 1
ATOM 5610 O O . THR B 1 155 ? 13.5 -37.562 -1.355 1 97.56 155 THR B O 1
ATOM 5613 N N . TRP B 1 156 ? 12.977 -38.906 -3.098 1 98.44 156 TRP B N 1
ATOM 5614 C CA . TRP B 1 156 ? 11.922 -38 -3.592 1 98.44 156 TRP B CA 1
ATOM 5615 C C . TRP B 1 156 ? 10.555 -38.438 -3.068 1 98.44 156 TRP B C 1
ATOM 5617 O O . TRP B 1 156 ? 9.539 -37.812 -3.371 1 98.44 156 TRP B O 1
ATOM 5627 N N . ASN B 1 157 ? 10.477 -39.5 -2.26 1 97.38 157 ASN B N 1
ATOM 5628 C CA . ASN B 1 157 ? 9.172 -39.938 -1.781 1 97.38 157 ASN B CA 1
ATOM 5629 C C . ASN B 1 157 ? 8.617 -39 -0.713 1 97.38 157 ASN B C 1
ATOM 5631 O O . ASN B 1 157 ? 9.289 -38.062 -0.31 1 97.38 157 ASN B O 1
ATOM 5635 N N . ALA B 1 158 ? 7.414 -39.25 -0.276 1 95.75 158 ALA B N 1
ATOM 5636 C CA . ALA B 1 158 ? 6.676 -38.375 0.613 1 95.75 158 ALA B CA 1
ATOM 5637 C C . ALA B 1 158 ? 7.426 -38.156 1.927 1 95.75 158 ALA B C 1
ATOM 5639 O O . ALA B 1 158 ? 7.555 -37.031 2.406 1 95.75 158 ALA B O 1
ATOM 5640 N N . THR B 1 159 ? 7.914 -39.125 2.486 1 95.44 159 THR B N 1
ATOM 5641 C CA . THR B 1 159 ? 8.586 -39.062 3.779 1 95.44 159 THR B CA 1
ATOM 5642 C C . THR B 1 159 ? 9.867 -38.25 3.688 1 95.44 159 THR B C 1
ATOM 5644 O O . THR B 1 159 ? 10.109 -37.375 4.523 1 95.44 159 THR B O 1
ATOM 5647 N N . ASN B 1 160 ? 10.617 -38.469 2.662 1 96.62 160 ASN B N 1
ATOM 5648 C CA . ASN B 1 160 ? 11.945 -37.875 2.562 1 96.62 160 ASN B CA 1
ATOM 5649 C C . ASN B 1 160 ? 11.883 -36.438 2.068 1 96.62 160 ASN B C 1
ATOM 5651 O O . ASN B 1 160 ? 12.828 -35.656 2.248 1 96.62 160 ASN B O 1
ATOM 5655 N N . THR B 1 161 ? 10.797 -36.031 1.456 1 97.12 161 THR B N 1
ATOM 5656 C CA . THR B 1 161 ? 10.68 -34.656 0.971 1 97.12 161 THR B CA 1
ATOM 5657 C C . THR B 1 161 ? 10.047 -33.75 2.029 1 97.12 161 THR B C 1
ATOM 5659 O O . THR B 1 161 ? 10.094 -32.531 1.92 1 97.12 161 THR B O 1
ATOM 5662 N N . LEU B 1 162 ? 9.469 -34.344 3.072 1 96.75 162 LEU B N 1
ATOM 5663 C CA . LEU B 1 162 ? 8.734 -33.594 4.09 1 96.75 162 LEU B CA 1
ATOM 5664 C C . LEU B 1 162 ? 9.625 -32.531 4.727 1 96.75 162 LEU B C 1
ATOM 5666 O O . LEU B 1 162 ? 9.18 -31.406 4.984 1 96.75 162 LEU B O 1
ATOM 5670 N N . ALA B 1 163 ? 10.852 -32.875 4.973 1 97.12 163 ALA B N 1
ATOM 5671 C CA . ALA B 1 163 ? 11.766 -31.953 5.625 1 97.12 163 ALA B CA 1
ATOM 5672 C C . ALA B 1 163 ? 11.969 -30.688 4.777 1 97.12 163 ALA B C 1
ATOM 5674 O O . ALA B 1 163 ? 12.141 -29.594 5.312 1 97.12 163 ALA B O 1
ATOM 5675 N N . TYR B 1 164 ? 11.953 -30.812 3.461 1 98.12 164 TYR B N 1
ATOM 5676 C CA . TYR B 1 164 ? 12.156 -29.672 2.562 1 98.12 164 TYR B CA 1
ATOM 5677 C C . TYR B 1 164 ? 10.891 -28.844 2.447 1 98.12 164 TYR B C 1
ATOM 5679 O O . TYR B 1 164 ? 10.961 -27.625 2.283 1 98.12 164 TYR B O 1
ATOM 5687 N N . PHE B 1 165 ? 9.727 -29.5 2.553 1 97.69 165 PHE B N 1
ATOM 5688 C CA . PHE B 1 165 ? 8.477 -28.75 2.66 1 97.69 165 PHE B CA 1
ATOM 5689 C C . PHE B 1 165 ? 8.469 -27.891 3.916 1 97.69 165 PHE B C 1
ATOM 5691 O O . PHE B 1 165 ? 8.102 -26.703 3.867 1 97.69 165 PHE B O 1
ATOM 5698 N N . LYS B 1 166 ? 8.859 -28.5 4.996 1 97.75 166 LYS B N 1
ATOM 5699 C CA . LYS B 1 166 ? 8.883 -27.781 6.273 1 97.75 166 LYS B CA 1
ATOM 5700 C C . LYS B 1 166 ? 9.93 -26.672 6.262 1 97.75 166 LYS B C 1
ATOM 5702 O O . LYS B 1 166 ? 9.711 -25.609 6.84 1 97.75 166 LYS B O 1
ATOM 5707 N N . LYS B 1 167 ? 11.016 -26.891 5.578 1 98 167 LYS B N 1
ATOM 5708 C CA . LYS B 1 167 ? 12.125 -25.953 5.523 1 98 167 LYS B CA 1
ATOM 5709 C C . LYS B 1 167 ? 11.703 -24.641 4.879 1 98 167 LYS B C 1
ATOM 5711 O O . LYS B 1 167 ? 12.18 -23.562 5.27 1 98 167 LYS B O 1
ATOM 5716 N N . GLN B 1 168 ? 10.852 -24.641 3.932 1 98 168 GLN B N 1
ATOM 5717 C CA . GLN B 1 168 ? 10.469 -23.422 3.217 1 98 168 GLN B CA 1
ATOM 5718 C C . GLN B 1 168 ? 9.312 -22.719 3.92 1 98 168 GLN B C 1
ATOM 5720 O O . GLN B 1 168 ? 9.086 -21.516 3.703 1 98 168 GLN B O 1
ATOM 5725 N N . GLU B 1 169 ? 8.664 -23.375 4.852 1 98.12 169 GLU B N 1
ATOM 5726 C CA . GLU B 1 169 ? 7.344 -22.938 5.285 1 98.12 169 GLU B CA 1
ATOM 5727 C C . GLU B 1 169 ? 7.375 -22.406 6.715 1 98.12 169 GLU B C 1
ATOM 5729 O O . GLU B 1 169 ? 8.062 -22.953 7.574 1 98.12 169 GLU B O 1
ATOM 5734 N N . LYS B 1 170 ? 6.668 -21.359 6.98 1 98.31 170 LYS B N 1
ATOM 5735 C CA . LYS B 1 170 ? 6.336 -20.906 8.328 1 98.31 170 LYS B CA 1
ATOM 5736 C C . LYS B 1 170 ? 4.824 -20.766 8.5 1 98.31 170 LYS B C 1
ATOM 5738 O O . LYS B 1 170 ? 4.242 -19.766 8.078 1 98.31 170 LYS B O 1
ATOM 5743 N N . LEU B 1 171 ? 4.203 -21.734 9.133 1 97.94 171 LEU B N 1
ATOM 5744 C CA . LEU B 1 171 ? 2.781 -21.672 9.445 1 97.94 171 LEU B CA 1
ATOM 5745 C C . LEU B 1 171 ? 2.512 -20.656 10.547 1 97.94 171 LEU B C 1
ATOM 5747 O O . LEU B 1 171 ? 3.109 -20.719 11.625 1 97.94 171 LEU B O 1
ATOM 5751 N N . THR B 1 172 ? 1.633 -19.703 10.273 1 97.81 172 THR B N 1
ATOM 5752 C CA . THR B 1 172 ? 1.344 -18.672 11.266 1 97.81 172 THR B CA 1
ATOM 5753 C C . THR B 1 172 ? -0.132 -18.688 11.648 1 97.81 172 THR B C 1
ATOM 5755 O O . THR B 1 172 ? -0.607 -17.797 12.352 1 97.81 172 THR B O 1
ATOM 5758 N N . ASP B 1 173 ? -0.881 -19.672 11.18 1 96.38 173 ASP B N 1
ATOM 5759 C CA . ASP B 1 173 ? -2.287 -19.844 11.531 1 96.38 173 ASP B CA 1
ATOM 5760 C C . ASP B 1 173 ? -2.434 -20.422 12.938 1 96.38 173 ASP B C 1
ATOM 5762 O O . ASP B 1 173 ? -2.1 -21.578 13.172 1 96.38 173 ASP B O 1
ATOM 5766 N N . GLU B 1 174 ? -3.006 -19.719 13.852 1 95.19 174 GLU B N 1
ATOM 5767 C CA . GLU B 1 174 ? -3.049 -20.078 15.266 1 95.19 174 GLU B CA 1
ATOM 5768 C C . GLU B 1 174 ? -3.85 -21.359 15.477 1 95.19 174 GLU B C 1
ATOM 5770 O O . GLU B 1 174 ? -3.469 -22.203 16.281 1 95.19 174 GLU B O 1
ATOM 5775 N N . GLU B 1 175 ? -4.938 -21.516 14.82 1 94.69 175 GLU B N 1
ATOM 5776 C CA . GLU B 1 175 ? -5.773 -22.703 14.984 1 94.69 175 GLU B CA 1
ATOM 5777 C C . GLU B 1 175 ? -5.047 -23.953 14.523 1 94.69 175 GLU B C 1
ATOM 5779 O O . GLU B 1 175 ? -5.082 -24.984 15.203 1 94.69 175 GLU B O 1
ATOM 5784 N N . LEU B 1 176 ? -4.422 -23.875 13.375 1 95.12 176 LEU B N 1
ATOM 5785 C CA . LEU B 1 176 ? -3.691 -25.031 12.852 1 95.12 176 LEU B CA 1
ATOM 5786 C C . LEU B 1 176 ? -2.48 -25.344 13.719 1 95.12 176 LEU B C 1
ATOM 5788 O O . LEU B 1 176 ? -2.145 -26.516 13.922 1 95.12 176 LEU B O 1
ATOM 5792 N N . LEU B 1 177 ? -1.843 -24.297 14.219 1 96 177 LEU B N 1
ATOM 5793 C CA . LEU B 1 177 ? -0.668 -24.484 15.062 1 96 177 LEU B CA 1
ATOM 5794 C C . LEU B 1 177 ? -1.023 -25.281 16.312 1 96 177 LEU B C 1
ATOM 5796 O O . LEU B 1 177 ? -0.175 -25.984 16.875 1 96 177 LEU B O 1
ATOM 5800 N N . HIS B 1 178 ? -2.26 -25.188 16.75 1 95.62 178 HIS B N 1
ATOM 5801 C CA . HIS B 1 178 ? -2.699 -25.875 17.953 1 95.62 178 HIS B CA 1
ATOM 5802 C C . HIS B 1 178 ? -3.479 -27.141 17.625 1 95.62 178 HIS B C 1
ATOM 5804 O O . HIS B 1 178 ? -4.207 -27.672 18.469 1 95.62 178 HIS B O 1
ATOM 5810 N N . SER B 1 179 ? -3.373 -27.625 16.422 1 93.5 179 SER B N 1
ATOM 5811 C CA . SER B 1 179 ? -4.023 -28.844 15.969 1 93.5 179 SER B CA 1
ATOM 5812 C C . SER B 1 179 ? -3.002 -29.938 15.641 1 93.5 179 SER B C 1
ATOM 5814 O O . SER B 1 179 ? -1.794 -29.703 15.719 1 93.5 179 SER B O 1
ATOM 5816 N N . GLU B 1 180 ? -3.496 -31.109 15.211 1 91.31 180 GLU B N 1
ATOM 5817 C CA . GLU B 1 180 ? -2.635 -32.219 14.852 1 91.31 180 GLU B CA 1
ATOM 5818 C C . GLU B 1 180 ? -1.907 -31.969 13.539 1 91.31 180 GLU B C 1
ATOM 5820 O O . GLU B 1 180 ? -0.866 -32.562 13.266 1 91.31 180 GLU B O 1
ATOM 5825 N N . TYR B 1 181 ? -2.43 -31.031 12.812 1 91.88 181 TYR B N 1
ATOM 5826 C CA . TYR B 1 181 ? -1.862 -30.766 11.5 1 91.88 181 TYR B CA 1
ATOM 5827 C C . TYR B 1 181 ? -0.533 -30.031 11.617 1 91.88 181 TYR B C 1
ATOM 5829 O O . TYR B 1 181 ? 0.247 -30 10.664 1 91.88 181 TYR B O 1
ATOM 5837 N N . ALA B 1 182 ? -0.265 -29.453 12.734 1 93.88 182 ALA B N 1
ATOM 5838 C CA . ALA B 1 182 ? 0.946 -28.672 12.961 1 93.88 182 ALA B CA 1
ATOM 5839 C C . ALA B 1 182 ? 2.197 -29.516 12.711 1 93.88 182 ALA B C 1
ATOM 5841 O O . ALA B 1 182 ? 3.217 -28.984 12.25 1 93.88 182 ALA B O 1
ATOM 5842 N N . ALA B 1 183 ? 2.088 -30.781 12.922 1 93.44 183 ALA B N 1
ATOM 5843 C CA . ALA B 1 183 ? 3.242 -31.672 12.883 1 93.44 183 ALA B CA 1
ATOM 5844 C C . ALA B 1 183 ? 3.799 -31.781 11.461 1 93.44 183 ALA B C 1
ATOM 5846 O O . ALA B 1 183 ? 4.98 -32.062 11.273 1 93.44 183 ALA B O 1
ATOM 5847 N N . VAL B 1 184 ? 3.004 -31.516 10.453 1 94.38 184 VAL B N 1
ATOM 5848 C CA . VAL B 1 184 ? 3.457 -31.703 9.086 1 94.38 184 VAL B CA 1
ATOM 5849 C C . VAL B 1 184 ? 3.729 -30.359 8.438 1 94.38 184 VAL B C 1
ATOM 5851 O O . VAL B 1 184 ? 4.133 -30.281 7.277 1 94.38 184 VAL B O 1
ATOM 5854 N N . HIS B 1 185 ? 3.506 -29.297 9.172 1 96.75 185 HIS B N 1
ATOM 5855 C CA . HIS B 1 185 ? 3.811 -27.953 8.68 1 96.75 185 HIS B CA 1
ATOM 5856 C C . HIS B 1 185 ? 5.137 -27.453 9.234 1 96.75 185 HIS B C 1
ATOM 5858 O O . HIS B 1 185 ? 5.582 -27.906 10.297 1 96.75 185 HIS B O 1
ATOM 5864 N N . GLY B 1 186 ? 5.781 -26.578 8.477 1 97.38 186 GLY B N 1
ATOM 5865 C CA . GLY B 1 186 ? 6.961 -25.906 8.977 1 97.38 186 GLY B CA 1
ATOM 5866 C C . GLY B 1 186 ? 6.633 -24.703 9.859 1 97.38 186 GLY B C 1
ATOM 5867 O O . GLY B 1 186 ? 5.609 -24.047 9.664 1 97.38 186 GLY B O 1
ATOM 5868 N N . SER B 1 187 ? 7.523 -24.406 10.812 1 95.94 187 SER B N 1
ATOM 5869 C CA . SER B 1 187 ? 7.27 -23.312 11.75 1 95.94 187 SER B CA 1
ATOM 5870 C C . SER B 1 187 ? 8.375 -22.266 11.688 1 95.94 187 SER B C 1
ATOM 5872 O O . SER B 1 187 ? 8.242 -21.188 12.266 1 95.94 187 SER B O 1
ATOM 5874 N N . ASP B 1 188 ? 9.375 -22.484 10.898 1 96.69 188 ASP B N 1
ATOM 5875 C CA . ASP B 1 188 ? 10.531 -21.594 10.945 1 96.69 188 ASP B CA 1
ATOM 5876 C C . ASP B 1 188 ? 11.047 -21.281 9.539 1 96.69 188 ASP B C 1
ATOM 5878 O O . ASP B 1 188 ? 12.148 -20.766 9.375 1 96.69 188 ASP B O 1
ATOM 5882 N N . GLY B 1 189 ? 10.359 -21.625 8.555 1 98 189 GLY B N 1
ATOM 5883 C CA . GLY B 1 189 ? 10.773 -21.391 7.18 1 98 189 GLY B CA 1
ATOM 5884 C C . GLY B 1 189 ? 10.562 -19.969 6.719 1 98 189 GLY B C 1
ATOM 5885 O O . GLY B 1 189 ? 10.281 -19.078 7.531 1 98 189 GLY B O 1
ATOM 5886 N N . MET B 1 190 ? 10.789 -19.734 5.461 1 97.81 190 MET B N 1
ATOM 5887 C CA . MET B 1 190 ? 10.867 -18.375 4.926 1 97.81 190 MET B CA 1
ATOM 5888 C C . MET B 1 190 ? 9.5 -17.906 4.434 1 97.81 190 MET B C 1
ATOM 5890 O O . MET B 1 190 ? 9.203 -16.719 4.449 1 97.81 190 MET B O 1
ATOM 5894 N N . VAL B 1 191 ? 8.672 -18.797 3.938 1 98.44 191 VAL B N 1
ATOM 5895 C CA . VAL B 1 191 ? 7.387 -18.438 3.346 1 98.44 191 VAL B CA 1
ATOM 5896 C C . VAL B 1 191 ? 6.281 -18.562 4.391 1 98.44 191 VAL B C 1
ATOM 5898 O O . VAL B 1 191 ? 5.938 -19.672 4.801 1 98.44 191 VAL B O 1
ATOM 5901 N N . LYS B 1 192 ? 5.707 -17.516 4.836 1 98.38 192 LYS B N 1
ATOM 5902 C CA . LYS B 1 192 ? 4.637 -17.547 5.824 1 98.38 192 LYS B CA 1
ATOM 5903 C C . LYS B 1 192 ? 3.295 -17.875 5.176 1 98.38 192 LYS B C 1
ATOM 5905 O O . LYS B 1 192 ? 2.98 -17.375 4.094 1 98.38 192 LYS B O 1
ATOM 5910 N N . ILE B 1 193 ? 2.562 -18.781 5.77 1 97.69 193 ILE B N 1
ATOM 5911 C CA . ILE B 1 193 ? 1.244 -19.141 5.262 1 97.69 193 ILE B CA 1
ATOM 5912 C C . ILE B 1 193 ? 0.225 -19.094 6.398 1 97.69 193 ILE B C 1
ATOM 5914 O O . ILE B 1 193 ? 0.559 -19.391 7.551 1 97.69 193 ILE B O 1
ATOM 5918 N N . ARG B 1 194 ? -0.958 -18.797 6.129 1 96.75 194 ARG B N 1
ATOM 5919 C CA . ARG B 1 194 ? -2.064 -18.828 7.082 1 96.75 194 ARG B CA 1
ATOM 5920 C C . ARG B 1 194 ? -3.4 -18.984 6.367 1 96.75 194 ARG B C 1
ATOM 5922 O O . ARG B 1 194 ? -3.502 -18.734 5.164 1 96.75 194 ARG B O 1
ATOM 5929 N N . ARG B 1 195 ? -4.457 -19.406 7.145 1 95.94 195 ARG B N 1
ATOM 5930 C CA . ARG B 1 195 ? -5.801 -19.516 6.586 1 95.94 195 ARG B CA 1
ATOM 5931 C C . ARG B 1 195 ? -6.508 -18.172 6.605 1 95.94 195 ARG B C 1
ATOM 5933 O O . ARG B 1 195 ? -6.258 -17.344 7.48 1 95.94 195 ARG B O 1
ATOM 5940 N N . GLU B 1 196 ? -7.27 -17.953 5.637 1 93.19 196 GLU B N 1
ATOM 5941 C CA . GLU B 1 196 ? -8.312 -16.938 5.676 1 93.19 196 GLU B CA 1
ATOM 5942 C C . GLU B 1 196 ? -9.703 -17.562 5.605 1 93.19 196 GLU B C 1
ATOM 5944 O O . GLU B 1 196 ? -10.148 -17.969 4.531 1 93.19 196 GLU B O 1
ATOM 5949 N N . THR B 1 197 ? -10.398 -17.547 6.723 1 93.94 197 THR B N 1
ATOM 5950 C CA . THR B 1 197 ? -11.68 -18.234 6.816 1 93.94 197 THR B CA 1
ATOM 5951 C C . THR B 1 197 ? -12.836 -17.234 6.824 1 93.94 197 THR B C 1
ATOM 5953 O O . THR B 1 197 ? -12.664 -16.078 7.188 1 93.94 197 THR B O 1
ATOM 5956 N N . SER B 1 198 ? -13.938 -17.719 6.375 1 94.75 198 SER B N 1
ATOM 5957 C CA . SER B 1 198 ? -15.141 -16.891 6.363 1 94.75 198 SER B CA 1
ATOM 5958 C C . SER B 1 198 ? -16.359 -17.688 6.832 1 94.75 198 SER B C 1
ATOM 5960 O O . SER B 1 198 ? -16.656 -18.75 6.297 1 94.75 198 SER B O 1
ATOM 5962 N N . PRO B 1 199 ? -17.125 -17.156 7.75 1 94.12 199 PRO B N 1
ATOM 5963 C CA . PRO B 1 199 ? -18.344 -17.828 8.188 1 94.12 199 PRO B CA 1
ATOM 5964 C C . PRO B 1 199 ? -19.406 -17.891 7.094 1 94.12 199 PRO B C 1
ATOM 5966 O O . PRO B 1 199 ? -20.344 -18.688 7.188 1 94.12 199 PRO B O 1
ATOM 5969 N N . LEU B 1 200 ? -19.25 -17.109 6.039 1 92.31 200 LEU B N 1
ATOM 5970 C CA . LEU B 1 200 ? -20.188 -17.109 4.934 1 92.31 200 LEU B CA 1
ATOM 5971 C C . LEU B 1 200 ? -20.172 -18.438 4.199 1 92.31 200 LEU B C 1
ATOM 5973 O O . LEU B 1 200 ? -21.094 -18.734 3.428 1 92.31 200 LEU B O 1
ATOM 5977 N N . LEU B 1 201 ? -19.141 -19.219 4.469 1 97 201 LEU B N 1
ATOM 5978 C CA . LEU B 1 201 ? -18.969 -20.469 3.732 1 97 201 LEU B CA 1
ATOM 5979 C C . LEU B 1 201 ? -19.531 -21.641 4.52 1 97 201 LEU B C 1
ATOM 5981 O O . LEU B 1 201 ? -19.609 -22.75 4 1 97 201 LEU B O 1
ATOM 5985 N N . ASP B 1 202 ? -20 -21.438 5.77 1 96.56 202 ASP B N 1
ATOM 5986 C CA . ASP B 1 202 ? -20.359 -22.531 6.668 1 96.56 202 ASP B CA 1
ATOM 5987 C C . ASP B 1 202 ? -21.5 -23.359 6.098 1 96.56 202 ASP B C 1
ATOM 5989 O O . ASP B 1 202 ? -21.375 -24.594 5.969 1 96.56 202 ASP B O 1
ATOM 5993 N N . ASP B 1 203 ? -22.562 -22.688 5.684 1 97.19 203 ASP B N 1
ATOM 5994 C CA . ASP B 1 203 ? -23.719 -23.406 5.16 1 97.19 203 ASP B CA 1
ATOM 5995 C C . ASP B 1 203 ? -23.391 -24.125 3.854 1 97.19 203 ASP B C 1
ATOM 5997 O O . ASP B 1 203 ? -23.922 -25.203 3.578 1 97.19 203 ASP B O 1
ATOM 6001 N N . ILE B 1 204 ? -22.562 -23.547 3.086 1 98.06 204 ILE B N 1
ATOM 6002 C CA . ILE B 1 204 ? -22.172 -24.109 1.799 1 98.06 204 ILE B CA 1
ATOM 6003 C C . ILE B 1 204 ? -21.328 -25.359 2.021 1 98.06 204 ILE B C 1
ATOM 6005 O O . ILE B 1 204 ? -21.562 -26.391 1.382 1 98.06 204 ILE B O 1
ATOM 6009 N N . LEU B 1 205 ? -20.359 -25.266 2.92 1 98.12 205 LEU B N 1
ATOM 6010 C CA . LEU B 1 205 ? -19.516 -26.406 3.244 1 98.12 205 LEU B CA 1
ATOM 6011 C C . LEU B 1 205 ? -20.359 -27.547 3.832 1 98.12 205 LEU B C 1
ATOM 6013 O O . LEU B 1 205 ? -20.156 -28.703 3.488 1 98.12 205 LEU B O 1
ATOM 6017 N N . ASP B 1 206 ? -21.297 -27.234 4.656 1 98.19 206 ASP B N 1
ATOM 6018 C CA . ASP B 1 206 ? -22.203 -28.234 5.215 1 98.19 206 ASP B CA 1
ATOM 6019 C C . ASP B 1 206 ? -22.984 -28.938 4.113 1 98.19 206 ASP B C 1
ATOM 6021 O O . ASP B 1 206 ? -23.297 -30.125 4.223 1 98.19 206 ASP B O 1
ATOM 6025 N N . ALA B 1 207 ? -23.344 -28.203 3.096 1 98.56 207 ALA B N 1
ATOM 6026 C CA . ALA B 1 207 ? -24.078 -28.781 1.969 1 98.56 207 ALA B CA 1
ATOM 6027 C C . ALA B 1 207 ? -23.234 -29.828 1.25 1 98.56 207 ALA B C 1
ATOM 6029 O O . ALA B 1 207 ? -23.75 -30.875 0.836 1 98.56 207 ALA B O 1
ATOM 6030 N N . PHE B 1 208 ? -21.984 -29.562 1.064 1 98.38 208 PHE B N 1
ATOM 6031 C CA . PHE B 1 208 ? -21.109 -30.547 0.441 1 98.38 208 PHE B CA 1
ATOM 6032 C C . PHE B 1 208 ? -20.969 -31.781 1.314 1 98.38 208 PHE B C 1
ATOM 6034 O O . PHE B 1 208 ? -20.906 -32.906 0.805 1 98.38 208 PHE B O 1
ATOM 6041 N N . LYS B 1 209 ? -20.938 -31.562 2.598 1 98.06 209 LYS B N 1
ATOM 6042 C CA . LYS B 1 209 ? -20.938 -32.688 3.523 1 98.06 209 LYS B CA 1
ATOM 6043 C C . LYS B 1 209 ? -22.219 -33.5 3.381 1 98.06 209 LYS B C 1
ATOM 6045 O O . LYS B 1 209 ? -22.188 -34.75 3.365 1 98.06 209 LYS B O 1
ATOM 6050 N N . GLU B 1 210 ? -23.281 -32.875 3.262 1 98.38 210 GLU B N 1
ATOM 6051 C CA . GLU B 1 210 ? -24.594 -33.531 3.141 1 98.38 210 GLU B CA 1
ATOM 6052 C C . GLU B 1 210 ? -24.641 -34.438 1.921 1 98.38 210 GLU B C 1
ATOM 6054 O O . GLU B 1 210 ? -25.281 -35.5 1.96 1 98.38 210 GLU B O 1
ATOM 6059 N N . VAL B 1 211 ? -24 -34.062 0.88 1 97.62 211 VAL B N 1
ATOM 6060 C CA . VAL B 1 211 ? -24.109 -34.844 -0.344 1 97.62 211 VAL B CA 1
ATOM 6061 C C . VAL B 1 211 ? -22.969 -35.875 -0.402 1 97.62 211 VAL B C 1
ATOM 6063 O O . VAL B 1 211 ? -22.672 -36.438 -1.466 1 97.62 211 VAL B O 1
ATOM 6066 N N . GLY B 1 212 ? -22.188 -36.031 0.677 1 96.38 212 GLY B N 1
ATOM 6067 C CA . GLY B 1 212 ? -21.359 -37.219 0.807 1 96.38 212 GLY B CA 1
ATOM 6068 C C . GLY B 1 212 ? -19.875 -36.906 0.808 1 96.38 212 GLY B C 1
ATOM 6069 O O . GLY B 1 212 ? -19.047 -37.812 0.803 1 96.38 212 GLY B O 1
ATOM 6070 N N . HIS B 1 213 ? -19.484 -35.625 0.813 1 96.75 213 HIS B N 1
ATOM 6071 C CA . HIS B 1 213 ? -18.062 -35.312 0.858 1 96.75 213 HIS B CA 1
ATOM 6072 C C . HIS B 1 213 ? -17.609 -35.031 2.287 1 96.75 213 HIS B C 1
ATOM 6074 O O . HIS B 1 213 ? -18.406 -34.594 3.123 1 96.75 213 HIS B O 1
ATOM 6080 N N . ASP B 1 214 ? -16.344 -35.25 2.59 1 95.25 214 ASP B N 1
ATOM 6081 C CA . ASP B 1 214 ? -15.781 -34.906 3.893 1 95.25 214 ASP B CA 1
ATOM 6082 C C . ASP B 1 214 ? -15.422 -33.438 3.973 1 95.25 214 ASP B C 1
ATOM 6084 O O . ASP B 1 214 ? -15.203 -32.781 2.947 1 95.25 214 ASP B O 1
ATOM 6088 N N . LEU B 1 215 ? -15.5 -32.938 5.164 1 95.69 215 LEU B N 1
ATOM 6089 C CA . LEU B 1 215 ? -14.883 -31.641 5.48 1 95.69 215 LEU B CA 1
ATOM 6090 C C . LEU B 1 215 ? -13.602 -31.844 6.273 1 95.69 215 LEU B C 1
ATOM 6092 O O . LEU B 1 215 ? -13.578 -32.594 7.246 1 95.69 215 LEU B O 1
ATOM 6096 N N . VAL B 1 216 ? -12.539 -31.234 5.828 1 92.44 216 VAL B N 1
ATOM 6097 C CA . VAL B 1 216 ? -11.258 -31.359 6.52 1 92.44 216 VAL B CA 1
ATOM 6098 C C . VAL B 1 216 ? -10.727 -29.969 6.871 1 92.44 216 VAL B C 1
ATOM 6100 O O . VAL B 1 216 ? -11.031 -28.984 6.191 1 92.44 216 VAL B O 1
ATOM 6103 N N . MET B 1 217 ? -9.961 -29.922 7.941 1 90.12 217 MET B N 1
ATOM 6104 C CA . MET B 1 217 ? -9.414 -28.641 8.375 1 90.12 217 MET B CA 1
ATOM 6105 C C . MET B 1 217 ? -8.242 -28.219 7.488 1 90.12 217 MET B C 1
ATOM 6107 O O . MET B 1 217 ? -8.016 -27.031 7.27 1 90.12 217 MET B O 1
ATOM 6111 N N . ASP B 1 218 ? -7.473 -29.234 7.105 1 90.81 218 ASP B N 1
ATOM 6112 C CA . ASP B 1 218 ? -6.254 -29.047 6.324 1 90.81 218 ASP B CA 1
ATOM 6113 C C . ASP B 1 218 ? -5.969 -30.25 5.441 1 90.81 218 ASP B C 1
ATOM 6115 O O . ASP B 1 218 ? -6.062 -31.391 5.902 1 90.81 218 ASP B O 1
ATOM 6119 N N . THR B 1 219 ? -5.652 -29.906 4.195 1 87.06 219 THR B N 1
ATOM 6120 C CA . THR B 1 219 ? -5.402 -31.016 3.281 1 87.06 219 THR B CA 1
ATOM 6121 C C . THR B 1 219 ? -3.932 -31.438 3.32 1 87.06 219 THR B C 1
ATOM 6123 O O . THR B 1 219 ? -3.545 -32.438 2.711 1 87.06 219 THR B O 1
ATOM 6126 N N . THR B 1 220 ? -3.1 -30.688 3.996 1 86.38 220 THR B N 1
ATOM 6127 C CA . THR B 1 220 ? -1.698 -31.062 4.168 1 86.38 220 THR B CA 1
ATOM 6128 C C . THR B 1 220 ? -1.559 -32.219 5.148 1 86.38 220 THR B C 1
ATOM 6130 O O . THR B 1 220 ? -1.745 -32.031 6.352 1 86.38 220 THR B O 1
ATOM 6133 N N . SER B 1 221 ? -1.288 -33.406 4.602 1 82.25 221 SER B N 1
ATOM 6134 C CA . SER B 1 221 ? -1.24 -34.625 5.418 1 82.25 221 SER B CA 1
ATOM 6135 C C . SER B 1 221 ? -0.237 -35.625 4.859 1 82.25 221 SER B C 1
ATOM 6137 O O . SER B 1 221 ? 0.228 -35.469 3.727 1 82.25 221 SER B O 1
ATOM 6139 N N . LEU B 1 222 ? 0.091 -36.531 5.73 1 82.5 222 LEU B N 1
ATOM 6140 C CA . LEU B 1 222 ? 0.958 -37.625 5.285 1 82.5 222 LEU B CA 1
ATOM 6141 C C . LEU B 1 222 ? 0.141 -38.75 4.66 1 82.5 222 LEU B C 1
ATOM 6143 O O . LEU B 1 222 ? 0.695 -39.625 4 1 82.5 222 LEU B O 1
ATOM 6147 N N . ASN B 1 223 ? -1.128 -38.594 4.895 1 83.69 223 ASN B N 1
ATOM 6148 C CA . ASN B 1 223 ? -2.066 -39.5 4.223 1 83.69 223 ASN B CA 1
ATOM 6149 C C . ASN B 1 223 ? -3.002 -38.719 3.291 1 83.69 223 ASN B C 1
ATOM 6151 O O . ASN B 1 223 ? -3.188 -37.5 3.449 1 83.69 223 ASN B O 1
ATOM 6155 N N . SER B 1 224 ? -3.42 -39.5 2.277 1 83.31 224 SER B N 1
ATOM 6156 C CA . SER B 1 224 ? -4.355 -38.844 1.368 1 83.31 224 SER B CA 1
ATOM 6157 C C . SER B 1 224 ? -5.535 -38.25 2.127 1 83.31 224 SER B C 1
ATOM 6159 O O . SER B 1 224 ? -6.074 -38.875 3.039 1 83.31 224 SER B O 1
ATOM 6161 N N . SER B 1 225 ? -5.785 -36.969 1.766 1 84.62 225 SER B N 1
ATOM 6162 C CA . SER B 1 225 ? -6.867 -36.25 2.434 1 84.62 225 SER B CA 1
ATOM 6163 C C . SER B 1 225 ? -7.871 -35.688 1.427 1 84.62 225 SER B C 1
ATOM 6165 O O . SER B 1 225 ? -7.586 -34.719 0.731 1 84.62 225 SER B O 1
ATOM 6167 N N . LEU B 1 226 ? -8.977 -36.406 1.281 1 92.44 226 LEU B N 1
ATOM 6168 C CA . LEU B 1 226 ? -10.078 -36 0.416 1 92.44 226 LEU B CA 1
ATOM 6169 C C . LEU B 1 226 ? -11.094 -35.188 1.192 1 92.44 226 LEU B C 1
ATOM 6171 O O . LEU B 1 226 ? -11.305 -35.406 2.387 1 92.44 226 LEU B O 1
ATOM 6175 N N . GLY B 1 227 ? -11.656 -34.219 0.463 1 94.62 227 GLY B N 1
ATOM 6176 C CA . GLY B 1 227 ? -12.719 -33.438 1.072 1 94.62 227 GLY B CA 1
ATOM 6177 C C . GLY B 1 227 ? -12.617 -31.953 0.757 1 94.62 227 GLY B C 1
ATOM 6178 O O . GLY B 1 227 ? -11.789 -31.547 -0.065 1 94.62 227 GLY B O 1
ATOM 6179 N N . TYR B 1 228 ? -13.555 -31.203 1.354 1 96.81 228 TYR B N 1
ATOM 6180 C CA . TYR B 1 228 ? -13.617 -29.766 1.169 1 96.81 228 TYR B CA 1
ATOM 6181 C C . TYR B 1 228 ? -13.023 -29.031 2.371 1 96.81 228 TYR B C 1
ATOM 6183 O O . TYR B 1 228 ? -13.094 -29.531 3.498 1 96.81 228 TYR B O 1
ATOM 6191 N N . THR B 1 229 ? -12.367 -27.875 2.166 1 95.19 229 THR B N 1
ATOM 6192 C CA . THR B 1 229 ? -11.734 -27.109 3.23 1 95.19 229 THR B CA 1
ATOM 6193 C C . THR B 1 229 ? -11.594 -25.641 2.83 1 95.19 229 THR B C 1
ATOM 6195 O O . THR B 1 229 ? -11.633 -25.312 1.645 1 95.19 229 THR B O 1
ATOM 6198 N N . GLN B 1 230 ? -11.516 -24.766 3.85 1 94 230 GLN B N 1
ATOM 6199 C CA . GLN B 1 230 ? -11.086 -23.391 3.602 1 94 230 GLN B CA 1
ATOM 6200 C C . GLN B 1 230 ? -9.562 -23.297 3.502 1 94 230 GLN B C 1
ATOM 6202 O O . GLN B 1 230 ? -8.844 -23.922 4.285 1 94 230 GLN B O 1
ATOM 6207 N N . LEU B 1 231 ? -9.062 -22.547 2.654 1 90.44 231 LEU B N 1
ATOM 6208 C CA . LEU B 1 231 ? -7.723 -22.734 2.104 1 90.44 231 LEU B CA 1
ATOM 6209 C C . LEU B 1 231 ? -6.695 -21.922 2.887 1 90.44 231 LEU B C 1
ATOM 6211 O O . LEU B 1 231 ? -7.047 -20.953 3.549 1 90.44 231 LEU B O 1
ATOM 6215 N N . LEU B 1 232 ? -5.43 -22.391 2.83 1 95.38 232 LEU B N 1
ATOM 6216 C CA . LEU B 1 232 ? -4.219 -21.672 3.207 1 95.38 232 LEU B CA 1
ATOM 6217 C C . LEU B 1 232 ? -3.75 -20.766 2.074 1 95.38 232 LEU B C 1
ATOM 6219 O O . LEU B 1 232 ? -3.82 -21.141 0.901 1 95.38 232 LEU B O 1
ATOM 6223 N N . TYR B 1 233 ? -3.293 -19.578 2.463 1 97.75 233 TYR B N 1
ATOM 6224 C CA . TYR B 1 233 ? -2.73 -18.641 1.507 1 97.75 233 TYR B CA 1
ATOM 6225 C C . TYR B 1 233 ? -1.299 -18.266 1.881 1 97.75 233 TYR B C 1
ATOM 6227 O O . TYR B 1 233 ? -0.95 -18.234 3.062 1 97.75 233 TYR B O 1
ATOM 6235 N N . ALA B 1 234 ? -0.481 -18.016 0.88 1 98.25 234 ALA B N 1
ATOM 6236 C CA . ALA B 1 234 ? 0.802 -17.359 1.091 1 98.25 234 ALA B CA 1
ATOM 6237 C C . ALA B 1 234 ? 0.617 -15.852 1.279 1 98.25 234 ALA B C 1
ATOM 6239 O O . ALA B 1 234 ? 1.101 -15.055 0.471 1 98.25 234 ALA B O 1
ATOM 6240 N N . ILE B 1 235 ? -0.112 -15.484 2.232 1 98.25 235 ILE B N 1
ATOM 6241 C CA . ILE B 1 235 ? -0.384 -14.125 2.664 1 98.25 235 ILE B CA 1
ATOM 6242 C C . ILE B 1 235 ? -0.114 -13.992 4.16 1 98.25 235 ILE B C 1
ATOM 6244 O O . ILE B 1 235 ? -0.581 -14.805 4.957 1 98.25 235 ILE B O 1
ATOM 6248 N N . ASP B 1 236 ? 0.65 -13.102 4.535 1 97.06 236 ASP B N 1
ATOM 6249 C CA . ASP B 1 236 ? 0.903 -12.766 5.938 1 97.06 236 ASP B CA 1
ATOM 6250 C C . ASP B 1 236 ? 1.296 -11.305 6.09 1 97.06 236 ASP B C 1
ATOM 6252 O O . ASP B 1 236 ? 1.746 -10.672 5.133 1 97.06 236 ASP B O 1
ATOM 6256 N N . ASP B 1 237 ? 0.882 -10.758 7.305 1 92.06 237 ASP B N 1
ATOM 6257 C CA . ASP B 1 237 ? 1.127 -9.352 7.59 1 92.06 237 ASP B CA 1
ATOM 6258 C C . ASP B 1 237 ? 0.514 -8.453 6.512 1 92.06 237 ASP B C 1
ATOM 6260 O O . ASP B 1 237 ? 1.093 -7.43 6.145 1 92.06 237 ASP B O 1
ATOM 6264 N N . GLY B 1 238 ? -0.399 -9.008 5.809 1 94.81 238 GLY B N 1
ATOM 6265 C CA . GLY B 1 238 ? -1.191 -8.227 4.867 1 94.81 238 GLY B CA 1
ATOM 6266 C C . GLY B 1 238 ? -0.583 -8.172 3.477 1 94.81 238 GLY B C 1
ATOM 6267 O O . GLY B 1 238 ? -1.044 -7.418 2.621 1 94.81 238 GLY B O 1
ATOM 6268 N N . VAL B 1 239 ? 0.461 -8.906 3.238 1 97.31 239 VAL B N 1
ATOM 6269 C CA . VAL B 1 239 ? 1.105 -8.844 1.931 1 97.31 239 VAL B CA 1
ATOM 6270 C C . VAL B 1 239 ? 1.321 -10.25 1.39 1 97.31 239 VAL B C 1
ATOM 6272 O O . VAL B 1 239 ? 1.4 -11.211 2.158 1 97.31 239 VAL B O 1
ATOM 6275 N N . ARG B 1 240 ? 1.413 -10.367 0.082 1 98.38 240 ARG B N 1
ATOM 6276 C CA . ARG B 1 240 ? 1.795 -11.609 -0.581 1 98.38 240 ARG B CA 1
ATOM 6277 C C . ARG B 1 240 ? 3.16 -12.086 -0.098 1 98.38 240 ARG B C 1
ATOM 6279 O O . ARG B 1 240 ? 4.086 -11.289 0.05 1 98.38 240 ARG B O 1
ATOM 6286 N N . GLN B 1 241 ? 3.266 -13.383 0.132 1 98.5 241 GLN B N 1
ATOM 6287 C CA . GLN B 1 241 ? 4.555 -13.977 0.473 1 98.5 241 GLN B CA 1
ATOM 6288 C C . GLN B 1 241 ? 5.199 -14.633 -0.746 1 98.5 241 GLN B C 1
ATOM 6290 O O . GLN B 1 241 ? 5.316 -15.859 -0.811 1 98.5 241 GLN B O 1
ATOM 6295 N N . SER B 1 242 ? 5.656 -13.82 -1.688 1 98.5 242 SER B N 1
ATOM 6296 C CA . SER B 1 242 ? 6.367 -14.336 -2.852 1 98.5 242 SER B CA 1
ATOM 6297 C C . SER B 1 242 ? 7.727 -14.906 -2.459 1 98.5 242 SER B C 1
ATOM 6299 O O . SER B 1 242 ? 8.234 -14.625 -1.371 1 98.5 242 SER B O 1
ATOM 6301 N N . SER B 1 243 ? 8.281 -15.719 -3.295 1 98.5 243 SER B N 1
ATOM 6302 C CA . SER B 1 243 ? 9.602 -16.266 -3.02 1 98.5 243 SER B CA 1
ATOM 6303 C C . SER B 1 243 ? 10.664 -15.156 -3.018 1 98.5 243 SER B C 1
ATOM 6305 O O . SER B 1 243 ? 11.656 -15.25 -2.299 1 98.5 243 SER B O 1
ATOM 6307 N N . ALA B 1 244 ? 10.445 -14.117 -3.814 1 98.56 244 ALA B N 1
ATOM 6308 C CA . ALA B 1 244 ? 11.352 -12.977 -3.758 1 98.56 244 ALA B CA 1
ATOM 6309 C C . ALA B 1 244 ? 11.328 -12.32 -2.381 1 98.56 244 ALA B C 1
ATOM 6311 O O . ALA B 1 244 ? 12.375 -12.086 -1.777 1 98.56 244 ALA B O 1
ATOM 6312 N N . LEU B 1 245 ? 10.133 -11.984 -1.889 1 98.5 245 LEU B N 1
ATOM 6313 C CA . LEU B 1 245 ? 10.016 -11.359 -0.575 1 98.5 245 LEU B CA 1
ATOM 6314 C C . LEU B 1 245 ? 10.578 -12.266 0.511 1 98.5 245 LEU B C 1
ATOM 6316 O O . LEU B 1 245 ? 11.336 -11.82 1.375 1 98.5 245 LEU B O 1
ATOM 6320 N N . ALA B 1 246 ? 10.242 -13.516 0.463 1 98.56 246 ALA B N 1
ATOM 6321 C CA . ALA B 1 246 ? 10.57 -14.461 1.52 1 98.56 246 ALA B CA 1
ATOM 6322 C C . ALA B 1 246 ? 12.07 -14.766 1.533 1 98.56 246 ALA B C 1
ATOM 6324 O O . ALA B 1 246 ? 12.68 -14.852 2.6 1 98.56 246 ALA B O 1
ATOM 6325 N N . TYR B 1 247 ? 12.68 -14.906 0.324 1 98.81 247 TYR B N 1
ATOM 6326 C CA . TYR B 1 247 ? 14.039 -15.445 0.275 1 98.81 247 TYR B CA 1
ATOM 6327 C C . TYR B 1 247 ? 15.039 -14.352 -0.082 1 98.81 247 TYR B C 1
ATOM 6329 O O . TYR B 1 247 ? 16.172 -14.367 0.403 1 98.81 247 TYR B O 1
ATOM 6337 N N . LEU B 1 248 ? 14.695 -13.414 -0.954 1 98.81 248 LEU B N 1
ATOM 6338 C CA . LEU B 1 248 ? 15.672 -12.438 -1.43 1 98.81 248 LEU B CA 1
ATOM 6339 C C . LEU B 1 248 ? 15.734 -11.227 -0.508 1 98.81 248 LEU B C 1
ATOM 6341 O O . LEU B 1 248 ? 16.797 -10.617 -0.338 1 98.81 248 LEU B O 1
ATOM 6345 N N . SER B 1 249 ? 14.609 -10.844 0.072 1 98.19 249 SER B N 1
ATOM 6346 C CA . SER B 1 249 ? 14.586 -9.703 0.98 1 98.19 249 SER B CA 1
ATOM 6347 C C . SER B 1 249 ? 15.57 -9.891 2.127 1 98.19 249 SER B C 1
ATOM 6349 O O . SER B 1 249 ? 16.391 -9.008 2.391 1 98.19 249 SER B O 1
ATOM 6351 N N . PRO B 1 250 ? 15.586 -11.07 2.787 1 98.06 250 PRO B N 1
ATOM 6352 C CA . PRO B 1 250 ? 16.547 -11.258 3.879 1 98.06 250 PRO B CA 1
ATOM 6353 C C . PRO B 1 250 ? 18 -11.258 3.398 1 98.06 250 PRO B C 1
ATOM 6355 O O . PRO B 1 250 ? 18.922 -11.102 4.203 1 98.06 250 PRO B O 1
ATOM 6358 N N . ALA B 1 251 ? 18.219 -11.422 2.131 1 98.12 251 ALA B N 1
ATOM 6359 C CA . ALA B 1 251 ? 19.562 -11.516 1.578 1 98.12 251 ALA B CA 1
ATOM 6360 C C . ALA B 1 251 ? 19.984 -10.203 0.927 1 98.12 251 ALA B C 1
ATOM 6362 O O . ALA B 1 251 ? 21.047 -10.125 0.295 1 98.12 251 ALA B O 1
ATOM 6363 N N . LYS B 1 252 ? 19.203 -9.172 1.065 1 96.5 252 LYS B N 1
ATOM 6364 C CA . LYS B 1 252 ? 19.344 -7.984 0.234 1 96.5 252 LYS B CA 1
ATOM 6365 C C . LYS B 1 252 ? 20.656 -7.258 0.541 1 96.5 252 LYS B C 1
ATOM 6367 O O . LYS B 1 252 ? 21.125 -6.453 -0.264 1 96.5 252 LYS B O 1
ATOM 6372 N N . LYS B 1 253 ? 21.375 -7.539 1.651 1 95.38 253 LYS B N 1
ATOM 6373 C CA . LYS B 1 253 ? 22.578 -6.824 2.029 1 95.38 253 LYS B CA 1
ATOM 6374 C C . LYS B 1 253 ? 23.828 -7.664 1.733 1 95.38 253 LYS B C 1
ATOM 6376 O O . LYS B 1 253 ? 24.953 -7.227 1.987 1 95.38 253 LYS B O 1
ATOM 6381 N N . ARG B 1 254 ? 23.625 -8.914 1.224 1 97.88 254 ARG B N 1
ATOM 6382 C CA . ARG B 1 254 ? 24.766 -9.781 0.948 1 97.88 254 ARG B CA 1
ATOM 6383 C C . ARG B 1 254 ? 25.578 -9.258 -0.228 1 97.88 254 ARG B C 1
ATOM 6385 O O . ARG B 1 254 ? 25.047 -9.062 -1.321 1 97.88 254 ARG B O 1
ATOM 6392 N N . GLN B 1 255 ? 26.859 -9.141 -0.083 1 96.75 255 GLN B N 1
ATOM 6393 C CA . GLN B 1 255 ? 27.75 -8.586 -1.104 1 96.75 255 GLN B CA 1
ATOM 6394 C C . GLN B 1 255 ? 28.094 -9.625 -2.164 1 96.75 255 GLN B C 1
ATOM 6396 O O . GLN B 1 255 ? 28.531 -9.273 -3.266 1 96.75 255 GLN B O 1
ATOM 6401 N N . ASN B 1 256 ? 27.938 -10.891 -1.765 1 98.31 256 ASN B N 1
ATOM 6402 C CA . ASN B 1 256 ? 28.312 -11.969 -2.676 1 98.31 256 ASN B CA 1
ATOM 6403 C C . ASN B 1 256 ? 27.141 -12.406 -3.541 1 98.31 256 ASN B C 1
ATOM 6405 O O . ASN B 1 256 ? 27.219 -13.414 -4.246 1 98.31 256 ASN B O 1
ATOM 6409 N N . LEU B 1 257 ? 25.984 -11.711 -3.455 1 98.69 257 LEU B N 1
ATOM 6410 C CA . LEU B 1 257 ? 24.812 -11.953 -4.305 1 98.69 257 LEU B CA 1
ATOM 6411 C C . LEU B 1 257 ? 24.578 -10.781 -5.258 1 98.69 257 LEU B C 1
ATOM 6413 O O . LEU B 1 257 ? 24.344 -9.656 -4.816 1 98.69 257 LEU B O 1
ATOM 6417 N N . CYS B 1 258 ? 24.734 -11.016 -6.512 1 98.56 258 CYS B N 1
ATOM 6418 C CA . CYS B 1 258 ? 24.438 -10.039 -7.547 1 98.56 258 CYS B CA 1
ATOM 6419 C C . CYS B 1 258 ? 23.109 -10.367 -8.234 1 98.56 258 CYS B C 1
ATOM 6421 O O . CYS B 1 258 ? 22.984 -11.414 -8.867 1 98.56 258 CYS B O 1
ATOM 6423 N N . VAL B 1 259 ? 22.109 -9.539 -8.055 1 98.56 259 VAL B N 1
ATOM 6424 C CA . VAL B 1 259 ? 20.844 -9.656 -8.758 1 98.56 259 VAL B CA 1
ATOM 6425 C C . VAL B 1 259 ? 20.797 -8.68 -9.93 1 98.56 259 VAL B C 1
ATOM 6427 O O . VAL B 1 259 ? 20.859 -7.465 -9.734 1 98.56 259 VAL B O 1
ATOM 6430 N N . SER B 1 260 ? 20.719 -9.172 -11.117 1 98.44 260 SER B N 1
ATOM 6431 C CA . SER B 1 260 ? 20.672 -8.328 -12.305 1 98.44 260 SER B CA 1
ATOM 6432 C C . SER B 1 260 ? 19.281 -8.312 -12.922 1 98.44 260 SER B C 1
ATOM 6434 O O . SER B 1 260 ? 18.812 -9.336 -13.414 1 98.44 260 SER B O 1
ATOM 6436 N N . LEU B 1 261 ? 18.656 -7.188 -12.898 1 97.94 261 LEU B N 1
ATOM 6437 C CA . LEU B 1 261 ? 17.297 -7.023 -13.398 1 97.94 261 LEU B CA 1
ATOM 6438 C C . LEU B 1 261 ? 17.297 -6.621 -14.867 1 97.94 261 LEU B C 1
ATOM 6440 O O . LEU B 1 261 ? 18.328 -6.211 -15.406 1 97.94 261 LEU B O 1
ATOM 6444 N N . PHE B 1 262 ? 16.078 -6.836 -15.523 1 97.88 262 PHE B N 1
ATOM 6445 C CA . PHE B 1 262 ? 15.914 -6.508 -16.938 1 97.88 262 PHE B CA 1
ATOM 6446 C C . PHE B 1 262 ? 17.031 -7.109 -17.766 1 97.88 262 PHE B C 1
ATOM 6448 O O . PHE B 1 262 ? 17.578 -6.449 -18.656 1 97.88 262 PHE B O 1
ATOM 6455 N N . THR B 1 263 ? 17.453 -8.266 -17.375 1 98.38 263 THR B N 1
ATOM 6456 C CA . THR B 1 263 ? 18.516 -9.016 -18.031 1 98.38 263 THR B CA 1
ATOM 6457 C C . THR B 1 263 ? 18.031 -10.398 -18.438 1 98.38 263 THR B C 1
ATOM 6459 O O . THR B 1 263 ? 17.547 -11.164 -17.609 1 98.38 263 THR B O 1
ATOM 6462 N N . THR B 1 264 ? 18.172 -10.727 -19.672 1 98.44 264 THR B N 1
ATOM 6463 C CA . THR B 1 264 ? 17.625 -11.977 -20.203 1 98.44 264 THR B CA 1
ATOM 6464 C C . THR B 1 264 ? 18.75 -12.875 -20.719 1 98.44 264 THR B C 1
ATOM 6466 O O . THR B 1 264 ? 19.516 -12.461 -21.594 1 98.44 264 THR B O 1
ATOM 6469 N N . ALA B 1 265 ? 18.859 -14.086 -20.172 1 98.81 265 ALA B N 1
ATOM 6470 C CA . ALA B 1 265 ? 19.766 -15.078 -20.734 1 98.81 265 ALA B CA 1
ATOM 6471 C C . ALA B 1 265 ? 19.266 -15.555 -22.094 1 98.81 265 ALA B C 1
ATOM 6473 O O . ALA B 1 265 ? 18.094 -15.891 -22.266 1 98.81 265 ALA B O 1
ATOM 6474 N N . THR B 1 266 ? 20.188 -15.617 -23.078 1 98.69 266 THR B N 1
ATOM 6475 C CA . THR B 1 266 ? 19.781 -15.953 -24.438 1 98.69 266 THR B CA 1
ATOM 6476 C C . THR B 1 266 ? 20.406 -17.281 -24.875 1 98.69 266 THR B C 1
ATOM 6478 O O . THR B 1 266 ? 19.922 -17.906 -25.812 1 98.69 266 THR B O 1
ATOM 6481 N N . LYS B 1 267 ? 21.484 -17.672 -24.219 1 98.75 267 LYS B N 1
ATOM 6482 C CA . LYS B 1 267 ? 22.172 -18.891 -24.594 1 98.75 267 LYS B CA 1
ATOM 6483 C C . LYS B 1 267 ? 23.078 -19.375 -23.453 1 98.75 267 LYS B C 1
ATOM 6485 O O . LYS B 1 267 ? 23.688 -18.562 -22.75 1 98.75 267 LYS B O 1
ATOM 6490 N N . ILE B 1 268 ? 23.062 -20.719 -23.234 1 98.94 268 ILE B N 1
ATOM 6491 C CA . ILE B 1 268 ? 24.078 -21.328 -22.375 1 98.94 268 ILE B CA 1
ATOM 6492 C C . ILE B 1 268 ? 25.328 -21.641 -23.203 1 98.94 268 ILE B C 1
ATOM 6494 O O . ILE B 1 268 ? 25.25 -22.219 -24.281 1 98.94 268 ILE B O 1
ATOM 6498 N N . LEU B 1 269 ? 26.438 -21.188 -22.688 1 98.81 269 LEU B N 1
ATOM 6499 C CA . LEU B 1 269 ? 27.703 -21.469 -23.359 1 98.81 269 LEU B CA 1
ATOM 6500 C C . LEU B 1 269 ? 28.219 -22.859 -22.969 1 98.81 269 LEU B C 1
ATOM 6502 O O . LEU B 1 269 ? 28.484 -23.125 -21.797 1 98.81 269 LEU B O 1
ATOM 6506 N N . ILE B 1 270 ? 28.344 -23.734 -23.969 1 98.62 270 ILE B N 1
ATOM 6507 C CA . ILE B 1 270 ? 28.766 -25.109 -23.734 1 98.62 270 ILE B CA 1
ATOM 6508 C C . ILE B 1 270 ? 30.078 -25.375 -24.484 1 98.62 270 ILE B C 1
ATOM 6510 O O . ILE B 1 270 ? 30.156 -25.156 -25.703 1 98.62 270 ILE B O 1
ATOM 6514 N N . GLU B 1 271 ? 31.078 -25.781 -23.797 1 98 271 GLU B N 1
ATOM 6515 C CA . GLU B 1 271 ? 32.375 -26.219 -24.344 1 98 271 GLU B CA 1
ATOM 6516 C C . GLU B 1 271 ? 32.688 -27.641 -23.922 1 98 271 GLU B C 1
ATOM 6518 O O . GLU B 1 271 ? 32.75 -27.953 -22.734 1 98 271 GLU B O 1
ATOM 6523 N N . ASN B 1 272 ? 32.938 -28.531 -24.844 1 97 272 ASN B N 1
ATOM 6524 C CA . ASN B 1 272 ? 33.219 -29.938 -24.562 1 97 272 ASN B CA 1
ATOM 6525 C C . ASN B 1 272 ? 32.188 -30.547 -23.625 1 97 272 ASN B C 1
ATOM 6527 O O . ASN B 1 272 ? 32.562 -31.141 -22.609 1 97 272 ASN B O 1
ATOM 6531 N N . GLU B 1 273 ? 30.906 -30.25 -23.859 1 97.31 273 GLU B N 1
ATOM 6532 C CA . GLU B 1 273 ? 29.75 -30.797 -23.141 1 97.31 273 GLU B CA 1
ATOM 6533 C C . GLU B 1 273 ? 29.719 -30.328 -21.688 1 97.31 273 GLU B C 1
ATOM 6535 O O . GLU B 1 273 ? 29.281 -31.062 -20.812 1 97.31 273 GLU B O 1
ATOM 6540 N N . VAL B 1 274 ? 30.312 -29.172 -21.516 1 98.62 274 VAL B N 1
ATOM 6541 C CA . VAL B 1 274 ? 30.297 -28.562 -20.188 1 98.62 274 VAL B CA 1
ATOM 6542 C C . VAL B 1 274 ? 29.797 -27.125 -20.266 1 98.62 274 VAL B C 1
ATOM 6544 O O . VAL B 1 274 ? 30.266 -26.344 -21.109 1 98.62 274 VAL B O 1
ATOM 6547 N N . ALA B 1 275 ? 28.844 -26.812 -19.453 1 98.88 275 ALA B N 1
ATOM 6548 C CA . ALA B 1 275 ? 28.359 -25.438 -19.391 1 98.88 275 ALA B CA 1
ATOM 6549 C C . ALA B 1 275 ? 29.391 -24.531 -18.719 1 98.88 275 ALA B C 1
ATOM 6551 O O . ALA B 1 275 ? 29.781 -24.766 -17.578 1 98.88 275 ALA B O 1
ATOM 6552 N N . VAL B 1 276 ? 29.844 -23.438 -19.375 1 98.81 276 VAL B N 1
ATOM 6553 C CA . VAL B 1 276 ? 30.922 -22.625 -18.844 1 98.81 276 VAL B CA 1
ATOM 6554 C C . VAL B 1 276 ? 30.406 -21.219 -18.562 1 98.81 276 VAL B C 1
ATOM 6556 O O . VAL B 1 276 ? 31.125 -20.391 -17.984 1 98.81 276 VAL B O 1
ATOM 6559 N N . GLY B 1 277 ? 29.203 -20.922 -18.984 1 98.81 277 GLY B N 1
ATOM 6560 C CA . GLY B 1 277 ? 28.625 -19.609 -18.75 1 98.81 277 GLY B CA 1
ATOM 6561 C C . GLY B 1 277 ? 27.344 -19.375 -19.531 1 98.81 277 GLY B C 1
ATOM 6562 O O . GLY B 1 277 ? 26.688 -20.328 -19.953 1 98.81 277 GLY B O 1
ATOM 6563 N N . VAL B 1 278 ? 26.953 -18.062 -19.594 1 98.94 278 VAL B N 1
ATOM 6564 C CA . VAL B 1 278 ? 25.734 -17.703 -20.312 1 98.94 278 VAL B CA 1
ATOM 6565 C C . VAL B 1 278 ? 25.984 -16.438 -21.141 1 98.94 278 VAL B C 1
ATOM 6567 O O . VAL B 1 278 ? 26.812 -15.609 -20.781 1 98.94 278 VAL B O 1
ATOM 6570 N N . GLN B 1 279 ? 25.344 -16.406 -22.25 1 98.81 279 GLN B N 1
ATOM 6571 C CA . GLN B 1 279 ? 25.141 -15.156 -23 1 98.81 279 GLN B CA 1
ATOM 6572 C C . GLN B 1 279 ? 23.859 -14.469 -22.578 1 98.81 279 GLN B C 1
ATOM 6574 O O . GLN B 1 279 ? 22.844 -15.133 -22.328 1 98.81 279 GLN B O 1
ATOM 6579 N N . LEU B 1 280 ? 23.875 -13.133 -22.406 1 98.44 280 LEU B N 1
ATOM 6580 C CA . LEU B 1 280 ? 22.672 -12.438 -22 1 98.44 280 LEU B CA 1
ATOM 6581 C C . LEU B 1 280 ? 22.531 -11.086 -22.703 1 98.44 280 LEU B C 1
ATOM 6583 O O . LEU B 1 280 ? 23.5 -10.609 -23.297 1 98.44 280 LEU B O 1
ATOM 6587 N N . THR B 1 281 ? 21.344 -10.594 -22.75 1 97.88 281 THR B N 1
ATOM 6588 C CA . THR B 1 281 ? 21.047 -9.219 -23.156 1 97.88 281 THR B CA 1
ATOM 6589 C C . THR B 1 281 ? 20.75 -8.352 -21.938 1 97.88 281 THR B C 1
ATOM 6591 O O . THR B 1 281 ? 19.938 -8.727 -21.094 1 97.88 281 THR B O 1
ATOM 6594 N N . THR B 1 282 ? 21.375 -7.203 -21.859 1 95.69 282 THR B N 1
ATOM 6595 C CA . THR B 1 282 ? 21.219 -6.305 -20.719 1 95.69 282 THR B CA 1
ATOM 6596 C C . THR B 1 282 ? 20.031 -5.371 -20.922 1 95.69 282 THR B C 1
ATOM 6598 O O . THR B 1 282 ? 19.375 -5.402 -21.969 1 95.69 282 THR B O 1
ATOM 6601 N N . SER B 1 283 ? 19.781 -4.574 -19.906 1 91.38 283 SER B N 1
ATOM 6602 C CA . SER B 1 283 ? 18.688 -3.607 -19.938 1 91.38 283 SER B CA 1
ATOM 6603 C C . SER B 1 283 ? 18.906 -2.572 -21.047 1 91.38 283 SER B C 1
ATOM 6605 O O . SER B 1 283 ? 17.938 -1.983 -21.547 1 91.38 283 SER B O 1
ATOM 6607 N N . THR B 1 284 ? 20.141 -2.377 -21.469 1 92.75 284 THR B N 1
ATOM 6608 C CA . THR B 1 284 ? 20.453 -1.426 -22.531 1 92.75 284 THR B CA 1
ATOM 6609 C C . THR B 1 284 ? 20.578 -2.133 -23.875 1 92.75 284 THR B C 1
ATOM 6611 O O . THR B 1 284 ? 21.125 -1.581 -24.828 1 92.75 284 THR B O 1
ATOM 6614 N N . ASN B 1 285 ? 20.219 -3.396 -23.922 1 94.06 285 ASN B N 1
ATOM 6615 C CA . ASN B 1 285 ? 20.172 -4.199 -25.141 1 94.06 285 ASN B CA 1
ATOM 6616 C C . ASN B 1 285 ? 21.578 -4.527 -25.641 1 94.06 285 ASN B C 1
ATOM 6618 O O . ASN B 1 285 ? 21.828 -4.559 -26.844 1 94.06 285 ASN B O 1
ATOM 6622 N N . GLU B 1 286 ? 22.484 -4.617 -24.75 1 96.94 286 GLU B N 1
ATOM 6623 C CA . GLU B 1 286 ? 23.828 -5.09 -25.062 1 96.94 286 GLU B CA 1
ATOM 6624 C C . GLU B 1 286 ? 23.953 -6.59 -24.828 1 96.94 286 GLU B C 1
ATOM 6626 O O . GLU B 1 286 ? 23.281 -7.145 -23.953 1 96.94 286 GLU B O 1
ATOM 6631 N N . THR B 1 287 ? 24.797 -7.199 -25.562 1 97.94 287 THR B N 1
ATOM 6632 C CA . THR B 1 287 ? 25.094 -8.617 -25.391 1 97.94 287 THR B CA 1
ATOM 6633 C C . THR B 1 287 ? 26.312 -8.828 -24.5 1 97.94 287 THR B C 1
ATOM 6635 O O . THR B 1 287 ? 27.391 -8.273 -24.781 1 97.94 287 THR B O 1
ATOM 6638 N N . TYR B 1 288 ? 26.156 -9.547 -23.469 1 98.38 288 TYR B N 1
ATOM 6639 C CA . TYR B 1 288 ? 27.25 -9.867 -22.562 1 98.38 288 TYR B CA 1
ATOM 6640 C C . TYR B 1 288 ? 27.453 -11.375 -22.469 1 98.38 288 TYR B C 1
ATOM 6642 O O . TYR B 1 288 ? 26.547 -12.156 -22.766 1 98.38 288 TYR B O 1
ATOM 6650 N N . VAL B 1 289 ? 28.656 -11.766 -22.172 1 98.69 289 VAL B N 1
ATOM 6651 C CA . VAL B 1 289 ? 29.016 -13.125 -21.781 1 98.69 289 VAL B CA 1
ATOM 6652 C C . VAL B 1 289 ? 29.469 -13.133 -20.328 1 98.69 289 VAL B C 1
ATOM 6654 O O . VAL B 1 289 ? 30.344 -12.352 -19.938 1 98.69 289 VAL B O 1
ATOM 6657 N N . ILE B 1 290 ? 28.828 -13.938 -19.547 1 98.81 290 ILE B N 1
ATOM 6658 C CA . ILE B 1 290 ? 29.219 -14.102 -18.156 1 98.81 290 ILE B CA 1
ATOM 6659 C C . ILE B 1 290 ? 29.641 -15.555 -17.906 1 98.81 290 ILE B C 1
ATOM 6661 O O . ILE B 1 290 ? 28.953 -16.484 -18.344 1 98.81 290 ILE B O 1
ATOM 6665 N N . TYR B 1 291 ? 30.672 -15.805 -17.203 1 98.81 291 TYR B N 1
ATOM 6666 C CA . TYR B 1 291 ? 31.219 -17.141 -17 1 98.81 291 TYR B CA 1
ATOM 6667 C C . TYR B 1 291 ? 30.859 -17.688 -15.625 1 98.81 291 TYR B C 1
ATOM 6669 O O . TYR B 1 291 ? 30.609 -16.906 -14.703 1 98.81 291 TYR B O 1
ATOM 6677 N N . SER B 1 292 ? 30.734 -19.031 -15.523 1 98.75 292 SER B N 1
ATOM 6678 C CA . SER B 1 292 ? 30.5 -19.734 -14.273 1 98.75 292 SER B CA 1
ATOM 6679 C C . SER B 1 292 ? 31.688 -20.594 -13.875 1 98.75 292 SER B C 1
ATOM 6681 O O . SER B 1 292 ? 32.156 -21.422 -14.664 1 98.75 292 SER B O 1
ATOM 6683 N N . ASN B 1 293 ? 32.156 -20.422 -12.648 1 98.38 293 ASN B N 1
ATOM 6684 C CA . ASN B 1 293 ? 33.281 -21.203 -12.156 1 98.38 293 ASN B CA 1
ATOM 6685 C C . ASN B 1 293 ? 32.844 -22.578 -11.664 1 98.38 293 ASN B C 1
ATOM 6687 O O . ASN B 1 293 ? 33.656 -23.5 -11.586 1 98.38 293 ASN B O 1
ATOM 6691 N N . LYS B 1 294 ? 31.594 -22.766 -11.367 1 98.38 294 LYS B N 1
ATOM 6692 C CA . LYS B 1 294 ? 31.125 -24.031 -10.828 1 98.38 294 LYS B CA 1
ATOM 6693 C C . LYS B 1 294 ? 29.938 -24.578 -11.641 1 98.38 294 LYS B C 1
ATOM 6695 O O . LYS B 1 294 ? 30.109 -25.484 -12.461 1 98.38 294 LYS B O 1
ATOM 6700 N N . GLU B 1 295 ? 28.672 -23.859 -11.531 1 98.44 295 GLU B N 1
ATOM 6701 C CA . GLU B 1 295 ? 27.531 -24.406 -12.242 1 98.44 295 GLU B CA 1
ATOM 6702 C C . GLU B 1 295 ? 26.641 -23.297 -12.797 1 98.44 295 GLU B C 1
ATOM 6704 O O . GLU B 1 295 ? 26.594 -22.188 -12.234 1 98.44 295 GLU B O 1
ATOM 6709 N N . VAL B 1 296 ? 26.031 -23.594 -13.898 1 98.94 296 VAL B N 1
ATOM 6710 C CA . VAL B 1 296 ? 24.891 -22.828 -14.398 1 98.94 296 VAL B CA 1
ATOM 6711 C C . VAL B 1 296 ? 23.594 -23.547 -14 1 98.94 296 VAL B C 1
ATOM 6713 O O . VAL B 1 296 ? 23.438 -24.75 -14.242 1 98.94 296 VAL B O 1
ATOM 6716 N N . ILE B 1 297 ? 22.703 -22.844 -13.336 1 98.94 297 ILE B N 1
ATOM 6717 C CA . ILE B 1 297 ? 21.422 -23.391 -12.906 1 98.94 297 ILE B CA 1
ATOM 6718 C C . ILE B 1 297 ? 20.281 -22.656 -13.609 1 98.94 297 ILE B C 1
ATOM 6720 O O . ILE B 1 297 ? 20.078 -21.469 -13.414 1 98.94 297 ILE B O 1
ATOM 6724 N N . VAL B 1 298 ? 19.516 -23.391 -14.406 1 98.94 298 VAL B N 1
ATOM 6725 C CA . VAL B 1 298 ? 18.406 -22.812 -15.148 1 98.94 298 VAL B CA 1
ATOM 6726 C C . VAL B 1 298 ? 17.109 -22.938 -14.336 1 98.94 298 VAL B C 1
ATOM 6728 O O . VAL B 1 298 ? 16.703 -24.047 -13.992 1 98.94 298 VAL B O 1
ATOM 6731 N N . SER B 1 299 ? 16.531 -21.875 -13.953 1 98.94 299 SER B N 1
ATOM 6732 C CA . SER B 1 299 ? 15.273 -21.797 -13.203 1 98.94 299 SER B CA 1
ATOM 6733 C C . SER B 1 299 ? 14.297 -20.844 -13.867 1 98.94 299 SER B C 1
ATOM 6735 O O . SER B 1 299 ? 13.75 -19.953 -13.211 1 98.94 299 SER B O 1
ATOM 6737 N N . ALA B 1 300 ? 14.062 -21.016 -15.133 1 98.75 300 ALA B N 1
ATOM 6738 C CA . ALA B 1 300 ? 13.336 -20.047 -15.938 1 98.75 300 ALA B CA 1
ATOM 6739 C C . ALA B 1 300 ? 11.883 -20.484 -16.141 1 98.75 300 ALA B C 1
ATOM 6741 O O . ALA B 1 300 ? 11.094 -19.766 -16.766 1 98.75 300 ALA B O 1
ATOM 6742 N N . GLY B 1 301 ? 11.461 -21.625 -15.609 1 98.25 301 GLY B N 1
ATOM 6743 C CA . GLY B 1 301 ? 10.062 -22.031 -15.617 1 98.25 301 GLY B CA 1
ATOM 6744 C C . GLY B 1 301 ? 9.727 -22.984 -16.75 1 98.25 301 GLY B C 1
ATOM 6745 O O . GLY B 1 301 ? 10.578 -23.297 -17.578 1 98.25 301 GLY B O 1
ATOM 6746 N N . THR B 1 302 ? 8.523 -23.406 -16.812 1 98.31 302 THR B N 1
ATOM 6747 C CA . THR B 1 302 ? 8.023 -24.484 -17.672 1 98.31 302 THR B CA 1
ATOM 6748 C C . THR B 1 302 ? 8.203 -24.141 -19.141 1 98.31 302 THR B C 1
ATOM 6750 O O . THR B 1 302 ? 8.32 -25.031 -19.984 1 98.31 302 THR B O 1
ATOM 6753 N N . PHE B 1 303 ? 8.242 -22.859 -19.5 1 98.62 303 PHE B N 1
ATOM 6754 C CA . PHE B 1 303 ? 8.305 -22.453 -20.891 1 98.62 303 PHE B CA 1
ATOM 6755 C C . PHE B 1 303 ? 9.703 -21.984 -21.266 1 98.62 303 PHE B C 1
ATOM 6757 O O . PHE B 1 303 ? 10.234 -22.359 -22.312 1 98.62 303 PHE B O 1
ATOM 6764 N N . ASN B 1 304 ? 10.312 -21.297 -20.344 1 98.75 304 ASN B N 1
ATOM 6765 C CA . ASN B 1 304 ? 11.562 -20.625 -20.703 1 98.75 304 ASN B CA 1
ATOM 6766 C C . ASN B 1 304 ? 12.773 -21.516 -20.438 1 98.75 304 ASN B C 1
ATOM 6768 O O . ASN B 1 304 ? 13.82 -21.359 -21.062 1 98.75 304 ASN B O 1
ATOM 6772 N N . SER B 1 305 ? 12.68 -22.453 -19.484 1 98.94 305 SER B N 1
ATOM 6773 C CA . SER B 1 305 ? 13.789 -23.375 -19.281 1 98.94 305 SER B CA 1
ATOM 6774 C C . SER B 1 305 ? 14.023 -24.25 -20.5 1 98.94 305 SER B C 1
ATOM 6776 O O . SER B 1 305 ? 15.141 -24.328 -21.016 1 98.94 305 SER B O 1
ATOM 6778 N N . PRO B 1 306 ? 12.984 -24.938 -21.031 1 98.94 306 PRO B N 1
ATOM 6779 C CA . PRO B 1 306 ? 13.219 -25.703 -22.25 1 98.94 306 PRO B CA 1
ATOM 6780 C C . PRO B 1 306 ? 13.625 -24.812 -23.422 1 98.94 306 PRO B C 1
ATOM 6782 O O . PRO B 1 306 ? 14.453 -25.219 -24.25 1 98.94 306 PRO B O 1
ATOM 6785 N N . LYS B 1 307 ? 13.031 -23.609 -23.531 1 98.88 307 LYS B N 1
ATOM 6786 C CA . LYS B 1 307 ? 13.406 -22.688 -24.594 1 98.88 307 LYS B CA 1
ATOM 6787 C C . LYS B 1 307 ? 14.906 -22.391 -24.562 1 98.88 307 LYS B C 1
ATOM 6789 O O . LYS B 1 307 ? 15.578 -22.484 -25.578 1 98.88 307 LYS B O 1
ATOM 6794 N N . LEU B 1 308 ? 15.398 -22.062 -23.391 1 98.94 308 LEU B N 1
ATOM 6795 C CA . LEU B 1 308 ? 16.812 -21.719 -23.234 1 98.94 308 LEU B CA 1
ATOM 6796 C C . LEU B 1 308 ? 17.688 -22.922 -23.531 1 98.94 308 LEU B C 1
ATOM 6798 O O . LEU B 1 308 ? 18.734 -22.781 -24.172 1 98.94 308 LEU B O 1
ATOM 6802 N N . LEU B 1 309 ? 17.312 -24.125 -23.047 1 98.94 309 LEU B N 1
ATOM 6803 C CA . LEU B 1 309 ? 18.078 -25.328 -23.344 1 98.94 309 LEU B CA 1
ATOM 6804 C C . LEU B 1 309 ? 18.125 -25.578 -24.859 1 98.94 309 LEU B C 1
ATOM 6806 O O . LEU B 1 309 ? 19.203 -25.812 -25.406 1 98.94 309 LEU B O 1
ATOM 6810 N N . MET B 1 310 ? 17 -25.438 -25.531 1 98.94 310 MET B N 1
ATOM 6811 C CA . MET B 1 310 ? 16.953 -25.703 -26.969 1 98.94 310 MET B CA 1
ATOM 6812 C C . MET B 1 310 ? 17.766 -24.656 -27.734 1 98.94 310 MET B C 1
ATOM 6814 O O . MET B 1 310 ? 18.5 -25 -28.656 1 98.94 310 MET B O 1
ATOM 6818 N N . LEU B 1 311 ? 17.672 -23.406 -27.328 1 98.88 311 LEU B N 1
ATOM 6819 C CA . LEU B 1 311 ? 18.453 -22.344 -27.953 1 98.88 311 LEU B CA 1
ATOM 6820 C C . LEU B 1 311 ? 19.953 -22.625 -27.812 1 98.88 311 LEU B C 1
ATOM 6822 O O . LEU B 1 311 ? 20.75 -22.094 -28.562 1 98.88 311 LEU B O 1
ATOM 6826 N N . SER B 1 312 ? 20.312 -23.5 -26.859 1 98.88 312 SER B N 1
ATOM 6827 C CA . SER B 1 312 ? 21.703 -23.781 -26.547 1 98.88 312 SER B CA 1
ATOM 6828 C C . SER B 1 312 ? 22.141 -25.125 -27.125 1 98.88 312 SER B C 1
ATOM 6830 O O . SER B 1 312 ? 23.219 -25.625 -26.797 1 98.88 312 SER B O 1
ATOM 6832 N N . GLY B 1 313 ? 21.266 -25.75 -27.891 1 98.75 313 GLY B N 1
ATOM 6833 C CA . GLY B 1 313 ? 21.625 -26.984 -28.578 1 98.75 313 GLY B CA 1
ATOM 6834 C C . GLY B 1 313 ? 21.234 -28.234 -27.797 1 98.75 313 GLY B C 1
ATOM 6835 O O . GLY B 1 313 ? 21.656 -29.344 -28.156 1 98.75 313 GLY B O 1
ATOM 6836 N N . ILE B 1 314 ? 20.547 -28.141 -26.766 1 98.88 314 ILE B N 1
ATOM 6837 C CA . ILE B 1 314 ? 20.094 -29.266 -25.953 1 98.88 314 ILE B CA 1
ATOM 6838 C C . ILE B 1 314 ? 18.609 -29.5 -26.188 1 98.88 314 ILE B C 1
ATOM 6840 O O . ILE B 1 314 ? 17.766 -28.766 -25.641 1 98.88 314 ILE B O 1
ATOM 6844 N N . GLY B 1 315 ? 18.172 -30.484 -26.906 1 98.81 315 GLY B N 1
ATOM 6845 C CA . GLY B 1 315 ? 16.781 -30.75 -27.266 1 98.81 315 GLY B CA 1
ATOM 6846 C C . GLY B 1 315 ? 16.641 -31.797 -28.359 1 98.81 315 GLY B C 1
ATOM 6847 O O . GLY B 1 315 ? 17.625 -32.375 -28.797 1 98.81 315 GLY B O 1
ATOM 6848 N N . PRO B 1 316 ? 15.445 -32.031 -28.812 1 98.75 316 PRO B N 1
ATOM 6849 C CA . PRO B 1 316 ? 15.234 -33.031 -29.859 1 98.75 316 PRO B CA 1
ATOM 6850 C C . PRO B 1 316 ? 15.953 -32.656 -31.156 1 98.75 316 PRO B C 1
ATOM 6852 O O . PRO B 1 316 ? 15.734 -31.578 -31.719 1 98.75 316 PRO B O 1
ATOM 6855 N N . ARG B 1 317 ? 16.766 -33.594 -31.703 1 98.62 317 ARG B N 1
ATOM 6856 C CA . ARG B 1 317 ? 17.656 -33.344 -32.844 1 98.62 317 ARG B CA 1
ATOM 6857 C C . ARG B 1 317 ? 16.859 -32.844 -34.031 1 98.62 317 ARG B C 1
ATOM 6859 O O . ARG B 1 317 ? 17.203 -31.797 -34.625 1 98.62 317 ARG B O 1
ATOM 6866 N N . GLU B 1 318 ? 15.805 -33.5 -34.344 1 98.5 318 GLU B N 1
ATOM 6867 C CA . GLU B 1 318 ? 15.023 -33.125 -35.531 1 98.5 318 GLU B CA 1
ATOM 6868 C C . GLU B 1 318 ? 14.492 -31.719 -35.406 1 98.5 318 GLU B C 1
ATOM 6870 O O . GLU B 1 318 ? 14.539 -30.953 -36.375 1 98.5 318 GLU B O 1
ATOM 6875 N N . HIS B 1 319 ? 14 -31.344 -34.25 1 98.56 319 HIS B N 1
ATOM 6876 C CA . HIS B 1 319 ? 13.445 -30 -34.031 1 98.56 319 HIS B CA 1
ATOM 6877 C C . HIS B 1 319 ? 14.547 -28.953 -34.094 1 98.56 319 HIS B C 1
ATOM 6879 O O . HIS B 1 319 ? 14.383 -27.922 -34.781 1 98.56 319 HIS B O 1
ATOM 6885 N N . LEU B 1 320 ? 15.625 -29.156 -33.406 1 98.75 320 LEU B N 1
ATOM 6886 C CA . LEU B 1 320 ? 16.734 -28.188 -33.375 1 98.75 320 LEU B CA 1
ATOM 6887 C C . LEU B 1 320 ? 17.25 -27.938 -34.781 1 98.75 320 LEU B C 1
ATOM 6889 O O . LEU B 1 320 ? 17.469 -26.781 -35.188 1 98.75 320 LEU B O 1
ATOM 6893 N N . GLU B 1 321 ? 17.453 -29 -35.562 1 98.5 321 GLU B N 1
ATOM 6894 C CA . GLU B 1 321 ? 17.938 -28.875 -36.906 1 98.5 321 GLU B CA 1
ATOM 6895 C C . GLU B 1 321 ? 16.938 -28.094 -37.781 1 98.5 321 GLU B C 1
ATOM 6897 O O . GLU B 1 321 ? 17.344 -27.312 -38.656 1 98.5 321 GLU B O 1
ATOM 6902 N N . SER B 1 322 ? 15.719 -28.328 -37.562 1 98.38 322 SER B N 1
ATOM 6903 C CA . SER B 1 322 ? 14.688 -27.656 -38.344 1 98.38 322 SER B CA 1
ATOM 6904 C C . SER B 1 322 ? 14.719 -26.156 -38.156 1 98.38 322 SER B C 1
ATOM 6906 O O . SER B 1 322 ? 14.266 -25.391 -39.031 1 98.38 322 SER B O 1
ATOM 6908 N N . VAL B 1 323 ? 15.211 -25.656 -37 1 98.31 323 VAL B N 1
ATOM 6909 C CA . VAL B 1 323 ? 15.25 -24.219 -36.75 1 98.31 323 VAL B CA 1
ATOM 6910 C C . VAL B 1 323 ? 16.688 -23.703 -36.875 1 98.31 323 VAL B C 1
ATOM 6912 O O . VAL B 1 323 ? 17 -22.578 -36.5 1 98.31 323 VAL B O 1
ATOM 6915 N N . GLY B 1 324 ? 17.625 -24.562 -37.281 1 98.25 324 GLY B N 1
ATOM 6916 C CA . GLY B 1 324 ? 18.984 -24.141 -37.625 1 98.25 324 GLY B CA 1
ATOM 6917 C C . GLY B 1 324 ? 19.922 -24.094 -36.438 1 98.25 324 GLY B C 1
ATOM 6918 O O . GLY B 1 324 ? 20.859 -23.297 -36.406 1 98.25 324 GLY B O 1
ATOM 6919 N N . ILE B 1 325 ? 19.688 -24.938 -35.406 1 98.56 325 ILE B N 1
ATOM 6920 C CA . ILE B 1 325 ? 20.531 -24.953 -34.219 1 98.56 325 ILE B CA 1
ATOM 6921 C C . ILE B 1 325 ? 21.344 -26.234 -34.156 1 98.56 325 ILE B C 1
ATOM 6923 O O . ILE B 1 325 ? 20.797 -27.328 -34.375 1 98.56 325 ILE B O 1
ATOM 6927 N N . ASP B 1 326 ? 22.672 -26.109 -33.969 1 97.94 326 ASP B N 1
ATOM 6928 C CA . ASP B 1 326 ? 23.547 -27.281 -33.844 1 97.94 326 ASP B CA 1
ATOM 6929 C C . ASP B 1 326 ? 23.234 -28.062 -32.562 1 97.94 326 ASP B C 1
ATOM 6931 O O . ASP B 1 326 ? 23.047 -27.484 -31.5 1 97.94 326 ASP B O 1
ATOM 6935 N N . VAL B 1 327 ? 23.25 -29.375 -32.656 1 98.44 327 VAL B N 1
ATOM 6936 C CA . VAL B 1 327 ? 22.859 -30.234 -31.562 1 98.44 327 VAL B CA 1
ATOM 6937 C C . VAL B 1 327 ? 24.078 -30.516 -30.672 1 98.44 327 VAL B C 1
ATOM 6939 O O . VAL B 1 327 ? 25.109 -30.969 -31.141 1 98.44 327 VAL B O 1
ATOM 6942 N N . VAL B 1 328 ? 23.969 -30.234 -29.438 1 98.44 328 VAL B N 1
ATOM 6943 C CA . VAL B 1 328 ? 24.953 -30.578 -28.422 1 98.44 328 VAL B CA 1
ATOM 6944 C C . VAL B 1 328 ? 24.547 -31.875 -27.719 1 98.44 328 VAL B C 1
ATOM 6946 O O . VAL B 1 328 ? 25.375 -32.75 -27.5 1 98.44 328 VAL B O 1
ATOM 6949 N N . ALA B 1 329 ? 23.297 -31.984 -27.312 1 98.56 329 ALA B N 1
ATOM 6950 C CA . ALA B 1 329 ? 22.734 -33.188 -26.688 1 98.56 329 ALA B CA 1
ATOM 6951 C C . ALA B 1 329 ? 21.312 -33.438 -27.188 1 98.56 329 ALA B C 1
ATOM 6953 O O . ALA B 1 329 ? 20.453 -32.562 -27.141 1 98.56 329 ALA B O 1
ATOM 6954 N N . ASP B 1 330 ? 21.094 -34.625 -27.688 1 98.62 330 ASP B N 1
ATOM 6955 C CA . ASP B 1 330 ? 19.766 -35.031 -28.141 1 98.62 330 ASP B CA 1
ATOM 6956 C C . ASP B 1 330 ? 18.922 -35.562 -26.969 1 98.62 330 ASP B C 1
ATOM 6958 O O . ASP B 1 330 ? 19.078 -36.719 -26.562 1 98.62 330 ASP B O 1
ATOM 6962 N N . LEU B 1 331 ? 18.094 -34.781 -26.438 1 98.81 331 LEU B N 1
ATOM 6963 C CA . LEU B 1 331 ? 17.234 -35.062 -25.297 1 98.81 331 LEU B CA 1
ATOM 6964 C C . LEU B 1 331 ? 15.805 -34.625 -25.562 1 98.81 331 LEU B C 1
ATOM 6966 O O . LEU B 1 331 ? 15.586 -33.688 -26.359 1 98.81 331 LEU B O 1
ATOM 6970 N N . PRO B 1 332 ? 14.781 -35.188 -24.969 1 98.75 332 PRO B N 1
ATOM 6971 C CA . PRO B 1 332 ? 13.391 -34.812 -25.219 1 98.75 332 PRO B CA 1
ATOM 6972 C C . PRO B 1 332 ? 12.961 -33.562 -24.469 1 98.75 332 PRO B C 1
ATOM 6974 O O . PRO B 1 332 ? 11.914 -33.531 -23.812 1 98.75 332 PRO B O 1
ATOM 6977 N N . VAL B 1 333 ? 13.758 -32.5 -24.594 1 98.88 333 VAL B N 1
ATOM 6978 C CA . VAL B 1 333 ? 13.438 -31.188 -24.016 1 98.88 333 VAL B CA 1
ATOM 6979 C C . VAL B 1 333 ? 12.164 -30.641 -24.641 1 98.88 333 VAL B C 1
ATOM 6981 O O . VAL B 1 333 ? 12 -30.672 -25.859 1 98.88 333 VAL B O 1
ATOM 6984 N N . GLY B 1 334 ? 11.266 -30.094 -23.812 1 98.69 334 GLY B N 1
ATOM 6985 C CA . GLY B 1 334 ? 10.031 -29.484 -24.281 1 98.69 334 GLY B CA 1
ATOM 6986 C C . GLY B 1 334 ? 8.898 -30.484 -24.438 1 98.69 334 GLY B C 1
ATOM 6987 O O . GLY B 1 334 ? 7.734 -30.094 -24.562 1 98.69 334 GLY B O 1
ATOM 6988 N N . GLN B 1 335 ? 9.312 -31.719 -24.328 1 96.25 335 GLN B N 1
ATOM 6989 C CA . GLN B 1 335 ? 8.281 -32.75 -24.438 1 96.25 335 GLN B CA 1
ATOM 6990 C C . GLN B 1 335 ? 7.684 -33.062 -23.078 1 96.25 335 GLN B C 1
ATOM 6992 O O . GLN B 1 335 ? 8.156 -32.562 -22.047 1 96.25 335 GLN B O 1
ATOM 6997 N N . ASN B 1 336 ? 6.535 -33.656 -22.984 1 97.19 336 ASN B N 1
ATOM 6998 C CA . ASN B 1 336 ? 5.871 -34.062 -21.75 1 97.19 336 ASN B CA 1
ATOM 6999 C C . ASN B 1 336 ? 5.242 -32.875 -21.031 1 97.19 336 ASN B C 1
ATOM 7001 O O . ASN B 1 336 ? 5.211 -32.812 -19.797 1 97.19 336 ASN B O 1
ATOM 7005 N N . TYR B 1 337 ? 4.906 -31.812 -21.734 1 98.19 337 TYR B N 1
ATOM 7006 C CA . TYR B 1 337 ? 4.188 -30.703 -21.125 1 98.19 337 TYR B CA 1
ATOM 7007 C C . TYR B 1 337 ? 2.939 -31.203 -20.391 1 98.19 337 TYR B C 1
ATOM 7009 O O . TYR B 1 337 ? 2.1 -31.875 -20.984 1 98.19 337 TYR B O 1
ATOM 7017 N N . MET B 1 338 ? 2.889 -30.922 -19.109 1 97.81 338 MET B N 1
ATOM 7018 C CA . MET B 1 338 ? 1.749 -31.266 -18.266 1 97.81 338 MET B CA 1
ATOM 7019 C C . MET B 1 338 ? 1.097 -30 -17.703 1 97.81 338 MET B C 1
ATOM 7021 O O . MET B 1 338 ? 1.78 -29.016 -17.422 1 97.81 338 MET B O 1
ATOM 7025 N N . ASP B 1 339 ? -0.187 -30.047 -17.578 1 97.56 339 ASP B N 1
ATOM 7026 C CA . ASP B 1 339 ? -0.975 -29 -16.938 1 97.56 339 ASP B CA 1
ATOM 7027 C C . ASP B 1 339 ? -2.295 -29.547 -16.406 1 97.56 339 ASP B C 1
ATOM 7029 O O . ASP B 1 339 ? -2.66 -30.688 -16.688 1 97.56 339 ASP B O 1
ATOM 7033 N N . GLN B 1 340 ? -2.869 -28.734 -15.531 1 97.62 340 GLN B N 1
ATOM 7034 C CA . GLN B 1 340 ? -4.195 -29.078 -15.023 1 97.62 340 GLN B CA 1
ATOM 7035 C C . GLN B 1 340 ? -5.281 -28.281 -15.742 1 97.62 340 GLN B C 1
ATOM 7037 O O . GLN B 1 340 ? -5.41 -27.078 -15.539 1 97.62 340 GLN B O 1
ATOM 7042 N N . PRO B 1 341 ? -6.066 -28.953 -16.578 1 97.5 341 PRO B N 1
ATOM 7043 C CA . PRO B 1 341 ? -7.191 -28.266 -17.219 1 97.5 341 PRO B CA 1
ATOM 7044 C C . PRO B 1 341 ? -8.375 -28.078 -16.266 1 97.5 341 PRO B C 1
ATOM 7046 O O . PRO B 1 341 ? -8.57 -28.875 -15.352 1 97.5 341 PRO B O 1
ATOM 7049 N N . SER B 1 342 ? -9.141 -27.016 -16.469 1 97.88 342 SER B N 1
ATOM 7050 C CA . SER B 1 342 ? -10.336 -26.75 -15.68 1 97.88 342 SER B CA 1
ATOM 7051 C C . SER B 1 342 ? -11.422 -26.094 -16.531 1 97.88 342 SER B C 1
ATOM 7053 O O . SER B 1 342 ? -11.164 -25.641 -17.641 1 97.88 342 SER B O 1
ATOM 7055 N N . ALA B 1 343 ? -12.586 -26.125 -16.047 1 98.06 343 ALA B N 1
ATOM 7056 C CA . ALA B 1 343 ? -13.727 -25.375 -16.578 1 98.06 343 ALA B CA 1
ATOM 7057 C C . ALA B 1 343 ? -14.602 -24.828 -15.453 1 98.06 343 ALA B C 1
ATOM 7059 O O . ALA B 1 343 ? -14.805 -25.5 -14.43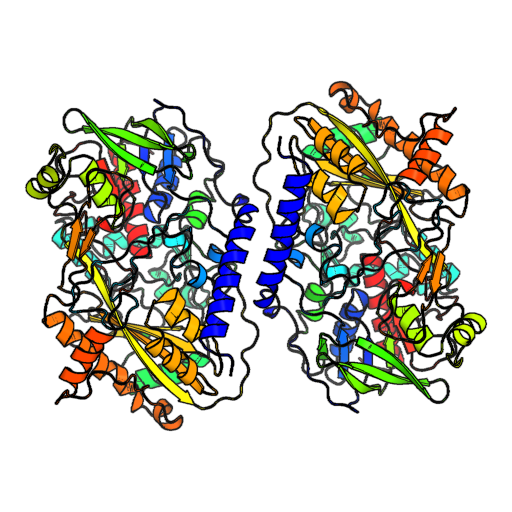8 1 98.06 343 ALA B O 1
ATOM 7060 N N . PRO B 1 344 ? -15.102 -23.672 -15.672 1 97.94 344 PRO B N 1
ATOM 7061 C CA . PRO B 1 344 ? -15.906 -23.062 -14.609 1 97.94 344 PRO B CA 1
ATOM 7062 C C . PRO B 1 344 ? -17.391 -23.438 -14.703 1 97.94 344 PRO B C 1
ATOM 7064 O O . PRO B 1 344 ? -17.875 -23.797 -15.781 1 97.94 344 PRO B O 1
ATOM 7067 N N . ILE B 1 345 ? -18.047 -23.422 -13.617 1 97.56 345 ILE B N 1
ATOM 7068 C CA . ILE B 1 345 ? -19.5 -23.469 -13.516 1 97.56 345 ILE B CA 1
ATOM 7069 C C . ILE B 1 345 ? -20 -22.359 -12.586 1 97.56 345 ILE B C 1
ATOM 7071 O O . ILE B 1 345 ? -19.328 -22.031 -11.602 1 97.56 345 ILE B O 1
ATOM 7075 N N . ILE B 1 346 ? -21.094 -21.703 -12.945 1 97.62 346 ILE B N 1
ATOM 7076 C CA . ILE B 1 346 ? -21.656 -20.609 -12.18 1 97.62 346 ILE B CA 1
ATOM 7077 C C . ILE B 1 346 ? -22.984 -21.016 -11.578 1 97.62 346 ILE B C 1
ATOM 7079 O O . ILE B 1 346 ? -23.891 -21.453 -12.289 1 97.62 346 ILE B O 1
ATOM 7083 N N . ILE B 1 347 ? -23.078 -20.922 -10.32 1 98 347 ILE B N 1
ATOM 7084 C CA . ILE B 1 347 ? -24.297 -21.281 -9.602 1 98 347 ILE B CA 1
ATOM 7085 C C . ILE B 1 347 ? -24.875 -20.031 -8.93 1 98 347 ILE B C 1
ATOM 7087 O O . ILE B 1 347 ? -24.25 -19.438 -8.055 1 98 347 ILE B O 1
ATOM 7091 N N . GLN B 1 348 ? -26.047 -19.625 -9.281 1 97 348 GLN B N 1
ATOM 7092 C CA . GLN B 1 348 ? -26.75 -18.516 -8.656 1 97 348 GLN B CA 1
ATOM 7093 C C . GLN B 1 348 ? -27.469 -18.969 -7.383 1 97 348 GLN B C 1
ATOM 7095 O O . GLN B 1 348 ? -28.156 -19.984 -7.383 1 97 348 GLN B O 1
ATOM 7100 N N . MET B 1 349 ? -27.234 -18.219 -6.348 1 95.44 349 MET B N 1
ATOM 7101 C CA . MET B 1 349 ? -27.797 -18.562 -5.051 1 95.44 349 MET B CA 1
ATOM 7102 C C . MET B 1 349 ? -28.906 -17.594 -4.672 1 95.44 349 MET B C 1
ATOM 7104 O O . MET B 1 349 ? -29.703 -17.188 -5.527 1 95.44 349 MET B O 1
ATOM 7108 N N . GLU B 1 350 ? -29.062 -17.203 -3.387 1 92.38 350 GLU B N 1
ATOM 7109 C CA . GLU B 1 350 ? -30.172 -16.406 -2.855 1 92.38 350 GLU B CA 1
ATOM 7110 C C . GLU B 1 350 ? -30.094 -14.969 -3.342 1 92.38 350 GLU B C 1
ATOM 7112 O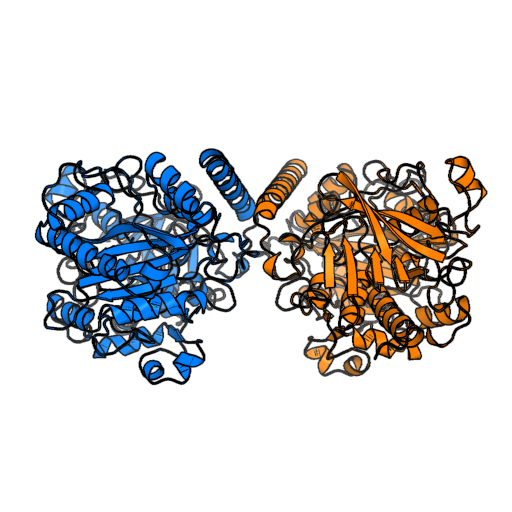 O . GLU B 1 350 ? -29.016 -14.453 -3.621 1 92.38 350 GLU B O 1
ATOM 7117 N N . GLU B 1 351 ? -31.234 -14.367 -3.4 1 90.88 351 GLU B N 1
ATOM 7118 C CA . GLU B 1 351 ? -31.328 -12.93 -3.637 1 90.88 351 GLU B CA 1
ATOM 7119 C C . GLU B 1 351 ? -30.844 -12.141 -2.428 1 90.88 351 GLU B C 1
ATOM 7121 O O . GLU B 1 351 ? -31.062 -12.547 -1.284 1 90.88 351 GLU B O 1
ATOM 7126 N N . SER B 1 352 ? -30.078 -11.18 -2.697 1 88.44 352 SER B N 1
ATOM 7127 C CA . SER B 1 352 ? -29.578 -10.312 -1.637 1 88.44 352 SER B CA 1
ATOM 7128 C C . SER B 1 352 ? -29.438 -8.875 -2.111 1 88.44 352 SER B C 1
ATOM 7130 O O . SER B 1 352 ? -29.062 -8.625 -3.26 1 88.44 352 SER B O 1
ATOM 7132 N N . ALA B 1 353 ? -29.859 -7.918 -1.188 1 78.62 353 ALA B N 1
ATOM 7133 C CA . ALA B 1 353 ? -29.688 -6.492 -1.449 1 78.62 353 ALA B CA 1
ATOM 7134 C C . ALA B 1 353 ? -28.453 -5.949 -0.739 1 78.62 353 ALA B C 1
ATOM 7136 O O . ALA B 1 353 ? -28.172 -4.75 -0.795 1 78.62 353 ALA B O 1
ATOM 7137 N N . GLU B 1 354 ? -27.828 -6.844 -0.133 1 72.56 354 GLU B N 1
ATOM 7138 C CA . GLU B 1 354 ? -26.672 -6.414 0.667 1 72.56 354 GLU B CA 1
ATOM 7139 C C . GLU B 1 354 ? -25.578 -5.848 -0.215 1 72.56 354 GLU B C 1
ATOM 7141 O O . GLU B 1 354 ? -25.297 -6.375 -1.296 1 72.56 354 GLU B O 1
ATOM 7146 N N . VAL B 1 355 ? -25.172 -4.629 0.245 1 66.19 355 VAL B N 1
ATOM 7147 C CA . VAL B 1 355 ? -24.047 -4 -0.436 1 66.19 355 VAL B CA 1
ATOM 7148 C C . VAL B 1 355 ? -22.734 -4.465 0.196 1 66.19 355 VAL B C 1
ATOM 7150 O O . VAL B 1 355 ? -22.594 -4.453 1.421 1 66.19 355 VAL B O 1
ATOM 7153 N N . ALA B 1 356 ? -21.891 -4.961 -0.68 1 71.25 356 ALA B N 1
ATOM 7154 C CA . ALA B 1 356 ? -20.594 -5.406 -0.182 1 71.25 356 ALA B CA 1
ATOM 7155 C C . ALA B 1 356 ? -19.812 -4.25 0.439 1 71.25 356 ALA B C 1
ATOM 7157 O O . ALA B 1 356 ? -19.859 -3.127 -0.07 1 71.25 356 ALA B O 1
ATOM 7158 N N . GLY B 1 357 ? -19.281 -4.461 1.658 1 74.31 357 GLY B N 1
ATOM 7159 C CA . GLY B 1 357 ? -18.422 -3.463 2.273 1 74.31 357 GLY B CA 1
ATOM 7160 C C . GLY B 1 357 ? -17.125 -3.236 1.509 1 74.31 357 GLY B C 1
ATOM 7161 O O . GLY B 1 357 ? -16.875 -3.887 0.492 1 74.31 357 GLY B O 1
ATOM 7162 N N . ALA B 1 358 ? -16.375 -2.303 1.942 1 80.44 358 ALA B N 1
ATOM 7163 C CA . ALA B 1 358 ? -15.094 -1.983 1.312 1 80.44 358 ALA B CA 1
ATOM 7164 C C . ALA B 1 358 ? -14.133 -3.162 1.403 1 80.44 358 ALA B C 1
ATOM 7166 O O . ALA B 1 358 ? -14.023 -3.803 2.451 1 80.44 358 ALA B O 1
ATOM 7167 N N . THR B 1 359 ? -13.508 -3.445 0.302 1 88 359 THR B N 1
ATOM 7168 C CA . THR B 1 359 ? -12.539 -4.539 0.233 1 88 359 THR B CA 1
ATOM 7169 C C . THR B 1 359 ? -11.258 -4.18 0.983 1 88 359 THR B C 1
ATOM 7171 O O . THR B 1 359 ? -10.75 -3.064 0.851 1 88 359 THR B O 1
ATOM 7174 N N . ASN B 1 360 ? -10.797 -5.074 1.892 1 94.38 360 ASN B N 1
ATOM 7175 C CA . ASN B 1 360 ? -9.477 -4.965 2.496 1 94.38 360 ASN B CA 1
ATOM 7176 C C . ASN B 1 360 ? -8.383 -5.422 1.536 1 94.38 360 ASN B C 1
ATOM 7178 O O . ASN B 1 360 ? -8.281 -6.613 1.226 1 94.38 360 ASN B O 1
ATOM 7182 N N . PRO B 1 361 ? -7.578 -4.508 1.006 1 96.44 361 PRO B N 1
ATOM 7183 C CA . PRO B 1 361 ? -6.598 -4.895 -0.012 1 96.44 361 PRO B CA 1
ATOM 7184 C C . PRO B 1 361 ? -5.531 -5.844 0.526 1 96.44 361 PRO B C 1
ATOM 7186 O O . PRO B 1 361 ? -4.77 -6.426 -0.251 1 96.44 361 PRO B O 1
ATOM 7189 N N . HIS B 1 362 ? -5.457 -6.043 1.85 1 96.88 362 HIS B N 1
ATOM 7190 C CA . HIS B 1 362 ? -4.414 -6.832 2.5 1 96.88 362 HIS B CA 1
ATOM 7191 C C . HIS B 1 362 ? -4.859 -8.273 2.697 1 96.88 362 HIS B C 1
ATOM 7193 O O . HIS B 1 362 ? -4.172 -9.055 3.357 1 96.88 362 HIS B O 1
ATOM 7199 N N . GLN B 1 363 ? -5.988 -8.641 2.129 1 96.25 363 GLN B N 1
ATOM 7200 C CA . GLN B 1 363 ? -6.539 -9.992 2.18 1 96.25 363 GLN B CA 1
ATOM 7201 C C . GLN B 1 363 ? -6.91 -10.484 0.784 1 96.25 363 GLN B C 1
ATOM 7203 O O . GLN B 1 363 ? -6.965 -9.703 -0.165 1 96.25 363 GLN B O 1
ATOM 7208 N N . PHE B 1 364 ? -7.059 -11.828 0.719 1 96.5 364 PHE B N 1
ATOM 7209 C CA . PHE B 1 364 ? -7.645 -12.359 -0.507 1 96.5 364 PHE B CA 1
ATOM 7210 C C . PHE B 1 364 ? -9.047 -11.805 -0.722 1 96.5 364 PHE B C 1
ATOM 7212 O O . PHE B 1 364 ? -9.82 -11.68 0.228 1 96.5 364 PHE B O 1
ATOM 7219 N N . PRO B 1 365 ? -9.422 -11.398 -1.893 1 92.44 365 PRO B N 1
ATOM 7220 C CA . PRO B 1 365 ? -10.578 -10.516 -2.082 1 92.44 365 PRO B CA 1
ATOM 7221 C C . PRO B 1 365 ? -11.906 -11.242 -1.942 1 92.44 365 PRO B C 1
ATOM 7223 O O . PRO B 1 365 ? -12.961 -10.602 -1.832 1 92.44 365 PRO B O 1
ATOM 7226 N N . LEU B 1 366 ? -11.969 -12.641 -1.902 1 93.5 366 LEU B N 1
ATOM 7227 C CA . LEU B 1 366 ? -13.227 -13.391 -1.902 1 93.5 366 LEU B CA 1
ATOM 7228 C C . LEU B 1 366 ? -13.156 -14.57 -0.938 1 93.5 366 LEU B C 1
ATOM 7230 O O . LEU B 1 366 ? -12.117 -15.234 -0.839 1 93.5 366 LEU B O 1
ATOM 7234 N N . PRO B 1 367 ? -14.336 -14.797 -0.236 1 95.19 367 PRO B N 1
ATOM 7235 C CA . PRO B 1 367 ? -14.383 -16.094 0.431 1 95.19 367 PRO B CA 1
ATOM 7236 C C . PRO B 1 367 ? -14.195 -17.266 -0.538 1 95.19 367 PRO B C 1
ATOM 7238 O O . PRO B 1 367 ? -14.852 -17.312 -1.581 1 95.19 367 PRO B O 1
ATOM 7241 N N . THR B 1 368 ? -13.273 -18.125 -0.241 1 97.31 368 THR B N 1
ATOM 7242 C CA . THR B 1 368 ? -12.891 -19.188 -1.152 1 97.31 368 THR B CA 1
ATOM 7243 C C . THR B 1 368 ? -12.695 -20.5 -0.394 1 97.31 368 THR B C 1
ATOM 7245 O O . THR B 1 368 ? -12.281 -20.5 0.768 1 97.31 368 THR B O 1
ATOM 7248 N N . PHE B 1 369 ? -13.047 -21.609 -1.007 1 97.5 369 PHE B N 1
ATOM 7249 C CA . PHE B 1 369 ? -12.789 -22.953 -0.493 1 97.5 369 PHE B CA 1
ATOM 7250 C C . PHE B 1 369 ? -12.43 -23.906 -1.625 1 97.5 369 PHE B C 1
ATOM 7252 O O . PHE B 1 369 ? -12.656 -23.609 -2.797 1 97.5 369 PHE B O 1
ATOM 7259 N N . ILE B 1 370 ? -11.805 -25.016 -1.304 1 96.75 370 ILE B N 1
ATOM 7260 C CA . ILE B 1 370 ? -11.375 -25.969 -2.318 1 96.75 370 ILE B CA 1
ATOM 7261 C C . ILE B 1 370 ? -11.891 -27.359 -1.961 1 96.75 370 ILE B C 1
ATOM 7263 O O . ILE B 1 370 ? -12.242 -27.625 -0.809 1 96.75 370 ILE B O 1
ATOM 7267 N N . GLY B 1 371 ? -12 -28.219 -2.955 1 96.62 371 GLY B N 1
ATOM 7268 C CA . GLY B 1 371 ? -12.352 -29.625 -2.807 1 96.62 371 GLY B CA 1
ATOM 7269 C C . GLY B 1 371 ? -11.398 -30.562 -3.531 1 96.62 371 GLY B C 1
ATOM 7270 O O . GLY B 1 371 ? -10.953 -30.266 -4.641 1 96.62 371 GLY B O 1
ATOM 7271 N N . ASN B 1 372 ? -10.977 -31.594 -2.857 1 96.44 372 ASN B N 1
ATOM 7272 C CA . ASN B 1 372 ? -10.25 -32.719 -3.439 1 96.44 372 ASN B CA 1
ATOM 7273 C C . ASN B 1 372 ? -11.102 -33.969 -3.453 1 96.44 372 ASN B C 1
ATOM 7275 O O . ASN B 1 372 ? -11.523 -34.469 -2.398 1 96.44 372 ASN B O 1
ATOM 7279 N N . VAL B 1 373 ? -11.289 -34.531 -4.664 1 96.94 373 VAL B N 1
ATOM 7280 C CA . VAL B 1 373 ? -12.266 -35.625 -4.762 1 96.94 373 VAL B CA 1
ATOM 7281 C C . VAL B 1 373 ? -11.688 -36.75 -5.578 1 96.94 373 VAL B C 1
ATOM 7283 O O . VAL B 1 373 ? -10.953 -36.531 -6.547 1 96.94 373 VAL B O 1
ATOM 7286 N N . ALA B 1 374 ? -11.938 -37.969 -5.129 1 95.81 374 ALA B N 1
ATOM 7287 C CA . ALA B 1 374 ? -11.656 -39.188 -5.871 1 95.81 374 ALA B CA 1
ATOM 7288 C C . ALA B 1 374 ? -12.945 -39.875 -6.285 1 95.81 374 ALA B C 1
ATOM 7290 O O . ALA B 1 374 ? -13.805 -40.156 -5.445 1 95.81 374 ALA B O 1
ATOM 7291 N N . LEU B 1 375 ? -13.094 -40.125 -7.574 1 94 375 LEU B N 1
ATOM 7292 C CA . LEU B 1 375 ? -14.281 -40.812 -8.07 1 94 375 LEU B CA 1
ATOM 7293 C C . LEU B 1 375 ? -14.008 -42.312 -8.242 1 94 375 LEU B C 1
ATOM 7295 O O . LEU B 1 375 ? -14.82 -43.125 -7.828 1 94 375 LEU B O 1
ATOM 7299 N N . ASP B 1 376 ? -12.82 -42.594 -8.773 1 86.56 376 ASP B N 1
ATOM 7300 C CA . ASP B 1 376 ? -12.492 -43.969 -9.125 1 86.56 376 ASP B CA 1
ATOM 7301 C C . ASP B 1 376 ? -11.172 -44.406 -8.484 1 86.56 376 ASP B C 1
ATOM 7303 O O . ASP B 1 376 ? -10.672 -45.5 -8.758 1 86.56 376 ASP B O 1
ATOM 7307 N N . SER B 1 377 ? -10.672 -43.656 -7.66 1 84 377 SER B N 1
ATOM 7308 C CA . SER B 1 377 ? -9.328 -43.906 -7.152 1 84 377 SER B CA 1
ATOM 7309 C C . SER B 1 377 ? -9.359 -44.844 -5.945 1 84 377 SER B C 1
ATOM 7311 O O . SER B 1 377 ? -9.703 -44.438 -4.836 1 84 377 SER B O 1
ATOM 7313 N N . PRO B 1 378 ? -8.859 -46 -6.121 1 83.94 378 PRO B N 1
ATOM 7314 C CA . PRO B 1 378 ? -8.828 -46.906 -4.98 1 83.94 378 PRO B CA 1
ATOM 7315 C C . PRO B 1 378 ? -7.895 -46.438 -3.867 1 83.94 378 PRO B C 1
ATOM 7317 O O . PRO B 1 378 ? -8.141 -46.719 -2.689 1 83.94 378 PRO B O 1
ATOM 7320 N N . SER B 1 379 ? -6.871 -45.688 -4.176 1 84 379 SER B N 1
ATOM 7321 C CA . SER B 1 379 ? -5.891 -45.219 -3.201 1 84 379 SER B CA 1
ATOM 7322 C C . SER B 1 379 ? -6.312 -43.906 -2.592 1 84 379 SER B C 1
ATOM 7324 O O . SER B 1 379 ? -5.586 -43.312 -1.78 1 84 379 SER B O 1
ATOM 7326 N N . LYS B 1 380 ? -7.379 -43.344 -3.068 1 89.56 380 LYS B N 1
ATOM 7327 C CA . LYS B 1 380 ? -7.961 -42.125 -2.553 1 89.56 380 LYS B CA 1
ATOM 7328 C C . LYS B 1 380 ? -7.133 -40.906 -2.963 1 89.56 380 LYS B C 1
ATOM 7330 O O . LYS B 1 380 ? -7.184 -39.844 -2.311 1 89.56 380 LYS B O 1
ATOM 7335 N N . ARG B 1 381 ? -6.336 -41.156 -3.947 1 93.19 381 ARG B N 1
ATOM 7336 C CA . ARG B 1 381 ? -5.641 -40.031 -4.555 1 93.19 381 ARG B CA 1
ATOM 7337 C C . ARG B 1 381 ? -6.613 -39.125 -5.301 1 93.19 381 ARG B C 1
ATOM 7339 O O . ARG B 1 381 ? -7.457 -39.594 -6.062 1 93.19 381 ARG B O 1
ATOM 7346 N N . PRO B 1 382 ? -6.543 -37.812 -5.023 1 95.31 382 PRO B N 1
ATOM 7347 C CA . PRO B 1 382 ? -7.5 -36.938 -5.688 1 95.31 382 PRO B CA 1
ATOM 7348 C C . PRO B 1 382 ? -7.461 -37.031 -7.207 1 95.31 382 PRO B C 1
ATOM 7350 O O . PRO B 1 382 ? -6.379 -37.094 -7.801 1 95.31 382 PRO B O 1
ATOM 7353 N N . GLU B 1 383 ? -8.633 -37.125 -7.82 1 96.5 383 GLU B N 1
ATOM 7354 C CA . GLU B 1 383 ? -8.75 -37.188 -9.273 1 96.5 383 GLU B CA 1
ATOM 7355 C C . GLU B 1 383 ? -9.211 -35.875 -9.859 1 96.5 383 GLU B C 1
ATOM 7357 O O . GLU B 1 383 ? -8.805 -35.5 -10.969 1 96.5 383 GLU B O 1
ATOM 7362 N N . TYR B 1 384 ? -10.047 -35.156 -9.156 1 96.94 384 TYR B N 1
ATOM 7363 C CA . TYR B 1 384 ? -10.375 -33.781 -9.555 1 96.94 384 TYR B CA 1
ATOM 7364 C C . TYR B 1 384 ? -10.438 -32.844 -8.344 1 96.94 384 TYR B C 1
ATOM 7366 O O . TYR B 1 384 ? -10.562 -33.312 -7.207 1 96.94 384 TYR B O 1
ATOM 7374 N N . HIS B 1 385 ? -10.18 -31.625 -8.516 1 96.81 385 HIS B N 1
ATOM 7375 C CA . HIS B 1 385 ? -10.242 -30.578 -7.5 1 96.81 385 HIS B CA 1
ATOM 7376 C C . HIS B 1 385 ? -11.195 -29.469 -7.91 1 96.81 385 HIS B C 1
ATOM 7378 O O . HIS B 1 385 ? -11.539 -29.344 -9.086 1 96.81 385 HIS B O 1
ATOM 7384 N N . THR B 1 386 ? -11.672 -28.75 -6.961 1 97.62 386 THR B N 1
ATOM 7385 C CA . THR B 1 386 ? -12.477 -27.547 -7.219 1 97.62 386 THR B CA 1
ATOM 7386 C C . THR B 1 386 ? -11.922 -26.344 -6.461 1 97.62 386 THR B C 1
ATOM 7388 O O . THR B 1 386 ? -11.359 -26.5 -5.371 1 97.62 386 THR B O 1
ATOM 7391 N N . VAL B 1 387 ? -11.891 -25.25 -7.027 1 97.75 387 VAL B N 1
ATOM 7392 C CA . VAL B 1 387 ? -11.719 -23.953 -6.383 1 97.75 387 VAL B CA 1
ATOM 7393 C C . VAL B 1 387 ? -13.016 -23.156 -6.477 1 97.75 387 VAL B C 1
ATOM 7395 O O . VAL B 1 387 ? -13.5 -22.875 -7.574 1 97.75 387 VAL B O 1
ATOM 7398 N N . ASN B 1 388 ? -13.547 -22.797 -5.367 1 98.19 388 ASN B N 1
ATOM 7399 C CA . ASN B 1 388 ? -14.867 -22.188 -5.312 1 98.19 388 ASN B CA 1
ATOM 7400 C C . ASN B 1 388 ? -14.805 -20.781 -4.727 1 98.19 388 ASN B C 1
ATOM 7402 O O . ASN B 1 388 ? -14.281 -20.578 -3.629 1 98.19 388 ASN B O 1
ATOM 7406 N N . PHE B 1 389 ? -15.336 -19.859 -5.473 1 97.38 389 PHE B N 1
ATOM 7407 C CA . PHE B 1 389 ? -15.383 -18.469 -5.062 1 97.38 389 PHE B CA 1
ATOM 7408 C C . PHE B 1 389 ? -16.812 -18.031 -4.797 1 97.38 389 PHE B C 1
ATOM 7410 O O . PHE B 1 389 ? -17.703 -18.219 -5.637 1 97.38 389 PHE B O 1
ATOM 7417 N N . LEU B 1 390 ? -17.016 -17.453 -3.656 1 96.31 390 LEU B N 1
ATOM 7418 C CA . LEU B 1 390 ? -18.328 -16.859 -3.359 1 96.31 390 LEU B CA 1
ATOM 7419 C C . LEU B 1 390 ? -18.328 -15.367 -3.67 1 96.31 390 LEU B C 1
ATOM 7421 O O . LEU B 1 390 ? -17.562 -14.602 -3.078 1 96.31 390 LEU B O 1
ATOM 7425 N N . PHE B 1 391 ? -19.188 -14.953 -4.586 1 94.56 391 PHE B N 1
ATOM 7426 C CA . PHE B 1 391 ? -19.344 -13.555 -4.957 1 94.56 391 PHE B CA 1
ATOM 7427 C C . PHE B 1 391 ? -20.578 -12.961 -4.312 1 94.56 391 PHE B C 1
ATOM 7429 O O . PHE B 1 391 ? -21.672 -13.547 -4.383 1 94.56 391 PHE B O 1
ATOM 7436 N N . PRO B 1 392 ? -20.422 -11.797 -3.646 1 92.06 392 PRO B N 1
ATOM 7437 C CA . PRO B 1 392 ? -21.609 -11.109 -3.143 1 92.06 392 PRO B CA 1
ATOM 7438 C C . PRO B 1 392 ? -22.5 -10.562 -4.262 1 92.06 392 PRO B C 1
ATOM 7440 O O . PRO B 1 392 ? -22.047 -10.43 -5.402 1 92.06 392 PRO B O 1
ATOM 7443 N N . ALA B 1 393 ? -23.719 -10.273 -3.92 1 91.81 393 ALA B N 1
ATOM 7444 C CA . ALA B 1 393 ? -24.656 -9.672 -4.871 1 91.81 393 ALA B CA 1
ATOM 7445 C C . ALA B 1 393 ? -24.109 -8.336 -5.391 1 91.81 393 ALA B C 1
ATOM 7447 O O . ALA B 1 393 ? -23.531 -7.559 -4.629 1 91.81 393 ALA B O 1
ATOM 7448 N N . ASN B 1 394 ? -24.219 -8.148 -6.73 1 87.81 394 ASN B N 1
ATOM 7449 C CA . ASN B 1 394 ? -23.922 -6.895 -7.418 1 87.81 394 ASN B CA 1
ATOM 7450 C C . ASN B 1 394 ? -22.438 -6.613 -7.445 1 87.81 394 ASN B C 1
ATOM 7452 O O . ASN B 1 394 ? -22.016 -5.469 -7.648 1 87.81 394 ASN B O 1
ATOM 7456 N N . SER B 1 395 ? -21.656 -7.625 -7.18 1 86.19 395 SER B N 1
ATOM 7457 C CA . SER B 1 395 ? -20.203 -7.473 -7.27 1 86.19 395 SER B CA 1
ATOM 7458 C C . SER B 1 395 ? -19.734 -7.473 -8.719 1 86.19 395 SER B C 1
ATOM 7460 O O . SER B 1 395 ? -20.25 -8.227 -9.547 1 86.19 395 SER B O 1
ATOM 7462 N N . THR B 1 396 ? -18.734 -6.645 -9.016 1 85.75 396 THR B N 1
ATOM 7463 C CA . THR B 1 396 ? -18.141 -6.633 -10.344 1 85.75 396 THR B CA 1
ATOM 7464 C C . THR B 1 396 ? -16.938 -7.566 -10.414 1 85.75 396 THR B C 1
ATOM 7466 O O . THR B 1 396 ? -16.359 -7.754 -11.477 1 85.75 396 THR B O 1
ATOM 7469 N N . ASP B 1 397 ? -16.641 -8.211 -9.32 1 88.69 397 ASP B N 1
ATOM 7470 C CA . ASP B 1 397 ? -15.438 -9.047 -9.234 1 88.69 397 ASP B CA 1
ATOM 7471 C C . ASP B 1 397 ? -15.539 -10.25 -10.164 1 88.69 397 ASP B C 1
ATOM 7473 O O . ASP B 1 397 ? -14.531 -10.711 -10.695 1 88.69 397 ASP B O 1
ATOM 7477 N N . LEU B 1 398 ? -16.719 -10.766 -10.297 1 92.81 398 LEU B N 1
ATOM 7478 C CA . LEU B 1 398 ? -16.875 -11.922 -11.18 1 92.81 398 LEU B CA 1
ATOM 7479 C C . LEU B 1 398 ? -16.578 -11.547 -12.625 1 92.81 398 LEU B C 1
ATOM 7481 O O . LEU B 1 398 ? -15.969 -12.328 -13.359 1 92.81 398 LEU B O 1
ATOM 7485 N N . LEU B 1 399 ? -17.078 -10.383 -12.992 1 91.81 399 LEU B N 1
ATOM 7486 C CA . LEU B 1 399 ? -16.75 -9.898 -14.328 1 91.81 399 LEU B CA 1
ATOM 7487 C C . LEU B 1 399 ? -15.25 -9.789 -14.516 1 91.81 399 LEU B C 1
ATOM 7489 O O . LEU B 1 399 ? -14.719 -10.18 -15.562 1 91.81 399 LEU B O 1
ATOM 7493 N N . ASP B 1 400 ? -14.547 -9.305 -13.547 1 89.75 400 ASP B N 1
ATOM 7494 C CA . ASP B 1 400 ? -13.094 -9.172 -13.609 1 89.75 400 ASP B CA 1
ATOM 7495 C C . ASP B 1 400 ? -12.422 -10.539 -13.711 1 89.75 400 ASP B C 1
ATOM 7497 O O . ASP B 1 400 ? -11.516 -10.727 -14.531 1 89.75 400 ASP B O 1
ATOM 7501 N N . MET B 1 401 ? -12.852 -11.438 -12.914 1 92.88 401 MET B N 1
ATOM 7502 C CA . MET B 1 401 ? -12.305 -12.789 -12.977 1 92.88 401 MET B CA 1
ATOM 7503 C C . MET B 1 401 ? -12.523 -13.406 -14.352 1 92.88 401 MET B C 1
ATOM 7505 O O . MET B 1 401 ? -11.609 -13.992 -14.93 1 92.88 401 MET B O 1
ATOM 7509 N N . CYS B 1 402 ? -13.711 -13.242 -14.859 1 93.94 402 CYS B N 1
ATOM 7510 C CA . CYS B 1 402 ? -14.102 -13.82 -16.141 1 93.94 402 CYS B CA 1
ATOM 7511 C C . CYS B 1 402 ? -13.297 -13.211 -17.281 1 93.94 402 CYS B C 1
ATOM 7513 O O . CYS B 1 402 ? -12.734 -13.93 -18.109 1 93.94 402 CYS B O 1
ATOM 7515 N N . SER B 1 403 ? -13.18 -11.914 -17.25 1 91.5 403 SER B N 1
ATOM 7516 C CA . SER B 1 403 ? -12.633 -11.203 -18.406 1 91.5 403 SER B CA 1
ATOM 7517 C C . SER B 1 403 ? -11.133 -10.977 -18.266 1 91.5 403 SER B C 1
ATOM 7519 O O . SER B 1 403 ? -10.359 -11.305 -19.156 1 91.5 403 SER B O 1
ATOM 7521 N N . LEU B 1 404 ? -10.688 -10.477 -17.109 1 87.12 404 LEU B N 1
ATOM 7522 C CA . LEU B 1 404 ? -9.305 -10.055 -16.938 1 87.12 404 LEU B CA 1
ATOM 7523 C C . LEU B 1 404 ? -8.414 -11.242 -16.578 1 87.12 404 LEU B C 1
ATOM 7525 O O . LEU B 1 404 ? -7.301 -11.359 -17.094 1 87.12 404 LEU B O 1
ATOM 7529 N N . PHE B 1 405 ? -8.906 -12.047 -15.797 1 89.38 405 PHE B N 1
ATOM 7530 C CA . PHE B 1 405 ? -8.07 -13.102 -15.25 1 89.38 405 PHE B CA 1
ATOM 7531 C C . PHE B 1 405 ? -8.148 -14.359 -16.125 1 89.38 405 PHE B C 1
ATOM 7533 O O . PHE B 1 405 ? -7.117 -14.945 -16.453 1 89.38 405 PHE B O 1
ATOM 7540 N N . LEU B 1 406 ? -9.375 -14.727 -16.5 1 94.25 406 LEU B N 1
ATOM 7541 C CA . LEU B 1 406 ? -9.547 -16 -17.188 1 94.25 406 LEU B CA 1
ATOM 7542 C C . LEU B 1 406 ? -9.664 -15.805 -18.688 1 94.25 406 LEU B C 1
ATOM 7544 O O . LEU B 1 406 ? -9.492 -16.75 -19.469 1 94.25 406 LEU B O 1
ATOM 7548 N N . GLY B 1 407 ? -10.062 -14.656 -19.203 1 93.19 407 GLY B N 1
ATOM 7549 C CA . GLY B 1 407 ? -10.016 -14.312 -20.609 1 93.19 407 GLY B CA 1
ATOM 7550 C C . GLY B 1 407 ? -11.172 -14.891 -21.406 1 93.19 407 GLY B C 1
ATOM 7551 O O . GLY B 1 407 ? -11.039 -15.141 -22.609 1 93.19 407 GLY B O 1
ATOM 7552 N N . TYR B 1 408 ? -12.281 -15.164 -20.797 1 95.81 408 TYR B N 1
ATOM 7553 C CA . TYR B 1 408 ? -13.438 -15.688 -21.516 1 95.81 408 TYR B CA 1
ATOM 7554 C C . TYR B 1 408 ? -14.023 -14.625 -22.453 1 95.81 408 TYR B C 1
ATOM 7556 O O . TYR B 1 408 ? -13.68 -13.445 -22.359 1 95.81 408 TYR B O 1
ATOM 7564 N N . SER B 1 409 ? -14.875 -15.07 -23.359 1 94.25 409 SER B N 1
ATOM 7565 C CA . SER B 1 409 ? -15.484 -14.188 -24.359 1 94.25 409 SER B CA 1
ATOM 7566 C C . SER B 1 409 ? -16.406 -13.172 -23.688 1 94.25 409 SER B C 1
ATOM 7568 O O . SER B 1 409 ? -16.859 -13.367 -22.562 1 94.25 409 SER B O 1
ATOM 7570 N N . ASP B 1 410 ? -16.734 -12.125 -24.406 1 91.94 410 ASP B N 1
ATOM 7571 C CA . ASP B 1 410 ? -17.609 -11.078 -23.906 1 91.94 410 ASP B CA 1
ATOM 7572 C C . ASP B 1 410 ? -19 -11.625 -23.609 1 91.94 410 ASP B C 1
ATOM 7574 O O . ASP B 1 410 ? -19.656 -11.195 -22.656 1 91.94 410 ASP B O 1
ATOM 7578 N N . GLU B 1 411 ? -19.422 -12.539 -24.422 1 92.75 411 GLU B N 1
ATOM 7579 C CA . GLU B 1 411 ? -20.75 -13.133 -24.234 1 92.75 411 GLU B CA 1
ATOM 7580 C C . GLU B 1 411 ? -20.828 -13.906 -22.922 1 92.75 411 GLU B C 1
ATOM 7582 O O . GLU B 1 411 ? -21.781 -13.734 -22.141 1 92.75 411 GLU B O 1
ATOM 7587 N N . VAL B 1 412 ? -19.844 -14.703 -22.672 1 95.25 412 VAL B N 1
ATOM 7588 C CA . VAL B 1 412 ? -19.797 -15.484 -21.438 1 95.25 412 VAL B CA 1
ATOM 7589 C C . VAL B 1 412 ? -19.703 -14.555 -20.234 1 95.25 412 VAL B C 1
ATOM 7591 O O . VAL B 1 412 ? -20.422 -14.719 -19.25 1 95.25 412 VAL B O 1
ATOM 7594 N N . CYS B 1 413 ? -18.875 -13.516 -20.344 1 94.75 413 CYS B N 1
ATOM 7595 C CA . CYS B 1 413 ? -18.609 -12.625 -19.219 1 94.75 413 CYS B CA 1
ATOM 7596 C C . CYS B 1 413 ? -19.812 -11.734 -18.938 1 94.75 413 CYS B C 1
ATOM 7598 O O . CYS B 1 413 ? -20.078 -11.383 -17.781 1 94.75 413 CYS B O 1
ATOM 7600 N N . GLN B 1 414 ? -20.562 -11.352 -20.016 1 94 414 GLN B N 1
ATOM 7601 C CA . GLN B 1 414 ? -21.797 -10.609 -19.828 1 94 414 GLN B CA 1
ATOM 7602 C C . GLN B 1 414 ? -22.812 -11.414 -19.016 1 94 414 GLN B C 1
ATOM 7604 O O . GLN B 1 414 ? -23.453 -10.891 -18.109 1 94 414 GLN B O 1
ATOM 7609 N N . LYS B 1 415 ? -22.922 -12.672 -19.359 1 94.31 415 LYS B N 1
ATOM 7610 C CA . LYS B 1 415 ? -23.844 -13.547 -18.625 1 94.31 415 LYS B CA 1
ATOM 7611 C C . LYS B 1 415 ? -23.406 -13.703 -17.172 1 94.31 415 LYS B C 1
ATOM 7613 O O . LYS B 1 415 ? -24.234 -13.711 -16.266 1 94.31 415 LYS B O 1
ATOM 7618 N N . ALA B 1 416 ? -22.125 -13.867 -16.984 1 93.38 416 ALA B N 1
ATOM 7619 C CA . ALA B 1 416 ? -21.578 -13.984 -15.633 1 93.38 416 ALA B CA 1
ATOM 7620 C C . ALA B 1 416 ? -21.891 -12.742 -14.812 1 93.38 416 ALA B C 1
ATOM 7622 O O . ALA B 1 416 ? -22.234 -12.836 -13.633 1 93.38 416 ALA B O 1
ATOM 7623 N N . TYR B 1 417 ? -21.703 -11.57 -15.414 1 91.81 417 TYR B N 1
ATOM 7624 C CA . TYR B 1 417 ? -21.984 -10.297 -14.766 1 91.81 417 TYR B CA 1
ATOM 7625 C C . TYR B 1 417 ? -23.453 -10.211 -14.367 1 91.81 417 TYR B C 1
ATOM 7627 O O . TYR B 1 417 ? -23.781 -9.836 -13.234 1 91.81 417 TYR B O 1
ATOM 7635 N N . GLU B 1 418 ? -24.328 -10.586 -15.234 1 92.56 418 GLU B N 1
ATOM 7636 C CA . GLU B 1 418 ? -25.766 -10.539 -14.984 1 92.56 418 GLU B CA 1
ATOM 7637 C C . GLU B 1 418 ? -26.172 -11.523 -13.898 1 92.56 418 GLU B C 1
ATOM 7639 O O . GLU B 1 418 ? -27.125 -11.281 -13.148 1 92.56 418 GLU B O 1
ATOM 7644 N N . ALA B 1 419 ? -25.406 -12.586 -13.812 1 91.94 419 ALA B N 1
ATOM 7645 C CA . ALA B 1 419 ? -25.703 -13.625 -12.836 1 91.94 419 ALA B CA 1
ATOM 7646 C C . ALA B 1 419 ? -25.562 -13.094 -11.414 1 91.94 419 ALA B C 1
ATOM 7648 O O . ALA B 1 419 ? -26.188 -13.609 -10.484 1 91.94 419 ALA B O 1
ATOM 7649 N N . THR B 1 420 ? -24.766 -12.086 -11.172 1 91.19 420 THR B N 1
ATOM 7650 C CA . THR B 1 420 ? -24.5 -11.57 -9.836 1 91.19 420 THR B CA 1
ATOM 7651 C C . THR B 1 420 ? -25.469 -10.445 -9.492 1 91.19 420 THR B C 1
ATOM 7653 O O . THR B 1 420 ? -25.438 -9.914 -8.375 1 91.19 420 THR B O 1
ATOM 7656 N N . THR B 1 421 ? -26.297 -10.031 -10.438 1 90.5 421 THR B N 1
ATOM 7657 C CA . THR B 1 421 ? -27.25 -8.953 -10.172 1 90.5 421 THR B CA 1
ATOM 7658 C C . THR B 1 421 ? -28.25 -9.383 -9.117 1 90.5 421 THR B C 1
ATOM 7660 O O . THR B 1 421 ? -29.062 -10.289 -9.344 1 90.5 421 THR B O 1
ATOM 7663 N N . ASN B 1 422 ? -28.188 -8.828 -7.91 1 91.25 422 ASN B N 1
ATOM 7664 C CA . ASN B 1 422 ? -29.078 -9.008 -6.766 1 91.25 422 ASN B CA 1
ATOM 7665 C C . ASN B 1 422 ? -29.047 -10.438 -6.246 1 91.25 422 ASN B C 1
ATOM 7667 O O . ASN B 1 422 ? -29.984 -10.898 -5.602 1 91.25 422 ASN B O 1
ATOM 7671 N N . ARG B 1 423 ? -28.016 -11.211 -6.637 1 93.06 423 ARG B N 1
ATOM 7672 C CA . ARG B 1 423 ? -27.891 -12.594 -6.176 1 93.06 423 ARG B CA 1
ATOM 7673 C C . ARG B 1 423 ? -26.453 -12.891 -5.75 1 93.06 423 ARG B C 1
ATOM 7675 O O . ARG B 1 423 ? -25.5 -12.445 -6.391 1 93.06 423 ARG B O 1
ATOM 7682 N N . LYS B 1 424 ? -26.344 -13.633 -4.703 1 94.5 424 LYS B N 1
ATOM 7683 C CA . LYS B 1 424 ? -25.047 -14.266 -4.41 1 94.5 424 LYS B CA 1
ATOM 7684 C C . LYS B 1 424 ? -24.75 -15.375 -5.414 1 94.5 424 LYS B C 1
ATOM 7686 O O . LYS B 1 424 ? -25.656 -16.047 -5.895 1 94.5 424 LYS B O 1
ATOM 7691 N N . THR B 1 425 ? -23.547 -15.469 -5.789 1 96.06 425 THR B N 1
ATOM 7692 C CA . THR B 1 425 ? -23.188 -16.422 -6.836 1 96.06 425 THR B CA 1
ATOM 7693 C C . THR B 1 425 ? -21.906 -17.172 -6.469 1 96.06 425 THR B C 1
ATOM 7695 O O . THR B 1 425 ? -20.969 -16.594 -5.926 1 96.06 425 THR B O 1
ATOM 7698 N N . ILE B 1 426 ? -21.891 -18.406 -6.723 1 97.38 426 ILE B N 1
ATOM 7699 C CA . ILE B 1 426 ? -20.672 -19.219 -6.59 1 97.38 426 ILE B CA 1
ATOM 7700 C C . ILE B 1 426 ? -20.078 -19.484 -7.969 1 97.38 426 ILE B C 1
ATOM 7702 O O . ILE B 1 426 ? -20.797 -19.859 -8.898 1 97.38 426 ILE B O 1
ATOM 7706 N N . PHE B 1 427 ? -18.906 -19.188 -8.062 1 97.31 427 PHE B N 1
ATOM 7707 C CA . PHE B 1 427 ? -18.109 -19.531 -9.234 1 97.31 427 PHE B CA 1
ATOM 7708 C C . PHE B 1 427 ? -17.109 -20.641 -8.906 1 97.31 427 PHE B C 1
ATOM 7710 O O . PHE B 1 427 ? -16.188 -20.438 -8.117 1 97.31 427 PHE B O 1
ATOM 7717 N N . SER B 1 428 ? -17.25 -21.797 -9.555 1 98 428 SER B N 1
ATOM 7718 C CA . SER B 1 428 ? -16.406 -22.953 -9.25 1 98 428 SER B CA 1
ATOM 7719 C C . SER B 1 428 ? -15.57 -23.375 -10.453 1 98 428 SER B C 1
ATOM 7721 O O . SER B 1 428 ? -16.109 -23.625 -11.539 1 98 428 SER B O 1
ATOM 7723 N N . LEU B 1 429 ? -14.312 -23.438 -10.227 1 98.12 429 LEU B N 1
ATOM 7724 C CA . LEU B 1 429 ? -13.43 -24.094 -11.188 1 98.12 429 LEU B CA 1
ATOM 7725 C C . LEU B 1 429 ? -13.297 -25.578 -10.883 1 98.12 429 LEU B C 1
ATOM 7727 O O . LEU B 1 429 ? -12.789 -25.969 -9.82 1 98.12 429 LEU B O 1
ATOM 7731 N N . VAL B 1 430 ? -13.75 -26.391 -11.789 1 98.25 430 VAL B N 1
ATOM 7732 C CA . VAL B 1 430 ? -13.578 -27.828 -11.703 1 98.25 430 VAL B CA 1
ATOM 7733 C C . VAL B 1 430 ? -12.422 -28.266 -12.594 1 98.25 430 VAL B C 1
ATOM 7735 O O . VAL B 1 430 ? -12.422 -28 -13.797 1 98.25 430 VAL B O 1
ATOM 7738 N N . GLY B 1 431 ? -11.445 -28.891 -11.953 1 97.5 431 GLY B N 1
ATOM 7739 C CA . GLY B 1 431 ? -10.25 -29.234 -12.727 1 97.5 431 GLY B CA 1
ATOM 7740 C C . GLY B 1 431 ? -9.734 -30.625 -12.438 1 97.5 431 GLY B C 1
ATOM 7741 O O . GLY B 1 431 ? -9.953 -31.172 -11.352 1 97.5 431 GLY B O 1
ATOM 7742 N N . LEU B 1 432 ? -9.078 -31.188 -13.422 1 97.19 432 LEU B N 1
ATOM 7743 C CA . LEU B 1 432 ? -8.43 -32.5 -13.227 1 97.19 432 LEU B CA 1
ATOM 7744 C C . LEU B 1 432 ? -7.133 -32.344 -12.438 1 97.19 432 LEU B C 1
ATOM 7746 O O . LEU B 1 432 ? -6.375 -31.375 -12.664 1 97.19 432 LEU B O 1
ATOM 7750 N N . ALA B 1 433 ? -6.922 -33.25 -11.586 1 95.88 433 ALA B N 1
ATOM 7751 C CA . ALA B 1 433 ? -5.719 -33.188 -10.758 1 95.88 433 ALA B CA 1
ATOM 7752 C C . ALA B 1 433 ? -4.508 -33.75 -11.508 1 95.88 433 ALA B C 1
ATOM 7754 O O . ALA B 1 433 ? -3.43 -33.156 -11.477 1 95.88 433 ALA B O 1
ATOM 7755 N N . LEU B 1 434 ? -4.734 -34.875 -12.18 1 95.19 434 LEU B N 1
ATOM 7756 C CA . LEU B 1 434 ? -3.635 -35.562 -12.844 1 95.19 434 LEU B CA 1
ATOM 7757 C C . LEU B 1 434 ? -4.039 -36 -14.242 1 95.19 434 LEU B C 1
ATOM 7759 O O . LEU B 1 434 ? -4.238 -37.219 -14.484 1 95.19 434 LEU B O 1
ATOM 7763 N N . PRO B 1 435 ? -4.043 -35.156 -15.195 1 96.81 435 PRO B N 1
ATOM 7764 C CA . PRO B 1 435 ? -4.434 -35.562 -16.547 1 96.81 435 PRO B CA 1
ATOM 7765 C C . PRO B 1 435 ? -3.418 -36.469 -17.219 1 96.81 435 PRO B C 1
ATOM 7767 O O . PRO B 1 435 ? -2.215 -36.375 -16.969 1 96.81 435 PRO B O 1
ATOM 7770 N N . ASN B 1 436 ? -3.893 -37.344 -18.094 1 96.75 436 ASN B N 1
ATOM 7771 C CA . ASN B 1 436 ? -3.059 -38.188 -18.922 1 96.75 436 ASN B CA 1
ATOM 7772 C C . ASN B 1 436 ? -2.584 -37.469 -20.172 1 96.75 436 ASN B C 1
ATOM 7774 O O . ASN B 1 436 ? -1.579 -37.844 -20.781 1 96.75 436 ASN B O 1
ATOM 7778 N N . SER B 1 437 ? -3.285 -36.5 -20.578 1 97.62 437 SER B N 1
ATOM 7779 C CA . SER B 1 437 ? -2.965 -35.719 -21.766 1 97.62 437 SER B CA 1
ATOM 7780 C C . SER B 1 437 ? -1.615 -35.031 -21.609 1 97.62 437 SER B C 1
ATOM 7782 O O . SER B 1 437 ? -1.251 -34.594 -20.516 1 97.62 437 SER B O 1
ATOM 7784 N N . ARG B 1 438 ? -0.843 -34.969 -22.672 1 97.81 438 ARG B N 1
ATOM 7785 C CA . ARG B 1 438 ? 0.467 -34.344 -22.703 1 97.81 438 ARG B CA 1
ATOM 7786 C C . ARG B 1 438 ? 0.578 -33.375 -23.875 1 97.81 438 ARG B C 1
ATOM 7788 O O . ARG B 1 438 ? -0.047 -33.594 -24.922 1 97.81 438 ARG B O 1
ATOM 7795 N N . GLY B 1 439 ? 1.32 -32.312 -23.688 1 98.19 439 GLY B N 1
ATOM 7796 C CA . GLY B 1 439 ? 1.65 -31.375 -24.734 1 98.19 439 GLY B CA 1
ATOM 7797 C C . GLY B 1 439 ? 3.145 -31.219 -24.953 1 98.19 439 GLY B C 1
ATOM 7798 O O . GLY B 1 439 ? 3.922 -32.125 -24.641 1 98.19 439 GLY B O 1
ATOM 7799 N N . GLU B 1 440 ? 3.496 -30.125 -25.609 1 98.38 440 GLU B N 1
ATOM 7800 C CA . GLU B 1 440 ? 4.91 -29.875 -25.875 1 98.38 440 GLU B CA 1
ATOM 7801 C C . GLU B 1 440 ? 5.191 -28.391 -26.031 1 98.38 440 GLU B C 1
ATOM 7803 O O . GLU B 1 440 ? 4.285 -27.609 -26.359 1 98.38 440 GLU B O 1
ATOM 7808 N N . VAL B 1 441 ? 6.379 -27.984 -25.719 1 98.81 441 VAL B N 1
ATOM 7809 C CA . VAL B 1 441 ? 6.926 -26.641 -25.938 1 98.81 441 VAL B CA 1
ATOM 7810 C C . VAL B 1 441 ? 8.008 -26.703 -27.016 1 98.81 441 VAL B C 1
ATOM 7812 O O . VAL B 1 441 ? 8.922 -27.531 -26.938 1 98.81 441 VAL B O 1
ATOM 7815 N N . LEU B 1 442 ? 7.887 -25.828 -28.031 1 98.81 442 LEU B N 1
ATOM 7816 C CA . LEU B 1 442 ? 8.836 -25.781 -29.141 1 98.81 442 LEU B CA 1
ATOM 7817 C C . LEU B 1 442 ? 9.383 -24.359 -29.328 1 98.81 442 LEU B C 1
ATOM 7819 O O . LEU B 1 442 ? 8.789 -23.391 -28.828 1 98.81 442 LEU B O 1
ATOM 7823 N N . LEU B 1 443 ? 10.57 -24.297 -29.953 1 98.75 443 LEU B N 1
ATOM 7824 C CA . LEU B 1 443 ? 11.055 -23.016 -30.422 1 98.75 443 LEU B CA 1
ATOM 7825 C C . LEU B 1 443 ? 10.281 -22.562 -31.656 1 98.75 443 LEU B C 1
ATOM 7827 O O . LEU B 1 443 ? 9.945 -23.375 -32.531 1 98.75 443 LEU B O 1
ATOM 7831 N N . ALA B 1 444 ? 9.984 -21.266 -31.688 1 98.31 444 ALA B N 1
ATOM 7832 C CA . ALA B 1 444 ? 9.43 -20.719 -32.906 1 98.31 444 ALA B CA 1
ATOM 7833 C C . ALA B 1 444 ? 10.523 -20.484 -33.969 1 98.31 444 ALA B C 1
ATOM 7835 O O . ALA B 1 444 ? 10.273 -20.578 -35.156 1 98.31 444 ALA B O 1
ATOM 7836 N N . SER B 1 445 ? 11.688 -20.078 -33.531 1 98.12 445 SER B N 1
ATOM 7837 C CA . SER B 1 445 ? 12.891 -19.812 -34.312 1 98.12 445 SER B CA 1
ATOM 7838 C C . SER B 1 445 ? 14.133 -19.828 -33.438 1 98.12 445 SER B C 1
ATOM 7840 O O . SER B 1 445 ? 14.055 -20.094 -32.25 1 98.12 445 SER B O 1
ATOM 7842 N N . ALA B 1 446 ? 15.242 -19.547 -34.062 1 98.19 446 ALA B N 1
ATOM 7843 C CA . ALA B 1 446 ? 16.5 -19.484 -33.344 1 98.19 446 ALA B CA 1
ATOM 7844 C C . ALA B 1 446 ? 16.672 -18.125 -32.656 1 98.19 446 ALA B C 1
ATOM 7846 O O . ALA B 1 446 ? 17.656 -17.875 -31.969 1 98.19 446 ALA B O 1
ATOM 7847 N N . ASP B 1 447 ? 15.648 -17.219 -32.812 1 97.69 447 ASP B N 1
ATOM 7848 C CA . ASP B 1 447 ? 15.664 -15.898 -32.188 1 97.69 447 ASP B CA 1
ATOM 7849 C C . ASP B 1 447 ? 15.281 -15.992 -30.703 1 97.69 447 ASP B C 1
ATOM 7851 O O . ASP B 1 447 ? 14.148 -16.344 -30.359 1 97.69 447 ASP B O 1
ATOM 7855 N N . PRO B 1 448 ? 16.203 -15.617 -29.828 1 97 448 PRO B N 1
ATOM 7856 C CA . PRO B 1 448 ? 15.906 -15.727 -28.406 1 97 448 PRO B CA 1
ATOM 7857 C C . PRO B 1 448 ? 14.758 -14.82 -27.953 1 97 448 PRO B C 1
ATOM 7859 O O . PRO B 1 448 ? 14.18 -15.023 -26.891 1 97 448 PRO B O 1
ATOM 7862 N N . ALA B 1 449 ? 14.375 -13.836 -28.688 1 95.81 449 ALA B N 1
ATOM 7863 C CA . ALA B 1 449 ? 13.32 -12.891 -28.328 1 95.81 449 ALA B CA 1
ATOM 7864 C C . ALA B 1 449 ? 11.945 -13.422 -28.734 1 95.81 449 ALA B C 1
ATOM 7866 O O . ALA B 1 449 ? 10.922 -12.914 -28.281 1 95.81 449 ALA B O 1
ATOM 7867 N N . ALA B 1 450 ? 11.898 -14.453 -29.531 1 97.56 450 ALA B N 1
ATOM 7868 C CA . ALA B 1 450 ? 10.633 -15.008 -29.984 1 97.56 450 ALA B CA 1
ATOM 7869 C C . ALA B 1 450 ? 9.945 -15.797 -28.891 1 97.56 450 ALA B C 1
ATOM 7871 O O . ALA B 1 450 ? 10.602 -16.531 -28.141 1 97.56 450 ALA B O 1
ATOM 7872 N N . ALA B 1 451 ? 8.648 -15.672 -28.797 1 97.88 451 ALA B N 1
ATOM 7873 C CA . ALA B 1 451 ? 7.875 -16.5 -27.875 1 97.88 451 ALA B CA 1
ATOM 7874 C C . ALA B 1 451 ? 7.906 -17.969 -28.297 1 97.88 451 ALA B C 1
ATOM 7876 O O . ALA B 1 451 ? 7.945 -18.281 -29.484 1 97.88 451 ALA B O 1
ATOM 7877 N N . PRO B 1 452 ? 7.879 -18.875 -27.328 1 98.44 452 PRO B N 1
ATOM 7878 C CA . PRO B 1 452 ? 7.797 -20.297 -27.688 1 98.44 452 PRO B CA 1
ATOM 7879 C C . PRO B 1 452 ? 6.43 -20.688 -28.25 1 98.44 452 PRO B C 1
ATOM 7881 O O . PRO B 1 452 ? 5.449 -19.953 -28.047 1 98.44 452 PRO B O 1
ATOM 7884 N N . ILE B 1 453 ? 6.43 -21.781 -28.953 1 98.62 453 ILE B N 1
ATOM 7885 C CA . ILE B 1 453 ? 5.188 -22.406 -29.406 1 98.62 453 ILE B CA 1
ATOM 7886 C C . ILE B 1 453 ? 4.742 -23.438 -28.359 1 98.62 453 ILE B C 1
ATOM 7888 O O . ILE B 1 453 ? 5.5 -24.359 -28.016 1 98.62 453 ILE B O 1
ATOM 7892 N N . VAL B 1 454 ? 3.521 -23.297 -27.859 1 98.62 454 VAL B N 1
ATOM 7893 C CA . VAL B 1 454 ? 3.057 -24.219 -26.828 1 98.62 454 VAL B CA 1
ATOM 7894 C C . VAL B 1 454 ? 1.799 -24.938 -27.297 1 98.62 454 VAL B C 1
ATOM 7896 O O . VAL B 1 454 ? 0.79 -24.297 -27.609 1 98.62 454 VAL B O 1
ATOM 7899 N N . HIS B 1 455 ? 1.845 -26.188 -27.422 1 98.31 455 HIS B N 1
ATOM 7900 C CA . HIS B 1 455 ? 0.696 -27.078 -27.594 1 98.31 455 HIS B CA 1
ATOM 7901 C C . HIS B 1 455 ? 0.306 -27.719 -26.266 1 98.31 455 HIS B C 1
ATOM 7903 O O . HIS B 1 455 ? 1.061 -28.531 -25.719 1 98.31 455 HIS B O 1
ATOM 7909 N N . THR B 1 456 ? -0.843 -27.438 -25.828 1 97.44 456 THR B N 1
ATOM 7910 C CA . THR B 1 456 ? -1.212 -27.891 -24.484 1 97.44 456 THR B CA 1
ATOM 7911 C C . THR B 1 456 ? -1.531 -29.375 -24.484 1 97.44 456 THR B C 1
ATOM 7913 O O . THR B 1 456 ? -1.325 -30.062 -23.469 1 97.44 456 THR B O 1
ATOM 7916 N N . GLY B 1 457 ? -2.148 -29.828 -25.609 1 97.38 457 GLY B N 1
ATOM 7917 C CA . GLY B 1 457 ? -2.598 -31.203 -25.672 1 97.38 457 GLY B CA 1
ATOM 7918 C C . GLY B 1 457 ? -3.781 -31.484 -24.766 1 97.38 457 GLY B C 1
ATOM 7919 O O . GLY B 1 457 ? -4.125 -32.656 -24.516 1 97.38 457 GLY B O 1
ATOM 7920 N N . MET B 1 458 ? -4.449 -30.469 -24.344 1 96.44 458 MET B N 1
ATOM 7921 C CA . MET B 1 458 ? -5.562 -30.609 -23.406 1 96.44 458 MET B CA 1
ATOM 7922 C C . MET B 1 458 ? -6.629 -31.547 -23.953 1 96.44 458 MET B C 1
ATOM 7924 O O . MET B 1 458 ? -7.102 -31.359 -25.078 1 96.44 458 MET B O 1
ATOM 7928 N N . PHE B 1 459 ? -6.93 -32.594 -23.156 1 97.88 459 PHE B N 1
ATOM 7929 C CA . PHE B 1 459 ? -7.977 -33.562 -23.422 1 97.88 459 PHE B CA 1
ATOM 7930 C C . PHE B 1 459 ? -7.664 -34.344 -24.688 1 97.88 459 PHE B C 1
ATOM 7932 O O . PHE B 1 459 ? -8.578 -34.812 -25.391 1 97.88 459 PHE B O 1
ATOM 7939 N N . SER B 1 460 ? -6.387 -34.406 -25.031 1 97.06 460 SER B N 1
ATOM 7940 C CA . SER B 1 460 ? -5.984 -35.281 -26.125 1 97.06 460 SER B CA 1
ATOM 7941 C C . SER B 1 460 ? -6.219 -36.75 -25.781 1 97.06 460 SER B C 1
ATOM 7943 O O . SER B 1 460 ? -6.285 -37.594 -26.688 1 97.06 460 SER B O 1
ATOM 7945 N N . ASN B 1 461 ? -6.309 -37.094 -24.531 1 97.56 461 ASN B N 1
ATOM 7946 C CA . ASN B 1 461 ? -6.738 -38.375 -24.031 1 97.56 461 ASN B CA 1
ATOM 7947 C C . ASN B 1 461 ? -8.203 -38.375 -23.609 1 97.56 461 ASN B C 1
ATOM 7949 O O . ASN B 1 461 ? -8.562 -37.656 -22.656 1 97.56 461 ASN B O 1
ATOM 7953 N N . TYR B 1 462 ? -9.023 -39.156 -24.172 1 97.31 462 TYR B N 1
ATOM 7954 C CA . TYR B 1 462 ? -10.461 -39.156 -23.922 1 97.31 462 TYR B CA 1
ATOM 7955 C C . TYR B 1 462 ? -10.766 -39.5 -22.469 1 97.31 462 TYR B C 1
ATOM 7957 O O . TYR B 1 462 ? -11.781 -39.062 -21.922 1 97.31 462 TYR B O 1
ATOM 7965 N N . THR B 1 463 ? -9.914 -40.25 -21.828 1 97.12 463 THR B N 1
ATOM 7966 C CA . THR B 1 463 ? -10.133 -40.594 -20.422 1 97.12 463 THR B CA 1
ATOM 7967 C C . THR B 1 463 ? -10.195 -39.344 -19.562 1 97.12 463 THR B C 1
ATOM 7969 O O . THR B 1 463 ? -10.93 -39.312 -18.578 1 97.12 463 THR B O 1
ATOM 7972 N N . ASP B 1 464 ? -9.391 -38.375 -19.953 1 98.12 464 ASP B N 1
ATOM 7973 C CA . ASP B 1 464 ? -9.391 -37.125 -19.219 1 98.12 464 ASP B CA 1
ATOM 7974 C C . ASP B 1 464 ? -10.727 -36.406 -19.391 1 98.12 464 ASP B C 1
ATOM 7976 O O . ASP B 1 464 ? -11.273 -35.844 -18.422 1 98.12 464 ASP B O 1
ATOM 7980 N N . LEU B 1 465 ? -11.258 -36.344 -20.609 1 98.25 465 LEU B N 1
ATOM 7981 C CA . LEU B 1 465 ? -12.516 -35.656 -20.906 1 98.25 465 LEU B CA 1
ATOM 7982 C C . LEU B 1 465 ? -13.68 -36.344 -20.203 1 98.25 465 LEU B C 1
ATOM 7984 O O . LEU B 1 465 ? -14.539 -35.688 -19.625 1 98.25 465 LEU B O 1
ATOM 7988 N N . ASN B 1 466 ? -13.672 -37.656 -20.281 1 97.94 466 ASN B N 1
ATOM 7989 C CA . ASN B 1 466 ? -14.727 -38.406 -19.625 1 97.94 466 ASN B CA 1
ATOM 7990 C C . ASN B 1 466 ? -14.711 -38.188 -18.109 1 97.94 466 ASN B C 1
ATOM 7992 O O . ASN B 1 466 ? -15.773 -38.031 -17.5 1 97.94 466 ASN B O 1
ATOM 7996 N N . LEU B 1 467 ? -13.523 -38.219 -17.516 1 97.62 467 LEU B N 1
ATOM 7997 C CA . LEU B 1 467 ? -13.406 -37.969 -16.078 1 97.62 467 LEU B CA 1
ATOM 7998 C C . LEU B 1 467 ? -13.922 -36.594 -15.727 1 97.62 467 LEU B C 1
ATOM 8000 O O . LEU B 1 467 ? -14.57 -36.406 -14.695 1 97.62 467 LEU B O 1
ATOM 8004 N N . MET B 1 468 ? -13.672 -35.625 -16.562 1 97.88 468 MET B N 1
ATOM 8005 C CA . MET B 1 468 ? -14.164 -34.25 -16.328 1 97.88 468 MET B CA 1
ATOM 8006 C C . MET B 1 468 ? -15.695 -34.219 -16.344 1 97.88 468 MET B C 1
ATOM 8008 O O . MET B 1 468 ? -16.312 -33.562 -15.523 1 97.88 468 MET B O 1
ATOM 8012 N N . GLY B 1 469 ? -16.25 -34.906 -17.359 1 98 469 GLY B N 1
ATOM 8013 C CA . GLY B 1 469 ? -17.703 -35 -17.391 1 98 469 GLY B CA 1
ATOM 8014 C C . GLY B 1 469 ? -18.297 -35.562 -16.109 1 98 469 GLY B C 1
ATOM 8015 O O . GLY B 1 469 ? -19.25 -35 -15.57 1 98 469 GLY B O 1
ATOM 8016 N N . ARG B 1 470 ? -17.719 -36.562 -15.664 1 98.12 470 ARG B N 1
ATOM 8017 C CA . ARG B 1 470 ? -18.203 -37.219 -14.453 1 98.12 470 ARG B CA 1
ATOM 8018 C C . ARG B 1 470 ? -17.938 -36.344 -13.227 1 98.12 470 ARG B C 1
ATOM 8020 O O . ARG B 1 470 ? -18.719 -36.375 -12.273 1 98.12 470 ARG B O 1
ATOM 8027 N N . ALA B 1 471 ? -16.844 -35.625 -13.203 1 98.31 471 ALA B N 1
ATOM 8028 C CA . ALA B 1 471 ? -16.531 -34.688 -12.117 1 98.31 471 ALA B CA 1
ATOM 8029 C C . ALA B 1 471 ? -17.609 -33.625 -12 1 98.31 471 ALA B C 1
ATOM 8031 O O . ALA B 1 471 ? -18.031 -33.281 -10.898 1 98.31 471 ALA B O 1
ATOM 8032 N N . PHE B 1 472 ? -18.078 -33.094 -13.148 1 98.38 472 PHE B N 1
ATOM 8033 C CA . PHE B 1 472 ? -19.141 -32.094 -13.141 1 98.38 472 PHE B CA 1
ATOM 8034 C C . PHE B 1 472 ? -20.438 -32.688 -12.578 1 98.38 472 PHE B C 1
ATOM 8036 O O . PHE B 1 472 ? -21.125 -32.031 -11.789 1 98.38 472 PHE B O 1
ATOM 8043 N N . ILE B 1 473 ? -20.719 -33.938 -13.016 1 98.12 473 ILE B N 1
ATOM 8044 C CA . ILE B 1 473 ? -21.922 -34.594 -12.523 1 98.12 473 ILE B CA 1
ATOM 8045 C C . ILE B 1 473 ? -21.844 -34.719 -11.008 1 98.12 473 ILE B C 1
ATOM 8047 O O . ILE B 1 473 ? -22.828 -34.438 -10.305 1 98.12 473 ILE B O 1
ATOM 8051 N N . ASP B 1 474 ? -20.75 -35.094 -10.523 1 98.12 474 ASP B N 1
ATOM 8052 C CA . ASP B 1 474 ? -20.562 -35.25 -9.086 1 98.12 474 ASP B CA 1
ATOM 8053 C C . ASP B 1 474 ? -20.703 -33.906 -8.375 1 98.12 474 ASP B C 1
ATOM 8055 O O . ASP B 1 474 ? -21.375 -33.781 -7.352 1 98.12 474 ASP B O 1
ATOM 8059 N N . HIS B 1 475 ? -20 -32.844 -8.852 1 98.31 475 HIS B N 1
ATOM 8060 C CA . HIS B 1 475 ? -19.953 -31.531 -8.219 1 98.31 475 HIS B CA 1
ATOM 8061 C C . HIS B 1 475 ? -21.344 -30.922 -8.125 1 98.31 475 HIS B C 1
ATOM 8063 O O . HIS B 1 475 ? -21.688 -30.328 -7.102 1 98.31 475 HIS B O 1
ATOM 8069 N N . VAL B 1 476 ? -22.188 -31.047 -9.125 1 97.31 476 VAL B N 1
ATOM 8070 C CA . VAL B 1 476 ? -23.453 -30.328 -9.188 1 97.31 476 VAL B CA 1
ATOM 8071 C C . VAL B 1 476 ? -24.484 -31.047 -8.32 1 97.31 476 VAL B C 1
ATOM 8073 O O . VAL B 1 476 ? -25.594 -30.547 -8.117 1 97.31 476 VAL B O 1
ATOM 8076 N N . ARG B 1 477 ? -24.141 -32.219 -7.777 1 97.44 477 ARG B N 1
ATOM 8077 C CA . ARG B 1 477 ? -25.031 -32.906 -6.836 1 97.44 477 ARG B CA 1
ATOM 8078 C C . ARG B 1 477 ? -25.359 -32 -5.645 1 97.44 477 ARG B C 1
ATOM 8080 O O . ARG B 1 477 ? -26.375 -32.188 -4.984 1 97.44 477 ARG B O 1
ATOM 8087 N N . VAL B 1 478 ? -24.5 -31.094 -5.305 1 98.12 478 VAL B N 1
ATOM 8088 C CA . VAL B 1 478 ? -24.672 -30.219 -4.145 1 98.12 478 VAL B CA 1
ATOM 8089 C C . VAL B 1 478 ? -25.984 -29.453 -4.273 1 98.12 478 VAL B C 1
ATOM 8091 O O . VAL B 1 478 ? -26.578 -29.047 -3.271 1 98.12 478 VAL B O 1
ATOM 8094 N N . LEU B 1 479 ? -26.484 -29.25 -5.5 1 98 479 LEU B N 1
ATOM 8095 C CA . LEU B 1 479 ? -27.734 -28.531 -5.742 1 98 479 LEU B CA 1
ATOM 8096 C C . LEU B 1 479 ? -28.906 -29.266 -5.082 1 98 479 LEU B C 1
ATOM 8098 O O . LEU B 1 479 ? -29.953 -28.656 -4.828 1 98 479 LEU B O 1
ATOM 8102 N N . ASN B 1 480 ? -28.719 -30.516 -4.812 1 97.31 480 ASN B N 1
ATOM 8103 C CA . ASN B 1 480 ? -29.766 -31.312 -4.203 1 97.31 480 ASN B CA 1
ATOM 8104 C C . ASN B 1 480 ? -29.703 -31.25 -2.678 1 97.31 480 ASN B C 1
ATOM 8106 O O . ASN B 1 480 ? -30.562 -31.812 -1.994 1 97.31 480 ASN B O 1
ATOM 8110 N N . SER B 1 481 ? -28.766 -30.625 -2.145 1 98.19 481 SER B N 1
ATOM 8111 C CA . SER B 1 481 ? -28.641 -30.484 -0.697 1 98.19 481 SER B CA 1
ATOM 8112 C C . SER B 1 481 ? -29.719 -29.547 -0.146 1 98.19 481 SER B C 1
ATOM 8114 O O . SER B 1 481 ? -30.328 -28.781 -0.896 1 98.19 481 SER B O 1
ATOM 8116 N N . THR B 1 482 ? -29.922 -29.578 1.186 1 98.38 482 THR B N 1
ATOM 8117 C CA . THR B 1 482 ? -30.938 -28.797 1.87 1 98.38 482 THR B CA 1
ATOM 8118 C C . THR B 1 482 ? -30.703 -27.297 1.678 1 98.38 482 THR B C 1
ATOM 8120 O O . THR B 1 482 ? -31.609 -26.562 1.306 1 98.38 482 THR B O 1
ATOM 8123 N N . TYR B 1 483 ? -29.531 -26.875 1.872 1 97.69 483 TYR B N 1
ATOM 8124 C CA . TYR B 1 483 ? -29.234 -25.453 1.797 1 97.69 483 TYR B CA 1
ATOM 8125 C C . TYR B 1 483 ? -29.422 -24.938 0.379 1 97.69 483 TYR B C 1
ATOM 8127 O O . TYR B 1 483 ? -30.125 -23.938 0.167 1 97.69 483 TYR B O 1
ATOM 8135 N N . PHE B 1 484 ? -28.859 -25.562 -0.564 1 98.19 484 PHE B N 1
ATOM 8136 C CA . PHE B 1 484 ? -28.938 -25.078 -1.939 1 98.19 484 PHE B CA 1
ATOM 8137 C C . PHE B 1 484 ? -30.375 -25.078 -2.439 1 98.19 484 PHE B C 1
ATOM 8139 O O . PHE B 1 484 ? -30.781 -24.188 -3.18 1 98.19 484 PHE B O 1
ATOM 8146 N N . ARG B 1 485 ? -31.141 -26.031 -2.062 1 97.94 485 ARG B N 1
ATOM 8147 C CA . ARG B 1 485 ? -32.562 -26.016 -2.402 1 97.94 485 ARG B CA 1
ATOM 8148 C C . ARG B 1 485 ? -33.281 -24.859 -1.722 1 97.94 485 ARG B C 1
ATOM 8150 O O . ARG B 1 485 ? -34.156 -24.219 -2.328 1 97.94 485 ARG B O 1
ATOM 8157 N N . SER B 1 486 ? -32.938 -24.641 -0.476 1 97.62 486 SER B N 1
ATOM 8158 C CA . SER B 1 486 ? -33.594 -23.609 0.304 1 97.62 486 SER B CA 1
ATOM 8159 C C . SER B 1 486 ? -33.406 -22.234 -0.316 1 97.62 486 SER B C 1
ATOM 8161 O O . SER B 1 486 ? -34.25 -21.359 -0.173 1 97.62 486 SER B O 1
ATOM 8163 N N . VAL B 1 487 ? -32.344 -22.047 -1.009 1 96.25 487 VAL B N 1
ATOM 8164 C CA . VAL B 1 487 ? -32.062 -20.734 -1.576 1 96.25 487 VAL B CA 1
ATOM 8165 C C . VAL B 1 487 ? -32.344 -20.75 -3.076 1 96.25 487 VAL B C 1
ATOM 8167 O O . VAL B 1 487 ? -31.938 -19.828 -3.797 1 96.25 487 VAL B O 1
ATOM 8170 N N . ASN B 1 488 ? -32.906 -21.812 -3.617 1 95.5 488 ASN B N 1
ATOM 8171 C CA . ASN B 1 488 ? -33.25 -21.984 -5.023 1 95.5 488 ASN B CA 1
ATOM 8172 C C . ASN B 1 488 ? -32.031 -21.828 -5.93 1 95.5 488 ASN B C 1
ATOM 8174 O O . ASN B 1 488 ? -32.094 -21.078 -6.902 1 95.5 488 ASN B O 1
ATOM 8178 N N . ALA B 1 489 ? -30.969 -22.469 -5.543 1 97.5 489 ALA B N 1
ATOM 8179 C CA . ALA B 1 489 ? -29.734 -22.406 -6.324 1 97.5 489 ALA B CA 1
ATOM 8180 C C . ALA B 1 489 ? -29.922 -23.062 -7.691 1 97.5 489 ALA B C 1
ATOM 8182 O O . ALA B 1 489 ? -30.578 -24.109 -7.805 1 97.5 489 ALA B O 1
ATOM 8183 N N . THR B 1 490 ? -29.375 -22.406 -8.742 1 96.69 490 THR B N 1
ATOM 8184 C CA . THR B 1 490 ? -29.484 -22.906 -10.102 1 96.69 490 THR B CA 1
ATOM 8185 C C . THR B 1 490 ? -28.172 -22.688 -10.867 1 96.69 490 THR B C 1
ATOM 8187 O O . THR B 1 490 ? -27.453 -21.734 -10.602 1 96.69 490 THR B O 1
ATOM 8190 N N . ILE B 1 491 ? -27.875 -23.562 -11.781 1 97.19 491 ILE B N 1
ATOM 8191 C CA . ILE B 1 491 ? -26.734 -23.406 -12.672 1 97.19 491 ILE B CA 1
ATOM 8192 C C . ILE B 1 491 ? -27.062 -22.375 -13.75 1 97.19 491 ILE B C 1
ATOM 8194 O O . ILE B 1 491 ? -28.125 -22.438 -14.359 1 97.19 491 ILE B O 1
ATOM 8198 N N . LEU B 1 492 ? -26.172 -21.484 -13.945 1 97.06 492 LEU B N 1
ATOM 8199 C CA . LEU B 1 492 ? -26.344 -20.516 -15.016 1 97.06 492 LEU B CA 1
ATOM 8200 C C . LEU B 1 492 ? -26.266 -21.188 -16.375 1 97.06 492 LEU B C 1
ATOM 8202 O O . LEU B 1 492 ? -25.312 -21.906 -16.688 1 97.06 492 LEU B O 1
ATOM 8206 N N . ASP B 1 493 ? -27.234 -20.984 -17.219 1 95.38 493 ASP B N 1
ATOM 8207 C CA . ASP B 1 493 ? -27.234 -21.5 -18.578 1 95.38 493 ASP B CA 1
ATOM 8208 C C . ASP B 1 493 ? -26.438 -20.594 -19.516 1 95.38 493 ASP B C 1
ATOM 8210 O O . ASP B 1 493 ? -26.828 -19.469 -19.797 1 95.38 493 ASP B O 1
ATOM 8214 N N . LEU B 1 494 ? -25.359 -21.141 -20 1 94.81 494 LEU B N 1
ATOM 8215 C CA . LEU B 1 494 ? -24.5 -20.344 -20.875 1 94.81 494 LEU B CA 1
ATOM 8216 C C . LEU B 1 494 ? -24.891 -20.547 -22.344 1 94.81 494 LEU B C 1
ATOM 8218 O O . LEU B 1 494 ? -24.391 -19.828 -23.219 1 94.81 494 LEU B O 1
ATOM 8222 N N . GLY B 1 495 ? -25.719 -21.469 -22.625 1 91.69 495 GLY B N 1
ATOM 8223 C CA . GLY B 1 495 ? -26.312 -21.609 -23.938 1 91.69 495 GLY B CA 1
ATOM 8224 C C . GLY B 1 495 ? -25.531 -22.531 -24.859 1 91.69 495 GLY B C 1
ATOM 8225 O O . GLY B 1 495 ? -25.719 -22.5 -26.078 1 91.69 495 GLY B O 1
ATOM 8226 N N . PHE B 1 496 ? -24.594 -23.328 -24.281 1 90.62 496 PHE B N 1
ATOM 8227 C CA . PHE B 1 496 ? -23.781 -24.266 -25.047 1 90.62 496 PHE B CA 1
ATOM 8228 C C . PHE B 1 496 ? -24.328 -25.672 -24.953 1 90.62 496 PHE B C 1
ATOM 8230 O O . PHE B 1 496 ? -25.125 -25.984 -24.062 1 90.62 496 PHE B O 1
ATOM 8237 N N . CYS B 1 497 ? -23.969 -26.594 -25.922 1 95.38 497 CYS B N 1
ATOM 8238 C CA . CYS B 1 497 ? -24.094 -28.047 -25.844 1 95.38 497 CYS B CA 1
ATOM 8239 C C . CYS B 1 497 ? -25.562 -28.453 -25.75 1 95.38 497 CYS B C 1
ATOM 8241 O O . CYS B 1 497 ? -25.906 -29.391 -25.031 1 95.38 497 CYS B O 1
ATOM 8243 N N . LYS B 1 498 ? -26.422 -27.766 -26.406 1 92 498 LYS B N 1
ATOM 8244 C CA . LYS B 1 498 ? -27.859 -28 -26.297 1 92 498 LYS B CA 1
ATOM 8245 C C . LYS B 1 498 ? -28.266 -29.281 -27.031 1 92 498 LYS B C 1
ATOM 8247 O O . LYS B 1 498 ? -29.297 -29.875 -26.703 1 92 498 LYS B O 1
ATOM 8252 N N . ASP B 1 499 ? -27.531 -29.797 -27.875 1 92.19 499 ASP B N 1
ATOM 8253 C CA . ASP B 1 499 ? -27.906 -30.922 -28.719 1 92.19 499 ASP B CA 1
ATOM 8254 C C . ASP B 1 499 ? -27.406 -32.25 -28.109 1 92.19 499 ASP B C 1
ATOM 8256 O O . ASP B 1 499 ? -27.547 -33.312 -28.719 1 92.19 499 ASP B O 1
ATOM 8260 N N . THR B 1 500 ? -26.906 -32.219 -26.953 1 93.12 500 THR B N 1
ATOM 8261 C CA . THR B 1 500 ? -26.406 -33.438 -26.328 1 93.12 500 THR B CA 1
ATOM 8262 C C . THR B 1 500 ? -27.562 -34.281 -25.828 1 93.12 500 THR B C 1
ATOM 8264 O O . THR B 1 500 ? -28.641 -33.781 -25.516 1 93.12 500 THR B O 1
ATOM 8267 N N . THR B 1 501 ? -27.328 -35.594 -25.719 1 93.06 501 THR B N 1
ATOM 8268 C CA . THR B 1 501 ? -28.422 -36.531 -25.469 1 93.06 501 THR B CA 1
ATOM 8269 C C . THR B 1 501 ? -28.297 -37.125 -24.062 1 93.06 501 THR B C 1
ATOM 8271 O O . THR B 1 501 ? -29.234 -37.812 -23.594 1 93.06 501 THR B O 1
ATOM 8274 N N . SER B 1 502 ? -27.172 -37.094 -23.469 1 95.12 502 SER B N 1
ATOM 8275 C CA . SER B 1 502 ? -26.969 -37.594 -22.125 1 95.12 502 SER B CA 1
ATOM 8276 C C . SER B 1 502 ? -26.266 -36.562 -21.234 1 95.12 502 SER B C 1
ATOM 8278 O O . SER B 1 502 ? -25.688 -35.594 -21.75 1 95.12 502 SER B O 1
ATOM 8280 N N . GLU B 1 503 ? -26.359 -36.812 -20 1 95.69 503 GLU B N 1
ATOM 8281 C CA . GLU B 1 503 ? -25.766 -35.906 -19.047 1 95.69 503 GLU B CA 1
ATOM 8282 C C . GLU B 1 503 ? -24.25 -35.875 -19.172 1 95.69 503 GLU B C 1
ATOM 8284 O O . GLU B 1 503 ? -23.625 -34.812 -19.141 1 95.69 503 GLU B O 1
ATOM 8289 N N . VAL B 1 504 ? -23.656 -37.031 -19.266 1 96.5 504 VAL B N 1
ATOM 8290 C CA . VAL B 1 504 ? -22.203 -37.125 -19.391 1 96.5 504 VAL B CA 1
ATOM 8291 C C . VAL B 1 504 ? -21.75 -36.438 -20.672 1 96.5 504 VAL B C 1
ATOM 8293 O O . VAL B 1 504 ? -20.734 -35.75 -20.688 1 96.5 504 VAL B O 1
ATOM 8296 N N . GLU B 1 505 ? -22.5 -36.594 -21.75 1 96.94 505 GLU B N 1
ATOM 8297 C CA . GLU B 1 505 ? -22.188 -35.938 -23.016 1 96.94 505 GLU B CA 1
ATOM 8298 C C . GLU B 1 505 ? -22.266 -34.406 -22.891 1 96.94 505 GLU B C 1
ATOM 8300 O O . GLU B 1 505 ? -21.469 -33.688 -23.484 1 96.94 505 GLU B O 1
ATOM 8305 N N . PHE B 1 506 ? -23.297 -34 -22.219 1 97.44 506 PHE B N 1
ATOM 8306 C CA . PHE B 1 506 ? -23.438 -32.562 -22 1 97.44 506 PHE B CA 1
ATOM 8307 C C . PHE B 1 506 ? -22.203 -31.984 -21.312 1 97.44 506 PHE B C 1
ATOM 8309 O O . PHE B 1 506 ? -21.625 -31 -21.781 1 97.44 506 PHE B O 1
ATOM 8316 N N . TRP B 1 507 ? -21.75 -32.625 -20.297 1 98.06 507 TRP B N 1
ATOM 8317 C CA . TRP B 1 507 ? -20.656 -32.094 -19.5 1 98.06 507 TRP B CA 1
ATOM 8318 C C . TRP B 1 507 ? -19.328 -32.219 -20.234 1 98.06 507 TRP B C 1
ATOM 8320 O O . TRP B 1 507 ? -18.438 -31.406 -20.062 1 98.06 507 TRP B O 1
ATOM 8330 N N . GLU B 1 508 ? -19.141 -33.25 -21.016 1 97.94 508 GLU B N 1
ATOM 8331 C CA . GLU B 1 508 ? -17.953 -33.344 -21.859 1 97.94 508 GLU B CA 1
ATOM 8332 C C . GLU B 1 508 ? -17.906 -32.188 -22.875 1 97.94 508 GLU B C 1
ATOM 8334 O O . GLU B 1 508 ? -16.859 -31.562 -23.047 1 97.94 508 GLU B O 1
ATOM 8339 N N . CYS B 1 509 ? -19.094 -31.984 -23.484 1 97.94 509 CYS B N 1
ATOM 8340 C CA . CYS B 1 509 ? -19.188 -30.859 -24.422 1 97.94 509 CYS B CA 1
ATOM 8341 C C . CYS B 1 509 ? -18.922 -29.531 -23.719 1 97.94 509 CYS B C 1
ATOM 8343 O O . CYS B 1 509 ? -18.188 -28.703 -24.234 1 97.94 509 CYS B O 1
ATOM 8345 N N . TYR B 1 510 ? -19.516 -29.375 -22.562 1 97.69 510 TYR B N 1
ATOM 8346 C CA . TYR B 1 510 ? -19.328 -28.172 -21.75 1 97.69 510 TYR B CA 1
ATOM 8347 C C . TYR B 1 510 ? -17.859 -27.969 -21.406 1 97.69 510 TYR B C 1
ATOM 8349 O O . TYR B 1 510 ? -17.359 -26.828 -21.453 1 97.69 510 TYR B O 1
ATOM 8357 N N . THR B 1 511 ? -17.203 -29.016 -21.078 1 97.94 511 THR B N 1
ATOM 8358 C CA . THR B 1 511 ? -15.781 -28.984 -20.75 1 97.94 511 THR B CA 1
ATOM 8359 C C . THR B 1 511 ? -14.961 -28.453 -21.922 1 97.94 511 THR B C 1
ATOM 8361 O O . THR B 1 511 ? -14.125 -27.562 -21.734 1 97.94 511 THR B O 1
ATOM 8364 N N . LEU B 1 512 ? -15.227 -28.938 -23.047 1 97.62 512 LEU B N 1
ATOM 8365 C CA . LEU B 1 512 ? -14.492 -28.484 -24.234 1 97.62 512 LEU B CA 1
ATOM 8366 C C . LEU B 1 512 ? -14.797 -27.031 -24.531 1 97.62 512 LEU B C 1
ATOM 8368 O O . LEU B 1 512 ? -13.906 -26.266 -24.938 1 97.62 512 LEU B O 1
ATOM 8372 N N . ALA B 1 513 ? -15.984 -26.609 -24.266 1 96.94 513 ALA B N 1
ATOM 8373 C CA . ALA B 1 513 ? -16.406 -25.25 -24.547 1 96.94 513 ALA B CA 1
ATOM 8374 C C . ALA B 1 513 ? -15.75 -24.25 -23.594 1 96.94 513 ALA B C 1
ATOM 8376 O O . ALA B 1 513 ? -15.414 -23.141 -23.969 1 96.94 513 ALA B O 1
ATOM 8377 N N . MET B 1 514 ? -15.508 -24.734 -22.359 1 97.44 514 MET B N 1
ATOM 8378 C CA . MET B 1 514 ? -15.148 -23.766 -21.328 1 97.44 514 MET B CA 1
ATOM 8379 C C . MET B 1 514 ? -13.766 -24.062 -20.766 1 97.44 514 MET B C 1
ATOM 8381 O O . MET B 1 514 ? -13.336 -23.438 -19.797 1 97.44 514 MET B O 1
ATOM 8385 N N . SER B 1 515 ? -13.086 -24.984 -21.344 1 97.06 515 SER B N 1
ATOM 8386 C CA . SER B 1 515 ? -11.812 -25.422 -20.781 1 97.06 515 SER B CA 1
ATOM 8387 C C . SER B 1 515 ? -10.812 -24.281 -20.719 1 97.06 515 SER B C 1
ATOM 8389 O O . SER B 1 515 ? -10.812 -23.391 -21.578 1 97.06 515 SER B O 1
ATOM 8391 N N . ASN B 1 516 ? -9.984 -24.266 -19.734 1 97.5 516 ASN B N 1
ATOM 8392 C CA . ASN B 1 516 ? -8.883 -23.344 -19.484 1 97.5 516 ASN B CA 1
ATOM 8393 C C . ASN B 1 516 ? -7.781 -23.984 -18.641 1 97.5 516 ASN B C 1
ATOM 8395 O O . ASN B 1 516 ? -7.953 -25.094 -18.141 1 97.5 516 ASN B O 1
ATOM 8399 N N . THR B 1 517 ? -6.656 -23.359 -18.625 1 96.5 517 THR B N 1
ATOM 8400 C CA . THR B 1 517 ? -5.547 -23.781 -17.781 1 96.5 517 THR B CA 1
ATOM 8401 C C . THR B 1 517 ? -5.742 -23.281 -16.344 1 96.5 517 THR B C 1
ATOM 8403 O O . THR B 1 517 ? -6.367 -22.25 -16.125 1 96.5 517 THR B O 1
ATOM 8406 N N . MET B 1 518 ? -5.207 -24.016 -15.375 1 95.94 518 MET B N 1
ATOM 8407 C CA . MET B 1 518 ? -5.09 -23.547 -14 1 95.94 518 MET B CA 1
ATOM 8408 C C . MET B 1 518 ? -3.674 -23.078 -13.703 1 95.94 518 MET B C 1
ATOM 8410 O O . MET B 1 518 ? -3.33 -22.812 -12.547 1 95.94 518 MET B O 1
ATOM 8414 N N . TRP B 1 519 ? -2.84 -23.047 -14.766 1 96.12 519 TRP B N 1
ATOM 8415 C CA . TRP B 1 519 ? -1.471 -22.547 -14.719 1 96.12 519 TRP B CA 1
ATOM 8416 C C . TRP B 1 519 ? -0.607 -23.406 -13.805 1 96.12 519 TRP B C 1
ATOM 8418 O O . TRP B 1 519 ? 0.232 -22.875 -13.062 1 96.12 519 TRP B O 1
ATOM 8428 N N . HIS B 1 520 ? -0.938 -24.672 -13.672 1 97.06 520 HIS B N 1
ATOM 8429 C CA . HIS B 1 520 ? -0.103 -25.625 -12.945 1 97.06 520 HIS B CA 1
ATOM 8430 C C . HIS B 1 520 ? 0.722 -26.484 -13.898 1 97.06 520 HIS B C 1
ATOM 8432 O O . HIS B 1 520 ? 0.553 -27.703 -13.945 1 97.06 520 HIS B O 1
ATOM 8438 N N . CYS B 1 521 ? 1.635 -25.828 -14.523 1 96.25 521 CYS B N 1
ATOM 8439 C CA . CYS B 1 521 ? 2.377 -26.438 -15.609 1 96.25 521 CYS B CA 1
ATOM 8440 C C . CYS B 1 521 ? 3.699 -27.016 -15.109 1 96.25 521 CYS B C 1
ATOM 8442 O O . CYS B 1 521 ? 4.281 -26.5 -14.156 1 96.25 521 CYS B O 1
ATOM 8444 N N . GLY B 1 522 ? 4.156 -28.109 -15.812 1 97.75 522 GLY B N 1
ATOM 8445 C CA . GLY B 1 522 ? 5.453 -28.688 -15.5 1 97.75 522 GLY B CA 1
ATOM 8446 C C . GLY B 1 522 ? 5.836 -29.812 -16.438 1 97.75 522 GLY B C 1
ATOM 8447 O O . GLY B 1 522 ? 5.086 -30.156 -17.359 1 97.75 522 GLY B O 1
ATOM 8448 N N . GLY B 1 523 ? 7.07 -30.297 -16.297 1 98.44 523 GLY B N 1
ATOM 8449 C CA . GLY B 1 523 ? 7.488 -31.562 -16.891 1 98.44 523 GLY B CA 1
ATOM 8450 C C . GLY B 1 523 ? 8.242 -31.391 -18.188 1 98.44 523 GLY B C 1
ATOM 8451 O O . GLY B 1 523 ? 8.641 -32.375 -18.812 1 98.44 523 GLY B O 1
ATOM 8452 N N . THR B 1 524 ? 8.562 -30.156 -18.625 1 98.81 524 THR B N 1
ATOM 8453 C CA . THR B 1 524 ? 9.102 -29.938 -19.969 1 98.81 524 THR B CA 1
ATOM 8454 C C . THR B 1 524 ? 10.617 -30.125 -19.969 1 98.81 524 THR B C 1
ATOM 8456 O O . THR B 1 524 ? 11.242 -30.141 -21.031 1 98.81 524 THR B O 1
ATOM 8459 N N . CYS B 1 525 ? 11.234 -30.266 -18.844 1 98.88 525 CYS B N 1
ATOM 8460 C CA . CYS B 1 525 ? 12.602 -30.719 -18.625 1 98.88 525 CYS B CA 1
ATOM 8461 C C . CYS B 1 525 ? 12.656 -31.766 -17.516 1 98.88 525 CYS B C 1
ATOM 8463 O O . CYS B 1 525 ? 13.508 -31.688 -16.625 1 98.88 525 CYS B O 1
ATOM 8465 N N . ALA B 1 526 ? 11.938 -32.781 -17.578 1 98.81 526 ALA B N 1
ATOM 8466 C CA . ALA B 1 526 ? 11.586 -33.656 -16.469 1 98.81 526 ALA B CA 1
ATOM 8467 C C . ALA B 1 526 ? 12.789 -34.5 -16.031 1 98.81 526 ALA B C 1
ATOM 8469 O O . ALA B 1 526 ? 13.562 -34.969 -16.859 1 98.81 526 ALA B O 1
ATOM 8470 N N . MET B 1 527 ? 12.867 -34.719 -14.703 1 98.69 527 MET B N 1
ATOM 8471 C CA . MET B 1 527 ? 13.766 -35.781 -14.188 1 98.69 527 MET B CA 1
ATOM 8472 C C . MET B 1 527 ? 13.398 -37.125 -14.766 1 98.69 527 MET B C 1
ATOM 8474 O O . MET B 1 527 ? 12.219 -37.469 -14.906 1 98.69 527 MET B O 1
ATOM 8478 N N . GLY B 1 528 ? 14.352 -37.906 -15 1 97.56 528 GLY B N 1
ATOM 8479 C CA . GLY B 1 528 ? 14.125 -39.188 -15.633 1 97.56 528 GLY B CA 1
ATOM 8480 C C . GLY B 1 528 ? 14.227 -39.156 -17.141 1 97.56 528 GLY B C 1
ATOM 8481 O O . GLY B 1 528 ? 14.727 -40.094 -17.781 1 97.56 528 GLY B O 1
ATOM 8482 N N . LEU B 1 529 ? 13.82 -38.031 -17.734 1 97.69 529 LEU B N 1
ATOM 8483 C CA . LEU B 1 529 ? 13.828 -37.906 -19.188 1 97.69 529 LEU B CA 1
ATOM 8484 C C . LEU B 1 529 ? 14.977 -37 -19.641 1 97.69 529 LEU B C 1
ATOM 8486 O O . LEU B 1 529 ? 15.891 -37.469 -20.328 1 97.69 529 LEU B O 1
ATOM 8490 N N . VAL B 1 530 ? 15 -35.812 -19.156 1 98.81 530 VAL B N 1
ATOM 8491 C CA . VAL B 1 530 ? 16 -34.844 -19.547 1 98.81 530 VAL B CA 1
ATOM 8492 C C . VAL B 1 530 ? 17.078 -34.75 -18.469 1 98.81 530 VAL B C 1
ATOM 8494 O O . VAL B 1 530 ? 18.266 -34.594 -18.781 1 98.81 530 VAL B O 1
ATOM 8497 N N . LEU B 1 531 ? 16.672 -34.875 -17.219 1 98.88 531 LEU B N 1
ATOM 8498 C CA . LEU B 1 531 ? 17.547 -34.719 -16.062 1 98.88 531 LEU B CA 1
ATOM 8499 C C . LEU B 1 531 ? 17.734 -36.031 -15.312 1 98.88 531 LEU B C 1
ATOM 8501 O O . LEU B 1 531 ? 16.891 -36.906 -15.375 1 98.88 531 LEU B O 1
ATOM 8505 N N . ASP B 1 532 ? 18.828 -36.156 -14.609 1 98.62 532 ASP B N 1
ATOM 8506 C CA . ASP B 1 532 ? 18.953 -37.219 -13.633 1 98.62 532 ASP B CA 1
ATOM 8507 C C . ASP B 1 532 ? 18.219 -36.875 -12.344 1 98.62 532 ASP B C 1
ATOM 8509 O O . ASP B 1 532 ? 17.5 -35.875 -12.281 1 98.62 532 ASP B O 1
ATOM 8513 N N . SER B 1 533 ? 18.312 -37.688 -11.312 1 98.44 533 SER B N 1
ATOM 8514 C CA . SER B 1 533 ? 17.5 -37.5 -10.102 1 98.44 533 SER B CA 1
ATOM 8515 C C . SER B 1 533 ? 18.016 -36.344 -9.25 1 98.44 533 SER B C 1
ATOM 8517 O O . SER B 1 533 ? 17.359 -35.938 -8.312 1 98.44 533 SER B O 1
ATOM 8519 N N . LYS B 1 534 ? 19.172 -35.781 -9.555 1 98.44 534 LYS B N 1
ATOM 8520 C CA . LYS B 1 534 ? 19.719 -34.625 -8.859 1 98.44 534 LYS B CA 1
ATOM 8521 C C . LYS B 1 534 ? 19.562 -33.344 -9.703 1 98.44 534 LYS B C 1
ATOM 8523 O O . LYS B 1 534 ? 20.25 -32.344 -9.469 1 98.44 534 LYS B O 1
ATOM 8528 N N . MET B 1 535 ? 18.797 -33.438 -10.789 1 98.75 535 MET B N 1
ATOM 8529 C CA . MET B 1 535 ? 18.328 -32.344 -11.656 1 98.75 535 MET B CA 1
ATOM 8530 C C . MET B 1 535 ? 19.469 -31.844 -12.531 1 98.75 535 MET B C 1
ATOM 8532 O O . MET B 1 535 ? 19.469 -30.688 -12.945 1 98.75 535 MET B O 1
ATOM 8536 N N . LYS B 1 536 ? 20.5 -32.656 -12.711 1 98.88 536 LYS B N 1
ATOM 8537 C CA . LYS B 1 536 ? 21.547 -32.375 -13.672 1 98.88 536 LYS B CA 1
ATOM 8538 C C . LYS B 1 536 ? 21.125 -32.75 -15.086 1 98.88 536 LYS B C 1
ATOM 8540 O O . LYS B 1 536 ? 20.484 -33.781 -15.289 1 98.88 536 LYS B O 1
ATOM 8545 N N . VAL B 1 537 ? 21.453 -31.938 -16.047 1 98.94 537 VAL B N 1
ATOM 8546 C CA . VAL B 1 537 ? 21.125 -32.219 -17.438 1 98.94 537 VAL B CA 1
ATOM 8547 C C . VAL B 1 537 ? 21.938 -33.406 -17.953 1 98.94 537 VAL B C 1
ATOM 8549 O O . VAL B 1 537 ? 23.172 -33.406 -17.844 1 98.94 537 VAL B O 1
ATOM 8552 N N . LYS B 1 538 ? 21.297 -34.406 -18.453 1 98.69 538 LYS B N 1
ATOM 8553 C CA . LYS B 1 538 ? 22 -35.594 -18.969 1 98.69 538 LYS B CA 1
ATOM 8554 C C . LYS B 1 538 ? 22.891 -35.219 -20.141 1 98.69 538 LYS B C 1
ATOM 8556 O O . LYS B 1 538 ? 22.469 -34.531 -21.078 1 98.69 538 LYS B O 1
ATOM 8561 N N . GLY B 1 539 ? 24.156 -35.562 -20.047 1 98 539 GLY B N 1
ATOM 8562 C CA . GLY B 1 539 ? 25.062 -35.406 -21.172 1 98 539 GLY B CA 1
ATOM 8563 C C . GLY B 1 539 ? 25.781 -34.062 -21.156 1 98 539 GLY B C 1
ATOM 8564 O O . GLY B 1 539 ? 26.656 -33.812 -21.984 1 98 539 GLY B O 1
ATOM 8565 N N . VAL B 1 540 ? 25.484 -33.156 -20.266 1 98.69 540 VAL B N 1
ATOM 8566 C CA . VAL B 1 540 ? 26.125 -31.859 -20.203 1 98.69 540 VAL B CA 1
ATOM 8567 C C . VAL B 1 540 ? 26.578 -31.594 -18.766 1 98.69 540 VAL B C 1
ATOM 8569 O O . VAL B 1 540 ? 25.75 -31.578 -17.844 1 98.69 540 VAL B O 1
ATOM 8572 N N . GLY B 1 541 ? 27.859 -31.375 -18.578 1 98.5 541 GLY B N 1
ATOM 8573 C CA . GLY B 1 541 ? 28.406 -31.141 -17.25 1 98.5 541 GLY B CA 1
ATOM 8574 C C . GLY B 1 541 ? 28.141 -29.734 -16.75 1 98.5 541 GLY B C 1
ATOM 8575 O O . GLY B 1 541 ? 28 -28.797 -17.531 1 98.5 541 GLY B O 1
ATOM 8576 N N . ARG B 1 542 ? 27.984 -29.516 -15.43 1 98.62 542 ARG B N 1
ATOM 8577 C CA . ARG B 1 542 ? 27.891 -28.25 -14.711 1 98.62 542 ARG B CA 1
ATOM 8578 C C . ARG B 1 542 ? 26.609 -27.5 -15.086 1 98.62 542 ARG B C 1
ATOM 8580 O O . ARG B 1 542 ? 26.594 -26.266 -15.141 1 98.62 542 ARG B O 1
ATOM 8587 N N . LEU B 1 543 ? 25.578 -28.297 -15.391 1 98.88 543 LEU B N 1
ATOM 8588 C CA . LEU B 1 543 ? 24.312 -27.703 -15.781 1 98.88 543 LEU B CA 1
ATOM 8589 C C . LEU B 1 543 ? 23.141 -28.406 -15.086 1 98.88 543 LEU B C 1
ATOM 8591 O O . LEU B 1 543 ? 23.031 -29.625 -15.117 1 98.88 543 LEU B O 1
ATOM 8595 N N . ARG B 1 544 ? 22.344 -27.594 -14.367 1 98.88 544 ARG B N 1
ATOM 8596 C CA . ARG B 1 544 ? 21.125 -28.094 -13.734 1 98.88 544 ARG B CA 1
ATOM 8597 C C . ARG B 1 544 ? 19.906 -27.281 -14.195 1 98.88 544 ARG B C 1
ATOM 8599 O O . ARG B 1 544 ? 20.047 -26.156 -14.672 1 98.88 544 ARG B O 1
ATOM 8606 N N . VAL B 1 545 ? 18.75 -27.922 -14.164 1 98.94 545 VAL B N 1
ATOM 8607 C CA . VAL B 1 545 ? 17.469 -27.25 -14.289 1 98.94 545 VAL B CA 1
ATOM 8608 C C . VAL B 1 545 ? 16.656 -27.438 -13.016 1 98.94 545 VAL B C 1
ATOM 8610 O O . VAL B 1 545 ? 16.375 -28.562 -12.609 1 98.94 545 VAL B O 1
ATOM 8613 N N . VAL B 1 546 ? 16.312 -26.344 -12.32 1 98.94 546 VAL B N 1
ATOM 8614 C CA . VAL B 1 546 ? 15.578 -26.406 -11.062 1 98.94 546 VAL B CA 1
ATOM 8615 C C . VAL B 1 546 ? 14.359 -25.5 -11.125 1 98.94 546 VAL B C 1
ATOM 8617 O O . VAL B 1 546 ? 14.445 -24.297 -10.812 1 98.94 546 VAL B O 1
ATOM 8620 N N . ASP B 1 547 ? 13.242 -25.953 -11.484 1 98.69 547 ASP B N 1
ATOM 8621 C CA . ASP B 1 547 ? 11.945 -25.281 -11.516 1 98.69 547 ASP B CA 1
ATOM 8622 C C . ASP B 1 547 ? 10.828 -26.281 -11.828 1 98.69 547 ASP B C 1
ATOM 8624 O O . ASP B 1 547 ? 11.008 -27.484 -11.672 1 98.69 547 ASP B O 1
ATOM 8628 N N . SER B 1 548 ? 9.672 -25.812 -12.18 1 98.31 548 SER B N 1
ATOM 8629 C CA . SER B 1 548 ? 8.523 -26.688 -12.391 1 98.31 548 SER B CA 1
ATOM 8630 C C . SER B 1 548 ? 8.75 -27.609 -13.578 1 98.31 548 SER B C 1
ATOM 8632 O O . SER B 1 548 ? 8.195 -28.719 -13.625 1 98.31 548 SER B O 1
ATOM 8634 N N . SER B 1 549 ? 9.562 -27.203 -14.586 1 98.75 549 SER B N 1
ATOM 8635 C CA . SER B 1 549 ? 9.828 -28.016 -15.758 1 98.75 549 SER B CA 1
ATOM 8636 C C . SER B 1 549 ? 10.547 -29.312 -15.375 1 98.75 549 SER B C 1
ATOM 8638 O O . SER B 1 549 ? 10.531 -30.281 -16.125 1 98.75 549 SER B O 1
ATOM 8640 N N . SER B 1 550 ? 11.133 -29.375 -14.227 1 98.75 550 SER B N 1
ATOM 8641 C CA . SER B 1 550 ? 11.945 -30.5 -13.789 1 98.75 550 SER B CA 1
ATOM 8642 C C . SER B 1 550 ? 11.086 -31.594 -13.18 1 98.75 550 SER B C 1
ATOM 8644 O O . SER B 1 550 ? 11.562 -32.719 -12.922 1 98.75 550 SER B O 1
ATOM 8646 N N . MET B 1 551 ? 9.836 -31.359 -12.961 1 98.31 551 MET B N 1
ATOM 8647 C CA . MET B 1 551 ? 8.953 -32.344 -12.32 1 98.31 551 MET B CA 1
ATOM 8648 C C . MET B 1 551 ? 8.82 -33.594 -13.18 1 98.31 551 MET B C 1
ATOM 8650 O O . MET B 1 551 ? 8.5 -33.5 -14.367 1 98.31 551 MET B O 1
ATOM 8654 N N . PRO B 1 552 ? 9 -34.75 -12.586 1 97.88 552 PRO B N 1
ATOM 8655 C CA . PRO B 1 552 ? 8.797 -35.969 -13.367 1 97.88 552 PRO B CA 1
ATOM 8656 C C . PRO B 1 552 ? 7.324 -36.25 -13.617 1 97.88 552 PRO B C 1
ATOM 8658 O O . PRO B 1 552 ? 6.988 -36.938 -14.594 1 97.88 552 PRO B O 1
ATOM 8661 N N . ALA B 1 553 ? 6.469 -35.844 -12.703 1 97.25 553 ALA B N 1
ATOM 8662 C CA . ALA B 1 553 ? 5.008 -35.875 -12.789 1 97.25 553 ALA B CA 1
ATOM 8663 C C . ALA B 1 553 ? 4.375 -34.688 -12.094 1 97.25 553 ALA B C 1
ATOM 8665 O O . ALA B 1 553 ? 5.012 -34.031 -11.258 1 97.25 553 ALA B O 1
ATOM 8666 N N . LEU B 1 554 ? 3.182 -34.438 -12.469 1 96.44 554 LEU B N 1
ATOM 8667 C CA . LEU B 1 554 ? 2.473 -33.375 -11.797 1 96.44 554 LEU B CA 1
ATOM 8668 C C . LEU B 1 554 ? 2.064 -33.75 -10.383 1 96.44 554 LEU B C 1
ATOM 8670 O O . LEU B 1 554 ? 2.092 -34.938 -10.039 1 96.44 554 LEU B O 1
ATOM 8674 N N . VAL B 1 555 ? 1.722 -32.781 -9.617 1 96 555 VAL B N 1
ATOM 8675 C CA . VAL B 1 555 ? 1.202 -33 -8.281 1 96 555 VAL B CA 1
ATOM 8676 C C . VAL B 1 555 ? -0.285 -32.656 -8.234 1 96 555 VAL B C 1
ATOM 8678 O O . VAL B 1 555 ? -0.781 -31.906 -9.07 1 96 555 VAL B O 1
ATOM 8681 N N . THR B 1 556 ? -1.115 -33.281 -7.324 1 93.88 556 THR B N 1
ATOM 8682 C CA . THR B 1 556 ? -2.559 -33.094 -7.223 1 93.88 556 THR B CA 1
ATOM 8683 C C . THR B 1 556 ? -2.887 -31.734 -6.602 1 93.88 556 THR B C 1
ATOM 8685 O O . THR B 1 556 ? -4.059 -31.391 -6.453 1 93.88 556 THR B O 1
ATOM 8688 N N . GLY B 1 557 ? -2.08 -30.828 -6.371 1 88.69 557 GLY B N 1
ATOM 8689 C CA . GLY B 1 557 ? -2.307 -29.516 -5.797 1 88.69 557 GLY B CA 1
ATOM 8690 C C . GLY B 1 557 ? -1.66 -28.391 -6.59 1 88.69 557 GLY B C 1
ATOM 8691 O O . GLY B 1 557 ? -1.531 -28.484 -7.812 1 88.69 557 GLY B O 1
ATOM 8692 N N . LYS B 1 558 ? -1.553 -27.297 -5.961 1 93.62 558 LYS B N 1
ATOM 8693 C CA . LYS B 1 558 ? -0.84 -26.188 -6.566 1 93.62 558 LYS B CA 1
ATOM 8694 C C . LYS B 1 558 ? 0.659 -26.453 -6.641 1 93.62 558 LYS B C 1
ATOM 8696 O O . LYS B 1 558 ? 1.193 -27.234 -5.84 1 93.62 558 LYS B O 1
ATOM 8701 N N . VAL B 1 559 ? 1.284 -25.844 -7.504 1 96 559 VAL B N 1
ATOM 8702 C CA . VAL B 1 559 ? 2.621 -26.328 -7.832 1 96 559 VAL B CA 1
ATOM 8703 C C . VAL B 1 559 ? 3.67 -25.484 -7.121 1 96 559 VAL B C 1
ATOM 8705 O O . VAL B 1 559 ? 4.84 -25.859 -7.043 1 96 559 VAL B O 1
ATOM 8708 N N . ASN B 1 560 ? 3.277 -24.344 -6.582 1 97.44 560 ASN B N 1
ATOM 8709 C CA . ASN B 1 560 ? 4.277 -23.438 -6.051 1 97.44 560 ASN B CA 1
ATOM 8710 C C . ASN B 1 560 ? 5.031 -24.047 -4.875 1 97.44 560 ASN B C 1
ATOM 8712 O O . ASN B 1 560 ? 6.258 -23.969 -4.812 1 97.44 560 ASN B O 1
ATOM 8716 N N . SER B 1 561 ? 4.328 -24.656 -3.934 1 97.19 561 SER B N 1
ATOM 8717 C CA . SER B 1 561 ? 4.957 -25.25 -2.762 1 97.19 561 SER B CA 1
ATOM 8718 C C . SER B 1 561 ? 5.875 -26.406 -3.16 1 97.19 561 SER B C 1
ATOM 8720 O O . SER B 1 561 ? 7.023 -26.469 -2.709 1 97.19 561 SER B O 1
ATOM 8722 N N . PRO B 1 562 ? 5.441 -27.281 -4.023 1 97.75 562 PRO B N 1
ATOM 8723 C CA . PRO B 1 562 ? 6.34 -28.328 -4.508 1 97.75 562 PRO B CA 1
ATOM 8724 C C . PRO B 1 562 ? 7.586 -27.766 -5.191 1 97.75 562 PRO B C 1
ATOM 8726 O O . PRO B 1 562 ? 8.672 -28.344 -5.066 1 97.75 562 PRO B O 1
ATOM 8729 N N . ILE B 1 563 ? 7.465 -26.703 -5.922 1 98.56 563 ILE B N 1
ATOM 8730 C CA . ILE B 1 563 ? 8.617 -26.094 -6.574 1 98.56 563 ILE B CA 1
ATOM 8731 C C . ILE B 1 563 ? 9.602 -25.594 -5.523 1 98.56 563 ILE B C 1
ATOM 8733 O O . ILE B 1 563 ? 10.812 -25.75 -5.676 1 98.56 563 ILE B O 1
ATOM 8737 N N . GLY B 1 564 ? 9.078 -24.938 -4.465 1 98.56 564 GLY B N 1
ATOM 8738 C CA . GLY B 1 564 ? 9.938 -24.547 -3.365 1 98.56 564 GLY B CA 1
ATOM 8739 C C . GLY B 1 564 ? 10.672 -25.703 -2.73 1 98.56 564 GLY B C 1
ATOM 8740 O O . GLY B 1 564 ? 11.875 -25.609 -2.449 1 98.56 564 GLY B O 1
ATOM 8741 N N . MET B 1 565 ? 9.961 -26.797 -2.512 1 98.12 565 MET B N 1
ATOM 8742 C CA . MET B 1 565 ? 10.562 -28 -1.954 1 98.12 565 MET B CA 1
ATOM 8743 C C . MET B 1 565 ? 11.664 -28.547 -2.863 1 98.12 565 MET B C 1
ATOM 8745 O O . MET B 1 565 ? 12.758 -28.859 -2.396 1 98.12 565 MET B O 1
ATOM 8749 N N . LEU B 1 566 ? 11.328 -28.594 -4.094 1 97.88 566 LEU B N 1
ATOM 8750 C CA . LEU B 1 566 ? 12.273 -29.031 -5.105 1 97.88 566 LEU B CA 1
ATOM 8751 C C . LEU B 1 566 ? 13.539 -28.172 -5.09 1 97.88 566 LEU B C 1
ATOM 8753 O O . LEU B 1 566 ? 14.648 -28.703 -5.172 1 97.88 566 LEU B O 1
ATOM 8757 N N . ALA B 1 567 ? 13.391 -26.906 -4.965 1 98.81 567 ALA B N 1
ATOM 8758 C CA . ALA B 1 567 ? 14.5 -25.953 -4.957 1 98.81 567 ALA B CA 1
ATOM 8759 C C . ALA B 1 567 ? 15.336 -26.094 -3.688 1 98.81 567 ALA B C 1
ATOM 8761 O O . ALA B 1 567 ? 16.562 -26.047 -3.736 1 98.81 567 ALA B O 1
ATOM 8762 N N . GLU B 1 568 ? 14.703 -26.25 -2.533 1 98.69 568 GLU B N 1
ATOM 8763 C CA . GLU B 1 568 ? 15.414 -26.484 -1.278 1 98.69 568 GLU B CA 1
ATOM 8764 C C . GLU B 1 568 ? 16.266 -27.75 -1.354 1 98.69 568 GLU B C 1
ATOM 8766 O O . GLU B 1 568 ? 17.406 -27.766 -0.89 1 98.69 568 GLU B O 1
ATOM 8771 N N . LYS B 1 569 ? 15.727 -28.75 -1.884 1 98.56 569 LYS B N 1
ATOM 8772 C CA . LYS B 1 569 ? 16.453 -30 -2.045 1 98.56 569 LYS B CA 1
ATOM 8773 C C . LYS B 1 569 ? 17.609 -29.844 -3.018 1 98.56 569 LYS B C 1
ATOM 8775 O O . LYS B 1 569 ? 18.719 -30.344 -2.764 1 98.56 569 LYS B O 1
ATOM 8780 N N . ALA B 1 570 ? 17.375 -29.172 -4.109 1 98.69 570 ALA B N 1
ATOM 8781 C CA . ALA B 1 570 ? 18.438 -28.922 -5.086 1 98.69 570 ALA B CA 1
ATOM 8782 C C . ALA B 1 570 ? 19.594 -28.156 -4.453 1 98.69 570 ALA B C 1
ATOM 8784 O O . ALA B 1 570 ? 20.75 -28.422 -4.758 1 98.69 570 ALA B O 1
ATOM 8785 N N . ALA B 1 571 ? 19.266 -27.188 -3.637 1 98.62 571 ALA B N 1
ATOM 8786 C CA . ALA B 1 571 ? 20.312 -26.438 -2.945 1 98.62 571 ALA B CA 1
ATOM 8787 C C . ALA B 1 571 ? 21.219 -27.375 -2.162 1 98.62 571 ALA B C 1
ATOM 8789 O O . ALA B 1 571 ? 22.453 -27.234 -2.205 1 98.62 571 ALA B O 1
ATOM 8790 N N . ASP B 1 572 ? 20.656 -28.328 -1.502 1 97.81 572 ASP B N 1
ATOM 8791 C CA . ASP B 1 572 ? 21.438 -29.297 -0.739 1 97.81 572 ASP B CA 1
ATOM 8792 C C . ASP B 1 572 ? 22.312 -30.141 -1.662 1 97.81 572 ASP B C 1
ATOM 8794 O O . ASP B 1 572 ? 23.453 -30.438 -1.344 1 97.81 572 ASP B O 1
ATOM 8798 N N . PHE B 1 573 ? 21.766 -30.609 -2.801 1 98 573 PHE B N 1
ATOM 8799 C CA . PHE B 1 573 ? 22.547 -31.359 -3.785 1 98 573 PHE B CA 1
ATOM 8800 C C . PHE B 1 573 ? 23.781 -30.562 -4.203 1 98 573 PHE B C 1
ATOM 8802 O O . PHE B 1 573 ? 24.891 -31.094 -4.23 1 98 573 PHE B O 1
ATOM 8809 N N . ILE B 1 574 ? 23.578 -29.297 -4.484 1 98.38 574 ILE B N 1
ATOM 8810 C CA . ILE B 1 574 ? 24.625 -28.438 -5.039 1 98.38 574 ILE B CA 1
ATOM 8811 C C . ILE B 1 574 ? 25.688 -28.172 -3.984 1 98.38 574 ILE B C 1
ATOM 8813 O O . ILE B 1 574 ? 26.891 -28.328 -4.25 1 98.38 574 ILE B O 1
ATOM 8817 N N . LEU B 1 575 ? 25.266 -27.812 -2.803 1 97.69 575 LEU B N 1
ATOM 8818 C CA . LEU B 1 575 ? 26.203 -27.5 -1.725 1 97.69 575 LEU B CA 1
ATOM 8819 C C . LEU B 1 575 ? 27.031 -28.734 -1.361 1 97.69 575 LEU B C 1
ATOM 8821 O O . LEU B 1 575 ? 28.234 -28.625 -1.124 1 97.69 575 LEU B O 1
ATOM 8825 N N . THR B 1 576 ? 26.406 -29.906 -1.361 1 96.81 576 THR B N 1
ATOM 8826 C CA . THR B 1 576 ? 27.109 -31.141 -1.059 1 96.81 576 THR B CA 1
ATOM 8827 C C . THR B 1 576 ? 28.109 -31.484 -2.158 1 96.81 576 THR B C 1
ATOM 8829 O O . THR B 1 576 ? 29.266 -31.812 -1.872 1 96.81 576 THR B O 1
ATOM 8832 N N . GLU B 1 577 ? 27.719 -31.391 -3.381 1 96.56 577 GLU B N 1
ATOM 8833 C CA . GLU B 1 577 ? 28.547 -31.75 -4.527 1 96.56 577 GLU B CA 1
ATOM 8834 C C . GLU B 1 577 ? 29.781 -30.859 -4.609 1 96.56 577 GLU B C 1
ATOM 8836 O O . GLU B 1 577 ? 30.859 -31.328 -5 1 96.56 577 GLU B O 1
ATOM 8841 N N . HIS B 1 578 ? 29.688 -29.641 -4.273 1 96.31 578 HIS B N 1
ATOM 8842 C CA . HIS B 1 578 ? 30.797 -28.688 -4.398 1 96.31 578 HIS B CA 1
ATOM 8843 C C . HIS B 1 578 ? 31.484 -28.469 -3.061 1 96.31 578 HIS B C 1
ATOM 8845 O O . HIS B 1 578 ? 32.312 -27.562 -2.928 1 96.31 578 HIS B O 1
ATOM 8851 N N . ASN B 1 579 ? 31.125 -29.188 -1.991 1 95.12 579 ASN B N 1
ATOM 8852 C CA . ASN B 1 579 ? 31.734 -29.156 -0.665 1 95.12 579 ASN B CA 1
ATOM 8853 C C . ASN B 1 579 ? 31.688 -27.75 -0.055 1 95.12 579 ASN B C 1
ATOM 8855 O O . ASN B 1 579 ? 32.688 -27.234 0.407 1 95.12 579 ASN B O 1
ATOM 8859 N N . ILE B 1 580 ? 30.531 -27.156 -0.251 1 91.5 580 ILE B N 1
ATOM 8860 C CA . ILE B 1 580 ? 30.297 -25.844 0.322 1 91.5 580 ILE B CA 1
ATOM 8861 C C . ILE B 1 580 ? 29.531 -25.969 1.631 1 91.5 580 ILE B C 1
ATOM 8863 O O . ILE B 1 580 ? 28.5 -26.641 1.682 1 91.5 580 ILE B O 1
ATOM 8867 N N . LEU B 1 581 ? 30.016 -25.531 2.869 1 76.06 581 LEU B N 1
ATOM 8868 C CA . LEU B 1 581 ? 29.453 -25.656 4.207 1 76.06 581 LEU B CA 1
ATOM 8869 C C . LEU B 1 581 ? 28.641 -24.406 4.562 1 76.06 581 LEU B C 1
ATOM 8871 O O . LEU B 1 581 ? 29 -23.297 4.18 1 76.06 581 LEU B O 1
#

Nearest PDB structures (foldseek):
  5zu2-assembly3_C  TM=8.567E-01  e=8.259E-48  Aspergillus oryzae RIB40
  7vkd-assembly1_A  TM=8.113E-01  e=2.096E-49  Aspergillus oryzae
  3t37-assembly1_A  TM=8.827E-01  e=6.783E-46  Mesorhizobium loti
  8jpz-assembly1_A  TM=8.122E-01  e=8.552E-44  Aspergillus niger
  3qvp-assembly1_A  TM=8.063E-01  e=5.049E-43  Aspergillus niger